Protein AF-A0AAE0YV17-F1 (afdb_monomer)

Structure (mmCIF, N/CA/C/O backbone):
data_AF-A0AAE0YV17-F1
#
_entry.id   AF-A0AAE0YV17-F1
#
loop_
_atom_site.group_PDB
_atom_site.id
_atom_site.type_symbol
_atom_site.label_atom_id
_atom_site.label_alt_id
_atom_site.label_comp_id
_atom_site.label_asym_id
_atom_site.label_entity_id
_atom_site.label_seq_id
_atom_site.pdbx_PDB_ins_code
_atom_site.Cartn_x
_atom_site.Cartn_y
_atom_site.Cartn_z
_atom_site.occupancy
_atom_site.B_iso_or_equiv
_atom_site.auth_seq_id
_atom_site.auth_comp_id
_atom_site.auth_asym_id
_atom_site.auth_atom_id
_atom_site.pdbx_PDB_model_num
ATOM 1 N N . MET A 1 1 ? -0.050 -29.703 -48.572 1.00 38.19 1 MET A N 1
ATOM 2 C CA . MET A 1 1 ? -1.063 -28.648 -48.802 1.00 38.19 1 MET A CA 1
ATOM 3 C C . MET A 1 1 ? -0.810 -28.038 -50.173 1.00 38.19 1 MET A C 1
ATOM 5 O O . MET A 1 1 ? 0.341 -28.004 -50.585 1.00 38.19 1 MET A O 1
ATOM 9 N N . VAL A 1 2 ? -1.860 -27.639 -50.893 1.00 35.41 2 VAL A N 1
ATOM 10 C CA . VAL A 1 2 ? -1.764 -27.006 -52.222 1.00 35.41 2 VAL A CA 1
ATOM 11 C C . VAL A 1 2 ? -1.014 -25.667 -52.107 1.00 35.41 2 VAL A C 1
ATOM 13 O O . VAL A 1 2 ? -1.345 -24.889 -51.213 1.00 35.41 2 VAL A O 1
ATOM 16 N N . PRO A 1 3 ? -0.030 -25.370 -52.974 1.00 42.31 3 PRO A N 1
ATOM 17 C CA . PRO A 1 3 ? 0.619 -24.067 -53.012 1.00 42.31 3 PRO A CA 1
ATOM 18 C C . PRO A 1 3 ? -0.287 -23.079 -53.758 1.00 42.31 3 PRO A C 1
ATOM 20 O O . PRO A 1 3 ? -0.460 -23.169 -54.971 1.00 42.31 3 PRO A O 1
ATOM 23 N N . GLY A 1 4 ? -0.908 -22.160 -53.019 1.00 46.88 4 GLY A N 1
ATOM 24 C CA . GLY A 1 4 ? -1.780 -21.133 -53.588 1.00 46.88 4 GLY A CA 1
ATOM 25 C C . GLY A 1 4 ? -2.708 -20.511 -52.550 1.00 46.88 4 GLY A C 1
ATOM 26 O O . GLY A 1 4 ? -3.788 -21.028 -52.295 1.00 46.88 4 GLY A O 1
ATOM 27 N N . THR A 1 5 ? -2.261 -19.394 -51.967 1.00 54.00 5 THR A N 1
ATOM 28 C CA . THR A 1 5 ? -3.051 -18.402 -51.212 1.00 54.00 5 THR A CA 1
ATOM 29 C C . THR A 1 5 ? -3.941 -18.945 -50.088 1.00 54.00 5 THR A C 1
ATOM 31 O O . THR A 1 5 ? -5.158 -19.062 -50.240 1.00 54.00 5 THR A O 1
ATOM 34 N N . SER A 1 6 ? -3.371 -19.155 -48.901 1.00 53.44 6 SER A N 1
ATOM 35 C CA . SER A 1 6 ? -4.169 -19.031 -47.681 1.00 53.44 6 SER A CA 1
ATOM 36 C C . SER A 1 6 ? -4.652 -17.572 -47.580 1.00 53.44 6 SER A C 1
ATOM 38 O O . SER A 1 6 ? -3.876 -16.630 -47.416 1.00 53.44 6 SER A O 1
ATOM 40 N N . SER A 1 7 ? -5.957 -17.341 -47.744 1.00 64.69 7 SER A N 1
ATOM 41 C CA . SER A 1 7 ? -6.570 -16.047 -47.396 1.00 64.69 7 SER A CA 1
ATOM 42 C C . SER A 1 7 ? -6.533 -15.807 -45.885 1.00 64.69 7 SER A 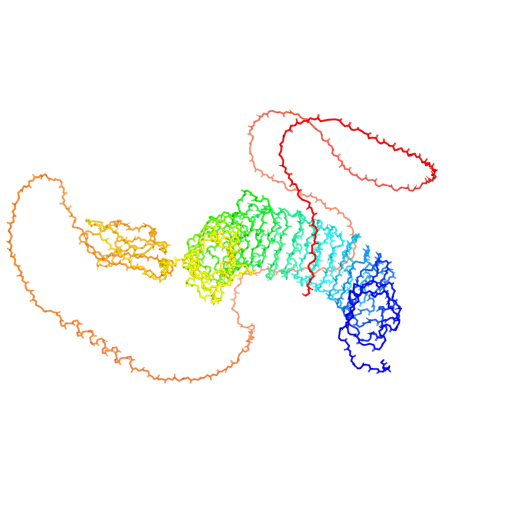C 1
ATOM 44 O O . SER A 1 7 ? -6.593 -14.663 -45.434 1.00 64.69 7 SER A O 1
ATOM 46 N N . LEU A 1 8 ? -6.410 -16.896 -45.125 1.00 84.69 8 LEU A N 1
ATOM 47 C CA . LEU A 1 8 ? -6.347 -16.919 -43.679 1.00 84.69 8 LEU A CA 1
ATOM 48 C C . LEU A 1 8 ? -4.994 -16.390 -43.195 1.00 84.69 8 LEU A C 1
ATOM 50 O O . LEU A 1 8 ? -3.947 -16.947 -43.522 1.00 84.69 8 LEU A O 1
ATOM 54 N N . VAL A 1 9 ? -5.045 -15.324 -42.404 1.00 91.06 9 VAL A N 1
ATOM 55 C CA . VAL A 1 9 ? -3.907 -14.833 -41.629 1.00 91.06 9 VAL A CA 1
ATOM 56 C C . VAL A 1 9 ? -4.032 -15.418 -40.231 1.00 91.06 9 VAL A C 1
ATOM 58 O O . VAL A 1 9 ? -5.075 -15.278 -39.598 1.00 91.06 9 VAL A O 1
ATOM 61 N N . ILE A 1 10 ? -2.989 -16.100 -39.779 1.00 94.50 10 ILE A N 1
ATOM 62 C CA . ILE A 1 10 ? -2.872 -16.610 -38.419 1.00 94.50 10 ILE A CA 1
ATOM 63 C C . ILE A 1 10 ? -2.552 -15.415 -37.521 1.00 94.50 10 ILE A C 1
ATOM 65 O O . ILE A 1 10 ? -1.545 -14.738 -37.728 1.00 94.50 10 ILE A O 1
ATOM 69 N N . ASP A 1 11 ? -3.415 -15.140 -36.546 1.00 95.62 11 ASP A N 1
ATOM 70 C CA . ASP A 1 11 ? -3.212 -14.019 -35.626 1.00 95.62 11 ASP A CA 1
ATOM 71 C C . ASP A 1 11 ? -1.976 -14.240 -34.748 1.00 95.62 11 ASP A C 1
ATOM 73 O O . ASP A 1 11 ? -1.133 -13.354 -34.640 1.00 95.62 11 ASP A O 1
ATOM 77 N N . GLU A 1 12 ? -1.814 -15.445 -34.206 1.00 96.56 12 GLU A N 1
ATOM 78 C CA . GLU A 1 12 ? -0.689 -15.791 -33.344 1.00 96.56 12 GLU A CA 1
ATOM 79 C C . GLU A 1 12 ? -0.213 -17.221 -33.618 1.00 96.56 12 GLU A C 1
ATOM 81 O O . GLU A 1 12 ? -1.009 -18.161 -33.685 1.00 96.56 12 GLU A O 1
ATOM 86 N N . PHE A 1 13 ? 1.097 -17.386 -33.792 1.00 96.38 13 PHE A N 1
ATOM 87 C CA . PHE A 1 13 ? 1.750 -18.673 -33.977 1.00 96.38 13 PHE A CA 1
ATOM 88 C C . PHE A 1 13 ? 2.893 -18.816 -32.968 1.00 96.38 13 PHE A C 1
ATOM 90 O O . PHE A 1 13 ? 3.975 -18.252 -33.136 1.00 96.38 13 PHE A O 1
ATOM 97 N N . ILE A 1 14 ? 2.632 -19.554 -31.887 1.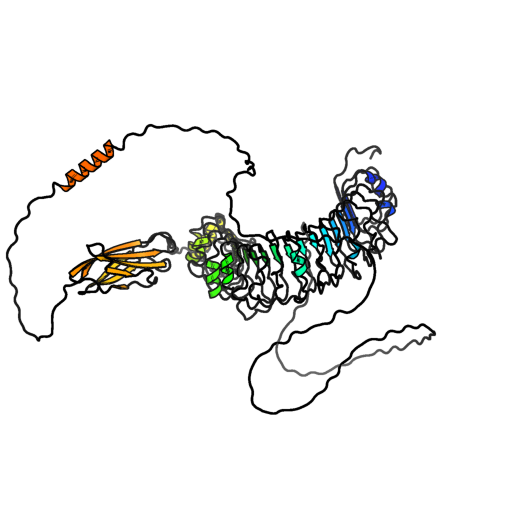00 95.19 14 ILE A N 1
ATOM 98 C CA . ILE A 1 14 ? 3.548 -19.697 -30.751 1.00 95.19 14 ILE A CA 1
ATOM 99 C C . ILE A 1 14 ? 4.290 -21.029 -30.849 1.00 95.19 14 ILE A C 1
ATOM 101 O O . ILE A 1 14 ? 3.703 -22.101 -30.716 1.00 95.19 14 ILE A O 1
ATOM 105 N N . LEU A 1 15 ? 5.601 -20.946 -31.033 1.00 94.44 15 LEU A N 1
ATOM 106 C CA . LEU A 1 15 ? 6.557 -22.053 -31.017 1.00 94.44 15 LEU A CA 1
ATOM 107 C C . LEU A 1 15 ? 7.552 -21.922 -29.849 1.00 94.44 15 LEU A C 1
ATOM 109 O O . LEU A 1 15 ? 8.613 -22.551 -29.846 1.00 94.44 15 LEU A O 1
ATOM 113 N N . THR A 1 16 ? 7.222 -21.109 -28.846 1.00 92.81 16 THR A N 1
ATOM 114 C CA . THR A 1 16 ? 8.047 -20.830 -27.665 1.00 92.81 16 THR A CA 1
ATOM 115 C C . THR A 1 16 ? 8.339 -22.097 -26.848 1.00 92.81 16 THR A C 1
ATOM 117 O O . THR A 1 16 ? 7.488 -22.980 -26.757 1.00 92.81 16 THR A O 1
ATOM 120 N N . ASN A 1 17 ? 9.517 -22.174 -26.218 1.00 92.75 17 ASN A N 1
ATOM 121 C CA . ASN A 1 17 ? 9.952 -23.283 -25.349 1.00 92.75 17 ASN A CA 1
ATOM 122 C C . ASN A 1 17 ? 9.968 -24.661 -26.038 1.00 92.75 17 ASN A C 1
ATOM 124 O O . ASN A 1 17 ? 9.598 -25.673 -25.440 1.00 92.75 17 ASN A O 1
ATOM 128 N N . ASN A 1 18 ? 10.400 -24.700 -27.299 1.00 92.94 18 ASN A N 1
ATOM 129 C CA . ASN A 1 18 ? 10.633 -25.938 -28.042 1.00 92.94 18 ASN A CA 1
ATOM 130 C C . ASN A 1 18 ? 12.142 -26.190 -28.229 1.00 92.94 18 ASN A C 1
ATOM 132 O O . ASN A 1 18 ? 12.993 -25.556 -27.609 1.00 92.94 18 ASN A O 1
ATOM 136 N N . SER A 1 19 ? 12.493 -27.160 -29.074 1.00 93.12 19 SER A N 1
ATOM 137 C CA . SER A 1 19 ? 13.882 -27.511 -29.403 1.00 93.12 19 SER A CA 1
ATOM 138 C C . SER A 1 19 ? 14.258 -27.129 -30.839 1.00 93.12 19 SER A C 1
ATOM 140 O O . SER A 1 19 ? 15.025 -27.837 -31.492 1.00 93.12 19 SER A O 1
ATOM 142 N N . ILE A 1 20 ? 13.697 -26.033 -31.363 1.00 92.56 20 ILE A N 1
ATOM 143 C CA . ILE A 1 20 ? 14.029 -25.540 -32.705 1.00 92.56 20 ILE A CA 1
ATOM 144 C C . ILE A 1 20 ? 15.473 -25.037 -32.686 1.00 92.56 20 ILE A C 1
ATOM 146 O O . ILE A 1 20 ? 15.836 -24.193 -31.869 1.00 92.56 20 ILE A O 1
ATOM 150 N N . THR A 1 21 ? 16.298 -25.565 -33.590 1.00 91.44 21 THR A N 1
ATOM 151 C CA . THR A 1 21 ? 17.727 -25.221 -33.672 1.00 91.44 21 THR A CA 1
ATOM 152 C C . THR A 1 21 ? 18.098 -24.446 -34.927 1.00 91.44 21 THR A C 1
ATOM 154 O O . THR A 1 21 ? 19.136 -23.787 -34.944 1.00 91.44 21 THR A O 1
ATOM 157 N N . ARG A 1 22 ? 17.280 -24.508 -35.984 1.00 92.00 22 ARG A N 1
ATOM 158 C CA . ARG A 1 22 ? 17.553 -23.868 -37.275 1.00 92.00 22 ARG A CA 1
ATOM 159 C C . ARG A 1 22 ? 16.268 -23.378 -37.931 1.00 92.00 22 ARG A C 1
ATOM 161 O O . ARG A 1 22 ? 15.236 -24.029 -37.792 1.00 92.00 22 ARG A O 1
ATOM 168 N N . LEU A 1 23 ? 16.363 -22.271 -38.663 1.00 94.25 23 LEU A N 1
ATOM 169 C CA . LEU A 1 23 ? 15.321 -21.764 -39.555 1.00 94.25 23 LEU A CA 1
ATOM 170 C C . LEU A 1 23 ? 15.890 -21.674 -40.976 1.00 94.25 23 LEU A C 1
ATOM 172 O O . LEU A 1 23 ? 16.841 -20.939 -41.222 1.00 94.25 23 LEU A O 1
ATOM 176 N N . GLU A 1 24 ? 15.320 -22.442 -41.895 1.00 95.44 24 GLU A N 1
ATOM 177 C CA . GLU A 1 24 ? 15.656 -22.484 -43.325 1.00 95.44 24 GLU A CA 1
ATOM 178 C C . GLU A 1 24 ? 14.674 -21.630 -44.152 1.00 95.44 24 GLU A C 1
ATOM 180 O O . GLU A 1 24 ? 13.595 -21.288 -43.661 1.00 95.44 24 GLU A O 1
ATOM 185 N N . ASP A 1 25 ? 14.991 -21.343 -45.419 1.00 93.44 25 ASP A N 1
ATOM 186 C CA . ASP A 1 25 ? 14.171 -20.522 -46.339 1.00 93.44 25 ASP A CA 1
ATOM 187 C C . ASP A 1 25 ? 12.713 -20.997 -46.450 1.00 93.44 25 ASP A C 1
ATOM 189 O O . ASP A 1 25 ? 11.780 -20.212 -46.613 1.00 93.44 25 ASP A O 1
ATOM 193 N N . THR A 1 26 ? 12.493 -22.309 -46.342 1.00 91.56 26 THR A N 1
ATOM 194 C CA . THR A 1 26 ? 11.167 -22.921 -46.479 1.00 91.56 26 THR A CA 1
ATOM 195 C C . THR A 1 26 ? 10.388 -23.009 -45.166 1.00 91.56 26 THR A C 1
ATOM 197 O O . THR A 1 26 ? 9.249 -23.475 -45.180 1.00 91.56 26 THR A O 1
ATOM 200 N N . SER A 1 27 ? 10.956 -22.577 -44.031 1.00 92.88 27 SER A N 1
ATOM 201 C CA . SER A 1 27 ? 10.391 -22.820 -42.686 1.00 92.88 27 SER A CA 1
ATOM 202 C C . SER A 1 27 ? 8.971 -22.287 -42.511 1.00 92.88 27 SER A C 1
ATOM 204 O O . SER A 1 27 ? 8.152 -22.920 -41.849 1.00 92.88 27 SER A O 1
ATOM 206 N N . PHE A 1 28 ? 8.667 -21.139 -43.123 1.00 94.06 28 PHE A N 1
ATOM 207 C CA . PHE A 1 28 ? 7.353 -20.495 -43.039 1.00 94.06 28 PHE A CA 1
ATOM 208 C C . PHE A 1 28 ? 6.647 -20.407 -44.397 1.00 94.06 28 PHE A C 1
ATOM 210 O O . PHE A 1 28 ? 5.709 -19.626 -44.573 1.00 94.06 28 PHE A O 1
ATOM 217 N N . GLN A 1 29 ? 7.081 -21.198 -45.382 1.00 92.00 29 GLN A N 1
ATOM 218 C CA . GLN A 1 29 ? 6.524 -21.134 -46.727 1.00 92.00 29 GLN A CA 1
ATOM 219 C C . GLN A 1 29 ? 5.018 -21.446 -46.722 1.00 92.00 29 GLN A C 1
ATOM 221 O O . GLN A 1 29 ? 4.572 -22.485 -46.237 1.00 92.00 29 GLN A O 1
ATOM 226 N N . GLY A 1 30 ? 4.222 -20.537 -47.292 1.00 88.94 30 GLY A N 1
ATOM 227 C CA . GLY A 1 30 ? 2.762 -20.663 -47.367 1.00 88.94 30 GLY A CA 1
ATOM 228 C C . GLY A 1 30 ? 2.003 -20.211 -46.113 1.00 88.94 30 GLY A C 1
ATOM 229 O O . GLY A 1 30 ? 0.769 -20.253 -46.114 1.00 88.94 30 GLY A O 1
ATOM 230 N N . LEU A 1 31 ? 2.703 -19.753 -45.071 1.00 91.81 31 LEU A N 1
ATOM 231 C CA . LEU A 1 31 ? 2.090 -19.173 -43.879 1.00 91.81 31 LEU A CA 1
ATOM 232 C C . LEU A 1 31 ? 1.937 -17.656 -44.016 1.00 91.81 31 LEU A C 1
ATOM 234 O O . LEU A 1 31 ? 2.758 -16.981 -44.627 1.00 91.81 31 LEU A O 1
ATOM 238 N N . ARG A 1 32 ? 0.878 -17.127 -43.402 1.00 93.50 32 ARG A N 1
ATOM 239 C CA . ARG A 1 32 ? 0.667 -15.695 -43.172 1.00 93.50 32 ARG A CA 1
ATOM 240 C C . ARG A 1 32 ? 0.400 -15.531 -41.687 1.00 93.50 32 ARG A C 1
ATOM 242 O O . ARG A 1 32 ? -0.597 -16.062 -41.207 1.00 93.50 32 ARG A O 1
ATOM 249 N N . VAL A 1 33 ? 1.292 -14.866 -40.966 1.00 95.81 33 VAL A N 1
ATOM 250 C CA . VAL A 1 33 ? 1.278 -14.800 -39.495 1.00 95.81 33 VAL A CA 1
ATOM 251 C C . VAL A 1 33 ? 1.401 -13.344 -39.061 1.00 95.81 33 VAL A C 1
ATOM 253 O O . VAL A 1 33 ? 2.226 -12.636 -39.629 1.00 95.81 33 VAL A O 1
ATOM 256 N N . ARG A 1 34 ? 0.609 -12.902 -38.074 1.00 97.31 34 ARG A N 1
ATOM 257 C CA . ARG A 1 34 ? 0.724 -11.563 -37.461 1.00 97.31 34 ARG A CA 1
ATOM 258 C C . ARG A 1 34 ? 1.679 -11.540 -36.274 1.00 97.31 34 ARG A C 1
ATOM 260 O O . ARG A 1 34 ? 2.499 -10.631 -36.206 1.00 97.31 34 ARG A O 1
ATOM 267 N N . ALA A 1 35 ? 1.612 -12.524 -35.383 1.00 98.06 35 ALA A N 1
ATOM 268 C CA . ALA A 1 35 ? 2.516 -12.644 -34.242 1.00 98.06 35 ALA A CA 1
ATOM 269 C C . ALA A 1 35 ? 3.219 -14.005 -34.231 1.00 98.06 35 ALA A C 1
ATOM 271 O O . ALA A 1 35 ? 2.562 -15.045 -34.272 1.00 98.06 35 ALA A O 1
ATOM 272 N N . LEU A 1 36 ? 4.552 -13.999 -34.186 1.00 97.31 36 LEU A N 1
ATOM 273 C CA . LEU A 1 36 ? 5.383 -15.202 -34.176 1.00 97.31 36 LEU A CA 1
ATOM 274 C C . LEU A 1 36 ? 6.218 -15.266 -32.893 1.00 97.31 36 LEU A C 1
ATOM 276 O O . LEU A 1 36 ? 7.079 -14.417 -32.657 1.00 97.31 36 LEU A O 1
ATOM 280 N N . GLY A 1 37 ? 5.982 -16.303 -32.087 1.00 96.88 37 GLY A N 1
ATOM 281 C CA . GLY A 1 37 ? 6.737 -16.579 -30.865 1.00 96.88 37 GLY A CA 1
ATOM 282 C C . GLY A 1 37 ? 7.746 -17.707 -31.065 1.00 96.88 37 GLY A C 1
ATOM 283 O O . GLY A 1 37 ? 7.357 -18.847 -31.286 1.00 96.88 37 GLY A O 1
ATOM 284 N N . LEU A 1 38 ? 9.038 -17.407 -30.966 1.00 94.88 38 LEU A N 1
ATOM 285 C CA . LEU A 1 38 ? 10.152 -18.352 -31.114 1.00 94.88 38 LEU A CA 1
ATOM 286 C C . LEU A 1 38 ? 11.080 -18.383 -29.886 1.00 94.88 38 LEU A C 1
ATOM 288 O O . LEU A 1 38 ? 12.076 -19.106 -29.896 1.00 94.88 38 LEU A O 1
ATOM 292 N N . SER A 1 39 ? 10.793 -17.619 -28.831 1.00 92.81 39 SER A N 1
ATOM 293 C CA . SER A 1 39 ? 11.646 -17.542 -27.635 1.00 92.81 39 SER A CA 1
ATOM 294 C C . SER A 1 39 ? 11.777 -18.881 -26.893 1.00 92.81 39 SER A C 1
ATOM 296 O O . SER A 1 39 ? 10.959 -19.786 -27.050 1.00 92.81 39 SER A O 1
ATOM 298 N N . GLY A 1 40 ? 12.830 -19.045 -26.089 1.00 88.88 40 GLY A N 1
ATOM 299 C CA . GLY A 1 40 ? 13.075 -20.299 -25.361 1.00 88.88 40 GLY A CA 1
ATOM 300 C C . GLY A 1 40 ? 13.396 -21.518 -26.242 1.00 88.88 40 GLY A C 1
ATOM 301 O O . GLY A 1 40 ? 13.265 -22.648 -25.782 1.00 88.88 40 GLY A O 1
ATOM 302 N N . ASN A 1 41 ? 13.791 -21.302 -27.499 1.00 90.75 41 ASN A N 1
ATOM 303 C CA . ASN A 1 41 ? 14.375 -22.325 -28.372 1.00 90.75 41 ASN A CA 1
ATOM 304 C C . ASN A 1 41 ? 15.919 -22.262 -28.329 1.00 90.75 41 ASN A C 1
ATOM 306 O O . ASN A 1 41 ? 16.491 -21.472 -27.583 1.00 90.75 41 ASN A O 1
ATOM 310 N N . ALA A 1 42 ? 16.599 -23.089 -29.130 1.00 88.06 42 ALA A N 1
ATOM 311 C CA . ALA A 1 42 ? 18.064 -23.135 -29.237 1.00 88.06 42 ALA A CA 1
ATOM 312 C C . ALA A 1 42 ? 18.532 -22.755 -30.655 1.00 88.06 42 ALA A C 1
ATOM 314 O O . ALA A 1 42 ? 19.330 -23.467 -31.279 1.00 88.06 42 ALA A O 1
ATOM 315 N N . ILE A 1 43 ? 17.964 -21.672 -31.199 1.00 90.56 43 ILE A N 1
ATOM 316 C CA . ILE A 1 43 ? 18.136 -21.272 -32.600 1.00 90.56 43 ILE A CA 1
ATOM 317 C C . ILE A 1 43 ? 19.587 -20.834 -32.835 1.00 90.56 43 ILE A C 1
ATOM 319 O O . ILE A 1 43 ? 20.014 -19.753 -32.437 1.00 90.56 43 ILE A O 1
ATOM 323 N N . ALA A 1 44 ? 20.340 -21.697 -33.516 1.00 86.94 44 ALA A N 1
ATOM 324 C CA . ALA A 1 44 ? 21.755 -21.525 -33.828 1.00 86.94 44 ALA A CA 1
ATOM 325 C C . ALA A 1 44 ? 22.003 -20.885 -35.192 1.00 86.94 44 ALA A C 1
ATOM 327 O O . ALA A 1 44 ? 23.027 -20.239 -35.391 1.00 86.94 44 ALA A O 1
ATOM 328 N N . SER A 1 45 ? 21.102 -21.107 -36.149 1.00 88.69 45 SER A N 1
ATOM 329 C CA . SER A 1 45 ? 21.254 -20.611 -37.515 1.00 88.69 45 SER A CA 1
ATOM 330 C C . SER A 1 45 ? 19.908 -20.223 -38.105 1.00 88.69 45 SER A C 1
ATOM 332 O O . SER A 1 45 ? 18.967 -21.020 -38.087 1.00 88.69 45 SER A O 1
ATOM 334 N N . VAL A 1 46 ? 19.845 -19.029 -38.678 1.00 92.94 46 VAL A N 1
ATOM 335 C CA . VAL A 1 46 ? 18.690 -18.516 -39.413 1.00 92.94 46 VAL A CA 1
ATOM 336 C C . VAL A 1 46 ? 19.173 -18.182 -40.814 1.00 92.94 46 VAL A C 1
ATOM 338 O O . VAL A 1 46 ? 20.155 -17.459 -40.956 1.00 92.94 46 VAL A O 1
ATOM 341 N N . SER A 1 47 ? 18.531 -18.754 -41.828 1.00 94.94 47 SER A N 1
ATOM 342 C CA . SER A 1 47 ? 18.817 -18.425 -43.221 1.00 94.94 47 SER A CA 1
ATOM 343 C C . SER A 1 47 ? 18.365 -17.003 -43.548 1.00 94.94 47 SER A C 1
ATOM 345 O O . SER A 1 47 ? 17.353 -16.544 -43.014 1.00 94.94 47 SER A O 1
ATOM 347 N N . ASP A 1 48 ? 19.070 -16.331 -44.460 1.00 93.00 48 ASP A N 1
ATOM 348 C CA . ASP A 1 48 ? 18.807 -14.936 -44.842 1.00 93.00 48 ASP A CA 1
ATOM 349 C C . ASP A 1 48 ? 17.384 -14.719 -45.383 1.00 93.00 48 ASP A C 1
ATOM 351 O O . ASP A 1 48 ? 16.848 -13.625 -45.246 1.00 93.00 48 ASP A O 1
ATOM 355 N N . HIS A 1 49 ? 16.754 -15.764 -45.933 1.00 95.06 49 HIS A N 1
ATOM 356 C CA . HIS A 1 49 ? 15.398 -15.725 -46.495 1.00 95.06 49 HIS A CA 1
ATOM 357 C C . HIS A 1 49 ? 14.353 -16.451 -45.638 1.00 95.06 49 HIS A C 1
ATOM 359 O O . HIS A 1 49 ? 13.222 -16.667 -46.077 1.00 95.06 49 HIS A O 1
ATOM 365 N N . ALA A 1 50 ? 14.699 -16.846 -44.406 1.00 94.94 50 ALA A N 1
ATOM 366 C CA . ALA A 1 50 ? 13.807 -17.638 -43.559 1.00 94.94 50 ALA A CA 1
ATOM 367 C C . ALA A 1 50 ? 12.460 -16.939 -43.302 1.00 94.94 50 ALA A C 1
ATOM 369 O O . ALA A 1 50 ? 11.430 -17.607 -43.242 1.00 94.94 50 ALA A O 1
ATOM 370 N N . PHE A 1 51 ? 12.453 -15.607 -43.172 1.00 95.69 51 PHE A N 1
ATOM 371 C CA . PHE A 1 51 ? 11.259 -14.820 -42.851 1.00 95.69 51 PHE A CA 1
ATOM 372 C C . PHE A 1 51 ? 10.575 -14.160 -44.061 1.00 95.69 51 PHE A C 1
ATOM 374 O O . PHE A 1 51 ? 9.517 -13.551 -43.886 1.00 95.69 51 PHE A O 1
ATOM 381 N N . ASP A 1 52 ? 11.097 -14.324 -45.282 1.00 95.06 52 ASP A N 1
ATOM 382 C CA . ASP A 1 52 ? 10.534 -13.730 -46.508 1.00 95.06 52 ASP A CA 1
ATOM 383 C C . ASP A 1 52 ? 9.024 -13.989 -46.681 1.00 95.06 52 ASP A C 1
ATOM 385 O O . ASP A 1 52 ? 8.290 -13.045 -46.996 1.00 95.06 52 ASP A O 1
ATOM 389 N N . PRO A 1 53 ? 8.495 -15.209 -46.421 1.00 94.19 53 PRO A N 1
ATOM 390 C CA . PRO A 1 53 ? 7.060 -15.468 -46.547 1.00 94.19 53 PRO A CA 1
ATOM 391 C C . PRO A 1 53 ? 6.183 -14.629 -45.604 1.00 94.19 53 PRO A C 1
ATOM 393 O O . PRO A 1 53 ? 4.998 -14.442 -45.877 1.00 94.19 53 PRO A O 1
ATOM 396 N N . LEU A 1 54 ? 6.746 -14.135 -44.496 1.00 95.38 54 LEU A N 1
ATOM 397 C CA . LEU A 1 54 ? 6.023 -13.445 -43.426 1.00 95.38 54 LEU A CA 1
ATOM 398 C C . LEU A 1 54 ? 6.087 -11.915 -43.531 1.00 95.38 54 LEU A C 1
ATOM 400 O O . LEU A 1 54 ? 5.288 -11.237 -42.885 1.00 95.38 54 LEU A O 1
ATOM 404 N N . ALA A 1 55 ? 6.980 -11.371 -44.364 1.00 93.44 55 ALA A N 1
ATOM 405 C CA . ALA A 1 55 ? 7.320 -9.945 -44.420 1.00 93.44 55 ALA A CA 1
ATOM 406 C C . ALA A 1 55 ? 6.124 -8.988 -44.537 1.00 93.44 55 ALA A C 1
ATOM 408 O O . ALA A 1 55 ? 6.139 -7.891 -43.985 1.00 93.44 55 ALA A O 1
ATOM 409 N N . ARG A 1 56 ? 5.059 -9.407 -45.227 1.00 92.88 56 ARG A N 1
ATOM 410 C CA . ARG A 1 56 ? 3.862 -8.582 -45.437 1.00 92.88 56 ARG A CA 1
ATOM 411 C C . ARG A 1 56 ? 2.970 -8.472 -44.196 1.00 92.88 56 ARG A C 1
ATOM 413 O O . ARG A 1 56 ? 2.403 -7.409 -43.929 1.00 92.88 56 ARG A O 1
ATOM 420 N N . ASP A 1 57 ? 2.765 -9.581 -43.492 1.00 95.25 57 ASP A N 1
ATOM 421 C CA . ASP A 1 57 ? 1.696 -9.720 -42.493 1.00 95.25 57 ASP A CA 1
ATOM 422 C C . ASP A 1 57 ? 2.217 -9.707 -41.049 1.00 95.25 57 ASP A C 1
ATOM 424 O O . ASP A 1 57 ? 1.447 -9.386 -40.143 1.00 95.25 57 ASP A O 1
ATOM 428 N N . LEU A 1 58 ? 3.506 -9.989 -40.830 1.00 97.31 58 LEU A N 1
ATOM 429 C CA . LEU A 1 58 ? 4.086 -10.048 -39.491 1.00 97.31 58 LEU A CA 1
ATOM 430 C C . LEU A 1 58 ? 4.143 -8.655 -38.855 1.00 97.31 58 LEU A C 1
ATOM 432 O O . LEU A 1 58 ? 4.526 -7.676 -39.492 1.00 97.31 58 LEU A O 1
ATOM 436 N N . ARG A 1 59 ? 3.702 -8.568 -37.601 1.00 97.88 59 ARG A N 1
ATOM 437 C CA . ARG A 1 59 ? 3.652 -7.357 -36.767 1.00 97.88 59 ARG A CA 1
ATOM 438 C C . ARG A 1 59 ? 4.365 -7.557 -35.437 1.00 97.88 59 ARG A C 1
ATOM 440 O O . ARG A 1 59 ? 4.884 -6.594 -34.882 1.00 97.88 59 ARG A O 1
ATOM 447 N N . GLU A 1 60 ? 4.428 -8.789 -34.952 1.00 98.12 60 GLU A N 1
ATOM 448 C CA . GLU A 1 60 ? 5.138 -9.138 -33.732 1.00 98.12 60 GLU A CA 1
ATOM 449 C C . GLU A 1 60 ? 6.082 -10.311 -33.969 1.00 98.12 60 GLU A C 1
ATOM 451 O O . GLU A 1 60 ? 5.686 -11.357 -34.488 1.00 98.12 60 GLU A O 1
ATOM 456 N N . LEU A 1 61 ? 7.332 -10.128 -33.553 1.00 96.88 61 LEU A N 1
ATOM 457 C CA . LEU A 1 61 ? 8.336 -11.177 -33.534 1.00 96.88 61 LEU A CA 1
ATOM 458 C C . LEU A 1 61 ? 8.987 -11.233 -32.158 1.00 96.88 61 LEU A C 1
ATOM 460 O O . LEU A 1 61 ? 9.581 -10.261 -31.685 1.00 96.88 61 LEU A O 1
ATOM 464 N N . GLN A 1 62 ? 8.908 -12.404 -31.539 1.00 96.25 62 GLN A N 1
ATOM 465 C CA . GLN A 1 62 ? 9.688 -12.734 -30.358 1.00 96.25 62 GLN A CA 1
ATOM 466 C C . GLN A 1 62 ? 10.642 -13.849 -30.733 1.00 96.25 62 GLN A C 1
ATOM 468 O O . GLN A 1 62 ? 10.200 -14.917 -31.153 1.00 96.25 62 GLN A O 1
ATOM 473 N N . MET A 1 63 ? 11.941 -13.625 -30.600 1.00 92.81 63 MET A N 1
ATOM 474 C CA . MET A 1 63 ? 12.909 -14.681 -30.839 1.00 92.81 63 MET A CA 1
ATOM 475 C C . MET A 1 63 ? 14.105 -14.561 -29.919 1.00 92.81 63 MET A C 1
ATOM 477 O O . MET A 1 63 ? 14.610 -13.473 -29.636 1.00 92.81 63 MET A O 1
ATOM 481 N N . ASP A 1 64 ? 14.578 -15.729 -29.515 1.00 89.94 64 ASP A N 1
ATOM 482 C CA . ASP A 1 64 ? 15.806 -15.863 -28.766 1.00 89.94 64 ASP A CA 1
ATOM 483 C C . ASP A 1 64 ? 16.834 -16.548 -29.665 1.00 89.94 64 ASP A C 1
ATOM 485 O O . ASP A 1 64 ? 16.523 -17.536 -30.336 1.00 89.94 64 ASP A O 1
ATOM 489 N N . GLY A 1 65 ? 18.043 -15.999 -29.701 1.00 83.81 65 GLY A N 1
ATOM 490 C CA . GLY A 1 65 ? 19.184 -16.643 -30.333 1.00 83.81 65 GLY A CA 1
ATOM 491 C C . GLY A 1 65 ? 19.924 -17.568 -29.377 1.00 83.81 65 GLY A C 1
ATOM 492 O O . GLY A 1 65 ? 19.538 -17.774 -28.225 1.00 83.81 65 GLY A O 1
ATOM 493 N N . ASN A 1 66 ? 21.045 -18.084 -29.867 1.00 75.06 66 ASN A N 1
ATOM 494 C CA . ASN A 1 66 ? 22.070 -18.672 -29.019 1.00 75.06 66 ASN A CA 1
ATOM 495 C C . ASN A 1 66 ? 23.034 -17.593 -28.504 1.00 75.06 66 ASN A C 1
ATOM 497 O O . ASN A 1 66 ? 23.326 -16.625 -29.206 1.00 75.06 66 ASN A O 1
ATOM 501 N N . LEU A 1 67 ? 23.604 -17.831 -27.316 1.00 66.19 67 LEU A N 1
ATOM 502 C CA . LEU A 1 67 ? 24.457 -16.896 -26.562 1.00 66.19 67 LEU A CA 1
ATOM 503 C C . LEU A 1 67 ? 25.763 -16.458 -27.255 1.00 66.19 67 LEU A C 1
ATOM 505 O O . LEU A 1 67 ? 26.475 -15.632 -26.691 1.00 66.19 67 LEU A O 1
ATOM 509 N N . ASP A 1 68 ? 26.083 -16.988 -28.436 1.00 74.06 68 ASP A N 1
ATOM 510 C CA . ASP A 1 68 ? 27.394 -16.828 -29.077 1.00 74.06 68 ASP A CA 1
ATOM 511 C C . ASP A 1 68 ? 27.370 -15.959 -30.353 1.00 74.06 68 ASP A C 1
ATOM 513 O O . ASP A 1 68 ? 28.430 -15.691 -30.919 1.00 74.06 68 ASP A O 1
ATOM 517 N N . GLY A 1 69 ? 26.198 -15.519 -30.839 1.00 80.56 69 GLY A N 1
ATOM 518 C CA . GLY A 1 69 ? 26.075 -14.820 -32.131 1.00 80.56 69 GLY A CA 1
ATOM 519 C C . GLY A 1 69 ? 25.203 -13.556 -32.108 1.00 80.56 69 GLY A C 1
ATOM 520 O O . GLY A 1 69 ? 24.348 -13.421 -31.230 1.00 80.56 69 GLY A O 1
ATOM 521 N N . PRO A 1 70 ? 25.393 -12.622 -33.062 1.00 85.50 70 PRO A N 1
ATOM 522 C CA . PRO A 1 70 ? 24.527 -11.456 -33.219 1.00 85.50 70 PRO A CA 1
ATOM 523 C C . PRO A 1 70 ? 23.150 -11.851 -33.790 1.00 85.50 70 PRO A C 1
ATOM 525 O O . PRO A 1 70 ? 22.989 -12.957 -34.317 1.00 85.50 70 PRO A O 1
ATOM 528 N N . PRO A 1 71 ? 22.148 -10.957 -33.728 1.00 88.38 71 PRO A N 1
ATOM 529 C CA . PRO A 1 71 ? 20.872 -11.162 -34.409 1.00 88.38 71 PRO A CA 1
ATOM 530 C C . PRO A 1 71 ? 21.048 -11.353 -35.928 1.00 88.38 71 PRO A C 1
ATOM 532 O O . PRO A 1 71 ? 21.939 -10.731 -36.515 1.00 88.38 71 PRO A O 1
ATOM 535 N N . PRO A 1 72 ? 20.200 -12.166 -36.591 1.00 89.69 72 PRO A N 1
ATOM 536 C CA . PRO A 1 72 ? 20.288 -12.411 -38.032 1.00 89.69 72 PRO A CA 1
ATOM 537 C C . PRO A 1 72 ? 19.777 -11.201 -38.834 1.00 89.69 72 PRO A C 1
ATOM 539 O O . PRO A 1 72 ? 18.621 -11.153 -39.246 1.00 89.69 72 PRO A O 1
ATOM 542 N N . GLU A 1 73 ? 20.649 -10.212 -39.036 1.00 87.38 73 GLU A N 1
ATOM 543 C CA . GLU A 1 73 ? 20.330 -8.910 -39.641 1.00 87.38 73 GLU A CA 1
ATOM 544 C C . GLU A 1 73 ? 19.634 -9.037 -41.008 1.00 87.38 73 GLU A C 1
ATOM 546 O O . GLU A 1 73 ? 18.543 -8.497 -41.189 1.00 87.38 73 GLU A O 1
ATOM 551 N N . SER A 1 74 ? 20.192 -9.818 -41.942 1.00 88.88 74 SER A N 1
ATOM 552 C CA . SER A 1 74 ? 19.621 -10.009 -43.286 1.00 88.88 74 SER A CA 1
ATOM 553 C C . SER A 1 74 ? 18.181 -10.526 -43.251 1.00 88.88 74 SER A C 1
ATOM 555 O O . SER A 1 74 ? 17.314 -9.977 -43.927 1.00 88.88 74 SER A O 1
ATOM 557 N N . ALA A 1 75 ? 17.919 -11.536 -42.415 1.00 91.31 75 ALA A N 1
ATOM 558 C CA . ALA A 1 75 ? 16.604 -12.160 -42.305 1.00 91.31 75 ALA A CA 1
ATOM 559 C C . ALA A 1 75 ? 15.574 -11.247 -41.624 1.00 91.31 75 ALA A C 1
ATOM 561 O O . ALA A 1 75 ? 14.380 -11.338 -41.902 1.00 91.31 75 ALA A O 1
ATOM 562 N N . LEU A 1 76 ? 16.019 -10.366 -40.724 1.00 91.75 76 LEU A N 1
ATOM 563 C CA . LEU A 1 76 ? 15.143 -9.439 -40.010 1.00 91.75 76 LEU A CA 1
ATOM 564 C C . LEU A 1 76 ? 14.819 -8.184 -40.833 1.00 91.75 76 LEU A C 1
ATOM 566 O O . LEU A 1 76 ? 13.706 -7.674 -40.734 1.00 91.75 76 LEU A O 1
ATOM 570 N N . ASN A 1 77 ? 15.740 -7.705 -41.674 1.00 90.50 77 ASN A N 1
ATOM 571 C CA . ASN A 1 77 ? 15.604 -6.433 -42.396 1.00 90.50 77 ASN A CA 1
ATOM 572 C C . ASN A 1 77 ? 14.401 -6.365 -43.355 1.00 90.50 77 ASN A C 1
ATOM 574 O O . ASN A 1 77 ? 13.940 -5.270 -43.677 1.00 90.50 77 ASN A O 1
ATOM 578 N N . ILE A 1 78 ? 13.875 -7.509 -43.803 1.00 91.69 78 ILE A N 1
ATOM 579 C CA . ILE A 1 78 ? 12.689 -7.572 -44.672 1.00 91.69 78 ILE A CA 1
ATOM 580 C C . ILE A 1 78 ? 11.374 -7.312 -43.912 1.00 91.69 78 ILE A C 1
ATOM 582 O O . ILE A 1 78 ? 10.352 -6.996 -44.518 1.00 91.69 78 ILE A O 1
ATOM 586 N N . LEU A 1 79 ? 11.384 -7.423 -42.580 1.00 94.25 79 LEU A N 1
ATOM 587 C CA . LEU A 1 79 ? 10.207 -7.328 -41.713 1.00 94.25 79 LEU A CA 1
ATOM 588 C C . LEU A 1 79 ? 9.865 -5.866 -41.354 1.00 94.25 79 LEU A C 1
ATOM 590 O O . LEU A 1 79 ? 9.749 -5.502 -40.185 1.00 94.25 79 LEU A O 1
ATOM 594 N N . THR A 1 80 ? 9.692 -5.003 -42.356 1.00 92.81 80 THR A N 1
ATOM 595 C CA . THR A 1 80 ? 9.526 -3.540 -42.184 1.00 92.81 80 THR A CA 1
ATOM 596 C C . THR A 1 80 ? 8.210 -3.112 -41.522 1.00 92.81 80 THR A C 1
ATOM 598 O O . THR A 1 80 ? 8.048 -1.959 -41.119 1.00 92.81 80 THR A O 1
ATOM 601 N N . GLU A 1 81 ? 7.249 -4.028 -41.422 1.00 95.19 81 GLU A N 1
ATOM 602 C CA . GLU A 1 81 ? 5.925 -3.793 -40.838 1.00 95.19 81 GLU A CA 1
ATOM 603 C C . GLU A 1 81 ? 5.852 -4.117 -39.336 1.00 95.19 81 GLU A C 1
ATOM 605 O O . GLU A 1 81 ? 4.783 -3.999 -38.735 1.00 95.19 81 GLU A O 1
ATOM 610 N N . LEU A 1 82 ? 6.956 -4.547 -38.715 1.00 96.62 82 LEU A N 1
ATOM 611 C CA . LEU A 1 82 ? 6.969 -4.901 -37.296 1.00 96.62 82 LEU A CA 1
ATOM 612 C C . LEU A 1 82 ? 6.580 -3.718 -36.399 1.00 96.62 82 LEU A C 1
ATOM 614 O O . LEU A 1 82 ? 7.117 -2.619 -36.507 1.00 96.62 82 LEU A O 1
ATOM 618 N N . GLU A 1 83 ? 5.686 -3.992 -35.451 1.00 97.31 83 GLU A N 1
ATOM 619 C CA . GLU A 1 83 ? 5.293 -3.092 -34.366 1.00 97.31 83 GLU A CA 1
ATOM 620 C C . GLU A 1 83 ? 5.914 -3.511 -33.025 1.00 97.31 83 GLU A C 1
ATOM 622 O O . GLU A 1 83 ? 6.197 -2.655 -32.182 1.00 97.31 83 GLU A O 1
ATOM 627 N N . VAL A 1 84 ? 6.139 -4.814 -32.828 1.00 97.81 84 VAL A N 1
ATOM 628 C CA . VAL A 1 84 ? 6.724 -5.400 -31.615 1.00 97.81 84 VAL A CA 1
ATOM 629 C C . VAL A 1 84 ? 7.904 -6.286 -31.997 1.00 97.81 84 VAL A C 1
ATOM 631 O O . VAL A 1 84 ? 7.764 -7.217 -32.791 1.00 97.81 84 VAL A O 1
ATOM 634 N N . LEU A 1 85 ? 9.058 -6.027 -31.389 1.00 96.12 85 LEU A N 1
ATOM 635 C CA . LEU A 1 85 ? 10.264 -6.822 -31.579 1.00 96.12 85 LEU A CA 1
ATOM 636 C C . LEU A 1 85 ? 10.903 -7.128 -30.224 1.00 96.12 85 LEU A C 1
ATOM 638 O O . LEU A 1 85 ? 11.398 -6.234 -29.534 1.00 96.12 85 LEU A O 1
ATOM 642 N N . ASN A 1 86 ? 10.902 -8.406 -29.852 1.00 95.12 86 ASN A N 1
ATOM 643 C CA . ASN A 1 86 ? 11.564 -8.903 -28.652 1.00 95.12 86 ASN A CA 1
ATOM 644 C C . ASN A 1 86 ? 12.708 -9.824 -29.059 1.00 95.12 86 ASN A C 1
ATOM 646 O O . ASN A 1 86 ? 12.479 -10.901 -29.609 1.00 95.12 86 ASN A O 1
ATOM 650 N N . LEU A 1 87 ? 13.934 -9.404 -28.759 1.00 91.88 87 LEU A N 1
ATOM 651 C CA . LEU A 1 87 ? 15.137 -10.158 -29.081 1.00 91.88 87 LEU A CA 1
ATOM 652 C C . LEU A 1 87 ? 15.888 -10.527 -27.805 1.00 91.88 87 LEU A C 1
ATOM 654 O O . LEU A 1 87 ? 16.322 -9.655 -27.045 1.00 91.88 87 LEU A O 1
ATOM 658 N N . GLY A 1 88 ? 16.055 -11.828 -27.580 1.00 90.62 88 GLY A N 1
ATOM 659 C CA . GLY A 1 88 ? 16.715 -12.384 -26.403 1.00 90.62 88 GLY A CA 1
ATOM 660 C C . GLY A 1 88 ? 17.993 -13.160 -26.719 1.00 90.62 88 GLY A C 1
ATOM 661 O O . GLY A 1 88 ? 18.096 -13.789 -27.764 1.00 90.62 88 GLY A O 1
ATOM 662 N N . ASN A 1 89 ? 18.936 -13.184 -25.775 1.00 88.56 89 ASN A N 1
ATOM 663 C CA . ASN A 1 89 ? 20.083 -14.107 -25.760 1.00 88.56 89 ASN A CA 1
ATOM 664 C C . ASN A 1 89 ? 20.997 -14.022 -26.999 1.00 88.56 89 ASN A C 1
ATOM 666 O O . ASN A 1 89 ? 21.452 -15.048 -27.493 1.00 88.56 89 ASN A O 1
ATOM 670 N N . PHE A 1 90 ? 21.272 -12.815 -27.491 1.00 86.62 90 PHE A N 1
ATOM 671 C CA . PHE A 1 90 ? 22.260 -12.590 -28.553 1.00 86.62 90 PHE A CA 1
ATOM 672 C C . PHE A 1 90 ? 23.573 -12.059 -27.969 1.00 86.62 90 PHE A C 1
ATOM 674 O O . PHE A 1 90 ? 23.600 -11.527 -26.865 1.00 86.62 90 PHE A O 1
ATOM 681 N N . MET A 1 91 ? 24.673 -12.166 -28.707 1.00 81.62 91 MET A N 1
ATOM 682 C CA . MET A 1 91 ? 25.965 -11.615 -28.301 1.00 81.62 91 MET A CA 1
ATOM 683 C C . MET A 1 91 ? 26.362 -10.463 -29.219 1.00 81.62 91 MET A C 1
ATOM 685 O O . MET A 1 91 ? 26.767 -10.680 -30.360 1.00 81.62 91 MET A O 1
ATOM 689 N N . VAL A 1 92 ? 26.291 -9.230 -28.713 1.00 80.62 92 VAL A N 1
ATOM 690 C CA . VAL A 1 92 ? 26.795 -8.042 -29.417 1.00 80.62 92 VAL A CA 1
ATOM 691 C C . VAL A 1 92 ? 27.641 -7.185 -28.480 1.00 80.62 92 VAL A C 1
ATOM 693 O O . VAL A 1 92 ? 27.251 -6.890 -27.357 1.00 80.62 92 VAL A O 1
ATOM 696 N N . GLN A 1 93 ? 28.827 -6.767 -28.932 1.00 75.69 93 GLN A N 1
ATOM 697 C CA . GLN A 1 93 ? 29.704 -5.913 -28.118 1.00 75.69 93 GLN A CA 1
ATOM 698 C C . GLN A 1 93 ? 29.244 -4.449 -28.121 1.00 75.69 93 GLN A C 1
ATOM 700 O O . GLN A 1 93 ? 29.364 -3.764 -27.105 1.00 75.69 93 GLN A O 1
ATOM 705 N N . SER A 1 94 ? 28.697 -3.976 -29.242 1.00 77.06 94 SER A N 1
ATOM 706 C CA . SER A 1 94 ? 28.151 -2.630 -29.388 1.00 77.06 94 SER A CA 1
ATOM 707 C C . SER A 1 94 ? 26.918 -2.607 -30.291 1.00 77.06 94 SER A C 1
ATOM 709 O O . SER A 1 94 ? 26.729 -3.492 -31.127 1.00 77.06 94 SER A O 1
ATOM 711 N N . ILE A 1 95 ? 26.084 -1.580 -30.120 1.00 78.12 95 ILE A N 1
ATOM 712 C CA . ILE A 1 95 ? 24.987 -1.241 -31.038 1.00 78.12 95 ILE A CA 1
ATOM 713 C C . ILE A 1 95 ? 25.336 0.096 -31.708 1.00 78.12 95 ILE A C 1
ATOM 715 O O . ILE A 1 95 ? 25.691 1.029 -30.996 1.00 78.12 95 ILE A O 1
ATOM 719 N N . GLY A 1 96 ? 25.240 0.187 -33.042 1.00 69.88 96 GLY A N 1
ATOM 720 C CA . GLY A 1 96 ? 25.323 1.440 -33.816 1.00 69.88 96 GLY A CA 1
ATOM 721 C C . GLY A 1 96 ? 26.632 1.722 -34.578 1.00 69.88 96 GLY A C 1
ATOM 722 O O . GLY A 1 96 ? 26.563 2.275 -35.666 1.00 69.88 96 GLY A O 1
ATOM 723 N N . ASP A 1 97 ? 27.803 1.275 -34.109 1.00 60.81 97 ASP A N 1
ATOM 724 C CA . ASP A 1 97 ? 29.101 1.604 -34.757 1.00 60.81 97 ASP A CA 1
ATOM 725 C C . ASP A 1 97 ? 29.354 0.826 -36.080 1.00 60.81 97 ASP A C 1
ATOM 727 O O . ASP A 1 97 ? 30.061 1.288 -36.974 1.00 60.81 97 ASP A O 1
ATOM 731 N N . LYS A 1 98 ? 28.768 -0.378 -36.246 1.00 59.38 98 LYS A N 1
ATOM 732 C CA . LYS A 1 98 ? 28.979 -1.251 -37.437 1.00 59.38 98 LYS A CA 1
ATOM 733 C C . LYS A 1 98 ? 27.744 -1.970 -37.980 1.00 59.38 98 LYS A C 1
ATOM 735 O O . LYS A 1 98 ? 27.824 -2.594 -39.033 1.00 59.38 98 LYS A O 1
ATOM 740 N N . HIS A 1 99 ? 26.629 -1.895 -37.264 1.00 65.00 99 HIS A N 1
ATOM 741 C CA . HIS A 1 99 ? 25.391 -2.597 -37.582 1.00 65.00 99 HIS A CA 1
ATOM 742 C C . HIS A 1 99 ? 24.227 -1.658 -37.292 1.00 65.00 99 HIS A C 1
ATOM 744 O O . HIS A 1 99 ? 24.055 -1.209 -36.154 1.00 65.00 99 HIS A O 1
ATOM 750 N N . LEU A 1 100 ? 23.442 -1.355 -38.323 1.00 63.94 100 LEU A N 1
ATOM 751 C CA . LEU A 1 100 ? 22.258 -0.503 -38.234 1.00 63.94 100 LEU A CA 1
ATOM 752 C C . LEU A 1 100 ? 21.019 -1.382 -38.028 1.00 63.94 100 LEU A C 1
ATOM 754 O O . LEU A 1 100 ? 20.075 -1.333 -38.815 1.00 63.94 100 LEU A O 1
ATOM 758 N N . TYR A 1 101 ? 21.040 -2.185 -36.956 1.00 68.88 101 TYR A N 1
ATOM 759 C CA . TYR A 1 101 ? 20.084 -3.273 -36.703 1.00 68.88 101 TYR A CA 1
ATOM 760 C C . TYR A 1 101 ? 18.613 -2.869 -36.811 1.00 68.88 101 TYR A C 1
ATOM 762 O O . TYR A 1 101 ? 17.780 -3.719 -37.101 1.00 68.88 101 TYR A O 1
ATOM 770 N N . PHE A 1 102 ? 18.279 -1.604 -36.541 1.00 84.31 102 PHE A N 1
ATOM 771 C CA . PHE A 1 102 ? 16.891 -1.158 -36.442 1.00 84.31 102 PHE A CA 1
ATOM 772 C C . PHE A 1 102 ? 16.458 -0.169 -37.525 1.00 84.31 102 PHE A C 1
ATOM 774 O O . PHE A 1 102 ? 15.295 0.234 -37.533 1.00 84.31 102 PHE A O 1
ATOM 781 N N . LEU A 1 103 ? 17.346 0.173 -38.466 1.00 84.56 103 LEU A N 1
ATOM 782 C CA . LEU A 1 103 ? 17.050 1.123 -39.543 1.00 84.56 103 LEU A CA 1
ATOM 783 C C . LEU A 1 103 ? 15.766 0.777 -40.330 1.00 84.56 103 LEU A C 1
ATOM 785 O O . LEU A 1 103 ? 15.007 1.698 -40.632 1.00 84.56 103 LEU A O 1
ATOM 789 N N . PRO A 1 104 ? 15.467 -0.503 -40.642 1.00 87.62 104 PRO A N 1
ATOM 790 C CA . PRO A 1 104 ? 14.278 -0.852 -41.426 1.00 87.62 104 PRO A CA 1
ATOM 791 C C . PRO A 1 104 ? 12.945 -0.775 -40.663 1.00 87.62 104 PRO A C 1
ATOM 793 O O . PRO A 1 104 ? 11.888 -0.772 -41.293 1.00 87.62 104 PRO A O 1
ATOM 796 N N . PHE A 1 105 ? 12.954 -0.735 -39.325 1.00 91.25 105 PHE A N 1
ATOM 797 C CA . PHE A 1 105 ? 11.744 -0.915 -38.510 1.00 91.25 105 PHE A CA 1
ATOM 798 C C . PHE A 1 105 ? 11.047 0.407 -38.162 1.00 91.25 105 PHE A C 1
ATOM 800 O O . PHE A 1 105 ? 10.856 0.743 -36.995 1.00 91.25 105 PHE A O 1
ATOM 807 N N . THR A 1 106 ? 10.623 1.164 -39.172 1.00 90.00 106 THR A N 1
ATOM 808 C CA . THR A 1 106 ? 10.029 2.506 -38.997 1.00 90.00 106 THR A CA 1
ATOM 809 C C . THR A 1 106 ? 8.674 2.520 -38.274 1.00 90.00 106 THR A C 1
ATOM 811 O O . THR A 1 106 ? 8.303 3.521 -37.650 1.00 90.00 106 THR A O 1
ATOM 814 N N . HIS A 1 107 ? 7.948 1.398 -38.296 1.00 93.50 107 HIS A N 1
ATOM 815 C CA . HIS A 1 107 ? 6.661 1.215 -37.612 1.00 93.50 107 HIS A CA 1
ATOM 816 C C . HIS A 1 107 ? 6.787 0.655 -36.190 1.00 93.50 107 HIS A C 1
ATOM 818 O O . HIS A 1 107 ? 5.774 0.491 -35.501 1.00 93.50 107 HIS A O 1
ATOM 824 N N . LEU A 1 108 ? 8.011 0.376 -35.734 1.00 95.06 108 LEU A N 1
ATOM 825 C CA . LEU A 1 108 ? 8.240 -0.279 -34.456 1.00 95.06 108 LEU A CA 1
ATOM 826 C C . LEU A 1 108 ? 7.779 0.607 -33.300 1.00 95.06 108 LEU A C 1
ATOM 828 O O . LEU A 1 108 ? 8.198 1.755 -33.171 1.00 95.06 108 LEU A O 1
ATOM 832 N N . LYS A 1 109 ? 6.926 0.055 -32.434 1.00 95.69 109 LYS A N 1
ATOM 833 C CA . LYS A 1 109 ? 6.386 0.723 -31.240 1.00 95.69 109 LYS A CA 1
ATOM 834 C C . LYS A 1 109 ? 7.022 0.192 -29.961 1.00 95.69 109 LYS A C 1
ATOM 836 O O . LYS A 1 109 ? 7.209 0.963 -29.017 1.00 95.69 109 LYS A O 1
ATOM 841 N N . TYR A 1 110 ? 7.358 -1.097 -29.927 1.00 97.19 110 TYR A N 1
ATOM 842 C CA . TYR A 1 110 ? 7.873 -1.787 -28.746 1.00 97.19 110 TYR A CA 1
ATOM 843 C C . TYR A 1 110 ? 9.137 -2.570 -29.096 1.00 97.19 110 TYR A C 1
ATOM 845 O O . TYR A 1 110 ? 9.098 -3.474 -29.929 1.00 97.19 110 TYR A O 1
ATOM 853 N N . LEU A 1 111 ? 10.243 -2.236 -28.432 1.00 94.38 111 LEU A N 1
ATOM 854 C CA . LEU A 1 111 ? 11.522 -2.919 -28.588 1.00 94.38 111 LEU A CA 1
ATOM 855 C C . LEU A 1 111 ? 12.018 -3.418 -27.231 1.00 94.38 111 LEU A C 1
ATOM 857 O O . LEU A 1 111 ? 12.227 -2.620 -26.312 1.00 94.38 111 LEU A O 1
ATOM 861 N N . THR A 1 112 ? 12.249 -4.726 -27.124 1.00 93.62 112 THR A N 1
ATOM 862 C CA . THR A 1 112 ? 12.909 -5.331 -25.960 1.00 93.62 112 THR A CA 1
ATOM 863 C C . THR A 1 112 ? 14.184 -6.031 -26.382 1.00 93.62 112 THR A C 1
ATOM 865 O O . THR A 1 112 ? 14.150 -6.962 -27.187 1.00 93.62 112 THR A O 1
ATOM 868 N N . LEU A 1 113 ? 15.295 -5.637 -25.765 1.00 90.19 113 LEU A N 1
ATOM 869 C CA . LEU A 1 113 ? 16.594 -6.279 -25.921 1.00 90.19 113 LEU A CA 1
ATOM 870 C C . LEU A 1 113 ? 16.970 -6.941 -24.596 1.00 90.19 113 LEU A C 1
ATOM 872 O O . LEU A 1 113 ? 17.181 -6.257 -23.589 1.00 90.19 113 LEU A O 1
ATOM 876 N N . ARG A 1 114 ? 17.017 -8.277 -24.584 1.00 89.12 114 ARG A N 1
ATOM 877 C CA . ARG A 1 114 ? 17.280 -9.076 -23.382 1.00 89.12 114 ARG A CA 1
ATOM 878 C C . ARG A 1 114 ? 18.575 -9.870 -23.517 1.00 89.12 114 ARG A C 1
ATOM 880 O O . ARG A 1 114 ? 18.691 -10.666 -24.438 1.00 89.12 114 ARG A O 1
ATOM 887 N N . ARG A 1 115 ? 19.499 -9.740 -22.557 1.00 85.94 115 ARG A N 1
ATOM 888 C CA . ARG A 1 115 ? 20.777 -10.487 -22.504 1.00 85.94 115 ARG A CA 1
ATOM 889 C C . ARG A 1 115 ? 21.553 -10.391 -23.819 1.00 85.94 115 ARG A C 1
ATOM 891 O O . ARG A 1 115 ? 21.805 -11.395 -24.472 1.00 85.94 115 ARG A O 1
ATOM 898 N N . TRP A 1 116 ? 21.868 -9.165 -24.222 1.00 82.62 116 TRP A N 1
ATOM 899 C CA . TRP A 1 116 ? 22.655 -8.893 -25.428 1.00 82.62 116 TRP A CA 1
ATOM 900 C C . TRP A 1 116 ? 24.163 -8.751 -25.153 1.00 82.62 116 TRP A C 1
ATOM 902 O O . TRP A 1 116 ? 24.949 -8.644 -26.090 1.00 82.62 116 TRP A O 1
ATOM 912 N N . ASN A 1 117 ? 24.566 -8.726 -23.872 1.00 77.00 117 ASN A N 1
ATOM 913 C CA . ASN A 1 117 ? 25.944 -8.474 -23.426 1.00 77.00 117 ASN A CA 1
ATOM 914 C C . ASN A 1 117 ? 26.533 -7.177 -24.015 1.00 77.00 117 ASN A C 1
ATOM 916 O O . ASN A 1 117 ? 27.724 -7.089 -24.328 1.00 77.00 117 ASN A O 1
ATOM 920 N N . ILE A 1 118 ? 25.665 -6.176 -24.190 1.00 77.25 118 ILE A N 1
ATOM 921 C CA . ILE A 1 118 ? 26.021 -4.882 -24.770 1.00 77.25 118 ILE A CA 1
ATOM 922 C C . ILE A 1 118 ? 27.072 -4.241 -23.865 1.00 77.25 118 ILE A C 1
ATOM 924 O O . ILE A 1 118 ? 26.907 -4.192 -22.649 1.00 77.25 118 ILE A O 1
ATOM 928 N N . ARG A 1 119 ? 28.162 -3.737 -24.444 1.00 74.44 119 ARG A N 1
ATOM 929 C CA . ARG A 1 119 ? 29.153 -2.946 -23.699 1.00 74.44 119 ARG A CA 1
ATOM 930 C C . ARG A 1 119 ? 29.039 -1.463 -24.000 1.00 74.44 119 ARG A C 1
ATOM 932 O O . ARG A 1 119 ? 29.290 -0.655 -23.118 1.00 74.44 119 ARG A O 1
ATOM 939 N N . VAL A 1 120 ? 28.673 -1.122 -25.234 1.00 73.62 120 VAL A N 1
ATOM 940 C CA . VAL A 1 120 ? 28.579 0.258 -25.720 1.00 73.62 120 VAL A CA 1
ATOM 941 C C . VAL A 1 120 ? 27.308 0.425 -26.551 1.00 73.62 120 VAL A C 1
ATOM 943 O O . VAL A 1 120 ? 27.021 -0.396 -27.420 1.00 73.62 120 VAL A O 1
ATOM 946 N N . ILE A 1 121 ? 26.556 1.497 -26.302 1.00 77.12 121 ILE A N 1
ATOM 947 C CA . ILE A 1 121 ? 25.454 1.936 -27.165 1.00 77.12 121 ILE A CA 1
ATOM 948 C C . ILE A 1 121 ? 25.893 3.244 -27.818 1.00 77.12 121 ILE A C 1
ATOM 950 O O . ILE A 1 121 ? 26.066 4.249 -27.124 1.00 77.12 121 ILE A O 1
ATOM 954 N N . ASP A 1 122 ? 26.112 3.201 -29.129 1.00 73.81 122 ASP A N 1
ATOM 955 C CA . ASP A 1 122 ? 26.487 4.361 -29.935 1.00 73.81 122 ASP A CA 1
ATOM 956 C C . ASP A 1 122 ? 25.308 5.342 -30.076 1.00 73.81 122 ASP A C 1
ATOM 958 O O . ASP A 1 122 ? 24.150 4.954 -29.910 1.00 73.81 122 ASP A O 1
ATOM 962 N N . VAL A 1 123 ? 25.593 6.607 -30.389 1.00 70.25 123 VAL A N 1
ATOM 963 C CA . VAL A 1 123 ? 24.586 7.667 -30.566 1.00 70.25 123 VAL A CA 1
ATOM 964 C C . VAL A 1 123 ? 23.571 7.321 -31.661 1.00 70.25 123 VAL A C 1
ATOM 966 O O . VAL A 1 123 ? 22.389 7.619 -31.515 1.00 70.25 123 VAL A O 1
ATOM 969 N N . ASP A 1 124 ? 23.999 6.567 -32.674 1.00 73.88 124 ASP A N 1
ATOM 970 C CA . ASP A 1 124 ? 23.177 6.170 -33.822 1.00 73.88 124 ASP A CA 1
ATOM 971 C C . ASP A 1 124 ? 22.431 4.833 -33.625 1.00 73.88 124 ASP A C 1
ATOM 973 O O . ASP A 1 124 ? 21.734 4.360 -34.526 1.00 73.88 124 ASP A O 1
ATOM 977 N N . ALA A 1 125 ? 22.563 4.201 -32.452 1.00 76.19 125 ALA A N 1
ATOM 978 C CA . ALA A 1 125 ? 22.099 2.836 -32.187 1.00 76.19 125 ALA A CA 1
ATOM 979 C C . ALA A 1 125 ? 20.602 2.599 -32.444 1.00 76.19 125 ALA A C 1
ATOM 981 O O . ALA A 1 125 ? 20.212 1.475 -32.756 1.00 76.19 125 ALA A O 1
ATOM 982 N N . PHE A 1 126 ? 19.771 3.634 -32.302 1.00 80.75 126 PHE A N 1
ATOM 983 C CA . PHE A 1 126 ? 18.314 3.559 -32.442 1.00 80.75 126 PHE A CA 1
ATOM 984 C C . PHE A 1 126 ? 17.781 4.440 -33.584 1.00 80.75 126 PHE A C 1
ATOM 986 O O . PHE A 1 126 ? 16.663 4.946 -33.500 1.00 80.75 126 PHE A O 1
ATOM 993 N N . LYS A 1 127 ? 18.559 4.620 -34.660 1.00 79.81 127 LYS A N 1
ATOM 994 C CA . LYS A 1 127 ? 18.070 5.203 -35.922 1.00 79.81 127 LYS A CA 1
ATOM 995 C C . LYS A 1 127 ? 17.126 4.239 -36.645 1.00 79.81 127 LYS A C 1
ATOM 997 O O . LYS A 1 127 ? 17.413 3.046 -36.719 1.00 79.81 127 LYS A O 1
ATOM 1002 N N . GLY A 1 128 ? 16.017 4.752 -37.188 1.00 81.75 128 GLY A N 1
ATOM 1003 C CA . GLY A 1 128 ? 15.009 3.959 -37.908 1.00 81.75 128 GLY A CA 1
ATOM 1004 C C . GLY A 1 128 ? 13.651 3.845 -37.212 1.00 81.75 128 GLY A C 1
ATOM 1005 O O . GLY A 1 128 ? 12.654 4.202 -37.836 1.00 81.75 128 GLY A O 1
ATOM 1006 N N . PRO A 1 129 ? 13.556 3.367 -35.952 1.00 87.06 129 PRO A N 1
ATOM 1007 C CA . PRO A 1 129 ? 12.282 3.197 -35.259 1.00 87.06 129 PRO A CA 1
ATOM 1008 C C . PRO A 1 129 ? 11.717 4.538 -34.764 1.00 87.06 129 PRO A C 1
ATOM 1010 O O . PRO A 1 129 ? 11.623 4.816 -33.569 1.00 87.06 129 PRO A O 1
ATOM 1013 N N . ASP A 1 130 ? 11.290 5.373 -35.708 1.00 83.50 130 ASP A N 1
ATOM 1014 C CA . ASP A 1 130 ? 10.788 6.733 -35.479 1.00 83.50 130 ASP A CA 1
ATOM 1015 C C . ASP A 1 130 ? 9.457 6.765 -34.707 1.00 83.50 130 ASP A C 1
ATOM 1017 O O . ASP A 1 130 ? 9.069 7.802 -34.164 1.00 83.50 130 ASP A O 1
ATOM 1021 N N . SER A 1 131 ? 8.757 5.626 -34.661 1.00 90.19 131 SER A N 1
ATOM 1022 C CA . SER A 1 131 ? 7.476 5.432 -33.973 1.00 90.19 131 SER A CA 1
ATOM 1023 C C . SER A 1 131 ? 7.616 4.805 -32.579 1.00 90.19 131 SER A C 1
ATOM 1025 O O . SER A 1 131 ? 6.599 4.465 -31.963 1.00 90.19 131 SER A O 1
ATOM 1027 N N . LEU A 1 132 ? 8.845 4.627 -32.073 1.00 91.25 132 LEU A N 1
ATOM 1028 C CA . LEU A 1 132 ? 9.089 3.861 -30.854 1.00 91.25 132 LEU A CA 1
ATOM 1029 C C . LEU A 1 132 ? 8.441 4.526 -29.636 1.00 91.25 132 LEU A C 1
ATOM 1031 O O . LEU A 1 132 ? 8.677 5.696 -29.337 1.00 91.25 132 LEU A O 1
ATOM 1035 N N . GLN A 1 133 ? 7.623 3.763 -28.914 1.00 93.94 133 GLN A N 1
ATOM 1036 C CA . GLN A 1 133 ? 6.908 4.216 -27.718 1.00 93.94 133 GLN A CA 1
ATOM 1037 C C . GLN A 1 133 ? 7.479 3.601 -26.444 1.00 93.94 133 GLN A C 1
ATOM 1039 O O . GLN A 1 133 ? 7.383 4.207 -25.377 1.00 93.94 133 GLN A O 1
ATOM 1044 N N . SER A 1 134 ? 8.059 2.406 -26.536 1.00 95.25 134 SER A N 1
ATOM 1045 C CA . SER A 1 134 ? 8.602 1.678 -25.395 1.00 95.25 134 SER A CA 1
ATOM 1046 C C . SER A 1 134 ? 9.921 1.015 -25.765 1.00 95.25 134 SER A C 1
ATOM 1048 O O . SER A 1 134 ? 9.968 0.206 -26.692 1.00 95.25 134 SER A O 1
ATOM 1050 N N . LEU A 1 135 ? 10.960 1.306 -24.989 1.00 92.00 135 LEU A N 1
ATOM 1051 C CA . LEU A 1 135 ? 12.275 0.688 -25.109 1.00 92.00 135 LEU A CA 1
ATOM 1052 C C . LEU A 1 135 ? 12.627 0.005 -23.789 1.00 92.00 135 LEU A C 1
ATOM 1054 O O . LEU A 1 135 ? 12.637 0.644 -22.738 1.00 92.00 135 LEU A O 1
ATOM 1058 N N . THR A 1 136 ? 12.898 -1.296 -23.844 1.00 92.62 136 THR A N 1
ATOM 1059 C CA . THR A 1 136 ? 13.347 -2.082 -22.691 1.00 92.62 136 THR A CA 1
ATOM 1060 C C . THR A 1 136 ? 14.713 -2.689 -22.964 1.00 92.62 136 THR A C 1
ATOM 1062 O O . THR A 1 136 ? 14.879 -3.490 -23.881 1.00 92.62 136 THR A O 1
ATOM 1065 N N . LEU A 1 137 ? 15.678 -2.336 -22.122 1.00 88.75 137 LEU A N 1
ATOM 1066 C CA . LEU A 1 137 ? 17.024 -2.889 -22.099 1.00 88.75 137 LEU A CA 1
ATOM 1067 C C . LEU A 1 137 ? 17.192 -3.680 -20.797 1.00 88.75 137 LEU A C 1
ATOM 1069 O O . LEU A 1 137 ? 17.235 -3.104 -19.708 1.00 88.75 137 LEU A O 1
ATOM 1073 N N . LEU A 1 138 ? 17.255 -5.006 -20.909 1.00 87.06 138 LEU A N 1
ATOM 1074 C CA . LEU A 1 138 ? 17.421 -5.918 -19.777 1.00 87.06 138 LEU A CA 1
ATOM 1075 C C . LEU A 1 138 ? 18.683 -6.751 -19.988 1.00 87.06 138 LEU A C 1
ATOM 1077 O O . LEU A 1 138 ? 18.721 -7.609 -20.869 1.00 87.06 138 LEU A O 1
ATOM 1081 N N . GLN A 1 139 ? 19.715 -6.524 -19.187 1.00 79.94 139 GLN A N 1
ATOM 1082 C CA . GLN A 1 139 ? 20.947 -7.318 -19.257 1.00 79.94 139 GLN A CA 1
ATOM 1083 C C . GLN A 1 139 ? 21.006 -8.315 -18.090 1.00 79.94 139 GLN A C 1
ATOM 1085 O O . GLN A 1 139 ? 20.155 -8.297 -17.212 1.00 79.94 139 GLN A O 1
ATOM 1090 N N . GLU A 1 140 ? 21.924 -9.275 -18.112 1.00 72.44 140 GLU A N 1
ATOM 1091 C CA . GLU A 1 140 ? 22.174 -10.140 -16.941 1.00 72.44 140 GLU A CA 1
ATOM 1092 C C . GLU A 1 140 ? 23.626 -10.052 -16.466 1.00 72.44 140 GLU A C 1
ATOM 1094 O O . GLU A 1 140 ? 23.901 -10.418 -15.331 1.00 72.44 140 GLU A O 1
ATOM 1099 N N . GLU A 1 141 ? 24.534 -9.497 -17.278 1.00 64.50 141 GLU A N 1
ATOM 1100 C CA . GLU A 1 141 ? 25.959 -9.407 -16.967 1.00 64.50 141 GLU A CA 1
ATOM 1101 C C . GLU A 1 141 ? 26.579 -8.100 -17.498 1.00 64.50 141 GLU A C 1
ATOM 1103 O O . GLU A 1 141 ? 26.262 -7.644 -18.597 1.00 64.50 141 GLU A O 1
ATOM 1108 N N . ASN A 1 142 ? 27.458 -7.522 -16.670 1.00 57.09 142 ASN A N 1
ATOM 1109 C CA . ASN A 1 142 ? 28.420 -6.428 -16.885 1.00 57.09 142 ASN A CA 1
ATOM 1110 C C . ASN A 1 142 ? 28.311 -5.587 -18.176 1.00 57.09 142 ASN A C 1
ATOM 1112 O O . ASN A 1 142 ? 29.228 -5.577 -19.004 1.00 57.09 142 ASN A O 1
ATOM 1116 N N . MET A 1 143 ? 27.278 -4.749 -18.273 1.00 58.12 143 MET A N 1
ATOM 1117 C CA . MET A 1 143 ? 27.401 -3.514 -19.054 1.00 58.12 143 MET A CA 1
ATOM 1118 C C . MET A 1 143 ? 28.385 -2.578 -18.342 1.00 58.12 143 MET A C 1
ATOM 1120 O O . MET A 1 143 ? 28.248 -2.301 -17.149 1.00 58.12 143 MET A O 1
ATOM 1124 N N . PHE A 1 144 ? 29.366 -2.056 -19.074 1.00 54.94 144 PHE A N 1
ATOM 1125 C CA . PHE A 1 144 ? 30.268 -1.024 -18.569 1.00 54.94 144 PHE A CA 1
ATOM 1126 C C . PHE A 1 144 ? 29.715 0.351 -18.961 1.00 54.94 144 PHE A C 1
ATOM 1128 O O . PHE A 1 144 ? 30.137 0.934 -19.948 1.00 54.94 144 PHE A O 1
ATOM 1135 N N . GLY A 1 145 ? 28.744 0.846 -18.185 1.00 54.41 145 GLY A N 1
ATOM 1136 C CA . GLY A 1 145 ? 28.226 2.215 -18.278 1.00 54.41 145 GLY A CA 1
ATOM 1137 C C . GLY A 1 145 ? 27.415 2.505 -19.543 1.00 54.41 145 GLY A C 1
ATOM 1138 O O . GLY A 1 145 ? 27.971 2.825 -20.586 1.00 54.41 145 GLY A O 1
ATOM 1139 N N . LEU A 1 146 ? 26.081 2.488 -19.433 1.00 60.59 146 LEU A N 1
ATOM 1140 C CA . LEU A 1 146 ? 25.231 3.107 -20.451 1.00 60.59 146 LEU A CA 1
ATOM 1141 C C . LEU A 1 146 ? 25.468 4.625 -20.393 1.00 60.59 146 LEU A C 1
ATOM 1143 O O . LEU A 1 146 ? 25.156 5.245 -19.369 1.00 60.59 146 LEU A O 1
ATOM 1147 N N . PRO A 1 147 ? 26.016 5.254 -21.442 1.00 59.78 147 PRO A N 1
ATOM 1148 C CA . PRO A 1 147 ? 26.113 6.693 -21.465 1.00 59.78 147 PRO A CA 1
ATOM 1149 C C . PRO A 1 147 ? 24.698 7.226 -21.687 1.00 59.78 147 PRO A C 1
ATOM 1151 O O . PRO A 1 147 ? 24.182 7.182 -22.794 1.00 59.78 147 PRO A O 1
ATOM 1154 N N . LEU A 1 148 ? 24.026 7.714 -20.640 1.00 61.84 148 LEU A N 1
ATOM 1155 C CA . LEU A 1 148 ? 22.653 8.238 -20.765 1.00 61.84 148 LEU A CA 1
ATOM 1156 C C . LEU A 1 148 ? 22.551 9.390 -21.792 1.00 61.84 148 LEU A C 1
ATOM 1158 O O . LEU A 1 148 ? 21.477 9.659 -22.320 1.00 61.84 148 LEU A O 1
ATOM 1162 N N . HIS A 1 149 ? 23.686 10.000 -22.161 1.00 61.62 149 HIS A N 1
ATOM 1163 C CA . HIS A 1 149 ? 23.791 10.951 -23.267 1.00 61.62 149 HIS A CA 1
ATOM 1164 C C . HIS A 1 149 ? 23.528 10.359 -24.664 1.00 61.62 149 HIS A C 1
ATOM 1166 O O . HIS A 1 149 ? 23.356 11.128 -25.604 1.00 61.62 149 HIS A O 1
ATOM 1172 N N . THR A 1 150 ? 23.480 9.036 -24.823 1.00 59.53 150 THR A N 1
ATOM 1173 C CA . THR A 1 150 ? 23.117 8.368 -26.081 1.00 59.53 150 THR A CA 1
ATOM 1174 C C . THR A 1 150 ? 21.656 8.631 -26.472 1.00 59.53 150 THR A C 1
ATOM 1176 O O . THR A 1 150 ? 21.323 8.628 -27.649 1.00 59.53 150 THR A O 1
ATOM 1179 N N . PHE A 1 151 ? 20.779 8.969 -25.521 1.00 64.88 151 PHE A N 1
ATOM 1180 C CA . PHE A 1 151 ? 19.369 9.291 -25.795 1.00 64.88 151 PHE A CA 1
ATOM 1181 C C . PHE A 1 151 ? 19.133 10.750 -26.241 1.00 64.88 151 PHE A C 1
ATOM 1183 O O . PHE A 1 151 ? 18.047 11.293 -26.041 1.00 64.88 151 PHE A O 1
ATOM 1190 N N . ARG A 1 152 ? 20.155 11.418 -26.795 1.00 58.94 152 ARG A N 1
ATOM 1191 C CA . ARG A 1 152 ? 20.110 12.840 -27.195 1.00 58.94 152 ARG A CA 1
ATOM 1192 C C . ARG A 1 152 ? 19.645 13.085 -28.636 1.00 58.94 152 ARG A C 1
ATOM 1194 O O . ARG A 1 152 ? 19.482 14.244 -29.006 1.00 58.94 152 ARG A O 1
ATOM 1201 N N . GLU A 1 153 ? 19.466 12.048 -29.451 1.00 58.59 153 GLU A N 1
ATOM 1202 C CA . GLU A 1 153 ? 19.045 12.209 -30.850 1.00 58.59 153 GLU A CA 1
ATOM 1203 C C . GLU A 1 153 ? 17.547 12.541 -31.005 1.00 58.59 153 GLU A C 1
ATOM 1205 O O . GLU A 1 153 ? 16.736 12.249 -30.130 1.00 58.59 153 GLU A O 1
ATOM 1210 N N . GLU A 1 154 ? 17.157 13.125 -32.151 1.00 62.12 154 GLU A N 1
ATOM 1211 C CA . GLU A 1 154 ? 15.740 13.362 -32.513 1.00 62.12 154 GLU A CA 1
ATOM 1212 C C . GLU A 1 154 ? 14.917 12.069 -32.655 1.00 62.12 154 GLU A C 1
ATOM 1214 O O . GLU A 1 154 ? 13.678 12.085 -32.627 1.00 62.12 154 GLU A O 1
ATOM 1219 N N . ASN A 1 155 ? 15.619 10.948 -32.783 1.00 60.84 155 ASN A N 1
ATOM 1220 C CA . ASN A 1 155 ? 15.079 9.603 -32.781 1.00 60.84 155 ASN A CA 1
ATOM 1221 C C . ASN A 1 155 ? 14.760 9.252 -31.320 1.00 60.84 155 ASN A C 1
ATOM 1223 O O . ASN A 1 155 ? 15.615 9.440 -30.463 1.00 60.84 155 ASN A O 1
ATOM 1227 N N . LEU A 1 156 ? 13.544 8.766 -31.029 1.00 76.00 156 LEU A N 1
ATOM 1228 C CA . LEU A 1 156 ? 12.947 8.558 -29.685 1.00 76.00 156 LEU A CA 1
ATOM 1229 C C . LEU A 1 156 ? 12.090 9.708 -29.114 1.00 76.00 156 LEU A C 1
ATOM 1231 O O . LEU A 1 156 ? 11.603 9.604 -27.988 1.00 76.00 156 LEU A O 1
ATOM 1235 N N . LYS A 1 157 ? 11.774 10.760 -29.880 1.00 78.88 157 LYS A N 1
ATOM 1236 C CA . LYS A 1 157 ? 10.820 11.813 -29.446 1.00 78.88 157 LYS A CA 1
ATOM 1237 C C . LYS A 1 157 ? 9.426 11.296 -29.057 1.00 78.88 157 LYS A C 1
ATOM 1239 O O . LYS A 1 157 ? 8.706 11.942 -28.298 1.00 78.88 157 LYS A O 1
ATOM 1244 N N . THR A 1 158 ? 9.022 10.151 -29.603 1.00 86.88 158 THR A N 1
ATOM 1245 C CA . THR A 1 158 ? 7.736 9.484 -29.343 1.00 86.88 158 THR A CA 1
ATOM 1246 C C . THR A 1 158 ? 7.768 8.570 -28.122 1.00 86.88 158 THR A C 1
ATOM 1248 O O . THR A 1 158 ? 6.730 8.013 -27.754 1.00 86.88 158 THR A O 1
ATOM 1251 N N . LEU A 1 159 ? 8.940 8.391 -27.504 1.00 88.50 159 LEU A N 1
ATOM 1252 C CA . LEU A 1 159 ? 9.137 7.432 -26.433 1.00 88.50 159 LEU A CA 1
ATOM 1253 C C . LEU A 1 159 ? 8.349 7.853 -25.190 1.00 88.50 159 LEU A C 1
ATOM 1255 O O . LEU A 1 159 ? 8.510 8.952 -24.665 1.00 88.50 159 LEU A O 1
ATOM 1259 N N . LYS A 1 160 ? 7.507 6.936 -24.718 1.00 92.69 160 LYS A N 1
ATOM 1260 C CA . LYS A 1 160 ? 6.690 7.073 -23.509 1.00 92.69 160 LYS A CA 1
ATOM 1261 C C . LYS A 1 160 ? 7.254 6.266 -22.352 1.00 92.69 160 LYS A C 1
ATOM 1263 O O . LYS A 1 160 ? 7.048 6.640 -21.204 1.00 92.69 160 LYS A O 1
ATOM 1268 N N . ARG A 1 161 ? 7.942 5.156 -22.628 1.00 94.38 161 ARG A N 1
ATOM 1269 C CA . ARG A 1 161 ? 8.501 4.281 -21.596 1.00 94.38 161 ARG A CA 1
ATOM 1270 C C . ARG A 1 161 ? 9.934 3.895 -21.911 1.00 94.38 161 ARG A C 1
ATOM 1272 O O . ARG A 1 161 ? 10.218 3.385 -22.996 1.00 94.38 161 ARG A O 1
ATOM 1279 N N . LEU A 1 162 ? 10.810 4.095 -20.937 1.00 91.19 162 LEU A N 1
ATOM 1280 C CA . LEU A 1 162 ? 12.201 3.675 -20.991 1.00 91.19 162 LEU A CA 1
ATOM 1281 C C . LEU A 1 162 ? 12.509 2.840 -19.752 1.00 91.19 162 LEU A C 1
ATOM 1283 O O . LEU A 1 162 ? 12.470 3.350 -18.635 1.00 91.19 162 LEU A O 1
ATOM 1287 N N . LYS A 1 163 ? 12.827 1.563 -19.961 1.00 92.56 163 LYS A N 1
ATOM 1288 C CA . LYS A 1 163 ? 13.261 0.653 -18.902 1.00 92.56 163 LYS A CA 1
ATOM 1289 C C . LYS A 1 163 ? 14.683 0.195 -19.171 1.00 92.56 163 LYS A C 1
ATOM 1291 O O . LYS A 1 163 ? 14.959 -0.391 -20.216 1.00 92.56 163 LYS A O 1
ATOM 1296 N N . ILE A 1 164 ? 15.572 0.434 -18.219 1.00 88.75 164 ILE A N 1
ATOM 1297 C CA . ILE A 1 164 ? 16.971 0.020 -18.271 1.00 88.75 164 ILE A CA 1
ATOM 1298 C C . ILE A 1 164 ? 17.276 -0.660 -16.945 1.00 88.75 164 ILE A C 1
ATOM 1300 O O . ILE A 1 164 ? 17.383 -0.002 -15.918 1.00 88.75 164 ILE A O 1
ATOM 1304 N N . SER A 1 165 ? 17.407 -1.981 -16.961 1.00 89.88 165 SER A N 1
ATOM 1305 C CA . SER A 1 165 ? 17.545 -2.779 -15.737 1.00 89.88 165 SER A CA 1
ATOM 1306 C C . SER A 1 165 ? 18.622 -3.841 -15.887 1.00 89.88 165 SER A C 1
ATOM 1308 O O . SER A 1 165 ? 18.877 -4.329 -16.994 1.00 89.88 165 SER A O 1
ATOM 1310 N N . LYS A 1 166 ? 19.266 -4.189 -14.768 1.00 85.56 166 LYS A N 1
ATOM 1311 C CA . LYS A 1 166 ? 20.362 -5.166 -14.698 1.00 85.56 166 LYS A CA 1
ATOM 1312 C C . LYS A 1 166 ? 21.541 -4.832 -15.613 1.00 85.56 166 LYS A C 1
ATOM 1314 O O . LYS A 1 166 ? 22.193 -5.712 -16.163 1.00 85.56 166 LYS A O 1
ATOM 1319 N N . THR A 1 167 ? 21.820 -3.540 -15.777 1.00 76.44 167 THR A N 1
ATOM 1320 C CA . THR A 1 167 ? 22.904 -3.019 -16.627 1.00 76.44 167 THR A CA 1
ATOM 1321 C C . THR A 1 167 ? 24.109 -2.522 -15.826 1.00 76.44 167 THR A C 1
ATOM 1323 O O . THR A 1 167 ? 24.919 -1.761 -16.345 1.00 76.44 167 THR A O 1
ATOM 1326 N N . SER A 1 168 ? 24.231 -2.902 -14.549 1.00 78.38 168 SER A N 1
ATOM 1327 C CA . SER A 1 168 ? 25.325 -2.474 -13.657 1.00 78.38 168 SER A CA 1
ATOM 1328 C C . SER A 1 168 ? 25.595 -0.958 -13.683 1.00 78.38 168 SER A C 1
ATOM 1330 O O . SER A 1 168 ? 26.729 -0.513 -13.499 1.00 78.38 168 SER A O 1
ATOM 1332 N N . LEU A 1 169 ? 24.563 -0.144 -1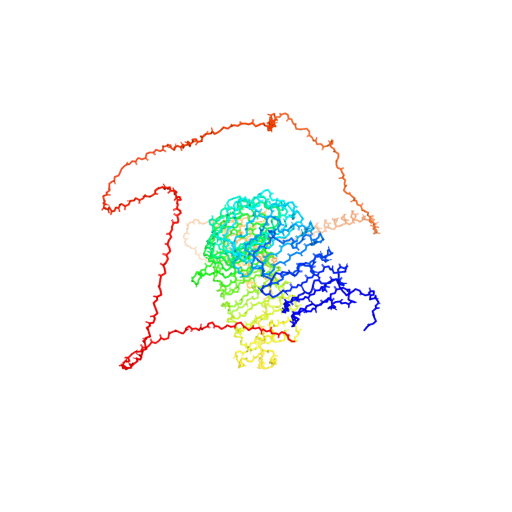3.938 1.00 79.56 169 LEU A N 1
ATOM 1333 C CA . LEU A 1 169 ? 24.687 1.311 -13.947 1.00 79.56 169 LEU A CA 1
ATOM 1334 C C . LEU A 1 169 ? 25.054 1.790 -12.549 1.00 79.56 169 LEU A C 1
ATOM 1336 O O . LEU A 1 169 ? 24.289 1.563 -11.624 1.00 79.56 169 LEU A O 1
ATOM 1340 N N . ASN A 1 170 ? 26.205 2.445 -12.396 1.00 80.88 170 ASN A N 1
ATOM 1341 C CA . ASN A 1 170 ? 26.724 2.837 -11.079 1.00 80.88 170 ASN A CA 1
ATOM 1342 C C . ASN A 1 170 ? 26.277 4.236 -10.625 1.00 80.88 170 ASN A C 1
ATOM 1344 O O . ASN A 1 170 ? 26.297 4.543 -9.430 1.00 80.88 170 ASN A O 1
ATOM 1348 N N . GLU A 1 171 ? 25.884 5.097 -11.565 1.00 79.75 171 GLU A N 1
ATOM 1349 C CA . GLU A 1 171 ? 25.478 6.476 -11.297 1.00 79.75 171 GLU A CA 1
ATOM 1350 C C . GLU A 1 171 ? 24.566 7.031 -12.394 1.00 79.75 171 GLU A C 1
ATOM 1352 O O . GLU A 1 171 ? 24.680 6.652 -13.561 1.00 79.75 171 GLU A O 1
ATOM 1357 N N . VAL A 1 172 ? 23.713 7.991 -12.025 1.00 80.19 172 VAL A N 1
ATOM 1358 C CA . VAL A 1 172 ? 23.041 8.880 -12.984 1.00 80.19 172 VAL A CA 1
ATOM 1359 C C . VAL A 1 172 ? 23.871 10.157 -13.075 1.00 80.19 172 VAL A C 1
ATOM 1361 O O . VAL A 1 172 ? 23.941 10.943 -12.127 1.00 80.19 172 VAL A O 1
ATOM 1364 N N . SER A 1 173 ? 24.570 10.329 -14.197 1.00 72.94 173 SER A N 1
ATOM 1365 C CA . SER A 1 173 ? 25.497 11.446 -14.403 1.00 72.94 173 SER A CA 1
ATOM 1366 C C . SER A 1 173 ? 24.775 12.785 -14.576 1.00 72.94 173 SER A C 1
ATOM 1368 O O . SER A 1 173 ? 23.617 12.829 -14.991 1.00 72.94 173 SER A O 1
ATOM 1370 N N . GLU A 1 174 ? 25.469 13.892 -14.305 1.00 70.12 174 GLU A N 1
ATOM 1371 C CA . GLU A 1 174 ? 24.956 15.232 -14.610 1.00 70.12 174 GLU A CA 1
ATOM 1372 C C . GLU A 1 174 ? 24.601 15.331 -16.092 1.00 70.12 174 GLU A C 1
ATOM 1374 O O . GLU A 1 174 ? 25.313 14.808 -16.954 1.00 70.12 174 GLU A O 1
ATOM 1379 N N . ASN A 1 175 ? 23.497 16.005 -16.396 1.00 66.25 175 ASN A N 1
ATOM 1380 C CA . ASN A 1 175 ? 23.039 16.204 -17.763 1.00 66.25 175 ASN A CA 1
ATOM 1381 C C . ASN A 1 175 ? 22.781 14.921 -18.569 1.00 66.25 175 ASN A C 1
ATOM 1383 O O . ASN A 1 175 ? 22.811 14.939 -19.807 1.00 66.25 175 ASN A O 1
ATOM 1387 N N . SER A 1 176 ? 22.511 13.812 -17.870 1.00 66.31 176 SER A N 1
ATOM 1388 C CA . SER A 1 176 ? 22.073 12.552 -18.478 1.00 66.31 176 SER A CA 1
ATOM 1389 C C . SER A 1 176 ? 20.809 12.746 -19.310 1.00 66.31 176 SER A C 1
ATOM 1391 O O . SER A 1 176 ? 20.696 12.168 -20.385 1.00 66.31 176 SER A O 1
ATOM 1393 N N . PHE A 1 177 ? 19.913 13.623 -18.848 1.00 72.06 177 PHE A N 1
ATOM 1394 C CA . PHE A 1 177 ? 18.669 13.972 -19.529 1.00 72.06 177 PHE A CA 1
ATOM 1395 C C . PHE A 1 177 ? 18.592 15.454 -19.938 1.00 72.06 177 PHE A C 1
ATOM 1397 O O . PHE A 1 177 ? 17.547 15.910 -20.395 1.00 72.06 177 PHE A O 1
ATOM 1404 N N . SER A 1 178 ? 19.670 16.236 -19.832 1.00 59.78 178 SER A N 1
ATOM 1405 C CA . SER A 1 178 ? 19.625 17.642 -20.263 1.00 59.78 178 SER A CA 1
ATOM 1406 C C . SER A 1 178 ? 19.650 17.753 -21.781 1.00 59.78 178 SER A C 1
ATOM 1408 O O . SER A 1 178 ? 20.370 17.014 -22.454 1.00 59.78 178 SER A O 1
ATOM 1410 N N . ASN A 1 179 ? 18.859 18.688 -22.314 1.00 54.69 179 ASN A N 1
ATOM 1411 C CA . ASN A 1 179 ? 18.505 18.778 -23.737 1.00 54.69 179 ASN A CA 1
ATOM 1412 C C . ASN A 1 179 ? 17.784 17.527 -24.275 1.00 54.69 179 ASN A C 1
ATOM 1414 O O . ASN A 1 179 ? 17.717 17.334 -25.486 1.00 54.69 179 ASN A O 1
ATOM 1418 N N . SER A 1 180 ? 17.260 16.672 -23.389 1.00 58.72 180 SER A N 1
ATOM 1419 C CA . SER A 1 180 ? 16.550 15.460 -23.780 1.00 58.72 180 SER A CA 1
ATOM 1420 C C . SER A 1 180 ? 15.245 15.791 -24.497 1.00 58.72 180 SER A C 1
ATOM 1422 O O . SER A 1 180 ? 14.406 16.553 -24.013 1.00 58.72 180 SER A O 1
ATOM 1424 N N . ILE A 1 181 ? 15.070 15.163 -25.656 1.00 60.72 181 ILE A N 1
ATOM 1425 C CA . ILE A 1 181 ? 13.881 15.243 -26.510 1.00 60.72 181 ILE A CA 1
ATOM 1426 C C . ILE A 1 181 ? 12.754 14.342 -25.956 1.00 60.72 181 ILE A C 1
ATOM 1428 O O . ILE A 1 181 ? 11.620 14.389 -26.438 1.00 60.72 181 ILE A O 1
ATOM 1432 N N . LEU A 1 182 ? 13.016 13.598 -24.868 1.00 72.62 182 LEU A N 1
ATOM 1433 C CA . LEU A 1 182 ? 12.085 12.709 -24.155 1.00 72.62 182 LEU A CA 1
ATOM 1434 C C . LEU A 1 182 ? 10.993 13.469 -23.367 1.00 72.62 182 LEU A C 1
ATOM 1436 O O . LEU A 1 182 ? 10.600 13.095 -22.264 1.00 72.62 182 LEU A O 1
ATOM 1440 N N . THR A 1 183 ? 10.471 14.550 -23.941 1.00 76.25 183 THR A N 1
ATOM 1441 C CA . THR A 1 183 ? 9.389 15.380 -23.391 1.00 76.25 183 THR A CA 1
ATOM 1442 C C . THR A 1 183 ? 8.075 14.615 -23.210 1.00 76.25 183 THR A C 1
ATOM 1444 O O . THR A 1 183 ? 7.270 14.989 -22.359 1.00 76.25 183 THR A O 1
ATOM 1447 N N . ASN A 1 184 ? 7.887 13.531 -23.971 1.00 86.31 184 ASN A N 1
ATOM 1448 C CA . ASN A 1 184 ? 6.722 12.644 -23.921 1.00 86.31 184 ASN A CA 1
ATOM 1449 C C . ASN A 1 184 ? 6.905 11.431 -22.996 1.00 86.31 184 ASN A C 1
ATOM 1451 O O . ASN A 1 184 ? 6.016 10.582 -22.941 1.00 86.31 184 ASN A O 1
ATOM 1455 N N . LEU A 1 185 ? 8.041 11.322 -22.298 1.00 89.69 185 LEU A N 1
ATOM 1456 C CA . LEU A 1 185 ? 8.308 10.183 -21.429 1.00 89.69 185 LEU A CA 1
ATOM 1457 C C . LEU A 1 185 ? 7.346 10.197 -20.239 1.00 89.69 185 LEU A C 1
ATOM 1459 O O . LEU A 1 185 ? 7.295 11.162 -19.484 1.00 89.69 185 LEU A O 1
ATOM 1463 N N . GLU A 1 186 ? 6.594 9.114 -20.080 1.00 94.75 186 GLU A N 1
ATOM 1464 C CA . GLU A 1 186 ? 5.616 8.892 -19.014 1.00 94.75 186 GLU A CA 1
ATOM 1465 C C . GLU A 1 186 ? 6.183 7.974 -17.914 1.00 94.75 186 GLU A C 1
ATOM 1467 O O . GLU A 1 186 ? 5.796 8.095 -16.751 1.00 94.75 186 GLU A O 1
ATOM 1472 N N . GLU A 1 187 ? 7.114 7.077 -18.254 1.00 96.00 187 GLU A N 1
ATOM 1473 C CA . GLU A 1 187 ? 7.726 6.118 -17.328 1.00 96.00 187 GLU A CA 1
ATOM 1474 C C . GLU A 1 187 ? 9.230 5.976 -17.581 1.00 96.00 187 GLU A C 1
ATOM 1476 O O . GLU A 1 187 ? 9.660 5.668 -18.698 1.00 96.00 187 GLU A O 1
ATOM 1481 N N . LEU A 1 188 ? 10.014 6.168 -16.522 1.00 93.06 188 LEU A N 1
ATOM 1482 C CA . LEU A 1 188 ? 11.441 5.874 -16.486 1.00 93.06 188 LEU A CA 1
ATOM 1483 C C . LEU A 1 188 ? 11.717 4.865 -15.371 1.00 93.06 188 LEU A C 1
ATOM 1485 O O . LEU A 1 188 ? 11.528 5.161 -14.191 1.00 93.06 188 LEU A O 1
ATOM 1489 N N . ASP A 1 189 ? 12.191 3.688 -15.754 1.00 94.56 189 ASP A N 1
ATOM 1490 C CA . ASP A 1 189 ? 12.538 2.612 -14.835 1.00 94.56 189 ASP A CA 1
ATOM 1491 C C . ASP A 1 189 ? 14.035 2.296 -14.942 1.00 94.56 189 ASP A C 1
ATOM 1493 O O . ASP A 1 189 ? 14.504 1.763 -15.950 1.00 94.56 189 ASP A O 1
ATOM 1497 N N . LEU A 1 190 ? 14.777 2.653 -13.894 1.00 91.88 190 LEU A N 1
ATOM 1498 C CA . LEU A 1 190 ? 16.205 2.384 -13.724 1.00 91.88 190 LEU A CA 1
ATOM 1499 C C . LEU A 1 190 ? 16.453 1.370 -12.594 1.00 91.88 190 LEU A C 1
ATOM 1501 O O . LEU A 1 190 ? 17.529 1.360 -11.982 1.00 91.88 190 LEU A O 1
ATOM 1505 N N . SER A 1 191 ? 15.460 0.531 -12.291 1.00 93.94 191 SER A N 1
ATOM 1506 C CA . SER A 1 191 ? 15.548 -0.486 -11.244 1.00 93.94 191 SER A CA 1
ATOM 1507 C C . SER A 1 191 ? 16.562 -1.592 -11.542 1.00 93.94 191 SER A C 1
ATOM 1509 O O . SER A 1 191 ? 16.996 -1.785 -12.681 1.00 93.94 191 SER A O 1
ATOM 1511 N N . ASP A 1 192 ? 16.948 -2.322 -10.494 1.00 92.25 192 ASP A N 1
ATOM 1512 C CA . ASP A 1 192 ? 17.865 -3.465 -10.567 1.00 92.25 192 ASP A CA 1
ATOM 1513 C C . ASP A 1 192 ? 19.212 -3.104 -11.217 1.00 92.25 192 ASP A C 1
ATOM 1515 O O . ASP A 1 192 ? 19.749 -3.853 -12.032 1.00 92.25 192 ASP A O 1
ATOM 1519 N N . ASN A 1 193 ? 19.758 -1.929 -10.910 1.00 88.88 193 ASN A N 1
ATOM 1520 C CA . ASN A 1 193 ? 21.095 -1.519 -11.336 1.00 88.88 193 ASN A CA 1
ATOM 1521 C C . ASN A 1 193 ? 22.030 -1.405 -10.120 1.00 88.88 193 ASN A C 1
ATOM 1523 O O . ASN A 1 193 ? 21.723 -1.866 -9.023 1.00 88.88 193 ASN A O 1
ATOM 1527 N N . SER A 1 194 ? 23.202 -0.804 -10.318 1.00 89.56 194 SER A N 1
ATOM 1528 C CA . SER A 1 194 ? 24.203 -0.604 -9.272 1.00 89.56 194 SER A CA 1
ATOM 1529 C C . SER A 1 194 ? 24.277 0.857 -8.806 1.00 89.56 194 SER A C 1
ATOM 1531 O O . SER A 1 194 ? 25.331 1.310 -8.356 1.00 89.56 194 SER A O 1
ATOM 1533 N N . ILE A 1 195 ? 23.193 1.632 -8.951 1.00 88.44 195 ILE A N 1
ATOM 1534 C CA . ILE A 1 195 ? 23.245 3.092 -8.822 1.00 88.44 195 ILE A CA 1
ATOM 1535 C C . ILE A 1 195 ? 23.496 3.450 -7.363 1.00 88.44 195 ILE A C 1
ATOM 1537 O O . ILE A 1 195 ? 22.698 3.134 -6.487 1.00 88.44 195 ILE A O 1
ATOM 1541 N N . THR A 1 196 ? 24.604 4.136 -7.105 1.00 87.38 196 THR A N 1
ATOM 1542 C CA . THR A 1 196 ? 24.985 4.568 -5.753 1.00 87.38 196 THR A CA 1
ATOM 1543 C C . THR A 1 196 ? 24.569 6.004 -5.467 1.00 87.38 196 THR A C 1
ATOM 1545 O O . THR A 1 196 ? 24.231 6.329 -4.330 1.00 87.38 196 THR A O 1
ATOM 1548 N N . HIS A 1 197 ? 24.589 6.865 -6.491 1.00 83.19 197 HIS A N 1
ATOM 1549 C CA . HIS A 1 197 ? 24.224 8.268 -6.362 1.00 83.19 197 HIS A CA 1
ATOM 1550 C C . HIS A 1 197 ? 23.506 8.813 -7.600 1.00 83.19 197 HIS A C 1
ATOM 1552 O O . HIS A 1 197 ? 23.809 8.446 -8.739 1.00 83.19 197 HIS A O 1
ATOM 1558 N N . ILE A 1 198 ? 22.582 9.740 -7.348 1.00 83.00 198 ILE A N 1
ATOM 1559 C CA . ILE A 1 198 ? 21.951 10.607 -8.345 1.00 83.00 198 ILE A CA 1
ATOM 1560 C C . ILE A 1 198 ? 22.671 11.957 -8.248 1.00 83.00 198 ILE A C 1
ATOM 1562 O O . ILE A 1 198 ? 22.605 12.611 -7.202 1.00 83.00 198 ILE A O 1
ATOM 1566 N N . ARG A 1 199 ? 23.437 12.340 -9.282 1.00 77.88 199 ARG A N 1
ATOM 1567 C CA . ARG A 1 199 ? 24.168 13.621 -9.281 1.00 77.88 199 ARG A CA 1
ATOM 1568 C C . ARG A 1 199 ? 23.200 14.797 -9.424 1.00 77.88 199 ARG A C 1
ATOM 1570 O O . ARG A 1 199 ? 22.094 14.624 -9.921 1.00 77.88 199 ARG A O 1
ATOM 1577 N N . ARG A 1 200 ? 23.620 15.994 -9.006 1.00 76.88 200 ARG A N 1
ATOM 1578 C CA . ARG A 1 200 ? 22.798 17.214 -9.096 1.00 76.88 200 ARG A CA 1
ATOM 1579 C C . ARG A 1 200 ? 22.393 17.509 -10.539 1.00 76.88 200 ARG A C 1
ATOM 1581 O O . ARG A 1 200 ? 23.207 17.341 -11.444 1.00 76.88 200 ARG A O 1
ATOM 1588 N N . ASN A 1 201 ? 21.166 17.989 -10.731 1.00 74.88 201 ASN A N 1
ATOM 1589 C CA . ASN A 1 201 ? 20.582 18.309 -12.036 1.00 74.88 201 ASN A CA 1
ATOM 1590 C C . ASN A 1 201 ? 20.598 17.131 -13.031 1.00 74.88 201 ASN A C 1
ATOM 1592 O O . ASN A 1 201 ? 20.442 17.323 -14.235 1.00 74.88 201 ASN A O 1
ATOM 1596 N N . SER A 1 202 ? 20.801 15.896 -12.568 1.00 76.25 202 SER A N 1
ATOM 1597 C CA . SER A 1 202 ? 20.865 14.737 -13.463 1.00 76.25 202 SER A CA 1
ATOM 1598 C C . SER A 1 202 ? 19.489 14.384 -14.014 1.00 76.25 202 SER A C 1
ATOM 1600 O O . SER A 1 202 ? 19.398 13.924 -15.149 1.00 76.25 202 SER A O 1
ATOM 1602 N N . LEU A 1 203 ? 18.437 14.665 -13.237 1.00 79.88 203 LEU A N 1
ATOM 1603 C CA . LEU A 1 203 ? 17.030 14.514 -13.611 1.00 79.88 203 LEU A CA 1
ATOM 1604 C C . LEU A 1 203 ? 16.472 15.745 -14.348 1.00 79.88 203 LEU A C 1
ATOM 1606 O O . LEU A 1 203 ? 15.315 15.743 -14.771 1.00 79.88 203 LEU A O 1
ATOM 1610 N N . GLU A 1 204 ? 17.269 16.806 -14.511 1.00 73.88 204 GLU A N 1
ATOM 1611 C CA . GLU A 1 204 ? 16.859 17.993 -15.257 1.00 73.88 204 GLU A CA 1
ATOM 1612 C C . GLU A 1 204 ? 16.715 17.656 -16.748 1.00 73.88 204 GLU A C 1
ATOM 1614 O O . GLU A 1 204 ? 17.650 17.168 -17.384 1.00 73.88 204 GLU A O 1
ATOM 1619 N N . GLY A 1 205 ? 15.529 17.916 -17.303 1.00 70.12 205 GLY A N 1
ATOM 1620 C CA . GLY A 1 205 ? 15.171 17.568 -18.681 1.00 70.12 205 GLY A CA 1
ATOM 1621 C C . GLY A 1 205 ? 14.324 16.299 -18.816 1.00 70.12 205 GLY A C 1
ATOM 1622 O O . GLY A 1 205 ? 13.829 16.024 -19.907 1.00 70.12 205 GLY A O 1
ATOM 1623 N N . LEU A 1 206 ? 14.061 15.575 -17.719 1.00 78.25 206 LEU A N 1
ATOM 1624 C CA . LEU A 1 206 ? 12.909 14.672 -17.679 1.00 78.25 206 LEU A CA 1
ATOM 1625 C C . LEU A 1 206 ? 11.631 15.503 -17.881 1.00 78.25 206 LEU A C 1
ATOM 1627 O O . LEU A 1 206 ? 11.409 16.504 -17.198 1.00 78.25 206 LEU A O 1
ATOM 1631 N N . GLY A 1 207 ? 10.852 15.137 -18.901 1.00 73.44 207 GLY A N 1
ATOM 1632 C CA . GLY A 1 207 ? 9.746 15.946 -19.405 1.00 73.44 207 GLY A CA 1
ATOM 1633 C C . GLY A 1 207 ? 8.582 16.108 -18.419 1.00 73.44 207 GLY A C 1
ATOM 1634 O O . GLY A 1 207 ? 8.416 15.304 -17.500 1.00 73.44 207 GLY A O 1
ATOM 1635 N N . PRO A 1 208 ? 7.699 17.100 -18.646 1.00 83.69 208 PRO A N 1
ATOM 1636 C CA . PRO A 1 208 ? 6.536 17.345 -17.790 1.00 83.69 208 PRO A CA 1
ATOM 1637 C C . PRO A 1 208 ? 5.499 16.209 -17.819 1.00 83.69 208 PRO A C 1
ATOM 1639 O O . PRO A 1 208 ? 4.586 16.204 -16.996 1.00 83.69 208 PRO A O 1
ATOM 1642 N N . ALA A 1 209 ? 5.618 15.271 -18.766 1.00 90.69 209 ALA A N 1
ATOM 1643 C CA . ALA A 1 209 ? 4.735 14.120 -18.923 1.00 90.69 209 ALA A CA 1
ATOM 1644 C C . ALA A 1 209 ? 5.066 12.944 -17.987 1.00 90.69 209 ALA A C 1
ATOM 1646 O O . ALA A 1 209 ? 4.278 12.000 -17.931 1.00 90.69 209 ALA A O 1
ATOM 1647 N N . LEU A 1 210 ? 6.194 12.978 -17.262 1.00 92.75 210 LEU A N 1
ATOM 1648 C CA . LEU A 1 210 ? 6.635 11.839 -16.459 1.00 92.75 210 LEU A CA 1
ATOM 1649 C C . LEU A 1 210 ? 5.671 11.580 -15.297 1.00 92.75 210 LEU A C 1
ATOM 1651 O O . LEU A 1 210 ? 5.427 12.453 -14.466 1.00 92.75 210 LEU A O 1
ATOM 1655 N N . ARG A 1 211 ? 5.152 10.353 -15.236 1.00 96.19 211 ARG A N 1
ATOM 1656 C CA . ARG A 1 211 ? 4.201 9.882 -14.219 1.00 96.19 211 ARG A CA 1
ATOM 1657 C C . ARG A 1 211 ? 4.836 8.877 -13.274 1.00 96.19 211 ARG A C 1
ATOM 1659 O O . ARG A 1 211 ? 4.455 8.833 -12.109 1.00 96.19 211 ARG A O 1
ATOM 1666 N N . LYS A 1 212 ? 5.793 8.081 -13.749 1.00 97.44 212 LYS A N 1
ATOM 1667 C CA . LYS A 1 212 ? 6.447 7.043 -12.951 1.00 97.44 212 LYS A CA 1
ATOM 1668 C C . LYS A 1 212 ? 7.960 7.124 -13.064 1.00 97.44 212 LYS A C 1
ATOM 1670 O O . LYS A 1 212 ? 8.499 7.172 -14.170 1.00 97.44 212 LYS A O 1
ATOM 1675 N N . LEU A 1 213 ? 8.624 7.103 -11.917 1.00 94.75 213 LEU A N 1
ATOM 1676 C CA . LEU A 1 213 ? 10.074 7.101 -11.806 1.00 94.75 213 LEU A CA 1
ATOM 1677 C C . LEU A 1 213 ? 10.501 6.029 -10.804 1.00 94.75 213 LEU A C 1
ATOM 1679 O O . LEU A 1 213 ? 10.113 6.089 -9.638 1.00 94.75 213 LEU A O 1
ATOM 1683 N N . SER A 1 214 ? 11.301 5.061 -11.248 1.00 96.06 214 SER A N 1
ATOM 1684 C CA . SER A 1 214 ? 11.803 3.988 -10.387 1.00 96.06 214 SER A CA 1
ATOM 1685 C C . SER A 1 214 ? 13.324 3.937 -10.363 1.00 96.06 214 SER A C 1
ATOM 1687 O O . SER A 1 214 ? 13.983 3.899 -11.403 1.00 96.06 214 SER A O 1
ATOM 1689 N N . PHE A 1 215 ? 13.858 3.879 -9.147 1.00 93.94 215 PHE A N 1
ATOM 1690 C CA . PHE A 1 215 ? 15.232 3.511 -8.817 1.00 93.94 215 PHE A CA 1
ATOM 1691 C C . PHE A 1 215 ? 15.255 2.312 -7.861 1.00 93.94 215 PHE A C 1
ATOM 1693 O O . PHE A 1 215 ? 16.194 2.162 -7.075 1.00 93.94 215 PHE A O 1
ATOM 1700 N N . ALA A 1 216 ? 14.221 1.468 -7.886 1.00 96.50 216 ALA A N 1
ATOM 1701 C CA . ALA A 1 216 ? 14.119 0.327 -6.985 1.00 96.50 216 ALA A CA 1
ATOM 1702 C C . ALA A 1 216 ? 15.315 -0.633 -7.121 1.00 96.50 216 ALA A C 1
ATOM 1704 O O . ALA A 1 216 ? 15.912 -0.735 -8.193 1.00 96.50 216 ALA A O 1
ATOM 1705 N N . SER A 1 217 ? 15.667 -1.349 -6.054 1.00 95.62 217 SER A N 1
ATOM 1706 C CA . SER A 1 217 ? 16.738 -2.360 -6.066 1.00 95.62 217 SER A CA 1
ATOM 1707 C C . SER A 1 217 ? 18.076 -1.825 -6.609 1.00 95.62 217 SER A C 1
ATOM 1709 O O . SER A 1 217 ? 18.695 -2.426 -7.484 1.00 95.62 217 SER A O 1
ATOM 1711 N N . ASN A 1 218 ? 18.503 -0.660 -6.118 1.00 93.31 218 ASN A N 1
ATOM 1712 C CA . ASN A 1 218 ? 19.816 -0.065 -6.385 1.00 93.31 218 ASN A CA 1
ATOM 1713 C C . ASN A 1 218 ? 20.616 0.052 -5.067 1.00 93.31 218 ASN A C 1
ATOM 1715 O O . ASN A 1 218 ? 20.277 -0.560 -4.055 1.00 93.31 218 ASN A O 1
ATOM 1719 N N . PHE A 1 219 ? 21.696 0.835 -5.051 1.00 92.50 219 PHE A N 1
ATOM 1720 C CA . PHE A 1 219 ? 22.534 1.060 -3.867 1.00 92.50 219 PHE A CA 1
ATOM 1721 C C . PHE A 1 219 ? 22.524 2.524 -3.414 1.00 92.50 219 PHE A C 1
ATOM 1723 O O . PHE A 1 219 ? 23.513 2.988 -2.830 1.00 92.50 219 PHE A O 1
ATOM 1730 N N . LEU A 1 220 ? 21.424 3.244 -3.674 1.00 90.94 220 LEU A N 1
ATOM 1731 C CA . LEU A 1 220 ? 21.289 4.658 -3.337 1.00 90.94 220 LEU A CA 1
ATOM 1732 C C . LEU A 1 220 ? 21.481 4.891 -1.842 1.00 90.94 220 LEU A C 1
ATOM 1734 O O . LEU A 1 220 ? 21.093 4.083 -0.998 1.00 90.94 220 LEU A O 1
ATOM 1738 N N . ARG A 1 221 ? 22.084 6.029 -1.521 1.00 87.06 221 ARG A N 1
ATOM 1739 C CA . ARG A 1 221 ? 22.360 6.487 -0.159 1.00 87.06 221 ARG A CA 1
ATOM 1740 C C . ARG A 1 221 ? 21.468 7.683 0.170 1.00 87.06 221 ARG A C 1
ATOM 1742 O O . ARG A 1 221 ? 20.995 8.375 -0.718 1.00 87.06 221 ARG A O 1
ATOM 1749 N N . SER A 1 222 ? 21.246 7.981 1.446 1.00 74.56 222 SER A N 1
ATOM 1750 C CA . SER A 1 222 ? 20.396 9.129 1.817 1.00 74.56 222 SER A CA 1
ATOM 1751 C C . SER A 1 222 ? 20.979 10.497 1.431 1.00 74.56 222 SER A C 1
ATOM 1753 O O . SER A 1 222 ? 20.247 11.478 1.368 1.00 74.56 222 SER A O 1
ATOM 1755 N N . ASP A 1 223 ? 22.294 10.582 1.196 1.00 70.00 223 ASP A N 1
ATOM 1756 C CA . ASP A 1 223 ? 23.003 11.798 0.774 1.00 70.00 223 ASP A CA 1
ATOM 1757 C C . ASP A 1 223 ? 22.875 12.083 -0.737 1.00 70.00 223 ASP A C 1
ATOM 1759 O O . ASP A 1 223 ? 23.388 13.101 -1.222 1.00 70.00 223 ASP A O 1
ATOM 1763 N N . THR A 1 224 ? 22.166 11.228 -1.488 1.00 60.62 224 THR A N 1
ATOM 1764 C CA . THR A 1 224 ? 21.915 11.408 -2.924 1.00 60.62 224 THR A CA 1
ATOM 1765 C C . THR A 1 224 ? 20.911 12.536 -3.135 1.00 60.62 224 THR A C 1
ATOM 1767 O O . THR A 1 224 ? 19.696 12.359 -3.102 1.00 60.62 224 THR A O 1
ATOM 1770 N N . SER A 1 225 ? 21.455 13.735 -3.291 1.00 52.72 225 SER A N 1
ATOM 1771 C CA . SER A 1 225 ? 20.806 15.017 -3.025 1.00 52.72 225 SER A CA 1
ATOM 1772 C C . SER A 1 225 ? 20.213 15.687 -4.268 1.00 52.72 225 SER A C 1
ATOM 1774 O O . SER A 1 225 ? 20.156 16.912 -4.331 1.00 52.72 225 SER A O 1
ATOM 1776 N N . ASP A 1 226 ? 19.723 14.914 -5.241 1.00 61.47 226 ASP A N 1
ATOM 1777 C CA . ASP A 1 226 ? 19.029 15.478 -6.411 1.00 61.47 226 ASP A CA 1
ATOM 1778 C C . ASP A 1 226 ? 17.519 15.211 -6.436 1.00 61.47 226 ASP A C 1
ATOM 1780 O O . ASP A 1 226 ? 16.910 15.058 -7.492 1.00 61.47 226 ASP A O 1
ATOM 1784 N N . LEU A 1 227 ? 16.868 15.250 -5.268 1.00 63.47 227 LEU A N 1
ATOM 1785 C CA . LEU A 1 227 ? 15.410 15.450 -5.221 1.00 63.47 227 LEU A CA 1
ATOM 1786 C C . LEU A 1 227 ? 15.018 16.819 -5.800 1.00 63.47 227 LEU A C 1
ATOM 1788 O O . LEU A 1 227 ? 13.866 17.027 -6.172 1.00 63.47 227 LEU A O 1
ATOM 1792 N N . ALA A 1 228 ? 15.977 17.741 -5.927 1.00 64.62 228 ALA A N 1
ATOM 1793 C CA . ALA A 1 228 ? 15.773 19.040 -6.544 1.00 64.62 228 ALA A CA 1
ATOM 1794 C C . ALA A 1 228 ? 15.310 18.949 -8.002 1.00 64.62 228 ALA A C 1
ATOM 1796 O O . ALA A 1 228 ? 14.521 19.790 -8.432 1.00 64.62 228 ALA A O 1
ATOM 1797 N N . GLY A 1 229 ? 15.733 17.919 -8.742 1.00 66.50 229 GLY A N 1
ATOM 1798 C CA . GLY A 1 229 ? 15.235 17.648 -10.090 1.00 66.50 229 GLY A CA 1
ATOM 1799 C C . GLY A 1 229 ? 13.754 17.248 -10.134 1.00 66.50 229 GLY A C 1
ATOM 1800 O O . GLY A 1 229 ? 13.082 17.507 -11.131 1.00 66.50 229 GLY A O 1
ATOM 1801 N N . LEU A 1 230 ? 13.200 16.708 -9.039 1.00 77.56 230 LEU A N 1
ATOM 1802 C CA . LEU A 1 230 ? 11.792 16.298 -8.970 1.00 77.56 230 LEU A CA 1
ATOM 1803 C C . LEU A 1 230 ? 10.812 17.479 -9.003 1.00 77.56 230 LEU A C 1
ATOM 1805 O O . LEU A 1 230 ? 9.648 17.298 -9.359 1.00 77.56 230 LEU A O 1
ATOM 1809 N N . ARG A 1 231 ? 11.266 18.701 -8.684 1.00 78.50 231 ARG A N 1
ATOM 1810 C CA . ARG A 1 231 ? 10.430 19.916 -8.725 1.00 78.50 231 ARG A CA 1
ATOM 1811 C C . ARG A 1 231 ? 9.826 20.188 -10.106 1.00 78.50 231 ARG A C 1
ATOM 1813 O O . ARG A 1 231 ? 8.805 20.859 -10.209 1.00 78.50 231 ARG A O 1
ATOM 1820 N N . ASN A 1 232 ? 10.469 19.675 -11.156 1.00 78.88 232 ASN A N 1
ATOM 1821 C CA . ASN A 1 232 ? 10.084 19.874 -12.550 1.00 78.88 232 ASN A CA 1
ATOM 1822 C C . ASN A 1 232 ? 9.160 18.765 -13.085 1.00 78.88 232 ASN A C 1
ATOM 1824 O O . ASN A 1 232 ? 8.882 18.741 -14.282 1.00 78.88 232 ASN A O 1
ATOM 1828 N N . LEU A 1 233 ? 8.677 17.859 -12.226 1.00 88.00 233 LEU A N 1
ATOM 1829 C CA . LEU A 1 233 ? 7.831 16.722 -12.598 1.00 88.00 233 LEU A CA 1
ATOM 1830 C C . LEU A 1 233 ? 6.395 16.913 -12.064 1.00 88.00 233 LEU A C 1
ATOM 1832 O O . LEU A 1 233 ? 6.001 16.271 -11.088 1.00 88.00 233 LEU A O 1
ATOM 1836 N N . PRO A 1 234 ? 5.584 17.802 -12.672 1.00 90.25 234 PRO A N 1
ATOM 1837 C CA . PRO A 1 234 ? 4.271 18.179 -12.144 1.00 90.25 234 PRO A CA 1
ATOM 1838 C C . PRO A 1 234 ? 3.228 17.059 -12.228 1.00 90.25 234 PRO A C 1
ATOM 1840 O O . PRO A 1 234 ? 2.185 17.158 -11.589 1.00 90.25 234 PRO A O 1
ATOM 1843 N N . LEU A 1 235 ? 3.469 16.020 -13.029 1.00 94.56 235 LEU A N 1
ATOM 1844 C CA . LEU A 1 235 ? 2.564 14.883 -13.201 1.00 94.56 235 LEU A CA 1
ATOM 1845 C C . LEU A 1 235 ? 3.092 13.600 -12.552 1.00 94.56 235 LEU A C 1
ATOM 1847 O O . LEU A 1 235 ? 2.550 12.532 -12.823 1.00 94.56 235 LEU A O 1
ATOM 1851 N N . LEU A 1 236 ? 4.123 13.685 -11.700 1.00 94.75 236 LEU A N 1
ATOM 1852 C CA . LEU A 1 236 ? 4.676 12.509 -11.037 1.00 94.75 236 LEU A CA 1
ATOM 1853 C C . LEU A 1 236 ? 3.631 11.896 -10.099 1.00 94.75 236 LEU A C 1
ATOM 1855 O O . LEU A 1 236 ? 3.196 12.532 -9.140 1.00 94.75 236 LEU A O 1
ATOM 1859 N N . GLU A 1 237 ? 3.253 10.655 -10.377 1.00 97.12 237 GLU A N 1
ATOM 1860 C CA . GLU A 1 237 ? 2.287 9.863 -9.612 1.00 97.12 237 GLU A CA 1
ATOM 1861 C C . GLU A 1 237 ? 2.962 8.788 -8.774 1.00 97.12 237 GLU A C 1
ATOM 1863 O O . GLU A 1 237 ? 2.397 8.337 -7.782 1.00 97.12 237 GLU A O 1
ATOM 1868 N N . GLU A 1 238 ? 4.145 8.337 -9.179 1.00 98.25 238 GLU A N 1
ATOM 1869 C CA . GLU A 1 238 ? 4.818 7.207 -8.558 1.00 98.25 238 GLU A CA 1
ATOM 1870 C C . GLU A 1 238 ? 6.327 7.424 -8.523 1.00 98.25 238 GLU A C 1
ATOM 1872 O O . GLU A 1 238 ? 6.961 7.620 -9.562 1.00 98.25 238 GLU A O 1
ATOM 1877 N N . LEU A 1 239 ? 6.884 7.373 -7.316 1.00 95.88 239 LEU A N 1
ATOM 1878 C CA . LEU A 1 239 ? 8.316 7.369 -7.067 1.00 95.88 239 LEU A CA 1
ATOM 1879 C C . LEU A 1 239 ? 8.675 6.115 -6.272 1.00 95.88 239 LEU A C 1
ATOM 1881 O O . LEU A 1 239 ? 8.285 5.980 -5.108 1.00 95.88 239 LEU A O 1
ATOM 1885 N N . ASP A 1 240 ? 9.426 5.217 -6.899 1.00 97.75 240 ASP A N 1
ATOM 1886 C CA . ASP A 1 240 ? 9.886 3.982 -6.275 1.00 97.75 240 ASP A CA 1
ATOM 1887 C C . ASP A 1 240 ? 11.385 4.043 -5.966 1.00 97.75 240 ASP A C 1
ATOM 1889 O O . ASP A 1 240 ? 12.232 4.120 -6.855 1.00 97.75 240 ASP A O 1
ATOM 1893 N N . LEU A 1 241 ? 11.696 4.035 -4.673 1.00 95.25 241 LEU A N 1
ATOM 1894 C CA . LEU A 1 241 ? 13.037 4.016 -4.094 1.00 95.25 241 LEU A CA 1
ATOM 1895 C C . LEU A 1 241 ? 13.223 2.772 -3.205 1.00 95.25 241 LEU A C 1
ATOM 1897 O O . LEU A 1 241 ? 14.102 2.750 -2.340 1.00 95.25 241 LEU A O 1
ATOM 1901 N N . SER A 1 242 ? 12.377 1.752 -3.361 1.00 97.38 242 SER A N 1
ATOM 1902 C CA . SER A 1 242 ? 12.417 0.540 -2.544 1.00 97.38 242 SER A CA 1
ATOM 1903 C C . SER A 1 242 ? 13.673 -0.298 -2.803 1.00 97.38 242 SER A C 1
ATOM 1905 O O . SER A 1 242 ? 14.301 -0.202 -3.854 1.00 97.38 242 SER A O 1
ATOM 1907 N N . GLY A 1 243 ? 14.090 -1.110 -1.831 1.00 96.44 243 GLY A N 1
ATOM 1908 C CA . GLY A 1 243 ? 15.226 -2.024 -2.008 1.00 96.44 243 GLY A CA 1
ATOM 1909 C C . GLY A 1 243 ? 16.593 -1.345 -2.173 1.00 96.44 243 GLY A C 1
ATOM 1910 O O . GLY A 1 243 ? 17.526 -1.980 -2.650 1.00 96.44 243 GLY A O 1
ATOM 1911 N N . ASN A 1 244 ? 16.733 -0.074 -1.789 1.00 94.25 244 ASN A N 1
ATOM 1912 C CA . ASN A 1 244 ? 18.007 0.639 -1.729 1.00 94.25 244 ASN A CA 1
ATOM 1913 C C . ASN A 1 244 ? 18.595 0.538 -0.320 1.00 94.25 244 ASN A C 1
ATOM 1915 O O . ASN A 1 244 ? 18.521 1.461 0.494 1.00 94.25 244 ASN A O 1
ATOM 1919 N N . GLU A 1 245 ? 19.232 -0.589 -0.016 1.00 90.81 245 GLU A N 1
ATOM 1920 C CA . GLU A 1 245 ? 19.683 -0.917 1.341 1.00 90.81 245 GLU A CA 1
ATOM 1921 C C . GLU A 1 245 ? 20.698 0.068 1.965 1.00 90.81 245 GLU A C 1
ATOM 1923 O O . GLU A 1 245 ? 21.131 -0.150 3.093 1.00 90.81 245 GLU A O 1
ATOM 1928 N N . ASN A 1 246 ? 21.111 1.145 1.293 1.00 91.56 246 ASN A N 1
ATOM 1929 C CA . ASN A 1 246 ? 21.941 2.199 1.881 1.00 91.56 246 ASN A CA 1
ATOM 1930 C C . ASN A 1 246 ? 21.172 3.495 2.213 1.00 91.56 246 ASN A C 1
ATOM 1932 O O . ASN A 1 246 ? 21.755 4.392 2.829 1.00 91.56 246 ASN A O 1
ATOM 1936 N N . ILE A 1 247 ? 19.878 3.599 1.879 1.00 92.31 247 ILE A N 1
ATOM 1937 C CA . ILE A 1 247 ? 19.003 4.687 2.337 1.00 92.31 247 ILE A CA 1
ATOM 1938 C C . ILE A 1 247 ? 18.668 4.443 3.809 1.00 92.31 247 ILE A C 1
ATOM 1940 O O . ILE A 1 247 ? 17.964 3.499 4.156 1.00 92.31 247 ILE A O 1
ATOM 1944 N N . ASN A 1 248 ? 19.183 5.299 4.688 1.00 92.06 248 ASN A N 1
ATOM 1945 C CA . ASN A 1 248 ? 19.071 5.192 6.145 1.00 92.06 248 ASN A CA 1
ATOM 1946 C C . ASN A 1 248 ? 18.276 6.325 6.827 1.00 92.06 248 ASN A C 1
ATOM 1948 O O . ASN A 1 248 ? 18.011 6.266 8.034 1.00 92.06 248 ASN A O 1
ATOM 1952 N N . SER A 1 249 ? 17.853 7.328 6.061 1.00 92.00 249 SER A N 1
ATOM 1953 C CA . SER A 1 249 ? 16.969 8.411 6.492 1.00 92.00 249 SER A CA 1
ATOM 1954 C C . SER A 1 249 ? 15.955 8.709 5.397 1.00 92.00 249 SER A C 1
ATOM 1956 O O . SER A 1 249 ? 16.231 8.479 4.219 1.00 92.00 249 SER A O 1
ATOM 1958 N N . ILE A 1 250 ? 14.786 9.227 5.777 1.00 91.19 250 ILE A N 1
ATOM 1959 C CA . ILE A 1 250 ? 13.787 9.604 4.781 1.00 91.19 250 ILE A CA 1
ATOM 1960 C C . ILE A 1 250 ? 14.324 10.745 3.894 1.00 91.19 250 ILE A C 1
ATOM 1962 O O . ILE A 1 250 ? 14.934 11.679 4.427 1.00 91.19 250 ILE A O 1
ATOM 1966 N N . PRO A 1 251 ? 14.126 10.687 2.567 1.00 87.69 251 PRO A N 1
ATOM 1967 C CA . PRO A 1 251 ? 14.438 11.807 1.686 1.00 87.69 251 PRO A CA 1
ATOM 1968 C C . PRO A 1 251 ? 13.549 13.028 1.996 1.00 87.69 251 PRO A C 1
ATOM 1970 O O . PRO A 1 251 ? 12.404 12.867 2.421 1.00 87.69 251 PRO A O 1
ATOM 1973 N N . ASP A 1 252 ? 14.060 14.245 1.783 1.00 84.50 252 ASP A N 1
ATOM 1974 C CA . ASP A 1 252 ? 13.270 15.476 1.936 1.00 84.50 252 ASP A CA 1
ATOM 1975 C C . ASP A 1 252 ? 12.449 15.763 0.669 1.00 84.50 252 ASP A C 1
ATOM 1977 O O . ASP A 1 252 ? 12.989 16.145 -0.370 1.00 84.50 252 ASP A O 1
ATOM 1981 N N . PHE A 1 253 ? 11.128 15.617 0.757 1.00 89.56 253 PHE A N 1
ATOM 1982 C CA . PHE A 1 253 ? 10.213 15.866 -0.357 1.00 89.56 253 PHE A CA 1
ATOM 1983 C C . PHE A 1 253 ? 9.706 17.314 -0.415 1.00 89.56 253 PHE A C 1
ATOM 1985 O O . PHE A 1 253 ? 8.742 17.589 -1.129 1.00 89.56 253 PHE A O 1
ATOM 1992 N N . SER A 1 254 ? 10.334 18.256 0.297 1.00 85.88 254 SER A N 1
ATOM 1993 C CA . SER A 1 254 ? 9.962 19.680 0.294 1.00 85.88 254 SER A CA 1
ATOM 1994 C C . SER A 1 254 ? 9.923 20.313 -1.100 1.00 85.88 254 SER A C 1
ATOM 1996 O O . SER A 1 254 ? 9.104 21.194 -1.355 1.00 85.88 254 SER A O 1
ATOM 1998 N N . GLN A 1 255 ? 10.773 19.849 -2.020 1.00 83.50 255 GLN A N 1
ATOM 1999 C CA . GLN A 1 255 ? 10.866 20.383 -3.384 1.00 83.50 255 GLN A CA 1
ATOM 2000 C C . GLN A 1 255 ? 9.998 19.641 -4.409 1.00 83.50 255 GLN A C 1
ATOM 2002 O O . GLN A 1 255 ? 9.878 20.103 -5.543 1.00 83.50 255 GLN A O 1
ATOM 2007 N N . LEU A 1 256 ? 9.385 18.511 -4.046 1.00 87.81 256 LEU A N 1
ATOM 2008 C CA . LEU A 1 256 ? 8.490 17.792 -4.948 1.00 87.81 256 LEU A CA 1
ATOM 2009 C C . LEU A 1 256 ? 7.132 18.503 -4.982 1.00 87.81 256 LEU A C 1
ATOM 2011 O O . LEU A 1 256 ? 6.444 18.568 -3.971 1.00 87.81 256 LEU A O 1
ATOM 2015 N N . ASN A 1 257 ? 6.741 19.005 -6.155 1.00 86.19 257 ASN A N 1
ATOM 2016 C CA . ASN A 1 257 ? 5.507 19.769 -6.351 1.00 86.19 257 ASN A CA 1
ATOM 2017 C C . ASN A 1 257 ? 4.634 19.134 -7.444 1.00 86.19 257 ASN A C 1
ATOM 2019 O O . ASN A 1 257 ? 4.459 19.685 -8.532 1.00 86.19 257 ASN A O 1
ATOM 2023 N N . SER A 1 258 ? 4.122 17.935 -7.166 1.00 90.19 258 SER A N 1
ATOM 2024 C CA . SER A 1 258 ? 3.211 17.245 -8.082 1.00 90.19 258 SER A CA 1
ATOM 2025 C C . SER A 1 258 ? 1.798 17.833 -8.002 1.00 90.19 258 SER A C 1
ATOM 2027 O O . SER A 1 258 ? 1.271 18.111 -6.924 1.00 90.19 258 SER A O 1
ATOM 2029 N N . ALA A 1 259 ? 1.152 18.003 -9.153 1.00 92.12 259 ALA A N 1
ATOM 2030 C CA . ALA A 1 259 ? -0.237 18.433 -9.259 1.00 92.12 259 ALA A CA 1
ATOM 2031 C C . ALA A 1 259 ? -1.233 17.278 -9.040 1.00 92.12 259 ALA A C 1
ATOM 2033 O O . ALA A 1 259 ? -2.423 17.541 -8.841 1.00 92.12 259 ALA A O 1
ATOM 2034 N N . VAL A 1 260 ? -0.760 16.028 -9.047 1.00 95.94 260 VAL A N 1
ATOM 2035 C CA . VAL A 1 260 ? -1.558 14.793 -8.976 1.00 95.94 260 VAL A CA 1
ATOM 2036 C C . VAL A 1 260 ? -1.266 13.993 -7.702 1.00 95.94 260 VAL A C 1
ATOM 2038 O O . VAL A 1 260 ? -0.338 14.312 -6.963 1.00 95.94 260 VAL A O 1
ATOM 2041 N N . ASP A 1 261 ? -2.089 12.980 -7.415 1.00 97.12 261 ASP A N 1
ATOM 2042 C CA . ASP A 1 261 ? -1.878 12.066 -6.284 1.00 97.12 261 ASP A CA 1
ATOM 2043 C C . ASP A 1 261 ? -0.542 11.311 -6.447 1.00 97.12 261 ASP A C 1
ATOM 2045 O O . ASP A 1 261 ? -0.290 10.716 -7.493 1.00 97.12 261 ASP A O 1
ATOM 2049 N N . VAL A 1 262 ? 0.287 11.299 -5.398 1.00 97.06 262 VAL A N 1
ATOM 2050 C CA . VAL A 1 262 ? 1.641 10.721 -5.399 1.00 97.06 262 VAL A CA 1
ATOM 2051 C C . VAL A 1 262 ? 1.707 9.470 -4.529 1.00 97.06 262 VAL A C 1
ATOM 2053 O O . VAL A 1 262 ? 1.248 9.456 -3.383 1.00 97.06 262 VAL A O 1
ATOM 2056 N N . LYS A 1 263 ? 2.339 8.424 -5.050 1.00 98.62 263 LYS A N 1
ATOM 2057 C CA . LYS A 1 263 ? 2.724 7.210 -4.335 1.00 98.62 263 LYS A CA 1
ATOM 2058 C C . LYS A 1 263 ? 4.234 7.198 -4.151 1.00 98.62 263 LYS A C 1
ATOM 2060 O O . LYS A 1 263 ? 4.975 7.364 -5.117 1.00 98.62 263 LYS A O 1
ATOM 2065 N N . ILE A 1 264 ? 4.673 6.990 -2.919 1.00 97.69 264 ILE A N 1
ATOM 2066 C CA . ILE A 1 264 ? 6.087 6.886 -2.568 1.00 97.69 264 ILE A CA 1
ATOM 2067 C C . ILE A 1 264 ? 6.342 5.502 -1.996 1.00 97.69 264 ILE A C 1
ATOM 2069 O O . ILE A 1 264 ? 5.756 5.127 -0.975 1.00 97.69 264 ILE A O 1
ATOM 2073 N N . PHE A 1 265 ? 7.245 4.769 -2.638 1.00 98.50 265 PHE A N 1
ATOM 2074 C CA . PHE A 1 265 ? 7.712 3.476 -2.165 1.00 98.50 265 PHE A CA 1
ATOM 2075 C C . PHE A 1 265 ? 9.134 3.609 -1.630 1.00 98.50 265 PHE A C 1
ATOM 2077 O O . PHE A 1 265 ? 10.070 3.932 -2.352 1.00 98.50 265 PHE A O 1
ATOM 2084 N N . LEU A 1 266 ? 9.283 3.373 -0.332 1.00 97.06 266 LEU A N 1
ATOM 2085 C CA . LEU A 1 266 ? 10.541 3.389 0.411 1.00 97.06 266 LEU A CA 1
ATOM 2086 C C . LEU A 1 266 ? 10.723 2.078 1.189 1.00 97.06 266 LEU A C 1
ATOM 2088 O O . LEU A 1 266 ? 11.507 2.029 2.140 1.00 97.06 266 LEU A O 1
ATOM 2092 N N . GLY A 1 267 ? 9.998 1.024 0.809 1.00 97.56 267 GLY A N 1
ATOM 2093 C CA . GLY A 1 267 ? 10.079 -0.280 1.451 1.00 97.56 267 GLY A CA 1
ATOM 2094 C C . GLY A 1 267 ? 11.450 -0.941 1.274 1.00 97.56 267 GLY A C 1
ATOM 2095 O O . GLY A 1 267 ? 12.167 -0.665 0.315 1.00 97.56 267 GLY A O 1
ATOM 2096 N N . ASN A 1 268 ? 11.821 -1.832 2.190 1.00 96.88 268 ASN A N 1
ATOM 2097 C CA . ASN A 1 268 ? 13.079 -2.585 2.146 1.00 96.88 268 ASN A CA 1
ATOM 2098 C C . ASN A 1 268 ? 14.342 -1.695 2.038 1.00 96.88 268 ASN A C 1
ATOM 2100 O O . ASN A 1 268 ? 15.266 -1.989 1.284 1.00 96.88 268 ASN A O 1
ATOM 2104 N N . ASN A 1 269 ? 14.373 -0.600 2.799 1.00 95.94 269 ASN A N 1
ATOM 2105 C CA . ASN A 1 269 ? 15.544 0.261 2.986 1.00 95.94 269 ASN A CA 1
ATOM 2106 C C . ASN A 1 269 ? 16.092 0.092 4.426 1.00 95.94 269 ASN A C 1
ATOM 2108 O O . ASN A 1 269 ? 15.768 -0.876 5.118 1.00 95.94 269 ASN A O 1
ATOM 2112 N N . LYS A 1 270 ? 16.953 1.002 4.898 1.00 94.81 270 LYS A N 1
ATOM 2113 C CA . LYS A 1 270 ? 17.494 1.032 6.275 1.00 94.81 270 LYS A CA 1
ATOM 2114 C C . LYS A 1 270 ? 17.054 2.278 7.053 1.00 94.81 270 LYS A C 1
ATOM 2116 O O . LYS A 1 270 ? 17.775 2.740 7.940 1.00 94.81 270 LYS A O 1
ATOM 2121 N N . ILE A 1 271 ? 15.901 2.862 6.714 1.00 94.69 271 ILE A N 1
ATOM 2122 C CA . ILE A 1 271 ? 15.408 4.094 7.346 1.00 94.69 271 ILE A CA 1
ATOM 2123 C C . ILE A 1 271 ? 15.184 3.838 8.834 1.00 94.69 271 ILE A C 1
ATOM 2125 O O . ILE A 1 271 ? 14.464 2.916 9.199 1.00 94.69 271 ILE A O 1
ATOM 2129 N N . SER A 1 272 ? 15.805 4.653 9.686 1.00 93.69 272 SER A N 1
ATOM 2130 C CA . SER A 1 272 ? 15.783 4.454 11.145 1.00 93.69 272 SER A CA 1
ATOM 2131 C C . SER A 1 272 ? 14.796 5.353 11.895 1.00 93.69 272 SER A C 1
ATOM 2133 O O . SER A 1 272 ? 14.394 5.044 13.021 1.00 93.69 272 SER A O 1
ATOM 2135 N N . ALA A 1 273 ? 14.400 6.469 11.281 1.00 94.06 273 ALA A N 1
ATOM 2136 C CA . ALA A 1 273 ? 13.542 7.474 11.890 1.00 94.06 273 ALA A CA 1
ATOM 2137 C C . ALA A 1 273 ? 12.776 8.287 10.843 1.00 94.06 273 ALA A C 1
ATOM 2139 O O . ALA A 1 273 ? 13.286 8.506 9.740 1.00 94.06 273 ALA A O 1
ATOM 2140 N N . LEU A 1 274 ? 11.603 8.801 11.227 1.00 95.81 274 LEU A N 1
ATOM 2141 C CA . LEU A 1 274 ? 10.921 9.864 10.489 1.00 95.81 274 LEU A CA 1
ATOM 2142 C C . LEU A 1 274 ? 11.180 11.217 11.186 1.00 95.81 274 LEU A C 1
ATOM 2144 O O . LEU A 1 274 ? 10.826 11.359 12.357 1.00 95.81 274 LEU A O 1
ATOM 2148 N N . PRO A 1 275 ? 11.809 12.195 10.507 1.00 95.12 275 PRO A N 1
ATOM 2149 C CA . PRO A 1 275 ? 11.971 13.566 10.988 1.00 95.12 275 PRO A CA 1
ATOM 2150 C C . PRO A 1 275 ? 10.637 14.344 10.925 1.00 95.12 275 PRO A C 1
ATOM 2152 O O . PRO A 1 275 ? 9.638 13.810 10.429 1.00 95.12 275 PRO A O 1
ATOM 2155 N N . PRO A 1 276 ? 10.592 15.598 11.412 1.00 96.00 276 PRO A N 1
ATOM 2156 C CA . PRO A 1 276 ? 9.428 16.472 11.255 1.00 96.00 276 PRO A CA 1
ATOM 2157 C C . PRO A 1 276 ? 9.227 16.918 9.797 1.00 96.00 276 PRO A C 1
ATOM 2159 O O . PRO A 1 276 ? 10.182 17.281 9.112 1.00 96.00 276 PRO A O 1
ATOM 2162 N N . ASN A 1 277 ? 7.972 16.940 9.335 1.00 94.88 277 ASN A N 1
ATOM 2163 C CA . ASN A 1 277 ? 7.539 17.473 8.031 1.00 94.88 277 ASN A CA 1
ATOM 2164 C C . ASN A 1 277 ? 8.287 16.986 6.750 1.00 94.88 277 ASN A C 1
ATOM 2166 O O . ASN A 1 277 ? 8.422 17.780 5.811 1.00 94.88 277 ASN A O 1
ATOM 2170 N N . PRO A 1 278 ? 8.728 15.714 6.612 1.00 93.44 278 PRO A N 1
ATOM 2171 C CA . PRO A 1 278 ? 9.489 15.252 5.440 1.00 93.44 278 PRO A CA 1
ATOM 2172 C C . PRO A 1 278 ? 8.694 15.289 4.127 1.00 93.44 278 PRO A C 1
ATOM 2174 O O . PRO A 1 278 ? 9.275 15.247 3.047 1.00 93.44 278 PRO A O 1
ATOM 2177 N N . PHE A 1 279 ? 7.363 15.372 4.207 1.00 94.69 279 PHE A N 1
ATOM 2178 C CA . PHE A 1 279 ? 6.449 15.360 3.061 1.00 94.69 279 PHE A CA 1
ATOM 2179 C C . PHE A 1 279 ? 5.889 16.743 2.707 1.00 94.69 279 PHE A C 1
ATOM 2181 O O . PHE A 1 279 ? 4.885 16.824 2.001 1.00 94.69 279 PHE A O 1
ATOM 2188 N N . SER A 1 280 ? 6.493 17.826 3.208 1.00 92.62 280 SER A N 1
ATOM 2189 C CA . SER A 1 280 ? 5.956 19.195 3.123 1.00 92.62 280 SER A CA 1
ATOM 2190 C C . SER A 1 280 ? 5.529 19.634 1.708 1.00 92.62 280 SER A C 1
ATOM 2192 O O . SER A 1 280 ? 4.474 20.254 1.575 1.00 92.62 280 SER A O 1
ATOM 2194 N N . GLY A 1 281 ? 6.259 19.242 0.655 1.00 91.56 281 GLY A N 1
ATOM 2195 C CA . GLY A 1 281 ? 5.927 19.566 -0.744 1.00 91.56 281 GLY A CA 1
ATOM 2196 C C . GLY A 1 281 ? 4.701 18.833 -1.313 1.00 91.56 281 GLY A C 1
ATOM 2197 O O . GLY A 1 281 ? 4.066 19.307 -2.251 1.00 91.56 281 GLY A O 1
ATOM 2198 N N . ILE A 1 282 ? 4.301 17.708 -0.709 1.00 94.44 282 ILE A N 1
ATOM 2199 C CA . ILE A 1 282 ? 3.257 16.805 -1.229 1.00 94.44 282 ILE A CA 1
ATOM 2200 C C . ILE A 1 282 ? 2.180 16.449 -0.200 1.00 94.44 282 ILE A C 1
ATOM 2202 O O . ILE A 1 282 ? 1.428 15.498 -0.393 1.00 94.44 282 ILE A O 1
ATOM 2206 N N . THR A 1 283 ? 2.056 17.194 0.894 1.00 95.19 283 THR A N 1
ATOM 2207 C CA . THR A 1 283 ? 1.115 16.891 1.992 1.00 95.19 283 THR A CA 1
ATOM 2208 C C . THR A 1 283 ? -0.339 16.675 1.535 1.00 95.19 283 THR A C 1
ATOM 2210 O O . THR A 1 283 ? -1.012 15.748 1.983 1.00 95.19 283 THR A O 1
ATOM 2213 N N . GLN A 1 284 ? -0.811 17.479 0.576 1.00 95.00 284 GLN A N 1
ATOM 2214 C CA . GLN A 1 284 ? -2.160 17.390 -0.007 1.00 95.00 284 GLN A CA 1
ATOM 2215 C C . GLN A 1 284 ? -2.261 16.424 -1.200 1.00 95.00 284 GLN A C 1
ATOM 2217 O O . GLN A 1 284 ? -3.292 16.384 -1.877 1.00 95.00 284 GLN A O 1
ATOM 2222 N N . ARG A 1 285 ? -1.189 15.702 -1.521 1.00 96.31 285 ARG A N 1
ATOM 2223 C CA . ARG A 1 285 ? -1.083 14.843 -2.710 1.00 96.31 285 ARG A CA 1
ATOM 2224 C C . ARG A 1 285 ? -0.593 13.438 -2.385 1.00 96.31 285 ARG A C 1
ATOM 2226 O O . ARG A 1 285 ? -0.860 12.523 -3.151 1.00 96.31 285 ARG A O 1
ATOM 2233 N N . LEU A 1 286 ? 0.079 13.240 -1.254 1.00 97.88 286 LEU A N 1
ATOM 2234 C CA . LEU A 1 286 ? 0.569 11.938 -0.827 1.00 97.88 286 LEU A CA 1
ATOM 2235 C C . LEU A 1 286 ? -0.608 10.984 -0.598 1.00 97.88 286 LEU A C 1
ATOM 2237 O O . LEU A 1 286 ? -1.397 11.159 0.327 1.00 97.88 286 LEU A O 1
ATOM 2241 N N . HIS A 1 287 ? -0.708 9.976 -1.457 1.00 98.19 287 HIS A N 1
ATOM 2242 C CA . HIS A 1 287 ? -1.795 9.007 -1.511 1.00 98.19 287 HIS A CA 1
ATOM 2243 C C . HIS A 1 287 ? -1.377 7.653 -0.933 1.00 98.19 287 HIS A C 1
ATOM 2245 O O . HIS A 1 287 ? -2.114 7.053 -0.145 1.00 98.19 287 HIS A O 1
ATOM 2251 N N . THR A 1 288 ? -0.197 7.162 -1.313 1.00 98.81 288 THR A N 1
ATOM 2252 C CA . THR A 1 288 ? 0.388 5.922 -0.785 1.00 98.81 288 THR A CA 1
ATOM 2253 C C . THR A 1 288 ? 1.777 6.209 -0.262 1.00 98.81 288 THR A C 1
ATOM 2255 O O . THR A 1 288 ? 2.585 6.816 -0.960 1.00 98.81 288 THR A O 1
ATOM 2258 N N . LEU A 1 289 ? 2.055 5.722 0.941 1.00 98.75 289 LEU A N 1
ATOM 2259 C CA . LEU A 1 289 ? 3.388 5.705 1.512 1.00 98.75 289 LEU A CA 1
ATOM 2260 C C . LEU A 1 289 ? 3.710 4.287 1.977 1.00 98.75 289 LEU A C 1
ATOM 2262 O O . LEU A 1 289 ? 3.025 3.741 2.847 1.00 98.75 289 LEU A O 1
ATOM 2266 N N . ASP A 1 290 ? 4.749 3.703 1.392 1.00 98.81 290 ASP A N 1
ATOM 2267 C CA . ASP A 1 290 ? 5.282 2.414 1.812 1.00 98.81 290 ASP A CA 1
ATOM 2268 C C . ASP A 1 290 ? 6.636 2.581 2.496 1.00 98.81 290 ASP A C 1
ATOM 2270 O O . ASP A 1 290 ? 7.609 2.999 1.876 1.00 98.81 290 ASP A O 1
ATOM 2274 N N . LEU A 1 291 ? 6.680 2.252 3.782 1.00 98.06 291 LEU A N 1
ATOM 2275 C CA . LEU A 1 291 ? 7.860 2.261 4.643 1.00 98.06 291 LEU A CA 1
ATOM 2276 C C . LEU A 1 291 ? 8.115 0.869 5.247 1.00 98.06 291 LEU A C 1
ATOM 2278 O O . LEU A 1 291 ? 8.832 0.740 6.244 1.00 98.06 291 LEU A O 1
ATOM 2282 N N . SER A 1 292 ? 7.531 -0.182 4.668 1.00 97.94 292 SER A N 1
ATOM 2283 C CA . SER A 1 292 ? 7.684 -1.554 5.154 1.00 97.94 292 SER A CA 1
ATOM 2284 C C . SER A 1 292 ? 9.140 -2.033 5.111 1.00 97.94 292 SER A C 1
ATOM 2286 O O . SER A 1 292 ? 9.947 -1.556 4.314 1.00 97.94 292 SER A O 1
ATOM 2288 N N . GLN A 1 293 ? 9.511 -2.983 5.969 1.00 96.25 293 GLN A N 1
ATOM 2289 C CA . GLN A 1 293 ? 10.839 -3.618 5.959 1.00 96.25 293 GLN A CA 1
ATOM 2290 C C . GLN A 1 293 ? 12.029 -2.650 6.122 1.00 96.25 293 GLN A C 1
ATOM 2292 O O . GLN A 1 293 ? 13.128 -2.936 5.637 1.00 96.25 293 GLN A O 1
ATOM 2297 N N . ASN A 1 294 ? 11.817 -1.527 6.814 1.00 96.62 294 ASN A N 1
ATOM 2298 C CA . ASN A 1 294 ? 12.853 -0.576 7.233 1.00 96.62 294 ASN A CA 1
ATOM 2299 C C . ASN A 1 294 ? 13.344 -0.886 8.654 1.00 96.62 294 ASN A C 1
ATOM 2301 O O . ASN A 1 294 ? 13.155 -1.997 9.130 1.00 96.62 294 ASN A O 1
ATOM 2305 N N . SER A 1 295 ? 13.986 0.067 9.331 1.00 94.88 295 SER A N 1
ATOM 2306 C CA . SER A 1 295 ? 14.408 -0.025 10.735 1.00 94.88 295 SER A CA 1
ATOM 2307 C C . SER A 1 295 ? 13.853 1.129 11.574 1.00 94.88 295 SER A C 1
ATOM 2309 O O . SER A 1 295 ? 14.530 1.641 12.469 1.00 94.88 295 SER A O 1
ATOM 2311 N N . ILE A 1 296 ? 12.634 1.584 11.264 1.00 94.88 296 ILE A N 1
ATOM 2312 C CA . ILE A 1 296 ? 12.037 2.755 11.907 1.00 94.88 296 ILE A CA 1
ATOM 2313 C C . ILE A 1 296 ? 11.761 2.422 13.371 1.00 94.88 296 ILE A C 1
ATOM 2315 O O . ILE A 1 296 ? 10.965 1.541 13.684 1.00 94.88 296 ILE A O 1
ATOM 2319 N N . SER A 1 297 ? 12.422 3.153 14.264 1.00 90.94 297 SER A N 1
ATOM 2320 C CA . SER A 1 297 ? 12.269 3.016 15.720 1.00 90.94 297 SER A CA 1
ATOM 2321 C C . SER A 1 297 ? 11.643 4.245 16.371 1.00 90.94 297 SER A C 1
ATOM 2323 O O . SER A 1 297 ? 11.144 4.169 17.488 1.00 90.94 297 SER A O 1
ATOM 2325 N N . ARG A 1 298 ? 11.659 5.387 15.676 1.00 91.81 298 ARG A N 1
ATOM 2326 C CA . ARG A 1 298 ? 11.111 6.655 16.159 1.00 91.81 298 ARG A CA 1
ATOM 2327 C C . ARG A 1 298 ? 10.463 7.435 15.022 1.00 91.81 298 ARG A C 1
ATOM 2329 O O . ARG A 1 298 ? 11.011 7.513 13.921 1.00 91.81 298 ARG A O 1
ATOM 2336 N N . MET A 1 299 ? 9.321 8.040 15.309 1.00 95.69 299 MET A N 1
ATOM 2337 C CA . MET A 1 299 ? 8.636 8.967 14.415 1.00 95.69 299 MET A CA 1
ATOM 2338 C C . MET A 1 299 ? 8.398 10.259 15.180 1.00 95.69 299 MET A C 1
ATOM 2340 O O . MET A 1 299 ? 7.926 10.224 16.314 1.00 95.69 299 MET A O 1
ATOM 2344 N N . ASP A 1 300 ? 8.781 11.380 14.584 1.00 96.75 300 ASP A N 1
ATOM 2345 C CA . ASP A 1 300 ? 8.539 12.691 15.167 1.00 96.75 300 ASP A CA 1
ATOM 2346 C C . ASP A 1 300 ? 7.031 12.993 15.210 1.00 96.75 300 ASP A C 1
ATOM 2348 O O . ASP A 1 300 ? 6.264 12.551 14.346 1.00 96.75 300 ASP A O 1
ATOM 2352 N N . GLN A 1 301 ? 6.591 13.760 16.211 1.00 95.88 301 GLN A N 1
ATOM 2353 C CA . GLN A 1 301 ? 5.178 14.095 16.383 1.00 95.88 301 GLN A CA 1
ATOM 2354 C C . GLN A 1 301 ? 4.603 14.819 15.157 1.00 95.88 301 GLN A C 1
ATOM 2356 O O . GLN A 1 301 ? 3.421 14.633 14.867 1.00 95.88 301 GLN A O 1
ATOM 2361 N N . ASP A 1 302 ? 5.433 15.540 14.395 1.00 96.75 302 ASP A N 1
ATOM 2362 C CA . ASP A 1 302 ? 5.056 16.291 13.193 1.00 96.75 302 ASP A CA 1
ATOM 2363 C C . ASP A 1 302 ? 5.420 15.579 11.875 1.00 96.75 302 ASP A C 1
ATOM 2365 O O . ASP A 1 302 ? 5.352 16.176 10.797 1.00 96.75 302 ASP A O 1
ATOM 2369 N N . SER A 1 303 ? 5.790 14.293 11.903 1.00 97.06 303 SER A N 1
ATOM 2370 C CA . SER A 1 303 ? 6.173 13.554 10.686 1.00 97.06 303 SER A CA 1
ATOM 2371 C C . SER A 1 303 ? 5.071 13.470 9.618 1.00 97.06 303 SER A C 1
ATOM 2373 O O . SER A 1 303 ? 5.386 13.396 8.432 1.00 97.06 303 SER A O 1
ATOM 2375 N N . PHE A 1 304 ? 3.792 13.504 10.008 1.00 97.06 304 PHE A N 1
ATOM 2376 C CA . PHE A 1 304 ? 2.637 13.492 9.093 1.00 97.06 304 PHE A CA 1
ATOM 2377 C C . PHE A 1 304 ? 1.863 14.816 9.096 1.00 97.06 304 PHE A C 1
ATOM 2379 O O . PHE A 1 304 ? 0.714 14.875 8.656 1.00 97.06 304 PHE A O 1
ATOM 2386 N N . ASN A 1 305 ? 2.461 15.892 9.602 1.00 96.69 305 ASN A N 1
ATOM 2387 C CA . ASN A 1 305 ? 1.784 17.176 9.678 1.00 96.69 305 ASN A CA 1
ATOM 2388 C C . ASN A 1 305 ? 1.396 17.697 8.279 1.00 96.69 305 ASN A C 1
ATOM 2390 O O . ASN A 1 305 ? 2.180 17.662 7.329 1.00 96.69 305 ASN A O 1
ATOM 2394 N N . GLY A 1 306 ? 0.147 18.140 8.143 1.00 96.31 306 GLY A N 1
ATOM 2395 C CA . GLY A 1 306 ? -0.468 18.566 6.891 1.00 96.31 306 GLY A CA 1
ATOM 2396 C C . GLY A 1 306 ? -0.891 17.426 5.962 1.00 96.31 306 GLY A C 1
ATOM 2397 O O . GLY A 1 306 ? -1.576 17.695 4.975 1.00 96.31 306 GLY A O 1
ATOM 2398 N N . VAL A 1 307 ? -0.523 16.168 6.233 1.00 97.56 307 VAL A N 1
ATOM 2399 C CA . VAL A 1 307 ? -0.851 15.031 5.362 1.00 97.56 307 VAL A CA 1
ATOM 2400 C C . VAL A 1 307 ? -2.323 14.652 5.539 1.00 97.56 307 VAL A C 1
ATOM 2402 O O . VAL A 1 307 ? -2.713 13.994 6.503 1.00 97.56 307 VAL A O 1
ATOM 2405 N N . THR A 1 308 ? -3.160 15.073 4.593 1.00 95.81 308 THR A N 1
ATOM 2406 C CA . THR A 1 308 ? -4.629 14.953 4.679 1.00 95.81 308 THR A CA 1
ATOM 2407 C C . THR A 1 308 ? -5.230 14.004 3.647 1.00 95.81 308 THR A C 1
ATOM 2409 O O . THR A 1 308 ? -6.376 13.593 3.816 1.00 95.81 308 THR A O 1
ATOM 2412 N N . ASN A 1 309 ? -4.489 13.622 2.599 1.00 96.50 309 ASN A N 1
ATOM 2413 C CA . ASN A 1 309 ? -4.982 12.787 1.490 1.00 96.50 309 ASN A CA 1
ATOM 2414 C C . ASN A 1 309 ? -4.408 11.359 1.454 1.00 96.50 309 ASN A C 1
ATOM 2416 O O . ASN A 1 309 ? -4.688 10.612 0.512 1.00 96.50 309 ASN A O 1
ATOM 2420 N N . LEU A 1 310 ? -3.673 10.952 2.493 1.00 98.25 310 LEU A N 1
ATOM 2421 C CA . LEU A 1 310 ? -3.077 9.622 2.584 1.00 98.25 310 LEU A CA 1
ATOM 2422 C C . LEU A 1 310 ? -4.163 8.548 2.638 1.00 98.25 310 LEU A C 1
ATOM 2424 O O . LEU A 1 310 ? -4.970 8.513 3.559 1.00 98.25 310 LEU A O 1
ATOM 2428 N N . ARG A 1 311 ? -4.176 7.645 1.656 1.00 98.50 311 ARG A N 1
ATOM 2429 C CA . ARG A 1 311 ? -5.135 6.532 1.580 1.00 98.50 311 ARG A CA 1
ATOM 2430 C C . ARG A 1 311 ? -4.545 5.213 2.033 1.00 98.50 311 ARG A C 1
ATOM 2432 O O . ARG A 1 311 ? -5.301 4.362 2.504 1.00 98.50 311 ARG A O 1
ATOM 2439 N N . MET A 1 312 ? -3.237 5.038 1.882 1.00 98.81 312 MET A N 1
ATOM 2440 C CA . MET A 1 312 ? -2.546 3.800 2.207 1.00 98.81 312 MET A CA 1
ATOM 2441 C C . MET A 1 312 ? -1.215 4.084 2.894 1.00 98.81 312 MET A C 1
ATOM 2443 O O . MET A 1 312 ? -0.357 4.749 2.317 1.00 98.81 312 MET A O 1
ATOM 2447 N N . LEU A 1 313 ? -1.050 3.533 4.093 1.00 98.75 313 LEU A N 1
ATOM 2448 C CA . LEU A 1 313 ? 0.193 3.571 4.854 1.00 98.75 313 LEU A CA 1
ATOM 2449 C C . LEU A 1 313 ? 0.638 2.144 5.168 1.00 98.75 313 LEU A C 1
ATOM 2451 O O . LEU A 1 313 ? -0.100 1.393 5.810 1.00 98.75 313 LEU A O 1
ATOM 2455 N N . ARG A 1 314 ? 1.844 1.782 4.724 1.00 98.81 314 ARG A N 1
ATOM 2456 C CA . ARG A 1 314 ? 2.509 0.532 5.109 1.00 98.81 314 ARG A CA 1
ATOM 2457 C C . ARG A 1 314 ? 3.690 0.830 6.013 1.00 98.81 314 ARG A C 1
ATOM 2459 O O . ARG A 1 314 ? 4.633 1.496 5.598 1.00 98.81 314 ARG A O 1
ATOM 2466 N N . LEU A 1 315 ? 3.638 0.304 7.229 1.00 96.94 315 LEU A N 1
ATOM 2467 C CA . LEU A 1 315 ? 4.735 0.282 8.197 1.00 96.94 315 LEU A CA 1
ATOM 2468 C C . LEU A 1 315 ? 5.070 -1.162 8.609 1.00 96.94 315 LEU A C 1
ATOM 2470 O O . LEU A 1 315 ? 5.728 -1.370 9.623 1.00 96.94 315 LEU A O 1
ATOM 2474 N N . SER A 1 316 ? 4.631 -2.149 7.824 1.00 95.75 316 SER A N 1
ATOM 2475 C CA . SER A 1 316 ? 4.815 -3.579 8.078 1.00 95.75 316 SER A CA 1
ATOM 2476 C C . SER A 1 316 ? 6.281 -3.959 8.279 1.00 95.75 316 SER A C 1
ATOM 2478 O O . SER A 1 316 ? 7.130 -3.614 7.457 1.00 95.75 316 SER A O 1
ATOM 2480 N N . THR A 1 317 ? 6.556 -4.722 9.330 1.00 93.12 317 THR A N 1
ATOM 2481 C CA . THR A 1 317 ? 7.855 -5.278 9.722 1.00 93.12 317 THR A CA 1
ATOM 2482 C C . THR A 1 317 ? 8.989 -4.246 9.763 1.00 93.12 317 THR A C 1
ATOM 2484 O O . THR A 1 317 ? 9.659 -4.000 8.764 1.00 93.12 317 THR A O 1
ATOM 2487 N N . GLN A 1 318 ? 9.292 -3.690 10.936 1.00 94.06 318 GLN A N 1
ATOM 2488 C CA . GLN A 1 318 ? 10.502 -2.881 11.147 1.00 94.06 318 GLN A CA 1
ATOM 2489 C C . GLN A 1 318 ? 11.661 -3.748 11.676 1.00 94.06 318 GLN A C 1
ATOM 2491 O O . GLN A 1 318 ? 11.684 -4.191 12.826 1.00 94.06 318 GLN A O 1
ATOM 2496 N N . LYS A 1 319 ? 12.658 -3.994 10.820 1.00 88.38 319 LYS A N 1
ATOM 2497 C CA . LYS A 1 319 ? 13.885 -4.750 11.103 1.00 88.38 319 LYS A CA 1
ATOM 2498 C C . LYS A 1 319 ? 14.656 -4.111 12.257 1.00 88.38 319 LYS A C 1
ATOM 2500 O O . LYS A 1 319 ? 14.968 -2.923 12.229 1.00 88.38 319 LYS A O 1
ATOM 2505 N N . GLY A 1 320 ? 15.044 -4.923 13.237 1.00 79.75 320 GLY A N 1
ATOM 2506 C CA . GLY A 1 320 ? 15.863 -4.482 14.370 1.00 79.75 320 GLY A CA 1
ATOM 2507 C C . GLY A 1 320 ? 15.076 -3.910 15.552 1.00 79.75 320 GLY A C 1
ATOM 2508 O O . GLY A 1 320 ? 15.678 -3.669 16.594 1.00 79.75 320 GLY A O 1
ATOM 2509 N N . LEU A 1 321 ? 13.745 -3.786 15.461 1.00 76.38 321 LEU A N 1
ATOM 2510 C CA . LEU A 1 321 ? 12.880 -3.388 16.582 1.00 76.38 321 LEU A CA 1
ATOM 2511 C C . LEU A 1 321 ? 12.528 -4.572 17.511 1.00 76.38 321 LEU A C 1
ATOM 2513 O O . LEU A 1 321 ? 11.472 -4.598 18.129 1.00 76.38 321 LEU A O 1
ATOM 2517 N N . ALA A 1 322 ? 13.396 -5.583 17.615 1.00 61.91 322 ALA A N 1
ATOM 2518 C CA . ALA A 1 322 ? 13.073 -6.859 18.267 1.00 61.91 322 ALA A CA 1
ATOM 2519 C C . ALA A 1 322 ? 12.698 -6.733 19.760 1.00 61.91 322 ALA A C 1
ATOM 2521 O O . ALA A 1 322 ? 12.014 -7.603 20.293 1.00 61.91 322 ALA A O 1
ATOM 2522 N N . SER A 1 323 ? 13.119 -5.656 20.432 1.00 63.53 323 SER A N 1
ATOM 2523 C CA . SER A 1 323 ? 12.821 -5.388 21.846 1.00 63.53 323 SER A CA 1
ATOM 2524 C C . SER A 1 323 ? 12.079 -4.071 22.100 1.00 63.53 323 SER A C 1
ATOM 2526 O O . SER A 1 323 ? 11.813 -3.754 23.256 1.00 63.53 323 SER A O 1
ATOM 2528 N N . GLY A 1 324 ? 11.802 -3.281 21.058 1.00 80.44 324 GLY A N 1
ATOM 2529 C CA . GLY A 1 324 ? 11.162 -1.968 21.168 1.00 80.44 324 GLY A CA 1
ATOM 2530 C C . GLY A 1 324 ? 9.699 -2.002 20.739 1.00 80.44 324 GLY A C 1
ATOM 2531 O O . GLY A 1 324 ? 9.266 -2.919 20.046 1.00 80.44 324 GLY A O 1
ATOM 2532 N N . GLU A 1 325 ? 8.946 -0.984 21.138 1.00 89.19 325 GLU A N 1
ATOM 2533 C CA . GLU A 1 325 ? 7.584 -0.747 20.662 1.00 89.19 325 GLU A CA 1
ATOM 2534 C C . GLU A 1 325 ? 7.594 0.418 19.672 1.00 89.19 325 GLU A C 1
ATOM 2536 O O . GLU A 1 325 ? 8.285 1.417 19.881 1.00 89.19 325 GLU A O 1
ATOM 2541 N N . LEU A 1 326 ? 6.848 0.286 18.576 1.00 92.44 326 LEU A N 1
ATOM 2542 C CA . LEU A 1 326 ? 6.641 1.379 17.635 1.00 92.44 326 LEU A CA 1
ATOM 2543 C C . LEU A 1 326 ? 5.469 2.242 18.115 1.00 92.44 326 LEU A C 1
ATOM 2545 O O . LEU A 1 326 ? 4.329 1.778 18.177 1.00 92.44 326 LEU A O 1
ATOM 2549 N N . THR A 1 327 ? 5.743 3.511 18.400 1.00 93.94 327 THR A N 1
ATOM 2550 C CA . THR A 1 327 ? 4.721 4.514 18.723 1.00 93.94 327 THR A CA 1
ATOM 2551 C C . THR A 1 327 ? 4.356 5.299 17.465 1.00 93.94 327 THR A C 1
ATOM 2553 O O . THR A 1 327 ? 5.229 5.862 16.802 1.00 93.94 327 THR A O 1
ATOM 2556 N N . LEU A 1 328 ? 3.067 5.344 17.122 1.00 94.81 328 LEU A N 1
ATOM 2557 C CA . LEU A 1 328 ? 2.552 6.151 16.012 1.00 94.81 328 LEU A CA 1
ATOM 2558 C C . LEU A 1 328 ? 2.488 7.641 16.412 1.00 94.81 328 LEU A C 1
ATOM 2560 O O . LEU A 1 328 ? 2.055 7.941 17.525 1.00 94.81 328 LEU A O 1
ATOM 2564 N N . PRO A 1 329 ? 2.865 8.588 15.533 1.00 95.50 329 PRO A N 1
ATOM 2565 C CA . PRO A 1 329 ? 2.829 10.011 15.858 1.00 95.50 329 PRO A CA 1
ATOM 2566 C C . PRO A 1 329 ? 1.399 10.558 15.810 1.00 95.50 329 PRO A C 1
ATOM 2568 O O . PRO A 1 329 ? 0.611 10.203 14.930 1.00 95.50 329 PRO A O 1
ATOM 2571 N N . GLY A 1 330 ? 1.068 11.496 16.700 1.00 94.62 330 GLY A N 1
ATOM 2572 C CA . GLY A 1 330 ? -0.284 12.064 16.766 1.00 94.62 330 GLY A CA 1
ATOM 2573 C C . GLY A 1 330 ? -0.704 12.820 15.499 1.00 94.62 330 GLY A C 1
ATOM 2574 O O . GLY A 1 330 ? -1.897 12.841 15.180 1.00 94.62 330 GLY A O 1
ATOM 2575 N N . SER A 1 331 ? 0.248 13.365 14.724 1.00 96.38 331 SER A N 1
ATOM 2576 C CA . SER A 1 331 ? -0.032 13.999 13.423 1.00 96.38 331 SER A CA 1
ATOM 2577 C C . SER A 1 331 ? -0.653 13.050 12.395 1.00 96.38 331 SER A C 1
ATOM 2579 O O . SER A 1 331 ? -1.373 13.522 11.516 1.00 96.38 331 SER A O 1
ATOM 2581 N N . LEU A 1 332 ? -0.493 11.726 12.534 1.00 96.56 332 LEU A N 1
ATOM 2582 C CA . LEU A 1 332 ? -1.157 10.747 11.662 1.00 96.56 332 LEU A CA 1
ATOM 2583 C C . LEU A 1 332 ? -2.691 10.867 11.717 1.00 96.56 332 LEU A C 1
ATOM 2585 O O . LEU A 1 332 ? -3.377 10.579 10.734 1.00 96.56 332 LEU A O 1
ATOM 2589 N N . SER A 1 333 ? -3.242 11.370 12.828 1.00 94.50 333 SER A N 1
ATOM 2590 C CA . SER A 1 333 ? -4.679 11.639 12.98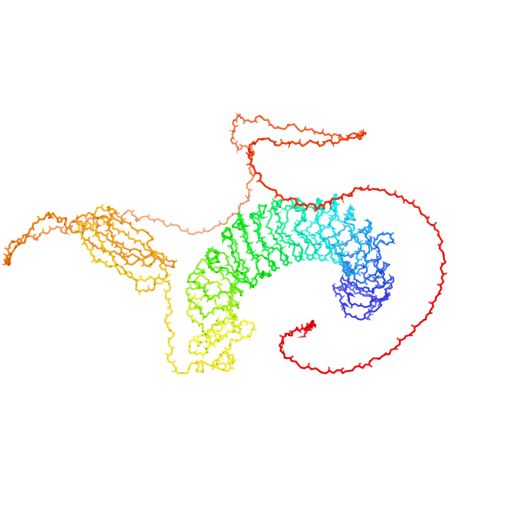0 1.00 94.50 333 SER A CA 1
ATOM 2591 C C . SER A 1 333 ? -5.215 12.640 11.948 1.00 94.50 333 SER A C 1
ATOM 2593 O O . SER A 1 333 ? -6.408 12.630 11.650 1.00 94.50 333 SER A O 1
ATOM 2595 N N . GLN A 1 334 ? -4.362 13.477 11.343 1.00 95.00 334 GLN A N 1
ATOM 2596 C CA . GLN A 1 334 ? -4.768 14.391 10.267 1.00 95.00 334 GLN A CA 1
ATOM 2597 C C . GLN A 1 334 ? -5.197 13.643 8.988 1.00 95.00 334 GLN A C 1
ATOM 2599 O O . GLN A 1 334 ? -5.999 14.157 8.207 1.00 95.00 334 GLN A O 1
ATOM 2604 N N . SER A 1 335 ? -4.753 12.393 8.813 1.00 96.12 335 SER A N 1
ATOM 2605 C CA . SER A 1 335 ? -5.191 11.488 7.741 1.00 96.12 335 SER A CA 1
ATOM 2606 C C . SER A 1 335 ? -6.431 10.650 8.104 1.00 96.12 335 SER A C 1
ATOM 2608 O O . SER A 1 335 ? -6.871 9.823 7.306 1.00 96.12 335 SER A O 1
ATOM 2610 N N . ALA A 1 336 ? -7.051 10.844 9.277 1.00 92.50 336 ALA A N 1
ATOM 2611 C CA . ALA A 1 336 ? -8.170 10.011 9.747 1.00 92.50 336 ALA A CA 1
ATOM 2612 C C . ALA A 1 336 ? -9.380 9.976 8.787 1.00 92.50 336 ALA A C 1
ATOM 2614 O O . ALA A 1 336 ? -10.123 8.993 8.741 1.00 92.50 336 ALA A O 1
ATOM 2615 N N . ASN A 1 337 ? -9.562 11.036 7.991 1.00 93.06 337 ASN A N 1
ATOM 2616 C CA . ASN A 1 337 ? -10.658 11.175 7.029 1.00 93.06 337 ASN A CA 1
ATOM 2617 C C . ASN A 1 337 ? -10.305 10.735 5.597 1.00 93.06 337 ASN A C 1
ATOM 2619 O O . ASN A 1 337 ? -11.139 10.885 4.696 1.00 93.06 337 ASN A O 1
ATOM 2623 N N . SER A 1 338 ? -9.104 10.216 5.355 1.00 96.75 338 SER A N 1
ATOM 2624 C CA . SER A 1 338 ? -8.642 9.759 4.035 1.00 96.75 338 SER A CA 1
ATOM 2625 C C . SER A 1 338 ? -8.057 8.352 4.056 1.00 96.75 338 SER A C 1
ATOM 2627 O O . SER A 1 338 ? -8.208 7.643 3.058 1.00 96.75 338 SER A O 1
ATOM 2629 N N . LEU A 1 339 ? -7.475 7.918 5.179 1.00 98.00 339 LEU A N 1
ATOM 2630 C CA . LEU A 1 339 ? -6.817 6.623 5.285 1.00 98.00 339 LEU A CA 1
ATOM 2631 C C . LEU A 1 339 ? -7.822 5.476 5.152 1.00 98.00 339 LEU A C 1
ATOM 2633 O O . LEU A 1 339 ? -8.820 5.400 5.866 1.00 98.00 339 LEU A O 1
ATOM 2637 N N . THR A 1 340 ? -7.543 4.579 4.208 1.00 98.50 340 THR A N 1
ATOM 2638 C CA . THR A 1 340 ? -8.378 3.412 3.887 1.00 98.50 340 THR A CA 1
ATOM 2639 C C . THR A 1 340 ? -7.668 2.094 4.169 1.00 98.50 340 THR A C 1
ATOM 2641 O O . THR A 1 340 ? -8.330 1.112 4.488 1.00 98.50 340 THR A O 1
ATOM 2644 N N . HIS A 1 341 ? -6.339 2.072 4.065 1.00 98.81 341 HIS A N 1
ATOM 2645 C CA . HIS A 1 341 ? -5.518 0.888 4.276 1.00 98.81 341 HIS A CA 1
ATOM 2646 C C . HIS A 1 341 ? -4.365 1.237 5.216 1.00 98.81 341 HIS A C 1
ATOM 2648 O O . HIS A 1 341 ? -3.560 2.120 4.908 1.00 98.81 341 HIS A O 1
ATOM 2654 N N . LEU A 1 342 ? -4.294 0.547 6.349 1.00 98.62 342 LEU A N 1
ATOM 2655 C CA . LEU A 1 342 ? -3.246 0.724 7.345 1.00 98.62 342 LEU A CA 1
ATOM 2656 C C . LEU A 1 342 ? -2.653 -0.637 7.695 1.00 98.62 342 LEU A C 1
ATOM 2658 O O . LEU A 1 342 ? -3.357 -1.500 8.218 1.00 98.62 342 LEU A O 1
ATOM 2662 N N . PHE A 1 343 ? -1.367 -0.809 7.402 1.00 98.69 343 PHE A N 1
ATOM 2663 C CA . PHE A 1 343 ? -0.635 -2.043 7.666 1.00 98.69 343 PHE A CA 1
ATOM 2664 C C . PHE A 1 343 ? 0.469 -1.773 8.688 1.00 98.69 343 PHE A C 1
ATOM 2666 O O . PHE A 1 343 ? 1.391 -0.998 8.415 1.00 98.69 343 PHE A O 1
ATOM 2673 N N . LEU A 1 344 ? 0.337 -2.373 9.870 1.00 97.06 344 LEU A N 1
ATOM 2674 C CA . LEU A 1 344 ? 1.232 -2.209 11.019 1.00 97.06 344 LEU A CA 1
ATOM 2675 C C . LEU A 1 344 ? 1.756 -3.559 11.530 1.00 97.06 344 LEU A C 1
ATOM 2677 O O . LEU A 1 344 ? 2.215 -3.643 12.667 1.00 97.06 344 LEU A O 1
ATOM 2681 N N . ASP A 1 345 ? 1.650 -4.610 10.725 1.00 96.62 345 ASP A N 1
ATOM 2682 C CA . ASP A 1 345 ? 1.977 -5.977 11.105 1.00 96.62 345 ASP A CA 1
ATOM 2683 C C . ASP A 1 345 ? 3.480 -6.219 11.295 1.00 96.62 345 ASP A C 1
ATOM 2685 O O . ASP A 1 345 ? 4.314 -5.493 10.760 1.00 96.62 345 ASP A O 1
ATOM 2689 N N . GLY A 1 346 ? 3.836 -7.266 12.044 1.00 94.62 346 GLY A N 1
ATOM 2690 C CA . GLY A 1 346 ? 5.219 -7.755 12.136 1.00 94.62 346 GLY A CA 1
ATOM 2691 C C . GLY A 1 346 ? 6.147 -6.966 13.071 1.00 94.62 346 GLY A C 1
ATOM 2692 O O . GLY A 1 346 ? 7.364 -7.135 13.000 1.00 94.62 346 GLY A O 1
ATOM 2693 N N . GLN A 1 347 ? 5.605 -6.123 13.956 1.00 92.94 347 GLN A N 1
ATOM 2694 C CA . GLN A 1 347 ? 6.353 -5.494 15.054 1.00 92.94 347 GLN A CA 1
ATOM 2695 C C . GLN A 1 347 ? 5.468 -5.215 16.263 1.00 92.94 347 GLN A C 1
ATOM 2697 O O . GLN A 1 347 ? 4.283 -4.949 16.107 1.00 92.94 347 GLN A O 1
ATOM 2702 N N . ARG A 1 348 ? 6.052 -5.144 17.463 1.00 93.31 348 ARG A N 1
ATOM 2703 C CA . ARG A 1 348 ? 5.329 -4.661 18.646 1.00 93.31 348 ARG A CA 1
ATOM 2704 C C . ARG A 1 348 ? 4.965 -3.182 18.519 1.00 93.31 348 ARG A C 1
ATOM 2706 O O . ARG A 1 348 ? 5.784 -2.371 18.088 1.00 93.31 348 ARG A O 1
ATOM 2713 N N . LEU A 1 349 ? 3.750 -2.841 18.935 1.00 93.69 349 LEU A N 1
ATOM 2714 C CA . LEU A 1 349 ? 3.247 -1.468 18.968 1.00 93.69 349 LEU A CA 1
ATOM 2715 C C . LEU A 1 349 ? 3.044 -1.005 20.409 1.00 93.69 349 LEU A C 1
ATOM 2717 O O . LEU A 1 349 ? 2.672 -1.809 21.264 1.00 93.69 349 LEU A O 1
ATOM 2721 N N . ASP A 1 350 ? 3.184 0.299 20.639 1.00 93.69 350 ASP A N 1
ATOM 2722 C CA . ASP A 1 350 ? 2.621 0.934 21.832 1.00 93.69 350 ASP A CA 1
ATOM 2723 C C . ASP A 1 350 ? 1.093 0.910 21.697 1.00 93.69 350 ASP A C 1
ATOM 2725 O O . ASP A 1 350 ? 0.486 1.678 20.941 1.00 93.69 350 ASP A O 1
ATOM 2729 N N . VAL A 1 351 ? 0.467 -0.035 22.399 1.00 91.62 351 VAL A N 1
ATOM 2730 C CA . VAL A 1 351 ? -0.968 -0.309 22.278 1.00 91.62 351 VAL A CA 1
ATOM 2731 C C . VAL A 1 351 ? -1.810 0.869 22.773 1.00 91.62 351 VAL A C 1
ATOM 2733 O O . VAL A 1 351 ? -2.907 1.073 22.258 1.00 91.62 351 VAL A O 1
ATOM 2736 N N . SER A 1 352 ? -1.324 1.668 23.729 1.00 89.69 352 SER A N 1
ATOM 2737 C CA . SER A 1 352 ? -2.075 2.833 24.213 1.00 89.69 352 SER A CA 1
ATOM 2738 C C . SER A 1 352 ? -2.149 3.899 23.124 1.00 89.69 352 SER A C 1
ATOM 2740 O O . SER A 1 352 ? -3.243 4.295 22.719 1.00 89.69 352 SER A O 1
ATOM 2742 N N . ALA A 1 353 ? -0.991 4.290 22.584 1.00 91.94 353 ALA A N 1
ATOM 2743 C CA . ALA A 1 353 ? -0.909 5.295 21.526 1.00 91.94 353 ALA A CA 1
ATOM 2744 C C . ALA A 1 353 ? -1.610 4.848 20.230 1.00 91.94 353 ALA A C 1
ATOM 2746 O O . ALA A 1 353 ? -2.195 5.663 19.514 1.00 91.94 353 ALA A O 1
ATOM 2747 N N . LEU A 1 354 ? -1.595 3.542 19.935 1.00 94.56 354 LEU A N 1
ATOM 2748 C CA . LEU A 1 354 ? -2.312 2.963 18.798 1.00 94.56 354 LEU A CA 1
ATOM 2749 C C . LEU A 1 354 ? -3.805 3.316 18.826 1.00 94.56 354 LEU A C 1
ATOM 2751 O O . LEU A 1 354 ? -4.355 3.773 17.817 1.00 94.56 354 LEU A O 1
ATOM 2755 N N . TRP A 1 355 ? -4.471 3.083 19.960 1.00 93.19 355 TRP A N 1
ATOM 2756 C CA . TRP A 1 355 ? -5.919 3.255 20.055 1.00 93.19 355 TRP A CA 1
ATOM 2757 C C . TRP A 1 355 ? -6.338 4.725 20.038 1.00 93.19 355 TRP A C 1
ATOM 2759 O O . TRP A 1 355 ? -7.376 5.034 19.450 1.00 93.19 355 TRP A O 1
ATOM 2769 N N . ASP A 1 356 ? -5.522 5.638 20.564 1.00 91.06 356 ASP A N 1
ATOM 2770 C CA . ASP A 1 356 ? -5.795 7.081 20.504 1.00 91.06 356 ASP A CA 1
ATOM 2771 C C . ASP A 1 356 ? -5.947 7.582 19.056 1.00 91.06 356 ASP A C 1
ATOM 2773 O O . ASP A 1 356 ? -6.790 8.435 18.758 1.00 91.06 356 ASP A O 1
ATOM 2777 N N . ILE A 1 357 ? -5.198 6.986 18.125 1.00 92.25 357 ILE A N 1
ATOM 2778 C CA . ILE A 1 357 ? -5.180 7.390 16.717 1.00 92.25 357 ILE A CA 1
ATOM 2779 C C . ILE A 1 357 ? -6.179 6.565 15.891 1.00 92.25 357 ILE A C 1
ATOM 2781 O O . ILE A 1 357 ? -7.031 7.124 15.194 1.00 92.25 357 ILE A O 1
ATOM 2785 N N . VAL A 1 358 ? -6.115 5.230 15.959 1.00 93.69 358 VAL A N 1
ATOM 2786 C CA . VAL A 1 358 ? -6.894 4.342 15.071 1.00 93.69 358 VAL A CA 1
ATOM 2787 C C . VAL A 1 358 ? -8.402 4.461 15.301 1.00 93.69 358 VAL A C 1
ATOM 2789 O O . VAL A 1 358 ? -9.171 4.395 14.340 1.00 93.69 358 VAL A O 1
ATOM 2792 N N . THR A 1 359 ? -8.841 4.721 16.538 1.00 90.88 359 THR A N 1
ATOM 2793 C CA . THR A 1 359 ? -10.269 4.889 16.886 1.00 90.88 359 THR A CA 1
ATOM 2794 C C . THR A 1 359 ? -10.967 6.003 16.098 1.00 90.88 359 THR A C 1
ATOM 2796 O O . THR A 1 359 ? -12.196 6.010 15.994 1.00 90.88 359 THR A O 1
ATOM 2799 N N . HIS A 1 360 ? -10.208 6.937 15.520 1.00 87.94 360 HIS A N 1
ATOM 2800 C CA . HIS A 1 360 ? -10.714 8.085 14.773 1.00 87.94 360 HIS A CA 1
ATOM 2801 C C . HIS A 1 360 ? -10.750 7.880 13.252 1.00 87.94 360 HIS A C 1
ATOM 2803 O O . HIS A 1 360 ? -11.359 8.689 12.551 1.00 87.94 360 HIS A O 1
ATOM 2809 N N . MET A 1 361 ? -10.151 6.809 12.725 1.00 93.62 361 MET A N 1
ATOM 2810 C CA . MET A 1 361 ? -9.968 6.611 11.284 1.00 93.62 361 MET A CA 1
ATOM 2811 C C . MET A 1 361 ? -11.223 6.046 10.596 1.00 93.62 361 MET A C 1
ATOM 2813 O O . MET A 1 361 ? -11.293 4.878 10.212 1.00 93.62 361 MET A O 1
ATOM 2817 N N . ALA A 1 362 ? -12.244 6.888 10.429 1.00 92.00 362 ALA A N 1
ATOM 2818 C CA . ALA A 1 362 ? -13.586 6.481 10.000 1.00 92.00 362 ALA A CA 1
ATOM 2819 C C . ALA A 1 362 ? -13.670 5.869 8.584 1.00 92.00 362 ALA A C 1
ATOM 2821 O O . ALA A 1 362 ? -14.649 5.188 8.274 1.00 92.00 362 ALA A O 1
ATOM 2822 N N . LYS A 1 363 ? -12.671 6.106 7.719 1.00 96.56 363 LYS A N 1
ATOM 2823 C CA . LYS A 1 363 ? -12.630 5.579 6.341 1.00 96.56 363 LYS A CA 1
ATOM 2824 C C . LYS A 1 363 ? -11.821 4.290 6.169 1.00 96.56 363 LYS A C 1
ATOM 2826 O O . LYS A 1 363 ? -11.732 3.808 5.036 1.00 96.56 363 LYS A O 1
ATOM 2831 N N . LEU A 1 364 ? -11.260 3.721 7.241 1.00 97.94 364 LEU A N 1
ATOM 2832 C CA . LEU A 1 364 ? -10.518 2.466 7.131 1.00 97.94 364 LEU A CA 1
ATOM 2833 C C . LEU A 1 364 ? -11.407 1.346 6.581 1.00 97.94 364 LEU A C 1
ATOM 2835 O O . LEU A 1 364 ? -12.526 1.125 7.041 1.00 97.94 364 LEU A O 1
ATOM 2839 N N . LYS A 1 365 ? -10.854 0.642 5.595 1.00 98.19 365 LYS A N 1
ATOM 2840 C CA . LYS A 1 365 ? -11.391 -0.562 4.955 1.00 98.19 365 LYS A CA 1
ATOM 2841 C C . LYS A 1 365 ? -10.544 -1.780 5.289 1.00 98.19 365 LYS A C 1
ATOM 2843 O O . LYS A 1 365 ? -11.094 -2.860 5.461 1.00 98.19 365 LYS A O 1
ATOM 2848 N N . VAL A 1 366 ? -9.229 -1.601 5.397 1.00 98.75 366 VAL A N 1
ATOM 2849 C CA . VAL A 1 366 ? -8.281 -2.663 5.733 1.00 98.75 366 VAL A CA 1
ATOM 2850 C C . VAL A 1 366 ? -7.389 -2.193 6.871 1.00 98.75 366 VAL A C 1
ATOM 2852 O O . VAL A 1 366 ? -6.764 -1.133 6.772 1.00 98.75 366 VAL A O 1
ATOM 2855 N N . LEU A 1 367 ? -7.340 -2.985 7.938 1.00 98.56 367 LEU A N 1
ATOM 2856 C CA . LEU A 1 367 ? -6.471 -2.759 9.086 1.00 98.56 367 LEU A CA 1
ATOM 2857 C C . LEU A 1 367 ? -5.720 -4.048 9.411 1.00 98.56 367 LEU A C 1
ATOM 2859 O O . LEU A 1 367 ? -6.344 -5.052 9.763 1.00 98.56 367 LEU A O 1
ATOM 2863 N N . ASP A 1 368 ? -4.394 -3.999 9.304 1.00 98.69 368 ASP A N 1
ATOM 2864 C CA . ASP A 1 368 ? -3.523 -5.102 9.698 1.00 98.69 368 ASP A CA 1
ATOM 2865 C C . ASP A 1 368 ? -2.753 -4.781 10.976 1.00 98.69 368 ASP A C 1
ATOM 2867 O O . ASP A 1 368 ? -1.920 -3.873 11.014 1.00 98.69 368 ASP A O 1
ATOM 2871 N N . LEU A 1 369 ? -3.084 -5.532 12.024 1.00 97.94 369 LEU A N 1
ATOM 2872 C CA . LEU A 1 369 ? -2.477 -5.515 13.350 1.00 97.94 369 LEU A CA 1
ATOM 2873 C C . LEU A 1 369 ? -1.942 -6.912 13.699 1.00 97.94 369 LEU A C 1
ATOM 2875 O O . LEU A 1 369 ? -1.957 -7.327 14.858 1.00 97.94 369 LEU A O 1
ATOM 2879 N N . SER A 1 370 ? -1.535 -7.700 12.705 1.00 98.12 370 SER A N 1
ATOM 2880 C CA . SER A 1 370 ? -0.985 -9.032 12.946 1.00 98.12 370 SER A CA 1
ATOM 2881 C C . SER A 1 370 ? 0.392 -8.945 13.601 1.00 98.12 370 SER A C 1
ATOM 2883 O O . SER A 1 370 ? 1.237 -8.156 13.195 1.00 98.12 370 SER A O 1
ATOM 2885 N N . GLN A 1 371 ? 0.657 -9.788 14.597 1.00 95.88 371 GLN A N 1
ATOM 2886 C CA . GLN A 1 371 ? 1.944 -9.843 15.298 1.00 95.88 371 GLN A CA 1
ATOM 2887 C C . GLN A 1 371 ? 2.349 -8.507 15.941 1.00 95.88 371 GLN A C 1
ATOM 2889 O O . GLN A 1 371 ? 3.534 -8.182 16.015 1.00 95.88 371 GLN A O 1
ATOM 2894 N N . THR A 1 372 ? 1.370 -7.740 16.439 1.00 95.75 372 THR A N 1
ATOM 2895 C CA . THR A 1 372 ? 1.616 -6.437 17.076 1.00 95.75 372 THR A CA 1
ATOM 2896 C C . THR A 1 372 ? 1.736 -6.471 18.592 1.00 95.75 372 THR A C 1
ATOM 2898 O O . THR A 1 372 ? 1.934 -5.437 19.228 1.00 95.75 372 THR A O 1
ATOM 2901 N N . GLY A 1 373 ? 1.637 -7.659 19.189 1.00 94.19 373 GLY A N 1
ATOM 2902 C CA . GLY A 1 373 ? 1.710 -7.849 20.637 1.00 94.19 373 GLY A CA 1
ATOM 2903 C C . GLY A 1 373 ? 0.412 -7.512 21.374 1.00 94.19 373 GLY A C 1
ATOM 2904 O O . GLY A 1 373 ? 0.435 -7.340 22.591 1.00 94.19 373 GLY A O 1
ATOM 2905 N N . LEU A 1 374 ? -0.722 -7.434 20.669 1.00 96.06 374 LEU A N 1
ATOM 2906 C CA . LEU A 1 374 ? -2.017 -7.160 21.291 1.00 96.06 374 LEU A CA 1
ATOM 2907 C C . LEU A 1 374 ? -2.412 -8.294 22.241 1.00 96.06 374 LEU A C 1
ATOM 2909 O O . LEU A 1 374 ? -2.421 -9.462 21.862 1.00 96.06 374 LEU A O 1
ATOM 2913 N N . SER A 1 375 ? -2.788 -7.946 23.468 1.00 94.94 375 SER A N 1
ATOM 2914 C CA . SER A 1 375 ? -3.340 -8.882 24.459 1.00 94.94 375 SER A CA 1
ATOM 2915 C C . SER A 1 375 ? -4.854 -8.745 24.622 1.00 94.94 375 SER A C 1
ATOM 2917 O O . SER A 1 375 ? -5.534 -9.695 25.007 1.00 94.94 375 SER A O 1
ATOM 2919 N N . ASN A 1 376 ? -5.401 -7.574 24.292 1.00 93.81 376 ASN A N 1
ATOM 2920 C CA . ASN A 1 376 ? -6.830 -7.305 24.252 1.00 93.81 376 ASN A CA 1
ATOM 2921 C C . ASN A 1 376 ? -7.156 -6.243 23.190 1.00 93.81 376 ASN A C 1
ATOM 2923 O O . ASN A 1 376 ? -6.273 -5.571 22.656 1.00 93.81 376 ASN A O 1
ATOM 2927 N N . ILE A 1 377 ? -8.449 -6.100 22.902 1.00 94.75 377 ILE A N 1
ATOM 2928 C CA . ILE A 1 377 ? -9.001 -4.981 22.139 1.00 94.75 377 ILE A CA 1
ATOM 2929 C C . ILE A 1 377 ? -9.906 -4.204 23.106 1.00 94.75 377 ILE A C 1
ATOM 2931 O O . ILE A 1 377 ? -10.776 -4.822 23.729 1.00 94.75 377 ILE A O 1
ATOM 2935 N N . PRO A 1 378 ? -9.746 -2.879 23.263 1.00 92.31 378 PRO A N 1
ATOM 2936 C CA . PRO A 1 378 ? -10.622 -2.088 24.119 1.00 92.31 378 PRO A CA 1
ATOM 2937 C C . PRO A 1 378 ? -12.078 -2.095 23.642 1.00 92.31 378 PRO A C 1
ATOM 2939 O O . PRO A 1 378 ? -12.385 -2.215 22.449 1.00 92.31 378 PRO A O 1
ATOM 2942 N N . ASN A 1 379 ? -13.011 -1.930 24.580 1.00 88.44 379 ASN A N 1
ATOM 2943 C CA . ASN A 1 379 ? -14.419 -1.743 24.237 1.00 88.44 379 ASN A CA 1
ATOM 2944 C C . ASN A 1 379 ? -14.582 -0.503 23.353 1.00 88.44 379 ASN A C 1
ATOM 2946 O O . ASN A 1 379 ? -14.006 0.544 23.638 1.00 88.44 379 ASN A O 1
ATOM 2950 N N . LEU A 1 380 ? -15.398 -0.619 22.300 1.00 88.19 380 LEU A N 1
ATOM 2951 C CA . LEU A 1 380 ? -15.688 0.468 21.361 1.00 88.19 380 LEU A CA 1
ATOM 2952 C C . LEU A 1 380 ? -14.468 0.975 20.566 1.00 88.19 380 LEU A C 1
ATOM 2954 O O . LEU A 1 380 ? -14.576 2.007 19.906 1.00 88.19 380 LEU A O 1
ATOM 2958 N N . ALA A 1 381 ? -13.348 0.239 20.547 1.00 91.12 381 ALA A N 1
ATOM 2959 C CA . ALA A 1 381 ? -12.136 0.620 19.812 1.00 91.12 381 ALA A CA 1
ATOM 2960 C C . ALA A 1 381 ? -12.398 0.907 18.320 1.00 91.12 381 ALA A C 1
ATOM 2962 O O . ALA A 1 381 ? -11.847 1.841 17.745 1.00 91.12 381 ALA A O 1
ATOM 2963 N N . PHE A 1 382 ? -13.299 0.148 17.695 1.00 92.12 382 PHE A N 1
ATOM 2964 C CA . PHE A 1 382 ? -13.650 0.325 16.287 1.00 92.12 382 PHE A CA 1
ATOM 2965 C C . PHE A 1 382 ? -14.962 1.087 16.073 1.00 92.12 382 PHE A C 1
ATOM 2967 O O . PHE A 1 382 ? -15.505 1.051 14.975 1.00 92.12 382 PHE A O 1
ATOM 2974 N N . GLN A 1 383 ? -15.513 1.765 17.088 1.00 88.94 383 GLN A N 1
ATOM 2975 C CA . GLN A 1 383 ? -16.863 2.347 17.031 1.00 88.94 383 GLN A CA 1
ATOM 2976 C C . GLN A 1 383 ? -17.086 3.267 15.819 1.00 88.94 383 GLN A C 1
ATOM 2978 O O . GLN A 1 383 ? -18.149 3.202 15.202 1.00 88.94 383 GLN A O 1
ATOM 2983 N N . LYS A 1 384 ? -16.105 4.110 15.475 1.00 89.69 384 LYS A N 1
ATOM 2984 C CA . LYS A 1 384 ? -16.200 5.042 14.337 1.00 89.69 384 LYS A CA 1
ATOM 2985 C C . LYS A 1 384 ? -15.821 4.401 12.995 1.00 89.69 384 LYS A C 1
ATOM 2987 O O . LYS A 1 384 ? -16.098 4.984 11.951 1.00 89.69 384 LYS A O 1
ATOM 2992 N N . ILE A 1 385 ? -15.224 3.207 13.000 1.00 93.31 385 ILE A N 1
ATOM 2993 C CA . ILE A 1 385 ? -14.708 2.528 11.805 1.00 93.31 385 ILE A CA 1
ATOM 2994 C C . ILE A 1 385 ? -15.793 1.638 11.191 1.00 93.31 385 ILE A C 1
ATOM 2996 O O . ILE A 1 385 ? -15.725 0.410 11.187 1.00 93.31 385 ILE A O 1
ATOM 3000 N N . ILE A 1 386 ? -16.847 2.281 10.697 1.00 91.25 386 ILE A N 1
ATOM 3001 C CA . ILE A 1 386 ? -18.043 1.591 10.195 1.00 91.25 386 ILE A CA 1
ATOM 3002 C C . ILE A 1 386 ? -17.834 0.899 8.842 1.00 91.25 386 ILE A C 1
ATOM 3004 O O . ILE A 1 386 ? -18.623 0.035 8.473 1.00 91.25 386 ILE A O 1
ATOM 3008 N N . GLY A 1 387 ? -16.797 1.297 8.097 1.00 94.19 387 GLY A N 1
ATOM 3009 C CA . GLY A 1 387 ? -16.488 0.806 6.753 1.00 94.19 387 GLY A CA 1
ATOM 3010 C C . GLY A 1 387 ? -15.418 -0.285 6.689 1.00 94.19 387 GLY A C 1
ATOM 3011 O O . GLY A 1 387 ? -14.987 -0.604 5.584 1.00 94.19 387 GLY A O 1
ATOM 3012 N N . LEU A 1 388 ? -14.972 -0.829 7.828 1.00 96.69 388 LEU A N 1
ATOM 3013 C CA . LEU A 1 388 ? -13.895 -1.822 7.870 1.00 96.69 388 LEU A CA 1
ATOM 3014 C C . LEU A 1 388 ? -14.352 -3.139 7.232 1.00 96.69 388 LEU A C 1
ATOM 3016 O O . LEU A 1 388 ? -15.286 -3.774 7.714 1.00 96.69 388 LEU A O 1
ATOM 3020 N N . GLU A 1 389 ? -13.680 -3.549 6.161 1.00 96.75 389 GLU A N 1
ATOM 3021 C CA . GLU A 1 389 ? -13.988 -4.746 5.378 1.00 96.75 389 GLU A CA 1
ATOM 3022 C C . GLU A 1 389 ? -13.086 -5.924 5.771 1.00 96.75 389 GLU A C 1
ATOM 3024 O O . GLU A 1 389 ? -13.550 -7.065 5.834 1.00 96.75 389 GLU A O 1
ATOM 3029 N N . GLU A 1 390 ? -11.813 -5.656 6.068 1.00 97.94 390 GLU A N 1
ATOM 3030 C CA . GLU A 1 390 ? -10.825 -6.673 6.427 1.00 97.94 390 GLU A CA 1
ATOM 3031 C C . GLU A 1 390 ? -10.044 -6.262 7.678 1.00 97.94 390 GLU A C 1
ATOM 3033 O O . GLU A 1 390 ? -9.481 -5.166 7.748 1.00 97.94 390 GLU A O 1
ATOM 3038 N N . LEU A 1 391 ? -10.008 -7.159 8.663 1.00 97.81 391 LEU A N 1
ATOM 3039 C CA . LEU A 1 391 ? -9.284 -6.963 9.913 1.00 97.81 391 LEU A CA 1
ATOM 3040 C C . LEU A 1 391 ? -8.368 -8.153 10.182 1.00 97.81 391 LEU A C 1
ATOM 3042 O O . LEU A 1 391 ? -8.827 -9.292 10.324 1.00 97.81 391 LEU A O 1
ATOM 3046 N N . TYR A 1 392 ? -7.076 -7.867 10.280 1.00 98.44 392 TYR A N 1
ATOM 3047 C CA . TYR A 1 392 ? -6.050 -8.861 10.539 1.00 98.44 392 TYR A CA 1
ATOM 3048 C C . TYR A 1 392 ? -5.505 -8.684 11.957 1.00 98.44 392 TYR A C 1
ATOM 3050 O O . TYR A 1 392 ? -5.046 -7.612 12.339 1.00 98.44 392 TYR A O 1
ATOM 3058 N N . LEU A 1 393 ? -5.612 -9.743 12.756 1.00 97.75 393 LEU A N 1
ATOM 3059 C CA . LEU A 1 393 ? -5.218 -9.804 14.166 1.00 97.75 393 LEU A CA 1
ATOM 3060 C C . LEU A 1 393 ? -4.389 -11.069 14.449 1.00 97.75 393 LEU A C 1
ATOM 3062 O O . LEU A 1 393 ? -4.297 -11.507 15.598 1.00 97.75 393 LEU A O 1
ATOM 3066 N N . SER A 1 394 ? -3.820 -11.693 13.414 1.00 97.19 394 SER A N 1
ATOM 3067 C CA . SER A 1 394 ? -3.144 -12.989 13.545 1.00 97.19 394 SER A CA 1
ATOM 3068 C C . SER A 1 394 ? -1.839 -12.869 14.335 1.00 97.19 394 SER A C 1
ATOM 3070 O O . SER A 1 394 ? -1.175 -11.843 14.265 1.00 97.19 394 SER A O 1
ATOM 3072 N N . GLY A 1 395 ? -1.438 -13.908 15.067 1.00 96.50 395 GLY A N 1
ATOM 3073 C CA . GLY A 1 395 ? -0.152 -13.940 15.774 1.00 96.50 395 GLY A CA 1
ATOM 3074 C C . GLY A 1 395 ? -0.059 -12.958 16.946 1.00 96.50 395 GLY A C 1
ATOM 3075 O O . GLY A 1 395 ? 1.018 -12.441 17.228 1.00 96.50 395 GLY A O 1
ATOM 3076 N N . ASN A 1 396 ? -1.183 -12.660 17.597 1.00 97.38 396 ASN A N 1
ATOM 3077 C CA . ASN A 1 396 ? -1.243 -11.841 18.807 1.00 97.38 396 ASN A CA 1
ATOM 3078 C C . ASN A 1 396 ? -1.468 -12.721 20.054 1.00 97.38 396 ASN A C 1
ATOM 3080 O O . ASN A 1 396 ? -1.512 -13.948 19.989 1.00 97.38 396 ASN A O 1
ATOM 3084 N N . SER A 1 397 ? -1.621 -12.084 21.212 1.00 96.12 397 SER A N 1
ATOM 3085 C CA . SER A 1 397 ? -1.866 -12.734 22.504 1.00 96.12 397 SER A CA 1
ATOM 3086 C C . SER A 1 397 ? -3.323 -12.586 22.957 1.00 96.12 397 SER A C 1
ATOM 3088 O O . SER A 1 397 ? -3.593 -12.497 24.156 1.00 96.12 397 SER A O 1
ATOM 3090 N N . LEU A 1 398 ? -4.274 -12.525 22.018 1.00 96.19 398 LEU A N 1
ATOM 3091 C CA . LEU A 1 398 ? -5.694 -12.356 22.332 1.00 96.19 398 LEU A CA 1
ATOM 3092 C C . LEU A 1 398 ? -6.262 -13.643 22.946 1.00 96.19 398 LEU A C 1
ATOM 3094 O O . LEU A 1 398 ? -6.272 -14.696 22.313 1.00 96.19 398 LEU A O 1
ATOM 3098 N N . THR A 1 399 ? -6.771 -13.549 24.173 1.00 93.88 399 THR A N 1
ATOM 3099 C CA . THR A 1 399 ? -7.396 -14.676 24.897 1.00 93.88 399 THR A CA 1
ATOM 3100 C C . THR A 1 399 ? -8.920 -14.672 24.816 1.00 93.88 399 THR A C 1
ATOM 3102 O O . THR A 1 399 ? -9.561 -15.708 24.992 1.00 93.88 399 THR A O 1
ATOM 3105 N N . SER A 1 400 ? -9.517 -13.516 24.519 1.00 91.38 400 SER A N 1
ATOM 3106 C CA . SER A 1 400 ? -10.958 -13.353 24.337 1.00 91.38 400 SER A CA 1
ATOM 3107 C C . SER A 1 400 ? -11.272 -12.199 23.384 1.00 91.38 400 SER A C 1
ATOM 3109 O O . SER A 1 400 ? -10.444 -11.315 23.159 1.00 91.38 400 SER A O 1
ATOM 3111 N N . LEU A 1 401 ? -12.485 -12.218 22.828 1.00 91.69 401 LEU A N 1
ATOM 3112 C CA . LEU A 1 401 ? -13.049 -11.159 21.994 1.00 91.69 401 LEU A CA 1
ATOM 3113 C C . LEU A 1 401 ? -14.411 -10.756 22.564 1.00 91.69 401 LEU A C 1
ATOM 3115 O O . LEU A 1 401 ? -15.253 -11.616 22.820 1.00 91.69 401 LEU A O 1
ATOM 3119 N N . GLY A 1 402 ? -14.632 -9.457 22.754 1.00 87.38 402 GLY A N 1
ATOM 3120 C CA . GLY A 1 402 ? -15.873 -8.907 23.291 1.00 87.38 402 GLY A CA 1
ATOM 3121 C C . GLY A 1 402 ? -16.814 -8.393 22.202 1.00 87.38 402 GLY A C 1
ATOM 3122 O O . GLY A 1 402 ? -16.385 -7.784 21.221 1.00 87.38 402 GLY A O 1
ATOM 3123 N N . GLN A 1 403 ? -18.126 -8.550 22.414 1.00 86.69 403 GLN A N 1
ATOM 3124 C CA . GLN A 1 403 ? -19.171 -8.040 21.511 1.00 86.69 403 GLN A CA 1
ATOM 3125 C C . GLN A 1 403 ? -19.005 -6.538 21.215 1.00 86.69 403 GLN A C 1
ATOM 3127 O O . GLN A 1 403 ? -19.183 -6.089 20.084 1.00 86.69 403 GLN A O 1
ATOM 3132 N N . ARG A 1 404 ? -18.588 -5.757 22.220 1.00 87.12 404 ARG A N 1
ATOM 3133 C CA . ARG A 1 404 ? -18.394 -4.304 22.106 1.00 87.12 404 ARG A CA 1
ATOM 3134 C C . ARG A 1 404 ? -17.170 -3.887 21.294 1.00 87.12 404 ARG A C 1
ATOM 3136 O O . ARG A 1 404 ? -17.097 -2.726 20.894 1.00 87.12 404 ARG A O 1
ATOM 3143 N N . ASN A 1 405 ? -16.207 -4.779 21.052 1.00 89.56 405 ASN A N 1
ATOM 3144 C CA . ASN A 1 405 ? -15.021 -4.437 20.263 1.00 89.56 405 ASN A CA 1
ATOM 3145 C C . ASN A 1 405 ? -15.403 -4.135 18.811 1.00 89.56 405 ASN A C 1
ATOM 3147 O O . ASN A 1 405 ? -14.887 -3.194 18.217 1.00 89.56 405 ASN A O 1
ATOM 3151 N N . PHE A 1 406 ? -16.370 -4.881 18.273 1.00 88.69 406 PHE A N 1
ATOM 3152 C CA . PHE A 1 406 ? -16.710 -4.887 16.851 1.00 88.69 406 PHE A CA 1
ATOM 3153 C C . PHE A 1 406 ? -18.015 -4.160 16.513 1.00 88.69 406 PHE A C 1
ATOM 3155 O O . PHE A 1 406 ? -18.644 -4.428 15.490 1.00 88.69 406 PHE A O 1
ATOM 3162 N N . VAL A 1 407 ? -18.420 -3.206 17.352 1.00 86.88 407 VAL A N 1
ATOM 3163 C CA . VAL A 1 407 ? -19.657 -2.446 17.146 1.00 86.88 407 VAL A CA 1
ATOM 3164 C C . VAL A 1 407 ? -19.651 -1.709 15.811 1.00 86.88 407 VAL A C 1
ATOM 3166 O O . VAL A 1 407 ? -20.593 -1.862 15.043 1.00 86.88 407 VAL A O 1
ATOM 3169 N N . GLY A 1 408 ? -18.612 -0.932 15.503 1.00 88.75 408 GLY A N 1
ATOM 3170 C CA . GLY A 1 408 ? -18.517 -0.209 14.228 1.00 88.75 408 GLY A CA 1
ATOM 3171 C C . GLY A 1 408 ? -18.569 -1.114 12.990 1.00 88.75 408 GLY A C 1
ATOM 3172 O O . GLY A 1 408 ? -19.475 -0.938 12.174 1.00 88.75 408 GLY A O 1
ATOM 3173 N N . PRO A 1 409 ? -17.677 -2.113 12.852 1.00 91.88 409 PRO A N 1
ATOM 3174 C CA . PRO A 1 409 ? -17.526 -2.881 11.614 1.00 91.88 409 PRO A CA 1
ATOM 3175 C C . PRO A 1 409 ? -18.651 -3.894 11.320 1.00 91.88 409 PRO A C 1
ATOM 3177 O O . PRO A 1 409 ? -18.624 -4.543 10.276 1.00 91.88 409 PRO A O 1
ATOM 3180 N N . ARG A 1 410 ? -19.674 -4.013 12.180 1.00 88.31 410 ARG A N 1
ATOM 3181 C CA . ARG A 1 410 ? -20.779 -4.996 12.087 1.00 88.31 410 ARG A CA 1
ATOM 3182 C C . ARG A 1 410 ? -21.520 -5.068 10.737 1.00 88.31 410 ARG A C 1
ATOM 3184 O O . ARG A 1 410 ? -22.143 -6.083 10.429 1.00 88.31 410 ARG A O 1
ATOM 3191 N N . PHE A 1 411 ? -21.498 -3.995 9.944 1.00 87.00 411 PHE A N 1
ATOM 3192 C CA . PHE A 1 411 ? -22.171 -3.920 8.637 1.00 87.00 411 PHE A CA 1
ATOM 3193 C C . PHE A 1 411 ? -21.225 -4.009 7.436 1.00 87.00 411 PHE A C 1
ATOM 3195 O O . PHE A 1 411 ? -21.693 -4.063 6.302 1.00 87.00 411 PHE A O 1
ATOM 3202 N N . ALA A 1 412 ? -19.911 -3.988 7.648 1.00 93.44 412 ALA A N 1
ATOM 3203 C CA . ALA A 1 412 ? -18.933 -3.930 6.564 1.00 93.44 412 ALA A CA 1
ATOM 3204 C C . ALA A 1 412 ? -17.937 -5.090 6.592 1.00 93.44 412 ALA A C 1
ATOM 3206 O O . ALA A 1 412 ? -17.436 -5.452 5.527 1.00 93.44 412 ALA A O 1
ATOM 3207 N N . LEU A 1 413 ? -17.688 -5.696 7.760 1.00 94.06 413 LEU A N 1
ATOM 3208 C CA . LEU A 1 413 ? -16.646 -6.706 7.905 1.00 94.06 413 LEU A CA 1
ATOM 3209 C C . LEU A 1 413 ? -16.967 -7.948 7.075 1.00 94.06 413 LEU A C 1
ATOM 3211 O O . LEU A 1 413 ? -18.022 -8.564 7.222 1.00 94.06 413 LEU A O 1
ATOM 3215 N N . LYS A 1 414 ? -16.021 -8.313 6.214 1.00 94.12 414 LYS A N 1
ATOM 3216 C CA . LYS A 1 414 ? -16.069 -9.483 5.331 1.00 94.12 414 LYS A CA 1
ATOM 3217 C C . LYS A 1 414 ? -15.050 -10.528 5.746 1.00 94.12 414 LYS A C 1
ATOM 3219 O O . LYS A 1 414 ? -15.337 -11.717 5.637 1.00 94.12 414 LYS A O 1
ATOM 3224 N N . LYS A 1 415 ? -13.864 -10.096 6.189 1.00 95.50 415 LYS A N 1
ATOM 3225 C CA . LYS A 1 415 ? -12.760 -10.987 6.554 1.00 95.50 415 LYS A CA 1
ATOM 3226 C C . LYS A 1 415 ? -12.198 -10.642 7.927 1.00 95.50 415 LYS A C 1
ATOM 3228 O O . LYS A 1 415 ? -11.879 -9.485 8.197 1.00 95.50 415 LYS A O 1
ATOM 3233 N N . LEU A 1 416 ? -12.049 -11.663 8.764 1.00 95.31 416 LEU A N 1
ATOM 3234 C CA . LEU A 1 416 ? -11.454 -11.560 10.090 1.00 95.31 416 LEU A CA 1
ATOM 3235 C C . LEU A 1 416 ? -10.388 -12.646 10.254 1.00 95.31 416 LEU A C 1
ATOM 3237 O O . LEU A 1 416 ? -10.688 -13.840 10.193 1.00 95.31 416 LEU A O 1
ATOM 3241 N N . TYR A 1 417 ? -9.141 -12.232 10.464 1.00 96.75 417 TYR A N 1
ATOM 3242 C CA . TYR A 1 417 ? -8.015 -13.149 10.629 1.00 96.75 417 TYR A CA 1
ATOM 3243 C C . TYR A 1 417 ? -7.568 -13.178 12.089 1.00 96.75 417 TYR A C 1
ATOM 3245 O O . TYR A 1 417 ? -7.067 -12.181 12.599 1.00 96.75 417 TYR A O 1
ATOM 3253 N N . LEU A 1 418 ? -7.730 -14.324 12.751 1.00 95.62 418 LEU A N 1
ATOM 3254 C CA . LEU A 1 418 ? -7.441 -14.532 14.177 1.00 95.62 418 LEU A CA 1
ATOM 3255 C C . LEU A 1 418 ? -6.436 -15.666 14.412 1.00 95.62 418 LEU A C 1
ATOM 3257 O O . LEU A 1 418 ? -6.288 -16.129 15.543 1.00 95.62 418 LEU A O 1
ATOM 3261 N N . ASN A 1 419 ? -5.756 -16.127 13.359 1.00 93.88 419 ASN A N 1
ATOM 3262 C CA . ASN A 1 419 ? -4.819 -17.246 13.436 1.00 93.88 419 ASN A CA 1
ATOM 3263 C C . ASN A 1 419 ? -3.783 -17.025 14.540 1.00 93.88 419 ASN A C 1
ATOM 3265 O O . ASN A 1 419 ? -3.419 -15.883 14.817 1.00 93.88 419 ASN A O 1
ATOM 3269 N N . GLN A 1 420 ? -3.263 -18.105 15.121 1.00 94.38 420 GLN A N 1
ATOM 3270 C CA . GLN A 1 420 ? -2.159 -18.027 16.087 1.00 94.38 420 GLN A CA 1
ATOM 3271 C C . GLN A 1 420 ? -2.449 -17.072 17.266 1.00 94.38 420 GLN A C 1
ATOM 3273 O O . GLN A 1 420 ? -1.590 -16.293 17.667 1.00 94.38 420 GLN A O 1
ATOM 3278 N N . ASN A 1 421 ? -3.670 -17.111 17.803 1.00 95.81 421 ASN A N 1
ATOM 3279 C CA . ASN A 1 421 ? -4.023 -16.464 19.067 1.00 95.81 421 ASN A CA 1
ATOM 3280 C C . ASN A 1 421 ? -4.442 -17.528 20.093 1.00 95.81 421 ASN A C 1
ATOM 3282 O O . ASN A 1 421 ? -5.079 -18.517 19.713 1.00 95.81 421 ASN A O 1
ATOM 3286 N N . PRO A 1 422 ? -4.168 -17.326 21.393 1.00 94.56 422 PRO A N 1
ATOM 3287 C CA . PRO A 1 422 ? -4.561 -18.242 22.464 1.00 94.56 422 PRO A CA 1
ATOM 3288 C C . PRO A 1 422 ? -6.059 -18.134 22.826 1.00 94.56 422 PRO A C 1
ATOM 3290 O O . PRO A 1 422 ? -6.425 -18.099 24.001 1.00 94.56 422 PRO A O 1
ATOM 3293 N N . LEU A 1 423 ? -6.947 -18.075 21.828 1.00 93.19 423 LEU A N 1
ATOM 3294 C CA . LEU A 1 423 ? -8.394 -18.058 22.043 1.00 93.19 423 LEU A CA 1
ATOM 3295 C C . LEU A 1 423 ? -8.869 -19.471 22.393 1.00 93.19 423 LEU A C 1
ATOM 3297 O O . LEU A 1 423 ? -8.740 -20.388 21.585 1.00 93.19 423 LEU A O 1
ATOM 3301 N N . ALA A 1 424 ? -9.466 -19.636 23.572 1.00 90.00 424 ALA A N 1
ATOM 3302 C CA . ALA A 1 424 ? -10.121 -20.890 23.946 1.00 90.00 424 ALA A CA 1
ATOM 3303 C C . ALA A 1 424 ? -11.536 -20.998 23.349 1.00 90.00 424 ALA A C 1
ATOM 3305 O O . ALA A 1 424 ? -11.987 -22.084 22.995 1.00 90.00 424 ALA A O 1
ATOM 3306 N N . HIS A 1 425 ? -12.237 -19.866 23.219 1.00 87.69 425 HIS A N 1
ATOM 3307 C CA . HIS A 1 425 ? -13.610 -19.791 22.715 1.00 87.69 425 HIS A CA 1
ATOM 3308 C C . HIS A 1 425 ? -13.839 -18.499 21.935 1.00 87.69 425 HIS A C 1
ATOM 3310 O O . HIS A 1 425 ? -13.152 -17.498 22.141 1.00 87.69 425 HIS A O 1
ATOM 3316 N N . ILE A 1 426 ? -14.869 -18.508 21.090 1.00 90.56 426 ILE A N 1
ATOM 3317 C CA . ILE A 1 426 ? -15.367 -17.327 20.385 1.00 90.56 426 ILE A CA 1
ATOM 3318 C C . ILE A 1 426 ? -16.863 -17.238 20.667 1.00 90.56 426 ILE A C 1
ATOM 3320 O O . ILE A 1 426 ? -17.603 -18.167 20.353 1.00 90.56 426 ILE A O 1
ATOM 3324 N N . SER A 1 427 ? -17.301 -16.145 21.289 1.00 88.69 427 SER A N 1
ATOM 3325 C CA . SER A 1 427 ? -18.714 -15.941 21.625 1.00 88.69 427 SER A CA 1
ATOM 3326 C C . SER A 1 427 ? -19.543 -15.655 20.371 1.00 88.69 427 SER A C 1
ATOM 3328 O O . SER A 1 427 ? -19.132 -14.861 19.526 1.00 88.69 427 SER A O 1
ATOM 3330 N N . SER A 1 428 ? -20.740 -16.238 20.288 1.00 87.38 428 SER A N 1
ATOM 3331 C CA . SER A 1 428 ? -21.739 -15.943 19.251 1.00 87.38 428 SER A CA 1
ATOM 3332 C C . SER A 1 428 ? -22.126 -14.459 19.217 1.00 87.38 428 SER A C 1
ATOM 3334 O O . SER A 1 428 ? -22.373 -13.898 18.147 1.00 87.38 428 SER A O 1
ATOM 3336 N N . CYS A 1 429 ? -22.087 -13.789 20.372 1.00 86.81 429 CYS A N 1
ATOM 3337 C CA . CYS A 1 429 ? -22.477 -12.393 20.529 1.00 86.81 429 CYS A CA 1
ATOM 3338 C C . CYS A 1 429 ? -21.631 -11.422 19.708 1.00 86.81 429 CYS A C 1
ATOM 3340 O O . CYS A 1 429 ? -22.134 -10.366 19.324 1.00 86.81 429 CYS A O 1
ATOM 3342 N N . ILE A 1 430 ? -20.378 -11.768 19.378 1.00 87.94 430 ILE A N 1
ATOM 3343 C CA . ILE A 1 430 ? -19.556 -10.901 18.525 1.00 87.94 430 ILE A CA 1
ATOM 3344 C C . ILE A 1 430 ? -20.107 -10.820 17.099 1.00 87.94 430 ILE A C 1
ATOM 3346 O O . ILE A 1 430 ? -19.891 -9.806 16.454 1.00 87.94 430 ILE A O 1
ATOM 3350 N N . PHE A 1 431 ? -20.840 -11.838 16.632 1.00 85.56 431 PHE A N 1
ATOM 3351 C CA . PHE A 1 431 ? -21.415 -11.907 15.283 1.00 85.56 431 PHE A CA 1
ATOM 3352 C C . PHE A 1 431 ? -22.935 -11.757 15.251 1.00 85.56 431 PHE A C 1
ATOM 3354 O O . PHE A 1 431 ? -23.504 -11.610 14.175 1.00 85.56 431 PHE A O 1
ATOM 3361 N N . GLU A 1 432 ? -23.614 -11.783 16.396 1.00 76.75 432 GLU A N 1
ATOM 3362 C CA . GLU A 1 432 ? -25.078 -11.690 16.452 1.00 76.75 432 GLU A CA 1
ATOM 3363 C C . GLU A 1 432 ? -25.606 -10.425 15.751 1.00 76.75 432 GLU A C 1
ATOM 3365 O O . GLU A 1 432 ? -26.627 -10.458 15.069 1.00 76.75 432 GLU A O 1
ATOM 3370 N N . GLN A 1 433 ? -24.867 -9.318 15.864 1.00 73.31 433 GLN A N 1
ATOM 3371 C CA . GLN A 1 433 ? -25.212 -8.036 15.244 1.00 73.31 433 GLN A CA 1
ATOM 3372 C C . GLN A 1 433 ? -24.633 -7.858 13.833 1.00 73.31 433 GLN A C 1
ATOM 3374 O O . GLN A 1 433 ? -24.802 -6.791 13.233 1.00 73.31 433 GLN A O 1
ATOM 3379 N N . TYR A 1 434 ? -23.925 -8.856 13.304 1.00 78.38 434 TYR A N 1
ATOM 3380 C CA . TYR A 1 434 ? -23.348 -8.777 11.971 1.00 78.38 434 TYR A CA 1
ATOM 3381 C C . TYR A 1 434 ? -24.413 -9.078 10.928 1.00 78.38 434 TYR A C 1
ATOM 3383 O O . TYR A 1 434 ? -25.124 -10.076 11.004 1.00 78.38 434 TYR A O 1
ATOM 3391 N N . HIS A 1 435 ? -24.513 -8.198 9.938 1.00 72.38 435 HIS A N 1
ATOM 3392 C CA . HIS A 1 435 ? -25.473 -8.350 8.840 1.00 72.38 435 HIS A CA 1
ATOM 3393 C C . HIS A 1 435 ? -24.787 -8.777 7.537 1.00 72.38 435 HIS A C 1
ATOM 3395 O O . HIS A 1 435 ? -25.449 -9.234 6.606 1.00 72.38 435 HIS A O 1
ATOM 3401 N N . SER A 1 436 ? -23.461 -8.655 7.485 1.00 72.19 436 SER A N 1
ATOM 3402 C CA . SER A 1 436 ? -22.637 -9.017 6.337 1.00 72.19 436 SER A CA 1
ATOM 3403 C C . SER A 1 436 ? -22.300 -10.497 6.393 1.00 72.19 436 SER A C 1
ATOM 3405 O O . SER A 1 436 ? -21.323 -10.886 7.019 1.00 72.19 436 SER A O 1
ATOM 3407 N N . PHE A 1 437 ? -23.123 -11.327 5.758 1.00 78.00 437 PHE A N 1
ATOM 3408 C CA . PHE A 1 437 ? -22.838 -12.747 5.561 1.00 78.00 437 PHE A CA 1
ATOM 3409 C C . PHE A 1 437 ? -22.676 -13.066 4.065 1.00 78.00 437 PHE A C 1
ATOM 3411 O O . PHE A 1 437 ? -23.372 -12.458 3.247 1.00 78.00 437 PHE A O 1
ATOM 3418 N N . PRO A 1 438 ? -21.811 -14.031 3.698 1.00 89.44 438 PRO A N 1
ATOM 3419 C CA . PRO A 1 438 ? -20.944 -14.818 4.584 1.00 89.44 438 PRO A CA 1
ATOM 3420 C C . PRO A 1 438 ? -19.739 -14.025 5.124 1.00 89.44 438 PRO A C 1
ATOM 3422 O O . PRO A 1 438 ? -19.224 -13.138 4.447 1.00 89.44 438 PRO A O 1
ATOM 3425 N N . ILE A 1 439 ? -19.271 -14.376 6.328 1.00 91.00 439 ILE A N 1
ATOM 3426 C CA . ILE A 1 439 ? -18.012 -13.864 6.898 1.00 91.00 439 ILE A CA 1
ATOM 3427 C C . ILE A 1 439 ? -16.920 -14.906 6.688 1.00 91.00 439 ILE A C 1
ATOM 3429 O O . ILE A 1 439 ? -17.094 -16.083 7.010 1.00 91.00 439 ILE A O 1
ATOM 3433 N N . HIS A 1 440 ? -15.773 -14.456 6.201 1.00 93.62 440 HIS A N 1
ATOM 3434 C CA . HIS A 1 440 ? -14.575 -15.264 6.061 1.00 93.62 440 HIS A CA 1
ATOM 3435 C C . HIS A 1 440 ? -13.722 -15.172 7.328 1.00 93.62 440 HIS A C 1
ATOM 3437 O O . HIS A 1 440 ? -13.271 -14.089 7.703 1.00 93.62 440 HIS A O 1
ATOM 3443 N N . LEU A 1 441 ? -13.497 -16.305 7.986 1.00 93.50 441 LEU A N 1
ATOM 3444 C CA . LEU A 1 441 ? -12.828 -16.372 9.282 1.00 93.50 441 LEU A CA 1
ATOM 3445 C C . LEU A 1 441 ? -11.583 -17.258 9.189 1.00 93.50 441 LEU A C 1
ATOM 3447 O O . LEU A 1 441 ? -11.671 -18.410 8.764 1.00 93.50 441 LEU A O 1
ATOM 3451 N N . ALA A 1 442 ? -10.425 -16.736 9.589 1.00 94.50 442 ALA A N 1
ATOM 3452 C CA . ALA A 1 442 ? -9.193 -17.519 9.687 1.00 94.50 442 ALA A CA 1
ATOM 3453 C C . ALA A 1 442 ? -8.889 -17.841 11.160 1.00 94.50 442 ALA A C 1
ATOM 3455 O O . ALA A 1 442 ? -8.717 -16.928 11.969 1.00 94.50 442 ALA A O 1
ATOM 3456 N N . LEU A 1 443 ? -8.858 -19.136 11.498 1.00 92.50 443 LEU A N 1
ATOM 3457 C CA . LEU A 1 443 ? -8.665 -19.669 12.859 1.00 92.50 443 LEU A CA 1
ATOM 3458 C C . LEU A 1 443 ? -7.595 -20.767 12.919 1.00 92.50 443 LEU A C 1
ATOM 3460 O O . LEU A 1 443 ? -7.617 -21.629 13.798 1.00 92.50 443 LEU A O 1
ATOM 3464 N N . GLN A 1 444 ? -6.667 -20.772 11.967 1.00 88.19 444 GLN A N 1
ATOM 3465 C CA . GLN A 1 444 ? -5.579 -21.736 11.957 1.00 88.19 444 GLN A CA 1
ATOM 3466 C C . GLN A 1 444 ? -4.701 -21.550 13.199 1.00 88.19 444 GLN A C 1
ATOM 3468 O O . GLN A 1 444 ? -4.366 -20.427 13.588 1.00 88.19 444 GLN A O 1
ATOM 3473 N N . SER A 1 445 ? -4.324 -22.668 13.821 1.00 87.50 445 SER A N 1
ATOM 3474 C CA . SER A 1 445 ? -3.493 -22.683 15.031 1.00 87.50 445 SER A CA 1
ATOM 3475 C C . SER A 1 445 ? -4.086 -21.875 16.194 1.00 87.50 445 SER A C 1
ATOM 3477 O O . SER A 1 445 ? -3.354 -21.249 16.957 1.00 87.50 445 SER A O 1
ATOM 3479 N N . VAL A 1 446 ? -5.415 -21.872 16.317 1.00 89.38 446 VAL A N 1
ATOM 3480 C CA . VAL A 1 446 ? -6.129 -21.402 17.509 1.00 89.38 446 VAL A CA 1
ATOM 3481 C C . VAL A 1 446 ? -6.467 -22.606 18.387 1.00 89.38 446 VAL A C 1
ATOM 3483 O O . VAL A 1 446 ? -6.968 -23.616 17.894 1.00 89.38 446 VAL A O 1
ATOM 3486 N N . SER A 1 447 ? -6.223 -22.493 19.691 1.00 86.25 447 SER A N 1
ATOM 3487 C CA . SER A 1 447 ? -6.450 -23.563 20.672 1.00 86.25 447 SER A CA 1
ATOM 3488 C C . SER A 1 447 ? -7.904 -23.618 21.152 1.00 86.25 447 SER A C 1
ATOM 3490 O O . SER A 1 447 ? -8.172 -23.504 22.349 1.00 86.25 447 SER A O 1
ATOM 3492 N N . LEU A 1 448 ? -8.855 -23.781 20.227 1.00 90.81 448 LEU A N 1
ATOM 3493 C CA . LEU A 1 448 ? -10.272 -23.813 20.586 1.00 90.81 448 LEU A CA 1
ATOM 3494 C C . LEU A 1 448 ? -10.605 -25.056 21.419 1.00 90.81 448 LEU A C 1
ATOM 3496 O O . LEU A 1 448 ? -10.211 -26.182 21.098 1.00 90.81 448 LEU A O 1
ATOM 3500 N N . VAL A 1 449 ? -11.377 -24.850 22.481 1.00 90.69 449 VAL A N 1
ATOM 3501 C CA . VAL A 1 449 ? -12.031 -25.916 23.240 1.00 90.69 449 VAL A CA 1
ATOM 3502 C C . VAL A 1 449 ? -13.439 -26.065 22.668 1.00 90.69 449 VAL A C 1
ATOM 3504 O O . VAL A 1 449 ? -14.279 -25.168 22.780 1.00 90.69 449 VAL A O 1
ATOM 3507 N N . CYS A 1 450 ? -13.681 -27.189 22.000 1.00 89.38 450 CYS A N 1
ATOM 3508 C CA . CYS A 1 450 ? -14.947 -27.484 21.347 1.00 89.38 450 CYS A CA 1
ATOM 3509 C C . CYS A 1 450 ? -15.912 -28.079 22.369 1.00 89.38 450 CYS A C 1
ATOM 3511 O O . CYS A 1 450 ? -15.941 -29.285 22.585 1.00 89.38 450 CYS A O 1
ATOM 3513 N N . ASP A 1 451 ? -16.670 -27.205 23.020 1.00 87.44 451 ASP A N 1
ATOM 3514 C CA . ASP A 1 451 ? -17.805 -27.553 23.870 1.00 87.44 451 ASP A CA 1
ATOM 3515 C C . ASP A 1 451 ? -19.067 -26.808 23.392 1.00 87.44 451 ASP A C 1
ATOM 3517 O O . ASP A 1 451 ? -19.058 -26.145 22.347 1.00 87.44 451 ASP A O 1
ATOM 3521 N N . CYS A 1 452 ? -20.163 -26.865 24.153 1.00 86.75 452 CYS A N 1
ATOM 3522 C CA . CYS A 1 452 ? -21.414 -26.199 23.785 1.00 86.75 452 CYS A CA 1
ATOM 3523 C C . CYS A 1 452 ? -21.275 -24.692 23.483 1.00 86.75 452 CYS A C 1
ATOM 3525 O O . CYS A 1 452 ? -22.074 -24.167 22.709 1.00 86.75 452 CYS A O 1
ATOM 3527 N N . ARG A 1 453 ? -20.251 -23.998 24.008 1.00 87.12 453 ARG A N 1
ATOM 3528 C CA . ARG A 1 453 ? -19.975 -22.579 23.702 1.00 87.12 453 ARG A CA 1
ATOM 3529 C C . ARG A 1 453 ? -19.547 -22.348 22.259 1.00 87.12 453 ARG A C 1
ATOM 3531 O O . ARG A 1 453 ? -19.597 -21.221 21.778 1.00 87.12 453 ARG A O 1
ATOM 3538 N N . LEU A 1 454 ? -19.093 -23.392 21.566 1.00 88.94 454 LEU A N 1
ATOM 3539 C CA . LEU A 1 454 ? -18.642 -23.334 20.177 1.00 88.94 454 LEU A CA 1
ATOM 3540 C C . LEU A 1 454 ? -19.637 -23.987 19.202 1.00 88.94 454 LEU A C 1
ATOM 3542 O O . LEU A 1 454 ? -19.455 -23.900 17.988 1.00 88.94 454 LEU A O 1
ATOM 3546 N N . ALA A 1 455 ? -20.723 -24.590 19.702 1.00 87.62 455 ALA A N 1
ATOM 3547 C CA . ALA A 1 455 ? -21.745 -25.234 18.874 1.00 87.62 455 ALA A CA 1
ATOM 3548 C C . ALA A 1 455 ? -22.372 -24.269 17.849 1.00 87.62 455 ALA A C 1
ATOM 3550 O O . ALA A 1 455 ? -22.686 -24.664 16.721 1.00 87.62 455 ALA A O 1
ATOM 3551 N N . TRP A 1 456 ? -22.506 -22.984 18.202 1.00 88.56 456 TRP A N 1
ATOM 3552 C CA . TRP A 1 456 ? -22.996 -21.951 17.286 1.00 88.56 456 TRP A CA 1
ATOM 3553 C C . TRP A 1 456 ? -22.095 -21.801 16.051 1.00 88.56 456 TRP A C 1
ATOM 3555 O O . TRP A 1 456 ? -22.615 -21.601 14.954 1.00 88.56 456 TRP A O 1
ATOM 3565 N N . LEU A 1 457 ? -20.770 -21.919 16.211 1.00 90.38 457 LEU A N 1
ATOM 3566 C CA . LEU A 1 457 ? -19.791 -21.713 15.143 1.00 90.38 457 LEU A CA 1
ATOM 3567 C C . LEU A 1 457 ? -19.874 -22.850 14.123 1.00 90.38 457 LEU A C 1
ATOM 3569 O O . LEU A 1 457 ? -19.923 -22.589 12.922 1.00 90.38 457 LEU A O 1
ATOM 3573 N N . LEU A 1 458 ? -19.984 -24.095 14.602 1.00 89.81 458 LEU A N 1
ATOM 3574 C CA . LEU A 1 458 ? -20.237 -25.267 13.760 1.00 89.81 458 LEU A CA 1
ATOM 3575 C C . LEU A 1 458 ? -21.556 -25.114 12.990 1.00 89.81 458 LEU A C 1
ATOM 3577 O O . LEU A 1 458 ? -21.597 -25.271 11.770 1.00 89.81 458 LEU A O 1
ATOM 3581 N N . LYS A 1 459 ? -22.636 -24.728 13.682 1.00 89.25 459 LYS A N 1
ATOM 3582 C CA . LYS A 1 459 ? -23.942 -24.501 13.047 1.00 89.25 459 LYS A CA 1
ATOM 3583 C C . LYS A 1 459 ? -23.882 -23.392 11.995 1.00 89.25 459 LYS A C 1
ATOM 3585 O O . LYS A 1 459 ? -24.466 -23.545 10.926 1.00 89.25 459 LYS A O 1
ATOM 3590 N N . ALA A 1 460 ? -23.186 -22.292 12.283 1.00 90.25 460 ALA A N 1
ATOM 3591 C CA . ALA A 1 460 ? -23.025 -21.165 11.372 1.00 90.25 460 ALA A CA 1
ATOM 3592 C C . ALA A 1 460 ? -22.194 -21.532 10.132 1.00 90.25 460 ALA A C 1
ATOM 3594 O O . ALA A 1 460 ? -22.531 -21.090 9.032 1.00 90.25 460 ALA A O 1
ATOM 3595 N N . ALA A 1 461 ? -21.160 -22.363 10.288 1.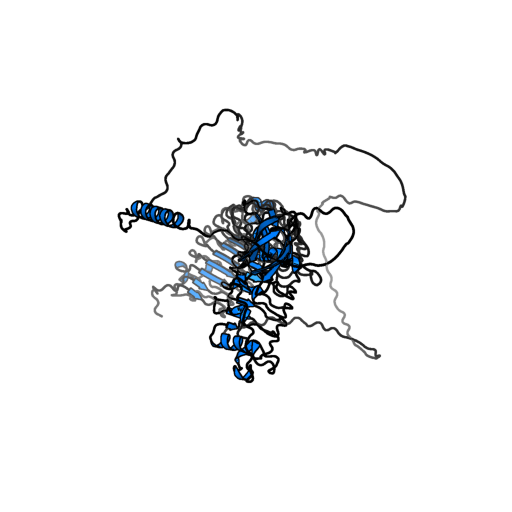00 91.00 461 ALA A N 1
ATOM 3596 C CA . ALA A 1 461 ? -20.381 -22.897 9.174 1.00 91.00 461 ALA A CA 1
ATOM 3597 C C . ALA A 1 461 ? -21.229 -23.812 8.272 1.00 91.00 461 ALA A C 1
ATOM 3599 O O . ALA A 1 461 ? -21.239 -23.635 7.056 1.00 91.00 461 ALA A O 1
ATOM 3600 N N . ASN A 1 462 ? -22.031 -24.709 8.858 1.00 89.81 462 ASN A N 1
ATOM 3601 C CA . ASN A 1 462 ? -22.876 -25.649 8.107 1.00 89.81 462 ASN A CA 1
ATOM 3602 C C . ASN A 1 462 ? -23.939 -24.964 7.232 1.00 89.81 462 ASN A C 1
ATOM 3604 O O . ASN A 1 462 ? -24.296 -25.483 6.179 1.00 89.81 462 ASN A O 1
ATOM 3608 N N . ILE A 1 463 ? -24.444 -23.797 7.647 1.00 91.06 463 ILE A N 1
ATOM 3609 C CA . ILE A 1 463 ? -25.404 -23.001 6.859 1.00 91.06 463 ILE A CA 1
ATOM 3610 C C . ILE A 1 463 ? -24.728 -21.939 5.976 1.00 91.06 463 ILE A C 1
ATOM 3612 O O . ILE A 1 463 ? -25.410 -21.066 5.442 1.00 91.06 463 ILE A O 1
ATOM 3616 N N . GLY A 1 464 ? -23.396 -21.962 5.863 1.00 89.81 464 GLY A N 1
ATOM 3617 C CA . GLY A 1 464 ? -22.628 -21.044 5.022 1.00 89.81 464 GLY A CA 1
ATOM 3618 C C . GLY A 1 464 ? -22.569 -19.599 5.521 1.00 89.81 464 GLY A C 1
ATOM 3619 O O . GLY A 1 464 ? -22.196 -18.719 4.754 1.00 89.81 464 GLY A O 1
ATOM 3620 N N . LYS A 1 465 ? -22.922 -19.313 6.784 1.00 90.50 465 LYS A N 1
ATOM 3621 C CA . LYS A 1 465 ? -22.734 -17.972 7.371 1.00 90.50 465 LYS A CA 1
ATOM 3622 C C . LYS A 1 465 ? -21.266 -17.692 7.691 1.00 90.50 465 LYS A C 1
ATOM 3624 O O . LYS A 1 465 ? -20.823 -16.557 7.544 1.00 90.50 465 LYS A O 1
ATOM 3629 N N . ILE A 1 466 ? -20.519 -18.710 8.110 1.00 91.62 466 ILE A N 1
ATOM 3630 C CA . ILE A 1 466 ? -19.069 -18.631 8.319 1.00 91.62 466 ILE A CA 1
ATOM 3631 C C . ILE A 1 466 ? -18.371 -19.480 7.262 1.00 91.62 466 ILE A C 1
ATOM 3633 O O . ILE A 1 466 ? -18.713 -20.645 7.077 1.00 91.62 466 ILE A O 1
ATOM 3637 N N . ILE A 1 467 ? -17.376 -18.900 6.596 1.00 92.19 467 ILE A N 1
ATOM 3638 C CA . ILE A 1 467 ? -16.499 -19.594 5.654 1.00 92.19 467 ILE A CA 1
ATOM 3639 C C . ILE A 1 467 ? -15.089 -19.587 6.239 1.00 92.19 467 ILE A C 1
ATOM 3641 O O . ILE A 1 467 ? -14.502 -18.524 6.442 1.00 92.19 467 ILE A O 1
ATOM 3645 N N . PHE A 1 468 ? -14.528 -20.765 6.506 1.00 92.00 468 PHE A N 1
ATOM 3646 C CA . PHE A 1 468 ? -13.147 -20.862 6.975 1.00 92.00 468 PHE A CA 1
ATOM 3647 C C . PHE A 1 468 ? -12.171 -20.594 5.827 1.00 92.00 468 PHE A C 1
ATOM 3649 O O . PHE A 1 468 ? -12.258 -21.201 4.757 1.00 92.00 468 PHE A O 1
ATOM 3656 N N . LEU A 1 469 ? -11.252 -19.654 6.036 1.00 87.12 469 LEU A N 1
ATOM 3657 C CA . LEU A 1 469 ? -10.245 -19.295 5.040 1.00 87.12 469 LEU A CA 1
ATOM 3658 C C . LEU A 1 469 ? -9.181 -20.391 4.892 1.00 87.12 469 LEU A C 1
ATOM 3660 O O . LEU A 1 469 ? -8.914 -21.155 5.816 1.00 87.12 469 LEU A O 1
ATOM 3664 N N . HIS A 1 470 ? -8.577 -20.461 3.703 1.00 77.62 470 HIS A N 1
ATOM 3665 C CA . HIS A 1 470 ? -7.544 -21.440 3.335 1.00 77.62 470 HIS A CA 1
ATOM 3666 C C . HIS A 1 470 ? -7.974 -22.915 3.426 1.00 77.62 470 HIS A C 1
ATOM 3668 O O . HIS A 1 470 ? -7.115 -23.785 3.395 1.00 77.62 470 HIS A O 1
ATOM 3674 N N . GLY A 1 471 ? -9.273 -23.220 3.535 1.00 65.50 471 GLY A N 1
ATOM 3675 C CA . GLY A 1 471 ? -9.784 -24.599 3.559 1.00 65.50 471 GLY A CA 1
ATOM 3676 C C . GLY A 1 471 ? -9.501 -25.376 4.851 1.00 65.50 471 GLY A C 1
ATOM 3677 O O . GLY A 1 471 ? -9.815 -26.560 4.920 1.00 65.50 471 GLY A O 1
ATOM 3678 N N . HIS A 1 472 ? -8.947 -24.728 5.880 1.00 74.06 472 HIS A N 1
ATOM 3679 C CA . HIS A 1 472 ? -8.613 -25.367 7.152 1.00 74.06 472 HIS A CA 1
ATOM 3680 C C . HIS A 1 472 ? -9.608 -24.933 8.232 1.00 74.06 472 HIS A C 1
ATOM 3682 O O . HIS A 1 472 ? -9.598 -23.790 8.690 1.00 74.06 472 HIS A O 1
ATOM 3688 N N . ALA A 1 473 ? -10.478 -25.854 8.645 1.00 81.56 473 ALA A N 1
ATOM 3689 C CA . ALA A 1 473 ? -11.324 -25.653 9.815 1.00 81.56 473 ALA A CA 1
ATOM 3690 C C . ALA A 1 473 ? -10.477 -25.619 11.104 1.00 81.56 473 ALA A C 1
ATOM 3692 O O . ALA A 1 473 ? -9.435 -26.278 11.163 1.00 81.56 473 ALA A O 1
ATOM 3693 N N . PRO A 1 474 ? -10.910 -24.886 12.147 1.00 87.94 474 PRO A N 1
ATOM 3694 C CA . PRO A 1 474 ? -10.197 -24.874 13.418 1.00 87.94 474 PRO A CA 1
ATOM 3695 C C . PRO A 1 474 ? -10.188 -26.264 14.061 1.00 87.94 474 PRO A C 1
ATOM 3697 O O . PRO A 1 474 ? -11.139 -27.032 13.903 1.00 87.94 474 PRO A O 1
ATOM 3700 N N . LEU A 1 475 ? -9.123 -26.572 14.800 1.00 89.88 475 LEU A N 1
ATOM 3701 C CA . LEU A 1 475 ? -8.947 -27.859 15.472 1.00 89.88 475 LEU A CA 1
ATOM 3702 C C . LEU A 1 475 ? -9.491 -27.810 16.903 1.00 89.88 475 LEU A C 1
ATOM 3704 O O . LEU A 1 475 ? -9.381 -26.795 17.590 1.00 89.88 475 LEU A O 1
ATOM 3708 N N . CYS A 1 476 ? -10.049 -28.930 17.354 1.00 89.50 476 CYS A N 1
ATOM 3709 C CA . CYS A 1 476 ? -10.607 -29.090 18.689 1.00 89.50 476 CYS A CA 1
ATOM 3710 C C . CYS A 1 476 ? -9.580 -29.683 19.659 1.00 89.50 476 CYS A C 1
ATOM 3712 O O . CYS A 1 476 ? -9.294 -30.882 19.619 1.00 89.50 476 CYS A O 1
ATOM 3714 N N . THR A 1 477 ? -9.066 -28.867 20.579 1.00 89.00 477 THR A N 1
ATOM 3715 C CA . THR A 1 477 ? -8.014 -29.280 21.533 1.00 89.00 477 THR A CA 1
ATOM 3716 C C . THR A 1 477 ? -8.443 -30.420 22.463 1.00 89.00 477 THR A C 1
ATOM 3718 O O . THR A 1 477 ? -7.665 -31.327 22.742 1.00 89.00 477 THR A O 1
ATOM 3721 N N . ASN A 1 478 ? -9.703 -30.427 22.896 1.00 87.81 478 ASN A N 1
ATOM 3722 C CA . ASN A 1 478 ? -10.313 -31.459 23.741 1.00 87.81 478 ASN A CA 1
ATOM 3723 C C . ASN A 1 478 ? -10.826 -32.690 22.963 1.00 87.81 478 ASN A C 1
ATOM 3725 O O . ASN A 1 478 ? -11.363 -33.609 23.573 1.00 87.81 478 ASN A O 1
ATOM 3729 N N . HIS A 1 479 ? -10.655 -32.730 21.637 1.00 84.94 479 HIS A N 1
ATOM 3730 C CA . HIS A 1 479 ? -11.048 -33.856 20.781 1.00 84.94 479 HIS A CA 1
ATOM 3731 C C . HIS A 1 479 ? -9.890 -34.290 19.872 1.00 84.94 479 HIS A C 1
ATOM 3733 O O . HIS A 1 479 ? -10.046 -34.362 18.655 1.00 84.94 479 HIS A O 1
ATOM 3739 N N . ASN A 1 480 ? -8.720 -34.558 20.463 1.00 86.38 480 ASN A N 1
ATOM 3740 C CA . ASN A 1 480 ? -7.526 -35.059 19.765 1.00 86.38 480 ASN A CA 1
ATOM 3741 C C . ASN A 1 480 ? -7.080 -34.199 18.565 1.00 86.38 480 ASN A C 1
ATOM 3743 O O . ASN A 1 480 ? -6.500 -34.720 17.617 1.00 86.38 480 ASN A O 1
ATOM 3747 N N . ASN A 1 481 ? -7.339 -32.886 18.603 1.00 87.75 481 ASN A N 1
ATOM 3748 C CA . ASN A 1 481 ? -7.066 -31.950 17.508 1.00 87.75 481 ASN A CA 1
ATOM 3749 C C . ASN A 1 481 ? -7.775 -32.298 16.188 1.00 87.75 481 ASN A C 1
ATOM 3751 O O . ASN A 1 481 ? -7.292 -31.933 15.118 1.00 87.75 481 ASN A O 1
ATOM 3755 N N . GLU A 1 482 ? -8.924 -32.972 16.235 1.00 89.06 482 GLU A N 1
ATOM 3756 C CA . GLU A 1 482 ? -9.751 -33.159 15.042 1.00 89.06 482 GLU A CA 1
ATOM 3757 C C . GLU A 1 482 ? -10.403 -31.833 14.596 1.00 89.06 482 GLU A C 1
ATOM 3759 O O . GLU A 1 482 ? -10.704 -30.983 15.445 1.00 89.06 482 GLU A O 1
ATOM 3764 N N . PRO A 1 483 ? -10.645 -31.623 13.287 1.00 89.62 483 PRO A N 1
ATOM 3765 C CA . PRO A 1 483 ? -11.276 -30.400 12.795 1.00 89.62 483 PRO A CA 1
ATOM 3766 C C . PRO A 1 483 ? -12.721 -30.241 13.287 1.00 89.62 483 PRO A C 1
ATOM 3768 O O . PRO A 1 483 ? -13.508 -31.180 13.246 1.00 89.62 483 PRO A O 1
ATOM 3771 N N . LEU A 1 484 ? -13.126 -29.023 13.661 1.00 89.00 484 LEU A N 1
ATOM 3772 C CA . LEU A 1 484 ? -14.482 -28.731 14.147 1.00 89.00 484 LEU A CA 1
ATOM 3773 C C . LEU A 1 484 ? -15.577 -29.176 13.164 1.00 89.00 484 LEU A C 1
ATOM 3775 O O . LEU A 1 484 ? -16.615 -29.677 13.580 1.00 89.00 484 LEU A O 1
ATOM 3779 N N . VAL A 1 485 ? -15.345 -29.007 11.860 1.00 87.69 485 VAL A N 1
ATOM 3780 C CA . VAL A 1 485 ? -16.328 -29.316 10.804 1.00 87.69 485 VAL A CA 1
ATOM 3781 C C . VAL A 1 485 ? -16.592 -30.809 10.612 1.00 87.69 485 VAL A C 1
ATOM 3783 O O . VAL A 1 485 ? -17.576 -31.155 9.966 1.00 87.69 485 VAL A O 1
ATOM 3786 N N . THR A 1 486 ? -15.742 -31.697 11.139 1.00 87.44 486 THR A N 1
ATOM 3787 C CA . THR A 1 486 ? -15.990 -33.148 11.085 1.00 87.44 486 THR A CA 1
ATOM 3788 C C . THR A 1 486 ? -16.860 -33.629 12.241 1.00 87.44 486 THR A C 1
ATOM 3790 O O . THR A 1 486 ? -17.271 -34.786 12.241 1.00 87.44 486 THR A O 1
ATOM 3793 N N . LYS A 1 487 ? -17.136 -32.761 13.221 1.00 84.88 487 LYS A N 1
ATOM 3794 C CA . LYS A 1 487 ? -17.964 -33.068 14.386 1.00 84.88 487 LYS A CA 1
ATOM 3795 C C . LYS A 1 487 ? -19.437 -32.794 14.114 1.00 84.88 487 LYS A C 1
ATOM 3797 O O . LYS A 1 487 ? -19.788 -31.945 13.292 1.00 84.88 487 LYS A O 1
ATOM 3802 N N . ASN A 1 488 ? -20.310 -33.462 14.859 1.00 85.19 488 ASN A N 1
ATOM 3803 C CA . ASN A 1 488 ? -21.719 -33.081 14.956 1.00 85.19 488 ASN A CA 1
ATOM 3804 C C . ASN A 1 488 ? -21.994 -32.235 16.219 1.00 85.19 488 ASN A C 1
ATOM 3806 O O . ASN A 1 488 ? -21.151 -32.104 17.107 1.00 85.19 488 ASN A O 1
ATOM 3810 N N . VAL A 1 489 ? -23.174 -31.611 16.289 1.00 82.62 489 VAL A N 1
ATOM 3811 C CA . VAL A 1 489 ? -23.528 -30.717 17.408 1.00 82.62 489 VAL A CA 1
ATOM 3812 C C . VAL A 1 489 ? -23.584 -31.469 18.742 1.00 82.62 489 VAL A C 1
ATOM 3814 O O . VAL A 1 489 ? -23.160 -30.908 19.747 1.00 82.62 489 VAL A O 1
ATOM 3817 N N . ASP A 1 490 ? -24.038 -32.722 18.752 1.00 82.06 490 ASP A N 1
ATOM 3818 C CA . ASP A 1 490 ? -24.174 -33.537 19.968 1.00 82.06 490 ASP A CA 1
ATOM 3819 C C . ASP A 1 490 ? -22.807 -34.020 20.501 1.00 82.06 490 ASP A C 1
ATOM 3821 O O . ASP A 1 490 ? -22.602 -34.148 21.707 1.00 82.06 490 ASP A O 1
ATOM 3825 N N . GLU A 1 491 ? -21.836 -34.232 19.608 1.00 79.69 491 GLU A N 1
ATOM 3826 C CA . GLU A 1 491 ? -20.438 -34.546 19.929 1.00 79.69 491 GLU A CA 1
ATOM 3827 C C . GLU A 1 491 ? -19.718 -33.355 20.560 1.00 79.69 491 GLU A C 1
ATOM 3829 O O . GLU A 1 491 ? -18.919 -33.537 21.477 1.00 79.69 491 GLU A O 1
ATOM 3834 N N . VAL A 1 492 ? -20.008 -32.141 20.080 1.00 83.06 492 VAL A N 1
ATOM 3835 C CA . VAL A 1 492 ? -19.486 -30.889 20.651 1.00 83.06 492 VAL A CA 1
ATOM 3836 C C . VAL A 1 492 ? -20.242 -30.518 21.932 1.00 83.06 492 VAL A C 1
ATOM 3838 O O . VAL A 1 492 ? -19.675 -29.933 22.850 1.00 83.06 492 VAL A O 1
ATOM 3841 N N . CYS A 1 493 ? -21.527 -30.856 22.024 1.00 80.81 493 CYS A N 1
ATOM 3842 C CA . CYS A 1 493 ? -22.389 -30.500 23.138 1.00 80.81 493 CYS A CA 1
ATOM 3843 C C . CYS A 1 493 ? -23.047 -31.745 23.737 1.00 80.81 493 CYS A C 1
ATOM 3845 O O . CYS A 1 493 ? -24.162 -32.114 23.381 1.00 80.81 493 CYS A O 1
ATOM 3847 N N . SER A 1 494 ? -22.352 -32.389 24.679 1.00 65.62 494 SER A N 1
ATOM 3848 C CA . SER A 1 494 ? -22.794 -33.633 25.321 1.00 65.62 494 SER A CA 1
ATOM 3849 C C . SER A 1 494 ? -24.038 -33.425 26.198 1.00 65.62 494 SER A C 1
ATOM 3851 O O . SER A 1 494 ? -23.912 -33.254 27.407 1.00 65.62 494 SER A O 1
ATOM 3853 N N . ASN A 1 495 ? -25.240 -33.403 25.607 1.00 56.41 495 ASN A N 1
ATOM 3854 C CA . ASN A 1 495 ? -26.554 -33.307 26.275 1.00 56.41 495 ASN A CA 1
ATOM 3855 C C . ASN A 1 495 ? -26.700 -32.210 27.354 1.00 56.41 495 ASN A C 1
ATOM 3857 O O . ASN A 1 495 ? -27.654 -32.224 28.135 1.00 56.41 495 ASN A O 1
ATOM 3861 N N . SER A 1 496 ? -25.779 -31.247 27.419 1.00 59.53 496 SER A N 1
ATOM 3862 C CA . SER A 1 496 ? -25.827 -30.172 28.399 1.00 59.53 496 SER A CA 1
ATOM 3863 C C . SER A 1 496 ? -26.711 -29.057 27.854 1.00 59.53 496 SER A C 1
ATOM 3865 O O . SER A 1 496 ? -26.534 -28.606 26.722 1.00 59.53 496 SER A O 1
ATOM 3867 N N . SER A 1 497 ? -27.658 -28.592 28.666 1.00 59.88 497 SER A N 1
ATOM 3868 C CA . SER A 1 497 ? -28.506 -27.434 28.380 1.00 59.88 497 SER A CA 1
ATOM 3869 C C . SER A 1 497 ? -27.717 -26.128 28.530 1.00 59.88 497 SER A C 1
ATOM 3871 O O . SER A 1 497 ? -28.128 -25.232 29.271 1.00 59.88 497 SER A O 1
ATOM 3873 N N . TYR A 1 498 ? -26.540 -26.036 27.910 1.00 63.72 498 TYR A N 1
ATOM 3874 C CA . TYR A 1 498 ? -25.773 -24.803 27.901 1.00 63.72 498 TYR A CA 1
ATOM 3875 C C . TYR A 1 498 ? -26.520 -23.788 27.040 1.00 63.72 498 TYR A C 1
ATOM 3877 O O . TYR A 1 498 ? -26.608 -23.913 25.819 1.00 63.72 498 TYR A O 1
ATOM 3885 N N . ILE A 1 499 ? -27.109 -22.808 27.711 1.00 63.41 499 ILE A N 1
ATOM 3886 C CA . ILE A 1 499 ? -27.731 -21.652 27.085 1.00 63.41 499 ILE A CA 1
ATOM 3887 C C . ILE A 1 499 ? -26.655 -20.573 27.086 1.00 63.41 499 ILE A C 1
ATOM 3889 O O . ILE A 1 499 ? -26.168 -20.207 28.159 1.00 63.41 499 ILE A O 1
ATOM 3893 N N . ASP A 1 500 ? -26.269 -20.097 25.898 1.00 64.19 500 ASP A N 1
ATOM 3894 C CA . ASP A 1 500 ? -25.408 -18.919 25.774 1.00 64.19 500 ASP A CA 1
ATOM 3895 C C . ASP A 1 500 ? -25.978 -17.811 26.666 1.00 64.19 500 ASP A C 1
ATOM 3897 O O . ASP A 1 500 ? -27.188 -17.553 26.660 1.00 64.19 500 ASP A O 1
ATOM 3901 N N . ALA A 1 501 ? -25.115 -17.156 27.444 1.00 68.88 501 ALA A N 1
ATOM 3902 C CA . ALA A 1 501 ? -25.531 -15.946 28.136 1.00 68.88 501 ALA A CA 1
ATOM 3903 C C . ALA A 1 501 ? -26.141 -14.992 27.092 1.00 68.88 501 ALA A C 1
ATOM 3905 O O . ALA A 1 501 ? -25.560 -14.837 26.014 1.00 68.88 501 ALA A O 1
ATOM 3906 N N . PRO A 1 502 ? -27.313 -14.391 27.368 1.00 77.62 502 PRO A N 1
ATOM 3907 C CA . PRO A 1 502 ? -27.964 -13.531 26.398 1.00 77.62 502 PRO A CA 1
ATOM 3908 C C . PRO A 1 502 ? -27.012 -12.401 26.025 1.00 77.62 502 PRO A C 1
ATOM 3910 O O . PRO A 1 502 ? -26.443 -11.736 26.894 1.00 77.62 502 PRO A O 1
ATOM 3913 N N . CYS A 1 503 ? -26.837 -12.210 24.725 1.00 83.56 503 CYS A N 1
ATOM 3914 C CA . CYS A 1 503 ? -25.986 -11.163 24.206 1.00 83.56 503 CYS A CA 1
ATOM 3915 C C . CYS A 1 503 ? -26.495 -9.784 24.624 1.00 83.56 503 CYS A C 1
ATOM 3917 O O . CYS A 1 503 ? -27.690 -9.559 24.845 1.00 83.56 503 CYS A O 1
ATOM 3919 N N . GLU A 1 504 ? -25.576 -8.831 24.732 1.00 78.69 504 GLU A N 1
ATOM 3920 C CA . GLU A 1 504 ? -25.931 -7.495 25.169 1.00 78.69 504 GLU A CA 1
ATOM 3921 C C . GLU A 1 504 ? -26.709 -6.766 24.074 1.00 78.69 504 GLU A C 1
ATOM 3923 O O . GLU A 1 504 ? -26.273 -6.642 22.924 1.00 78.69 504 GLU A O 1
ATOM 3928 N N . ASN A 1 505 ? -27.856 -6.197 24.445 1.00 77.62 505 ASN A N 1
ATOM 3929 C CA . ASN A 1 505 ? -28.578 -5.298 23.559 1.00 77.62 505 ASN A CA 1
ATOM 3930 C C . ASN A 1 505 ? -27.952 -3.897 23.609 1.00 77.62 505 ASN A C 1
ATOM 3932 O O . ASN A 1 505 ? -28.475 -2.987 24.250 1.00 77.62 505 ASN A O 1
ATOM 3936 N N . LEU A 1 506 ? -26.826 -3.738 22.909 1.00 77.25 506 LEU A N 1
ATOM 3937 C CA . LEU A 1 506 ? -26.039 -2.498 22.870 1.00 77.25 506 LEU A CA 1
ATOM 3938 C C . LEU A 1 506 ? -26.808 -1.273 22.335 1.00 77.25 506 LEU A C 1
ATOM 3940 O O . LEU A 1 506 ? -26.336 -0.152 22.512 1.00 77.25 506 LEU A O 1
ATOM 3944 N N . TYR A 1 507 ? -27.971 -1.470 21.696 1.00 74.94 507 TYR A N 1
ATOM 3945 C CA . TYR A 1 507 ? -28.796 -0.393 21.129 1.00 74.94 507 TYR A CA 1
ATOM 3946 C C . TYR A 1 507 ? -30.104 -0.132 21.882 1.00 74.94 507 TYR A C 1
ATOM 3948 O O . TYR A 1 507 ? -30.918 0.684 21.444 1.00 74.94 507 TYR A O 1
ATOM 3956 N N . ARG A 1 508 ? -30.330 -0.796 23.019 1.00 77.62 508 ARG A N 1
ATOM 3957 C CA . ARG A 1 508 ? -31.483 -0.518 23.876 1.00 77.62 508 ARG A CA 1
ATOM 3958 C C . ARG A 1 508 ? -31.084 0.454 24.983 1.00 77.62 508 ARG A C 1
ATOM 3960 O O . ARG A 1 508 ? -30.152 0.198 25.735 1.00 77.62 508 ARG A O 1
ATOM 3967 N N . ALA A 1 509 ? -31.852 1.536 25.108 1.00 73.25 509 ALA A N 1
ATOM 3968 C CA . ALA A 1 509 ? -31.736 2.492 26.205 1.00 73.25 509 ALA A CA 1
ATOM 3969 C C . ALA A 1 509 ? -31.906 1.793 27.566 1.00 73.25 509 ALA A C 1
ATOM 3971 O O . ALA A 1 509 ? -32.960 1.190 27.802 1.00 73.25 509 ALA A O 1
ATOM 3972 N N . PRO A 1 510 ? -30.904 1.849 28.462 1.00 82.25 510 PRO A N 1
ATOM 3973 C CA . PRO A 1 510 ? -31.074 1.368 29.822 1.00 82.25 510 PRO A CA 1
ATOM 3974 C C . PRO A 1 510 ? -32.003 2.315 30.590 1.00 82.25 510 PRO A C 1
ATOM 3976 O O . PRO A 1 510 ? -32.026 3.522 30.361 1.00 82.25 510 PRO A O 1
ATOM 3979 N N . SER A 1 511 ? -32.755 1.780 31.547 1.00 86.75 511 SER A N 1
ATOM 3980 C CA . SER A 1 511 ? -33.525 2.604 32.481 1.00 86.75 511 SER A CA 1
ATOM 3981 C C . SER A 1 511 ? -32.589 3.318 33.463 1.00 86.75 511 SER A C 1
ATOM 3983 O O . SER A 1 511 ? -31.727 2.666 34.061 1.00 86.75 511 SER A O 1
ATOM 3985 N N . LEU A 1 512 ? -32.775 4.632 33.631 1.00 91.81 512 LEU A N 1
ATOM 3986 C CA . LEU A 1 512 ? -32.066 5.484 34.590 1.00 91.81 512 LEU A CA 1
ATOM 3987 C C . LEU A 1 512 ? -32.935 5.699 35.835 1.00 91.81 512 LEU A C 1
ATOM 3989 O O . LEU A 1 512 ? -34.009 6.289 35.756 1.00 91.81 512 LEU A O 1
ATOM 3993 N N . ASN A 1 513 ? -32.465 5.220 36.985 1.00 92.81 513 ASN A N 1
ATOM 3994 C CA . ASN A 1 513 ? -33.171 5.328 38.260 1.00 92.81 513 ASN A CA 1
ATOM 3995 C C . ASN A 1 513 ? -32.536 6.427 39.115 1.00 92.81 513 ASN A C 1
ATOM 3997 O O . ASN A 1 513 ? -31.464 6.204 39.676 1.00 92.81 513 ASN A O 1
ATOM 4001 N N . LEU A 1 514 ? -33.199 7.581 39.227 1.00 95.50 514 LEU A N 1
ATOM 4002 C CA . LEU A 1 514 ? -32.781 8.729 40.043 1.00 95.50 514 LEU A CA 1
ATOM 4003 C C . LEU A 1 514 ? -33.385 8.668 41.457 1.00 95.50 514 LEU A C 1
ATOM 4005 O O . LEU A 1 514 ? -34.566 8.363 41.620 1.00 95.50 514 LEU A O 1
ATOM 4009 N N . LYS A 1 515 ? -32.587 8.996 42.477 1.00 95.19 515 LYS A N 1
ATOM 4010 C CA . LYS A 1 515 ? -32.984 9.079 43.888 1.00 95.19 515 LYS A CA 1
ATOM 4011 C C . LYS A 1 515 ? -32.444 10.349 44.549 1.00 95.19 515 LYS A C 1
ATOM 4013 O O . LYS A 1 515 ? -31.294 10.733 44.346 1.00 95.19 515 LYS A O 1
ATOM 4018 N N . ILE A 1 516 ? -33.267 10.964 45.398 1.00 94.75 516 ILE A N 1
ATOM 4019 C CA . ILE A 1 516 ? -32.839 12.029 46.312 1.00 94.75 516 ILE A CA 1
ATOM 4020 C C . ILE A 1 516 ? -32.323 11.368 47.591 1.00 94.75 516 ILE A C 1
ATOM 4022 O O . ILE A 1 516 ? -33.055 10.619 48.233 1.00 94.75 516 ILE A O 1
ATOM 4026 N N . VAL A 1 517 ? -31.061 11.617 47.941 1.00 94.94 517 VAL A N 1
ATOM 4027 C CA . VAL A 1 517 ? -30.405 11.025 49.119 1.00 94.94 517 VAL A CA 1
ATOM 4028 C C . VAL A 1 517 ? -30.615 11.893 50.354 1.00 94.94 517 VAL A C 1
ATOM 4030 O O . VAL A 1 517 ? -30.940 11.382 51.422 1.00 94.94 517 VAL A O 1
ATOM 4033 N N . LYS A 1 518 ? -30.407 13.206 50.216 1.00 93.19 518 LYS A N 1
ATOM 4034 C CA . LYS A 1 518 ? -30.512 14.173 51.312 1.00 93.19 518 LYS A CA 1
ATOM 4035 C C . LYS A 1 518 ? -30.870 15.550 50.768 1.00 93.19 518 LYS A C 1
ATOM 4037 O O . LYS A 1 518 ? -30.366 15.948 49.720 1.00 93.19 518 LYS A O 1
ATOM 4042 N N . THR A 1 519 ? -31.684 16.285 51.509 1.00 91.38 519 THR A N 1
ATOM 4043 C CA . THR A 1 519 ? -31.957 17.710 51.298 1.00 91.38 519 THR A CA 1
ATOM 4044 C C . THR A 1 519 ? -31.519 18.479 52.538 1.00 91.38 519 THR A C 1
ATOM 4046 O O . THR A 1 519 ? -31.636 17.970 53.646 1.00 91.38 519 THR A O 1
ATOM 4049 N N . THR A 1 520 ? -30.974 19.678 52.362 1.00 92.38 520 THR A N 1
ATOM 4050 C CA . THR A 1 520 ? -30.706 20.635 53.446 1.00 92.38 520 THR A CA 1
ATOM 4051 C C . THR A 1 520 ? -31.336 21.980 53.088 1.00 92.38 520 THR A C 1
ATOM 4053 O O . THR A 1 520 ? -32.029 22.099 52.072 1.00 92.38 520 THR A O 1
ATOM 4056 N N . SER A 1 521 ? -31.083 23.018 53.884 1.00 89.56 521 SER A N 1
ATOM 4057 C CA . SER A 1 521 ? -31.534 24.374 53.570 1.00 89.56 521 SER A CA 1
ATOM 4058 C 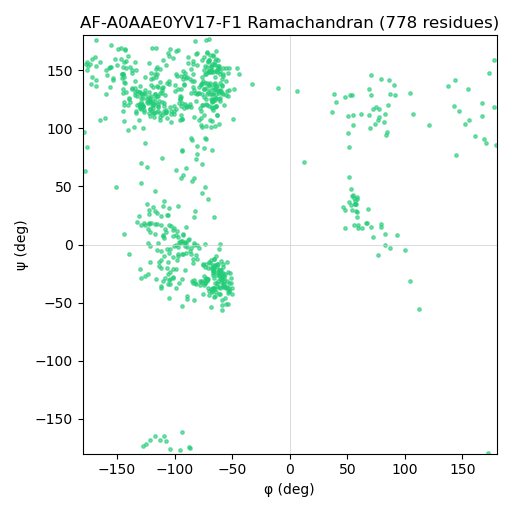C . SER A 1 521 ? -30.886 24.968 52.315 1.00 89.56 521 SER A C 1
ATOM 4060 O O . SER A 1 521 ? -31.423 25.920 51.762 1.00 89.56 521 SER A O 1
ATOM 4062 N N . ASN A 1 522 ? -29.758 24.431 51.835 1.00 90.38 522 ASN A N 1
ATOM 4063 C CA . ASN A 1 522 ? -29.059 24.970 50.664 1.00 90.38 522 ASN A CA 1
ATOM 4064 C C . ASN A 1 522 ? -28.402 23.919 49.754 1.00 90.38 522 ASN A C 1
ATOM 4066 O O . ASN A 1 522 ? -27.643 24.291 48.857 1.00 90.38 522 ASN A O 1
ATOM 4070 N N . SER A 1 523 ? -28.648 22.626 49.964 1.00 92.25 523 SER A N 1
ATOM 4071 C CA . SER A 1 523 ? -28.087 21.563 49.130 1.00 92.25 523 SER A CA 1
ATOM 4072 C C . SER A 1 523 ? -29.065 20.419 48.891 1.00 92.25 523 SER A C 1
ATOM 4074 O O . SER A 1 523 ? -29.937 20.131 49.714 1.00 92.25 523 SER A O 1
ATOM 4076 N N . ILE A 1 524 ? -28.902 19.752 47.749 1.00 93.06 524 ILE A N 1
ATOM 4077 C CA . ILE A 1 524 ? -29.597 18.508 47.414 1.00 93.06 524 ILE A CA 1
ATOM 4078 C C . ILE A 1 524 ? -28.540 17.485 46.990 1.00 93.06 524 ILE A C 1
ATOM 4080 O O . ILE A 1 524 ? -27.786 17.703 46.045 1.00 93.06 524 ILE A O 1
ATOM 4084 N N . THR A 1 525 ? -28.474 16.354 47.689 1.00 94.44 525 THR A N 1
ATOM 4085 C CA . THR A 1 525 ? -27.641 15.208 47.311 1.00 94.44 525 THR A CA 1
ATOM 4086 C C . THR A 1 525 ? -28.463 14.215 46.501 1.00 94.44 525 THR A C 1
ATOM 4088 O O . THR A 1 525 ? -29.517 13.758 46.945 1.00 94.44 525 THR A O 1
ATOM 4091 N N . LEU A 1 526 ? -27.954 13.855 45.328 1.00 95.12 526 LEU A N 1
ATOM 4092 C CA . LEU A 1 526 ? -28.595 12.987 44.345 1.00 95.12 526 LEU A CA 1
ATOM 4093 C C . LEU A 1 526 ? -27.778 11.719 44.167 1.00 95.12 526 LEU A C 1
ATOM 4095 O O . LEU A 1 526 ? -26.553 11.799 44.159 1.00 95.12 526 LEU A O 1
ATOM 4099 N N . SER A 1 527 ? -28.434 10.584 43.947 1.00 95.62 527 SER A N 1
ATOM 4100 C CA . SER A 1 527 ? -27.794 9.368 43.444 1.00 95.62 527 SER A CA 1
ATOM 4101 C C . SER A 1 527 ? -28.604 8.746 42.316 1.00 95.62 527 SER A C 1
ATOM 4103 O O . SER A 1 527 ? -29.827 8.881 42.263 1.00 95.62 527 SER A O 1
ATOM 4105 N N . TRP A 1 528 ? -27.937 8.071 41.387 1.00 94.25 528 TRP A N 1
ATOM 4106 C CA . TRP A 1 528 ? -28.596 7.387 40.281 1.00 94.25 528 TRP A CA 1
ATOM 4107 C C . TRP A 1 528 ? -27.946 6.046 39.959 1.00 94.25 528 TRP A C 1
ATOM 4109 O O . TRP A 1 528 ? -26.824 5.758 40.359 1.00 94.25 528 TRP A O 1
ATOM 4119 N N . SER A 1 529 ? -28.676 5.193 39.244 1.00 92.06 529 SER A N 1
ATOM 4120 C CA . SER A 1 529 ? -28.180 3.900 38.756 1.00 92.06 529 SER A CA 1
ATOM 4121 C C . SER A 1 529 ? -28.781 3.569 37.393 1.00 92.06 529 SER A C 1
ATOM 4123 O O . SER A 1 529 ? -29.887 4.009 37.073 1.00 92.06 529 SER A O 1
ATOM 4125 N N . LEU A 1 530 ? -28.063 2.780 36.595 1.00 88.81 530 LEU A N 1
ATOM 4126 C CA . LEU A 1 530 ? -28.528 2.284 35.302 1.00 88.81 530 LEU A CA 1
ATOM 4127 C C . LEU A 1 530 ? -28.914 0.807 35.404 1.00 88.81 530 LEU A C 1
ATOM 4129 O O . LEU A 1 530 ? -28.235 0.028 36.066 1.00 88.81 530 LEU A O 1
ATOM 4133 N N . SER A 1 531 ? -30.004 0.424 34.735 1.00 79.12 531 SER A N 1
ATOM 4134 C CA . SER A 1 531 ? -30.512 -0.962 34.742 1.00 79.12 531 SER A CA 1
ATOM 4135 C C . SER A 1 531 ? -29.537 -2.005 34.178 1.00 79.12 531 SER A C 1
ATOM 4137 O O . SER A 1 531 ? -29.603 -3.161 34.576 1.00 79.12 531 SER A O 1
ATOM 4139 N N . HIS A 1 532 ? -28.661 -1.610 33.248 1.00 69.94 532 HIS A N 1
ATOM 4140 C CA . HIS A 1 532 ? -27.655 -2.463 32.615 1.00 69.94 532 HIS A CA 1
ATOM 4141 C C . HIS A 1 532 ? -26.364 -1.657 32.395 1.00 69.94 532 HIS A C 1
ATOM 4143 O O . HIS A 1 532 ? -26.397 -0.428 32.379 1.00 69.94 532 HIS A O 1
ATOM 4149 N N . THR A 1 533 ? -25.255 -2.388 32.268 1.00 63.06 533 THR A N 1
ATOM 4150 C CA . THR A 1 533 ? -23.841 -1.994 32.082 1.00 63.06 533 THR A CA 1
ATOM 4151 C C . THR A 1 533 ? -23.511 -0.528 31.776 1.00 63.06 533 THR A C 1
ATOM 4153 O O . THR A 1 533 ? -24.039 0.088 30.853 1.00 63.06 533 THR A O 1
ATOM 4156 N N . THR A 1 534 ? -22.494 -0.027 32.473 1.00 63.19 534 THR A N 1
ATOM 4157 C CA . THR A 1 534 ? -22.033 1.367 32.473 1.00 63.19 534 THR A CA 1
ATOM 4158 C C . THR A 1 534 ? -21.074 1.731 31.341 1.00 63.19 534 THR A C 1
ATOM 4160 O O . THR A 1 534 ? -20.880 2.909 31.074 1.00 63.19 534 THR A O 1
ATOM 4163 N N . ASP A 1 535 ? -20.466 0.768 30.643 1.00 66.00 535 ASP A N 1
ATOM 4164 C CA . ASP A 1 535 ? -19.303 1.085 29.786 1.00 66.00 535 ASP A CA 1
ATOM 4165 C C . ASP A 1 535 ? -19.659 1.625 28.388 1.00 66.00 535 ASP A C 1
ATOM 4167 O O . ASP A 1 535 ? -18.768 1.928 27.598 1.00 66.00 535 ASP A O 1
ATOM 4171 N N . ILE A 1 536 ? -20.952 1.756 28.073 1.00 76.25 536 ILE A N 1
ATOM 4172 C CA . ILE A 1 536 ? -21.441 2.494 26.891 1.00 76.25 536 ILE A CA 1
ATOM 4173 C C . ILE A 1 536 ? -21.873 3.931 27.223 1.00 76.25 536 ILE A C 1
ATOM 4175 O O . ILE A 1 536 ? -22.183 4.703 26.308 1.00 76.25 536 ILE A O 1
ATOM 4179 N N . VAL A 1 537 ? -21.912 4.282 28.515 1.00 84.50 537 VAL A N 1
ATOM 4180 C CA . VAL A 1 537 ? -22.173 5.645 28.988 1.00 84.50 537 VAL A CA 1
ATOM 4181 C C . VAL A 1 537 ? -20.971 6.502 28.626 1.00 84.50 537 VAL A C 1
ATOM 4183 O O . VAL A 1 537 ? -19.826 6.133 28.888 1.00 84.50 537 VAL A O 1
ATOM 4186 N N . ASN A 1 538 ? -21.234 7.638 27.994 1.00 86.38 538 ASN A N 1
ATOM 4187 C CA . ASN A 1 538 ? -20.210 8.620 27.694 1.00 86.38 538 ASN A CA 1
ATOM 4188 C C . ASN A 1 538 ? -19.944 9.530 28.891 1.00 86.38 538 ASN A C 1
ATOM 4190 O O . ASN A 1 538 ? -18.788 9.744 29.238 1.00 86.38 538 ASN A O 1
ATOM 4194 N N . ASP A 1 539 ? -21.015 10.043 29.491 1.00 90.25 539 ASP A N 1
ATOM 4195 C CA . ASP A 1 539 ? -21.004 10.938 30.643 1.00 90.25 539 ASP A CA 1
ATOM 4196 C C . ASP A 1 539 ? -22.429 11.087 31.223 1.00 90.25 539 ASP A C 1
ATOM 4198 O O . ASP A 1 539 ? -23.399 10.523 30.692 1.00 90.25 539 ASP A O 1
ATOM 4202 N N . PHE A 1 540 ? -22.543 11.823 32.332 1.00 93.75 540 PHE A N 1
ATOM 4203 C CA . PHE A 1 540 ? -23.818 12.270 32.889 1.00 93.75 540 PHE A CA 1
ATOM 4204 C C . PHE A 1 540 ? -23.893 13.795 32.975 1.00 93.75 540 PHE A C 1
ATOM 4206 O O . PHE A 1 540 ? -22.935 14.449 33.384 1.00 93.75 540 PHE A O 1
ATOM 4213 N N . ASP A 1 541 ? -25.075 14.338 32.707 1.00 95.12 541 ASP A N 1
ATOM 4214 C CA . ASP A 1 541 ? -25.413 15.732 32.974 1.00 95.12 541 ASP A CA 1
ATOM 4215 C C . ASP A 1 541 ? -26.465 15.812 34.083 1.00 95.12 541 ASP A C 1
ATOM 4217 O O . ASP A 1 541 ? -27.420 15.035 34.120 1.00 95.12 541 ASP A O 1
ATOM 4221 N N . VAL A 1 542 ? -26.322 16.776 34.983 1.00 95.25 542 VAL A N 1
ATOM 4222 C CA . VAL A 1 542 ? -27.255 17.060 36.073 1.00 95.25 542 VAL A CA 1
ATOM 4223 C C . VAL A 1 542 ? -27.713 18.499 35.949 1.00 95.25 542 VAL A C 1
ATOM 4225 O O . VAL A 1 542 ? -26.899 19.420 35.905 1.00 95.25 542 VAL A O 1
ATOM 4228 N N . LYS A 1 543 ? -29.028 18.702 35.939 1.00 94.06 543 LYS A N 1
ATOM 4229 C CA . LYS A 1 543 ? -29.649 20.024 35.922 1.00 94.06 543 LYS A CA 1
ATOM 4230 C C . LYS A 1 543 ? -30.679 20.119 37.034 1.00 94.06 543 LYS A C 1
ATOM 4232 O O . LYS A 1 543 ? -31.548 19.260 37.150 1.00 94.06 543 LYS A O 1
ATOM 4237 N N . ILE A 1 544 ? -30.578 21.177 37.826 1.00 92.38 544 ILE A N 1
ATOM 4238 C CA . ILE A 1 544 ? -31.548 21.545 38.849 1.00 92.38 544 ILE A CA 1
ATOM 4239 C C . ILE A 1 544 ? -32.062 22.940 38.520 1.00 92.38 544 ILE A C 1
ATOM 4241 O O . ILE A 1 544 ? -31.271 23.878 38.387 1.00 92.38 544 ILE A O 1
ATOM 4245 N N . SER A 1 545 ? -33.375 23.063 38.375 1.00 90.38 545 SER A N 1
ATOM 4246 C CA . SER A 1 545 ? -34.062 24.328 38.120 1.00 90.38 545 SER A CA 1
ATOM 4247 C C . SER A 1 545 ? -35.157 24.563 39.143 1.00 90.38 545 SER A C 1
ATOM 4249 O O . SER A 1 545 ? -35.827 23.623 39.568 1.00 90.38 545 SER A O 1
ATOM 4251 N N . ASP A 1 546 ? -35.352 25.817 39.528 1.00 84.81 546 ASP A N 1
ATOM 4252 C CA . ASP A 1 546 ? -36.452 26.194 40.405 1.00 84.81 546 ASP A CA 1
ATOM 4253 C C . ASP A 1 546 ? -37.772 26.381 39.631 1.00 84.81 546 ASP A C 1
ATOM 4255 O O . ASP A 1 546 ? -37.832 26.326 38.399 1.00 84.81 546 ASP A O 1
ATOM 4259 N N . ASN A 1 547 ? -38.859 26.623 40.368 1.00 71.94 547 ASN A N 1
ATOM 4260 C CA . ASN A 1 547 ? -40.189 26.869 39.800 1.00 71.94 547 ASN A CA 1
ATOM 4261 C C . ASN A 1 547 ? -40.291 28.149 38.936 1.00 71.94 547 ASN A C 1
ATOM 4263 O O . ASN A 1 547 ? -41.322 28.349 38.292 1.00 71.94 547 ASN A O 1
ATOM 4267 N N . TYR A 1 548 ? -39.274 29.018 38.927 1.00 69.06 548 TYR A N 1
ATOM 4268 C CA . TYR A 1 548 ? -39.220 30.234 38.107 1.00 69.06 548 TYR A CA 1
ATOM 4269 C C . TYR A 1 548 ? -38.421 30.031 36.811 1.00 69.06 548 TYR A C 1
ATOM 4271 O O . TYR A 1 548 ? -38.368 30.933 35.975 1.00 69.06 548 TYR A O 1
ATOM 4279 N N . GLY A 1 549 ? -37.860 28.833 36.612 1.00 61.72 549 GLY A N 1
ATOM 4280 C CA . GLY A 1 549 ? -37.051 28.487 35.449 1.00 61.72 549 GLY A CA 1
ATOM 4281 C C . GLY A 1 549 ? -35.592 28.924 35.566 1.00 61.72 549 GLY A C 1
ATOM 4282 O O . GLY A 1 549 ? -34.866 28.806 34.576 1.00 61.72 549 GLY A O 1
ATOM 4283 N N . ASP A 1 550 ? -35.152 29.394 36.738 1.00 67.25 550 ASP A N 1
ATOM 4284 C CA . ASP A 1 550 ? -33.750 29.728 36.973 1.00 67.25 550 ASP A CA 1
ATOM 4285 C C . ASP A 1 550 ? -32.956 28.442 37.256 1.00 67.25 550 ASP A C 1
ATOM 4287 O O . ASP A 1 550 ? -33.372 27.571 38.033 1.00 67.25 550 ASP A O 1
ATOM 4291 N N . SER A 1 551 ? -31.828 28.257 36.568 1.00 62.22 551 SER A N 1
ATOM 4292 C CA . SER A 1 551 ? -31.009 27.047 36.692 1.00 62.22 551 SER A CA 1
ATOM 4293 C C . SER A 1 551 ? -30.127 27.137 37.936 1.00 62.22 551 SER A C 1
ATOM 4295 O O . SER A 1 551 ? -28.968 27.538 37.849 1.00 62.22 551 SER A O 1
ATOM 4297 N N . GLY A 1 552 ? -30.676 26.755 39.091 1.00 68.31 552 GLY A N 1
ATOM 4298 C CA . GLY A 1 552 ? -29.990 26.806 40.384 1.00 68.31 552 GLY A CA 1
ATOM 4299 C C . GLY A 1 552 ? -28.723 25.943 40.482 1.00 68.31 552 GLY A C 1
ATOM 4300 O O . GLY A 1 552 ? -27.839 26.261 41.272 1.00 68.31 552 GLY A O 1
ATOM 4301 N N . TYR A 1 553 ? -28.592 24.872 39.687 1.00 85.19 553 TYR A N 1
ATOM 4302 C CA . TYR A 1 553 ? -27.351 24.088 39.586 1.00 85.19 553 TYR A CA 1
ATOM 4303 C C . TYR A 1 553 ? -27.262 23.333 38.252 1.00 85.19 553 TYR A C 1
ATOM 4305 O O . TYR A 1 553 ? -28.224 22.693 37.827 1.00 85.19 553 TYR A O 1
ATOM 4313 N N . THR A 1 554 ? -26.094 23.358 37.606 1.00 90.12 554 THR A N 1
ATOM 4314 C CA . THR A 1 554 ? -25.791 22.525 36.431 1.00 90.12 554 THR A CA 1
ATOM 4315 C C . THR A 1 554 ? -24.412 21.892 36.573 1.00 90.12 554 THR A C 1
ATOM 4317 O O . THR A 1 554 ? -23.452 22.561 36.947 1.00 90.12 554 THR A O 1
ATOM 4320 N N . ALA A 1 555 ? -24.313 20.600 36.276 1.00 90.50 555 ALA A N 1
ATOM 4321 C CA . ALA A 1 555 ? -23.055 19.878 36.162 1.00 90.50 555 ALA A CA 1
ATOM 4322 C C . ALA A 1 555 ? -23.109 19.038 34.892 1.00 90.50 555 ALA A C 1
ATOM 4324 O O . ALA A 1 555 ? -23.933 18.136 34.796 1.00 90.50 555 ALA A O 1
ATOM 4325 N N . ASN A 1 556 ? -22.251 19.348 33.926 1.00 92.00 556 ASN A N 1
ATOM 4326 C CA . ASN A 1 556 ? -22.208 18.642 32.649 1.00 92.00 556 ASN A CA 1
ATOM 4327 C C . ASN A 1 556 ? -20.958 17.764 32.576 1.00 92.00 556 ASN A C 1
ATOM 4329 O O . ASN A 1 556 ? -19.947 18.082 33.206 1.00 92.00 556 ASN A O 1
ATOM 4333 N N . HIS A 1 557 ? -21.014 16.706 31.773 1.00 90.44 557 HIS A N 1
ATOM 4334 C CA . HIS A 1 557 ? -19.897 15.792 31.523 1.00 90.44 557 HIS A CA 1
ATOM 4335 C C . HIS A 1 557 ? -19.305 15.139 32.785 1.00 90.44 557 HIS A C 1
ATOM 4337 O O . HIS A 1 557 ? -18.092 14.942 32.889 1.00 90.44 557 HIS A O 1
ATOM 4343 N N . LEU A 1 558 ? -20.147 14.786 33.760 1.00 89.62 558 LEU A N 1
ATOM 4344 C CA . LEU A 1 558 ? -19.714 13.977 34.899 1.00 89.62 558 LEU A CA 1
ATOM 4345 C C . LEU A 1 558 ? -19.206 12.621 34.400 1.00 89.62 558 LEU A C 1
ATOM 4347 O O . LEU A 1 558 ? -19.813 12.011 33.517 1.00 89.62 558 LEU A O 1
ATOM 4351 N N . GLU A 1 559 ? -18.110 12.130 34.987 1.00 87.12 559 GLU A N 1
ATOM 4352 C CA . GLU A 1 559 ? -17.485 10.880 34.548 1.00 87.12 559 GLU A CA 1
ATOM 4353 C C . GLU A 1 559 ? -18.499 9.717 34.527 1.00 87.12 559 GLU A C 1
ATOM 4355 O O . GLU A 1 559 ? -19.351 9.654 35.414 1.00 87.12 559 GLU A O 1
ATOM 4360 N N . PRO A 1 560 ? -18.378 8.730 33.616 1.00 81.50 560 PRO A N 1
ATOM 4361 C CA . PRO A 1 560 ? -19.273 7.563 33.521 1.00 81.50 560 PRO A CA 1
ATOM 4362 C C . PRO A 1 560 ? -19.450 6.736 34.802 1.00 81.50 560 PRO A C 1
ATOM 4364 O O . PRO A 1 560 ? -20.331 5.880 34.873 1.00 81.50 560 PRO A O 1
ATOM 4367 N N . ARG A 1 561 ? -18.577 6.937 35.796 1.00 83.69 561 ARG A N 1
ATOM 4368 C CA . ARG A 1 561 ? -18.623 6.282 37.112 1.00 83.69 561 ARG A CA 1
ATOM 4369 C C . ARG A 1 561 ? -19.210 7.166 38.216 1.00 83.69 561 ARG A C 1
ATOM 4371 O O . ARG A 1 561 ? -19.335 6.721 39.354 1.00 83.69 561 ARG A O 1
ATOM 4378 N N . SER A 1 562 ? -19.576 8.400 37.889 1.00 84.06 562 SER A N 1
ATOM 4379 C CA . SER A 1 562 ? -20.242 9.333 38.789 1.00 84.06 562 SER A CA 1
ATOM 4380 C C . SER A 1 562 ? -21.705 8.927 38.902 1.00 84.06 562 SER A C 1
ATOM 4382 O O . SER A 1 562 ? -22.492 9.165 37.994 1.00 84.06 562 SER A O 1
ATOM 4384 N N . PHE A 1 563 ? -22.062 8.284 40.012 1.00 90.19 563 PHE A N 1
ATOM 4385 C CA . PHE A 1 563 ? -23.438 7.866 40.322 1.00 90.19 563 PHE A CA 1
ATOM 4386 C C . PHE A 1 563 ? -24.060 8.675 41.463 1.00 90.19 563 PHE A C 1
ATOM 4388 O O . PHE A 1 563 ? -25.136 8.339 41.957 1.00 90.19 563 PHE A O 1
ATOM 4395 N N . GLN A 1 564 ? -23.369 9.720 41.916 1.00 92.88 564 GLN A N 1
ATOM 4396 C CA . GLN A 1 564 ? -23.794 10.567 43.018 1.00 92.88 564 GLN A CA 1
ATOM 4397 C C . GLN A 1 564 ? -23.198 11.970 42.870 1.00 92.88 564 GLN A C 1
ATOM 4399 O O . GLN A 1 564 ? -22.037 12.108 42.488 1.00 92.88 564 GLN A O 1
ATOM 4404 N N . VAL A 1 565 ? -23.971 13.005 43.207 1.00 94.25 565 VAL A N 1
ATOM 4405 C CA . VAL A 1 565 ? -23.489 14.394 43.275 1.00 94.25 565 VAL A CA 1
ATOM 4406 C C . VAL A 1 565 ? -24.197 15.154 44.396 1.00 94.25 565 VAL A C 1
ATOM 4408 O O . VAL A 1 565 ? -25.368 14.902 44.687 1.00 94.25 565 VAL A O 1
ATOM 4411 N N . GLU A 1 566 ? -23.498 16.091 45.033 1.00 93.69 566 GLU A N 1
ATOM 4412 C CA . GLU A 1 566 ? -24.107 17.072 45.933 1.00 93.69 566 GLU A CA 1
ATOM 4413 C C . GLU A 1 566 ? -24.201 18.426 45.220 1.00 93.69 566 GLU A C 1
ATOM 4415 O O . GLU A 1 566 ? -23.187 19.067 44.949 1.00 93.69 566 GLU A O 1
ATOM 4420 N N . ALA A 1 567 ? -25.425 18.865 44.931 1.00 90.19 567 ALA A N 1
ATOM 4421 C CA . ALA A 1 567 ? -25.698 20.148 44.306 1.00 90.19 567 ALA A CA 1
ATOM 4422 C C . ALA A 1 567 ? -25.868 21.239 45.366 1.00 90.19 567 ALA A C 1
ATOM 4424 O O . ALA A 1 567 ? -26.773 21.167 46.203 1.00 90.19 567 ALA A O 1
ATOM 4425 N N . LYS A 1 568 ? -24.988 22.242 45.336 1.00 89.62 568 LYS A N 1
ATOM 4426 C CA . LYS A 1 568 ? -24.981 23.398 46.242 1.00 89.62 568 LYS A CA 1
ATOM 4427 C C . LYS A 1 568 ? -24.237 24.585 45.611 1.00 89.62 568 LYS A C 1
ATOM 4429 O O . LYS A 1 568 ? -23.290 24.337 44.861 1.00 89.62 568 LYS A O 1
ATOM 4434 N N . PRO A 1 569 ? -24.582 25.840 45.959 1.00 87.88 569 PRO A N 1
ATOM 4435 C CA . PRO A 1 569 ? -25.695 26.252 46.822 1.00 87.88 569 PRO A CA 1
ATOM 4436 C C . PRO A 1 569 ? -27.030 26.349 46.061 1.00 87.88 569 PRO A C 1
ATOM 4438 O O . PRO A 1 569 ? -27.061 26.732 44.900 1.00 87.88 569 PRO A O 1
ATOM 4441 N N . LEU A 1 570 ? -28.137 26.043 46.736 1.00 87.38 570 LEU A N 1
ATOM 4442 C CA . LEU A 1 570 ? -29.508 26.156 46.228 1.00 87.38 570 LEU A CA 1
ATOM 4443 C C . LEU A 1 570 ? -30.343 27.073 47.130 1.00 87.38 570 LEU A C 1
ATOM 4445 O O . LEU A 1 570 ? -30.042 27.230 48.315 1.00 87.38 570 LEU A O 1
ATOM 4449 N N . HIS A 1 571 ? -31.409 27.667 46.587 1.00 86.06 571 HIS A N 1
ATOM 4450 C CA . HIS A 1 571 ? -32.310 28.514 47.372 1.00 86.06 571 HIS A CA 1
ATOM 4451 C C . HIS A 1 571 ? -33.054 27.704 48.451 1.00 86.06 571 HIS A C 1
ATOM 4453 O O . HIS A 1 571 ? -33.586 26.642 48.116 1.00 86.06 571 HIS A O 1
ATOM 4459 N N . PRO A 1 572 ? -33.120 28.183 49.712 1.00 86.50 572 PRO A N 1
ATOM 4460 C CA . PRO A 1 572 ? -33.864 27.541 50.799 1.00 86.50 572 PRO A CA 1
ATOM 4461 C C . PRO A 1 572 ? -35.371 27.544 50.568 1.00 86.50 572 PRO A C 1
ATOM 4463 O O . PRO A 1 572 ? -35.895 28.416 49.875 1.00 86.50 572 PRO A O 1
ATOM 4466 N N . ASN A 1 573 ? -36.073 26.586 51.179 1.00 87.94 573 ASN A N 1
ATOM 4467 C CA . ASN A 1 573 ? -37.531 26.427 51.099 1.00 87.94 573 ASN A CA 1
ATOM 4468 C C . ASN A 1 573 ? -38.106 26.533 49.668 1.00 87.94 573 ASN A C 1
ATOM 4470 O O . ASN A 1 573 ? -39.218 27.020 49.456 1.00 87.94 573 ASN A O 1
ATOM 4474 N N . THR A 1 574 ? -37.341 26.096 48.670 1.00 88.06 574 THR A N 1
ATOM 4475 C CA . THR A 1 574 ? -37.693 26.216 47.254 1.00 88.06 574 THR A CA 1
ATOM 4476 C C . THR A 1 574 ? -37.869 24.820 46.676 1.00 88.06 574 THR A C 1
ATOM 4478 O O . THR A 1 574 ? -37.105 23.905 46.986 1.00 88.06 574 THR A O 1
ATOM 4481 N N . GLN A 1 575 ? -38.922 24.629 45.882 1.00 90.38 575 GLN A N 1
ATOM 4482 C CA . GLN A 1 575 ? -39.103 23.399 45.121 1.00 90.38 575 GLN A CA 1
ATOM 4483 C C . GLN A 1 575 ? -38.268 23.488 43.847 1.00 90.38 575 GLN A C 1
ATOM 4485 O O . GLN A 1 575 ? -38.343 24.474 43.118 1.00 90.38 575 GLN A O 1
ATOM 4490 N N . HIS A 1 576 ? -37.492 22.440 43.614 1.00 90.81 576 HIS A N 1
ATOM 4491 C CA . HIS A 1 576 ? -36.600 22.291 42.481 1.00 90.81 576 HIS A CA 1
ATOM 4492 C C . HIS A 1 576 ? -37.020 21.076 41.657 1.00 90.81 576 HIS A C 1
ATOM 4494 O O . HIS A 1 576 ? -37.304 20.007 42.210 1.00 90.81 576 HIS A O 1
ATOM 4500 N N . GLU A 1 577 ? -37.042 21.232 40.340 1.00 93.06 577 GLU A N 1
ATOM 4501 C CA . GLU A 1 577 ? -37.009 20.122 39.396 1.00 93.06 577 GLU A CA 1
ATOM 4502 C C . GLU A 1 577 ? -35.557 19.675 39.236 1.00 93.06 577 GLU A C 1
ATOM 4504 O O . GLU A 1 577 ? -34.675 20.468 38.910 1.00 93.06 577 GLU A O 1
ATOM 4509 N N . VAL A 1 578 ? -35.307 18.398 39.492 1.00 94.12 578 VAL A N 1
ATOM 4510 C CA . VAL A 1 578 ? -33.991 17.780 39.421 1.00 94.12 578 VAL A CA 1
ATOM 4511 C C . VAL A 1 578 ? -34.002 16.755 38.305 1.00 94.12 578 VAL A C 1
ATOM 4513 O O . VAL A 1 578 ? -34.720 15.763 38.395 1.00 94.12 578 VAL A O 1
ATOM 4516 N N . CYS A 1 579 ? -33.150 16.942 37.306 1.00 94.94 579 CYS A N 1
ATOM 4517 C CA . CYS A 1 579 ? -32.980 16.022 36.193 1.00 94.94 579 CYS A CA 1
ATOM 4518 C C . CYS A 1 579 ? -31.542 15.511 36.117 1.00 94.94 579 CYS A C 1
ATOM 4520 O O . CYS A 1 579 ? -30.588 16.282 36.218 1.00 94.94 579 CYS A O 1
ATOM 4522 N N . VAL A 1 580 ? -31.395 14.210 35.873 1.00 95.88 580 VAL A N 1
ATOM 4523 C CA . VAL A 1 580 ? -30.129 13.576 35.491 1.00 95.88 580 VAL A CA 1
ATOM 4524 C C . VAL A 1 580 ? -30.296 12.996 34.097 1.00 95.88 580 VAL A C 1
ATOM 4526 O O . VAL A 1 580 ? -31.259 12.277 33.839 1.00 95.88 580 VAL A O 1
ATOM 4529 N N . THR A 1 581 ? -29.363 13.299 33.204 1.00 94.44 581 THR A N 1
ATOM 4530 C CA . THR A 1 581 ? -29.297 12.775 31.842 1.00 94.44 581 THR A CA 1
ATOM 4531 C C . THR A 1 581 ? -28.066 11.897 31.713 1.00 94.44 581 THR A C 1
ATOM 4533 O O . THR A 1 581 ? -26.957 12.341 31.974 1.00 94.44 581 THR A O 1
ATOM 4536 N N . ALA A 1 582 ? -28.256 10.643 31.318 1.00 91.94 582 ALA A N 1
ATOM 4537 C CA . ALA A 1 582 ? -27.179 9.751 30.919 1.00 91.94 582 ALA A CA 1
ATOM 4538 C C . ALA A 1 582 ? -26.985 9.868 29.406 1.00 91.94 582 ALA A C 1
ATOM 4540 O O . ALA A 1 582 ? -27.901 9.537 28.645 1.00 91.94 582 ALA A O 1
ATOM 4541 N N . ASN A 1 583 ? -25.815 10.322 28.964 1.00 90.19 583 ASN A N 1
ATOM 4542 C CA . ASN A 1 583 ? -25.482 10.388 27.546 1.00 90.19 583 ASN A CA 1
ATOM 4543 C C . ASN A 1 583 ? -24.733 9.120 27.142 1.00 90.19 583 ASN A C 1
ATOM 4545 O O . ASN A 1 583 ? -23.806 8.682 27.823 1.00 90.19 583 ASN A O 1
ATOM 4549 N N . PHE A 1 584 ? -25.117 8.517 26.020 1.00 85.62 584 PHE A N 1
ATOM 4550 C CA . PHE A 1 584 ? -24.545 7.253 25.563 1.00 85.62 584 PHE A CA 1
ATOM 4551 C C . PHE A 1 584 ? -23.798 7.419 24.248 1.00 85.62 584 PHE A C 1
ATOM 4553 O O . PHE A 1 584 ? -24.121 8.265 23.419 1.00 85.62 584 PHE A O 1
ATOM 4560 N N . ARG A 1 585 ? -22.811 6.547 24.030 1.00 80.25 585 ARG A N 1
ATOM 4561 C CA . ARG A 1 585 ? -22.006 6.545 22.801 1.00 80.25 585 ARG A CA 1
ATOM 4562 C C . ARG A 1 585 ? -22.735 5.944 21.598 1.00 80.25 585 ARG A C 1
ATOM 4564 O O . ARG A 1 585 ? -22.444 6.315 20.465 1.00 80.25 585 ARG A O 1
ATOM 4571 N N . LEU A 1 586 ? -23.626 4.979 21.831 1.00 77.38 586 LEU A N 1
ATOM 4572 C CA . LEU A 1 586 ? -24.250 4.157 20.782 1.00 77.38 586 LEU A CA 1
ATOM 4573 C C . LEU A 1 586 ? -25.749 4.404 20.593 1.00 77.38 586 LEU A C 1
ATOM 4575 O O . LEU A 1 586 ? -26.321 3.928 19.614 1.00 77.38 586 LEU A O 1
ATOM 4579 N N . ILE A 1 587 ? -26.381 5.103 21.532 1.00 81.81 587 ILE A N 1
ATOM 4580 C CA . ILE A 1 587 ? -27.833 5.281 21.616 1.00 81.81 587 ILE A CA 1
ATOM 4581 C C . ILE A 1 587 ? -28.175 6.682 22.110 1.00 81.81 587 ILE A C 1
ATOM 4583 O O . ILE A 1 587 ? -27.310 7.405 22.597 1.00 81.81 587 ILE A O 1
ATOM 4587 N N . ASN A 1 588 ? -29.450 7.051 21.993 1.00 84.38 588 ASN A N 1
ATOM 4588 C CA . ASN A 1 588 ? -29.952 8.325 22.498 1.00 84.38 588 ASN A CA 1
ATOM 4589 C C . ASN A 1 588 ? -29.805 8.417 24.022 1.00 84.38 588 ASN A C 1
ATOM 4591 O O . ASN A 1 588 ? -29.883 7.404 24.723 1.00 84.38 588 ASN A O 1
ATOM 4595 N N . SER A 1 589 ? -29.629 9.641 24.517 1.00 90.00 589 SER A N 1
ATOM 4596 C CA . SER A 1 589 ? -29.566 9.918 25.948 1.00 90.00 589 SER A CA 1
ATOM 4597 C C . SER A 1 589 ? -30.872 9.560 26.659 1.00 90.00 589 SER A C 1
ATOM 4599 O O . SER A 1 589 ? -31.956 9.540 26.068 1.00 90.00 589 SER A O 1
ATOM 4601 N N . VAL A 1 590 ? -30.755 9.246 27.948 1.00 91.06 590 VAL A N 1
ATOM 4602 C CA . VAL A 1 590 ? -31.890 8.921 28.817 1.00 91.06 590 VAL A CA 1
ATOM 4603 C C . VAL A 1 590 ? -31.900 9.899 29.976 1.00 91.06 590 VAL A C 1
ATOM 4605 O O . VAL A 1 590 ? -30.924 9.980 30.716 1.00 91.06 590 VAL A O 1
ATOM 4608 N N . THR A 1 591 ? -33.012 10.607 30.156 1.00 94.38 591 THR A N 1
ATOM 4609 C CA . THR A 1 591 ? -33.191 11.572 31.245 1.00 94.38 591 THR A CA 1
ATOM 4610 C C . THR A 1 591 ? -34.208 11.056 32.256 1.00 94.38 591 THR A C 1
ATOM 4612 O O . THR A 1 591 ? -35.276 10.572 31.883 1.00 94.38 591 THR A O 1
ATOM 4615 N N . ALA A 1 592 ? -33.884 11.185 33.540 1.00 95.69 592 ALA A N 1
ATOM 4616 C CA . ALA A 1 592 ? -34.791 10.950 34.653 1.00 95.69 592 ALA A CA 1
ATOM 4617 C C . ALA A 1 592 ? -34.918 12.240 35.464 1.00 95.69 592 ALA A C 1
ATOM 4619 O O . ALA A 1 592 ? -33.904 12.807 35.870 1.00 95.69 592 ALA A O 1
ATOM 4620 N N . CYS A 1 593 ? -36.152 12.683 35.706 1.00 94.69 593 CYS A N 1
ATOM 4621 C CA . CYS A 1 593 ? -36.442 13.882 36.484 1.00 94.69 593 CYS A CA 1
ATOM 4622 C C . CYS A 1 593 ? -37.300 13.551 37.709 1.00 94.69 593 CYS A C 1
ATOM 4624 O O . CYS A 1 593 ? -38.132 12.643 37.676 1.00 94.69 593 CYS A O 1
ATOM 4626 N N . THR A 1 594 ? -37.096 14.292 38.793 1.00 94.69 594 THR A N 1
ATOM 4627 C CA . THR A 1 594 ? -37.900 14.242 40.017 1.00 94.69 594 THR A CA 1
ATOM 4628 C C . THR A 1 594 ? -37.978 15.630 40.647 1.00 94.69 594 THR A C 1
ATOM 4630 O O . THR A 1 594 ? -37.242 16.534 40.260 1.00 94.69 594 THR A O 1
ATOM 4633 N N . PHE A 1 595 ? -38.847 15.809 41.636 1.00 92.88 595 PHE A N 1
ATOM 4634 C CA . PHE A 1 595 ? -38.941 17.055 42.392 1.00 92.88 595 PHE A CA 1
ATOM 4635 C C . PHE A 1 595 ? -38.364 16.877 43.793 1.00 92.88 595 PHE A C 1
ATOM 4637 O O . PHE A 1 595 ? -38.608 15.869 44.456 1.00 92.88 595 PHE A O 1
ATOM 4644 N N . ALA A 1 596 ? -37.632 17.882 44.259 1.00 91.81 596 ALA A N 1
ATOM 4645 C CA . ALA A 1 596 ? -37.097 17.947 45.613 1.00 91.81 596 ALA A CA 1
ATOM 4646 C C . ALA A 1 596 ? -37.284 19.358 46.173 1.00 91.81 596 ALA A C 1
ATOM 4648 O O . ALA A 1 596 ? -37.250 20.337 45.433 1.00 91.81 596 ALA A O 1
ATOM 4649 N N . ARG A 1 597 ? -37.498 19.478 47.483 1.00 90.88 597 ARG A N 1
ATOM 4650 C CA . ARG A 1 597 ? -37.634 20.773 48.156 1.00 90.88 597 ARG A CA 1
ATOM 4651 C C . ARG A 1 597 ? -36.499 20.933 49.161 1.00 90.88 597 ARG A C 1
ATOM 4653 O O . ARG A 1 597 ? -36.265 20.030 49.958 1.00 90.88 597 ARG A O 1
ATOM 4660 N N . THR A 1 598 ? -35.800 22.061 49.105 1.00 89.69 598 THR A N 1
ATOM 4661 C CA . THR A 1 598 ? -34.805 22.435 50.119 1.00 89.69 598 THR A CA 1
ATOM 4662 C C . THR A 1 598 ? -35.496 22.808 51.425 1.00 89.69 598 THR A C 1
ATOM 4664 O O . THR A 1 598 ? -36.621 23.311 51.435 1.00 89.69 598 THR A O 1
ATOM 4667 N N . GLU A 1 599 ? -34.837 22.552 52.547 1.00 88.38 599 GLU A N 1
ATOM 4668 C CA . GLU A 1 599 ? -35.396 22.817 53.871 1.00 88.38 599 GLU A CA 1
ATOM 4669 C C . GLU A 1 599 ? -35.453 24.326 54.162 1.00 88.38 599 GLU A C 1
ATOM 4671 O O . GLU A 1 599 ? -34.834 25.153 53.483 1.00 88.38 599 GLU A O 1
ATOM 4676 N N . LEU A 1 600 ? -36.220 24.705 55.182 1.00 82.56 600 LEU A N 1
ATOM 4677 C CA . LEU A 1 600 ? -36.189 26.066 55.707 1.00 82.56 600 LEU A CA 1
ATOM 4678 C C . LEU A 1 600 ? -34.805 26.349 56.311 1.00 82.56 600 LEU A C 1
ATOM 4680 O O . LEU A 1 600 ? -34.176 25.474 56.905 1.00 82.56 600 LEU A O 1
ATOM 4684 N N . LEU A 1 601 ? -34.320 27.583 56.164 1.00 74.06 601 LEU A N 1
ATOM 4685 C CA . LEU A 1 601 ? -33.163 28.057 56.921 1.00 74.06 601 LEU A CA 1
ATOM 4686 C C . LEU A 1 601 ? -33.524 28.009 58.410 1.00 74.06 601 LEU A C 1
ATOM 4688 O O . LEU A 1 601 ? -34.263 28.867 58.888 1.00 74.06 601 LEU A O 1
ATOM 4692 N N . ASN A 1 602 ? -33.009 27.018 59.139 1.00 53.94 602 ASN A N 1
ATOM 4693 C CA . ASN A 1 602 ? -33.095 27.019 60.593 1.00 53.94 602 ASN A CA 1
ATOM 4694 C C . ASN A 1 602 ? -32.271 28.195 61.122 1.00 53.94 602 ASN A C 1
ATOM 4696 O O . ASN A 1 602 ? -31.043 28.143 61.189 1.00 53.94 602 ASN A O 1
ATOM 4700 N N . SER A 1 603 ? -32.954 29.274 61.497 1.00 50.09 603 SER A N 1
ATOM 4701 C CA . SER A 1 603 ? -32.384 30.289 62.368 1.00 50.09 603 SER A CA 1
ATOM 4702 C C . SER A 1 603 ? -32.323 29.718 63.784 1.00 50.09 603 SER A C 1
ATOM 4704 O O . SER A 1 603 ? -33.275 29.839 64.551 1.00 50.09 603 SER A O 1
ATOM 4706 N N . SER A 1 604 ? -31.209 29.092 64.146 1.00 44.25 604 SER A N 1
ATOM 4707 C CA . SER A 1 604 ? -30.900 28.825 65.551 1.00 44.25 604 SER A CA 1
ATOM 4708 C C . SER A 1 604 ? -29.440 29.169 65.826 1.00 44.25 604 SER A C 1
ATOM 4710 O O . SER A 1 604 ? -28.534 28.403 65.498 1.00 44.25 604 SER A O 1
ATOM 4712 N N . GLY A 1 605 ? -29.228 30.347 66.424 1.00 43.62 605 GLY A N 1
ATOM 4713 C CA . GLY A 1 605 ? -28.090 30.570 67.318 1.00 43.62 605 GLY A CA 1
ATOM 4714 C C . GLY A 1 605 ? -28.203 29.665 68.558 1.00 43.62 605 GLY A C 1
ATOM 4715 O O . GLY A 1 605 ? -29.253 29.054 68.768 1.00 43.62 605 GLY A O 1
ATOM 4716 N N . PRO A 1 606 ? -27.134 29.526 69.358 1.00 49.41 606 PRO A N 1
ATOM 4717 C CA . PRO A 1 606 ? -27.028 28.456 70.340 1.00 49.41 606 PRO A CA 1
ATOM 4718 C C . PRO A 1 606 ? -27.854 28.772 71.591 1.00 49.41 606 PRO A C 1
ATOM 4720 O O . PRO A 1 606 ? -27.701 29.850 72.163 1.00 49.41 606 PRO A O 1
ATOM 4723 N N . ALA A 1 607 ? -28.681 27.829 72.042 1.00 34.72 607 ALA A N 1
ATOM 4724 C CA . ALA A 1 607 ? -29.156 27.769 73.422 1.00 34.72 607 ALA A CA 1
ATOM 4725 C C . ALA A 1 607 ? -29.631 26.351 73.788 1.00 34.72 607 ALA A C 1
ATOM 4727 O O . ALA A 1 607 ? -30.140 25.608 72.954 1.00 34.72 607 ALA A O 1
ATOM 4728 N N . ASP A 1 608 ? -29.388 26.046 75.055 1.00 31.22 608 ASP A N 1
ATOM 4729 C CA . ASP A 1 608 ? -29.383 24.785 75.798 1.00 31.22 608 ASP A CA 1
ATOM 4730 C C . ASP A 1 608 ? -30.762 24.112 76.040 1.00 31.22 608 ASP A C 1
ATOM 4732 O O . ASP A 1 608 ? -31.793 24.658 75.641 1.00 31.22 608 ASP A O 1
ATOM 4736 N N . PRO A 1 609 ? -30.798 22.914 76.675 1.00 55.12 609 PRO A N 1
ATOM 4737 C CA . PRO A 1 609 ? -31.884 21.947 76.565 1.00 55.12 609 PRO A CA 1
ATOM 4738 C C . PRO A 1 609 ? -32.942 22.059 77.669 1.00 55.12 609 PRO A C 1
ATOM 4740 O O . PRO A 1 609 ? -32.631 22.285 78.835 1.00 55.12 609 PRO A O 1
ATOM 4743 N N . ALA A 1 610 ? -34.189 21.801 77.289 1.00 31.47 610 ALA A N 1
ATOM 4744 C CA . ALA A 1 610 ? -35.333 21.410 78.117 1.00 31.47 610 ALA A CA 1
ATOM 4745 C C . ALA A 1 610 ? -36.494 21.152 77.140 1.00 31.47 610 ALA A C 1
ATOM 4747 O O . ALA A 1 610 ? -36.515 21.749 76.069 1.00 31.47 610 ALA A O 1
ATOM 4748 N N . ASP A 1 611 ? -37.543 20.391 77.382 1.00 29.91 611 ASP A N 1
ATOM 4749 C CA . ASP A 1 611 ? -37.950 19.323 78.287 1.00 29.91 611 ASP A CA 1
ATOM 4750 C C . ASP A 1 611 ? -39.372 18.978 77.769 1.00 29.91 611 ASP A C 1
ATOM 4752 O O . ASP A 1 611 ? -40.011 19.825 77.144 1.00 29.91 611 ASP A O 1
ATOM 4756 N N . SER A 1 612 ? -39.815 17.748 78.021 1.00 31.02 612 SER A N 1
ATOM 4757 C CA . SER A 1 612 ? -41.200 17.239 78.017 1.00 31.02 612 SER A CA 1
ATOM 4758 C C . SER A 1 612 ? -42.164 17.444 76.824 1.00 31.02 612 SER A C 1
ATOM 4760 O O . SER A 1 612 ? -42.446 18.538 76.346 1.00 31.02 612 SER A O 1
ATOM 4762 N N . ASP A 1 613 ? -42.727 16.297 76.415 1.00 30.67 613 ASP A N 1
ATOM 4763 C CA . ASP A 1 613 ? -44.141 16.036 76.087 1.00 30.67 613 ASP A CA 1
ATOM 4764 C C . ASP A 1 613 ? -45.103 17.239 76.075 1.00 30.67 613 ASP A C 1
ATOM 4766 O O . ASP A 1 613 ? -45.241 17.949 77.065 1.00 30.67 613 ASP A O 1
ATOM 4770 N N . ASP A 1 614 ? -45.920 17.371 75.026 1.00 29.30 614 ASP A N 1
ATOM 4771 C CA . ASP A 1 614 ? -47.216 16.679 75.005 1.00 29.30 614 ASP A CA 1
ATOM 4772 C C . ASP A 1 614 ? -47.935 16.867 73.656 1.00 29.30 614 ASP A C 1
ATOM 4774 O O . ASP A 1 614 ? -47.761 17.838 72.915 1.00 29.30 614 ASP A O 1
ATOM 4778 N N . SER A 1 615 ? -48.770 15.889 73.352 1.00 31.69 615 SER A N 1
ATOM 4779 C CA . SER A 1 615 ? -49.696 15.834 72.227 1.00 31.69 615 SER A CA 1
ATOM 4780 C C . SER A 1 615 ? -51.037 16.501 72.566 1.00 31.69 615 SER A C 1
ATOM 4782 O O . SER A 1 615 ? -51.511 16.341 73.679 1.00 31.69 615 SER A O 1
ATOM 4784 N N . HIS A 1 616 ? -51.666 17.209 71.613 1.00 30.84 616 HIS A N 1
ATOM 4785 C CA . HIS A 1 616 ? -53.129 17.301 71.358 1.00 30.84 616 HIS A CA 1
ATOM 4786 C C . HIS A 1 616 ? -53.418 18.468 70.377 1.00 30.84 616 HIS A C 1
ATOM 4788 O O . HIS A 1 616 ? -53.049 19.606 70.626 1.00 30.84 616 HIS A O 1
ATOM 4794 N N . VAL A 1 617 ? -53.844 18.213 69.131 1.00 31.91 617 VAL A N 1
ATOM 4795 C CA . VAL A 1 617 ? -55.232 18.048 68.625 1.00 31.91 617 VAL A CA 1
ATOM 4796 C C . VAL A 1 617 ? -55.982 19.365 68.297 1.00 31.91 617 VAL A C 1
ATOM 4798 O O . VAL A 1 617 ? -56.417 20.092 69.175 1.00 31.91 617 VAL A O 1
ATOM 4801 N N . GLN A 1 618 ? -56.213 19.518 66.980 1.00 28.47 618 GLN A N 1
ATOM 4802 C CA . GLN A 1 618 ? -57.377 20.052 66.234 1.00 28.47 618 GLN A CA 1
ATOM 4803 C C . GLN A 1 618 ? -57.808 21.532 66.246 1.00 28.47 618 GLN A C 1
ATOM 4805 O O . GLN A 1 618 ? -58.039 22.143 67.278 1.00 28.47 618 GLN A O 1
ATOM 4810 N N . TYR A 1 619 ? -58.081 21.977 65.004 1.00 30.34 619 TYR A N 1
ATOM 4811 C CA . TYR A 1 619 ? -59.216 22.740 64.424 1.00 30.34 619 TYR A CA 1
ATOM 4812 C C . TYR A 1 619 ? -58.649 23.809 63.462 1.00 30.34 619 TYR A C 1
ATOM 4814 O O . TYR A 1 619 ? -57.652 24.438 63.773 1.00 30.34 619 TYR A O 1
ATOM 4822 N N . ALA A 1 620 ? -59.154 24.090 62.261 1.00 26.97 620 ALA A N 1
ATOM 4823 C CA . ALA A 1 620 ? -60.342 23.682 61.525 1.00 26.97 620 ALA A CA 1
ATOM 4824 C C . ALA A 1 620 ? -60.090 23.941 60.022 1.00 26.97 620 ALA A C 1
ATOM 4826 O O . ALA A 1 620 ? -59.363 24.865 59.658 1.00 26.97 620 ALA A O 1
ATOM 4827 N N . GLY A 1 621 ? -60.703 23.136 59.151 1.00 30.30 621 GLY A N 1
ATOM 4828 C CA . GLY A 1 621 ? -60.730 23.372 57.707 1.00 30.30 621 GLY A CA 1
ATOM 4829 C C . GLY A 1 621 ? -61.840 24.335 57.287 1.00 30.30 621 GLY A C 1
ATOM 4830 O O . GLY A 1 621 ? -62.861 24.418 57.964 1.00 30.30 621 GLY A O 1
ATOM 4831 N N . ILE A 1 622 ? -61.661 25.000 56.139 1.00 30.62 622 ILE A N 1
ATOM 4832 C CA . ILE A 1 622 ? -62.711 25.732 55.417 1.00 30.62 622 ILE A CA 1
ATOM 4833 C C . ILE A 1 622 ? -62.496 25.602 53.887 1.00 30.62 622 ILE A C 1
ATOM 4835 O O . ILE A 1 622 ? -61.535 26.120 53.332 1.00 30.62 622 ILE A O 1
ATOM 4839 N N . ILE A 1 623 ? -63.474 24.927 53.264 1.00 32.50 623 ILE A N 1
ATOM 4840 C CA . ILE A 1 623 ? -64.108 25.132 51.940 1.00 32.50 623 ILE A CA 1
ATOM 4841 C C . ILE A 1 623 ? -63.388 24.687 50.646 1.00 32.50 623 ILE A C 1
ATOM 4843 O O . ILE A 1 623 ? -62.491 25.330 50.111 1.00 32.50 623 ILE A O 1
ATOM 4847 N N . ILE A 1 624 ? -63.964 23.625 50.066 1.00 35.75 624 ILE A N 1
ATOM 4848 C CA . ILE A 1 624 ? -63.957 23.261 48.641 1.00 35.75 624 ILE A CA 1
ATOM 4849 C C . ILE A 1 624 ? -65.090 24.029 47.937 1.00 35.75 624 ILE A C 1
ATOM 4851 O O . ILE A 1 624 ? -66.220 24.021 48.425 1.00 35.75 624 ILE A O 1
ATOM 4855 N N . GLY A 1 625 ? -64.825 24.614 46.761 1.00 30.16 625 GLY A N 1
ATOM 4856 C CA . GLY A 1 625 ? -65.871 25.188 45.906 1.00 30.16 625 GLY A CA 1
ATOM 4857 C C . GLY A 1 625 ? -65.395 25.832 44.595 1.00 30.16 625 GLY A C 1
ATOM 4858 O O . GLY A 1 625 ? -65.231 27.039 44.531 1.00 30.16 625 GLY A O 1
ATOM 4859 N N . ALA A 1 626 ? -65.252 25.004 43.553 1.00 33.44 626 ALA A N 1
ATOM 4860 C CA . ALA A 1 626 ? -65.512 25.282 42.129 1.00 33.44 626 ALA A CA 1
ATOM 4861 C C . ALA A 1 626 ? -64.834 26.473 41.396 1.00 33.44 626 ALA A C 1
ATOM 4863 O O . ALA A 1 626 ? -65.350 27.584 41.364 1.00 33.44 626 ALA A O 1
ATOM 4864 N N . ALA A 1 627 ? -63.806 26.163 40.590 1.00 34.75 627 ALA A N 1
ATOM 4865 C CA . ALA A 1 627 ? -63.461 26.915 39.370 1.00 34.75 627 ALA A CA 1
ATOM 4866 C C . ALA A 1 627 ? -62.785 26.013 38.307 1.00 34.75 627 ALA A C 1
ATOM 4868 O O . ALA A 1 627 ? -61.730 26.332 37.772 1.00 34.75 627 ALA A O 1
ATOM 4869 N N . ALA A 1 628 ? -63.382 24.855 37.998 1.00 43.28 628 ALA A N 1
ATOM 4870 C CA . ALA A 1 628 ? -62.865 23.904 36.998 1.00 43.28 628 ALA A CA 1
ATOM 4871 C C . ALA A 1 628 ? -63.534 24.019 35.606 1.00 43.28 628 ALA A C 1
ATOM 4873 O O . ALA A 1 628 ? -63.332 23.163 34.751 1.00 43.28 628 ALA A O 1
ATOM 4874 N N . ALA A 1 629 ? -64.317 25.073 35.344 1.00 40.16 629 ALA A N 1
ATOM 4875 C CA . ALA A 1 629 ? -65.063 25.223 34.085 1.00 40.16 629 ALA A CA 1
ATOM 4876 C C . ALA A 1 629 ? -64.422 26.185 33.055 1.00 40.16 629 ALA A C 1
ATOM 4878 O O . ALA A 1 629 ? -64.844 26.210 31.903 1.00 40.16 629 ALA A O 1
ATOM 4879 N N . GLY A 1 630 ? -63.392 26.959 33.427 1.00 41.31 630 GLY A N 1
ATOM 4880 C CA . GLY A 1 630 ? -62.811 27.990 32.548 1.00 41.31 6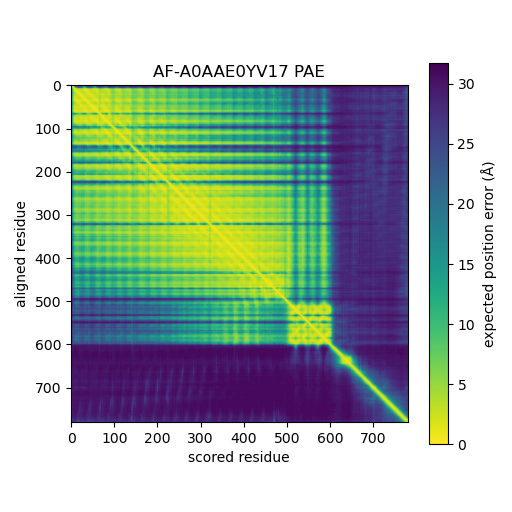30 GLY A CA 1
ATOM 4881 C C . GLY A 1 630 ? -61.752 27.493 31.555 1.00 41.31 630 GLY A C 1
ATOM 4882 O O . GLY A 1 630 ? -61.646 28.009 30.446 1.00 41.31 630 GLY A O 1
ATOM 4883 N N . VAL A 1 631 ? -60.980 26.464 31.917 1.00 54.00 631 VAL A N 1
ATOM 4884 C CA . VAL A 1 631 ? -59.797 26.052 31.133 1.00 54.00 631 VAL A CA 1
ATOM 4885 C C . VAL A 1 631 ? -60.168 25.134 29.961 1.00 54.00 631 VAL A C 1
ATOM 4887 O O . VAL A 1 631 ? -59.566 25.208 28.891 1.00 54.00 631 VAL A O 1
ATOM 4890 N N . LEU A 1 632 ? -61.227 24.334 30.104 1.00 51.03 632 LEU A N 1
ATOM 4891 C CA . LEU A 1 632 ? -61.715 23.451 29.038 1.00 51.03 632 LEU A CA 1
ATOM 4892 C C . LEU A 1 632 ? -62.416 24.214 27.902 1.00 51.03 632 LEU A C 1
ATOM 4894 O O . LEU A 1 632 ? -62.333 23.794 26.749 1.00 51.03 632 LEU A O 1
ATOM 4898 N N . LEU A 1 633 ? -63.038 25.366 28.184 1.00 49.28 633 LEU A N 1
ATOM 4899 C CA . LEU A 1 633 ? -63.735 26.153 27.161 1.00 49.28 633 LEU A CA 1
ATOM 4900 C C . LEU A 1 633 ? -62.755 26.888 26.221 1.00 49.28 633 LEU A C 1
ATOM 4902 O O . LEU A 1 633 ? -63.008 26.988 25.022 1.00 49.28 633 LEU A O 1
ATOM 4906 N N . LEU A 1 634 ? -61.596 27.326 26.731 1.00 55.59 634 LEU A N 1
ATOM 4907 C CA . LEU A 1 634 ? -60.557 28.002 25.937 1.00 55.59 634 LEU A CA 1
ATOM 4908 C C . LEU A 1 634 ? -59.781 27.041 25.020 1.00 55.59 634 LEU A C 1
ATOM 4910 O O . LEU A 1 634 ? -59.416 27.409 23.899 1.00 55.59 634 LEU A O 1
ATOM 4914 N N . ALA A 1 635 ? -59.586 25.791 25.449 1.00 63.84 635 ALA A N 1
ATOM 4915 C CA . ALA A 1 635 ? -58.951 24.762 24.626 1.00 63.84 635 ALA A CA 1
ATOM 4916 C C . ALA A 1 635 ? -59.830 24.365 23.425 1.00 63.84 635 ALA A C 1
ATOM 4918 O O . ALA A 1 635 ? -59.337 24.234 22.305 1.00 63.84 635 ALA A O 1
ATOM 4919 N N . VAL A 1 636 ? -61.148 24.250 23.628 1.00 68.00 636 VAL A N 1
ATOM 4920 C CA . VAL A 1 636 ? -62.092 23.872 22.563 1.00 68.00 636 VAL A CA 1
ATOM 4921 C C . VAL A 1 636 ? -62.254 24.990 21.525 1.00 68.00 636 VAL A C 1
ATOM 4923 O O . VAL A 1 636 ? -62.250 24.711 20.326 1.00 68.00 636 VAL A O 1
ATOM 4926 N N . VAL A 1 637 ? -62.302 26.260 21.947 1.00 69.81 637 VAL A N 1
ATOM 4927 C CA . VAL A 1 637 ? -62.372 27.406 21.017 1.00 69.81 637 VAL A CA 1
ATOM 4928 C C . VAL A 1 637 ? -61.093 27.521 20.175 1.00 69.81 637 VAL A C 1
ATOM 4930 O O . VAL A 1 637 ? -61.172 27.761 18.970 1.00 69.81 637 VAL A O 1
ATOM 4933 N N . SER A 1 638 ? -59.923 27.251 20.761 1.00 68.31 638 SER A N 1
ATOM 4934 C CA . SER A 1 638 ? -58.635 27.290 20.049 1.00 68.31 638 SER A CA 1
ATOM 4935 C C . SER A 1 638 ? -58.519 26.199 18.972 1.00 68.31 638 SER A C 1
ATOM 4937 O O . SER A 1 638 ? -58.012 26.449 17.876 1.00 68.31 638 SER A O 1
ATOM 4939 N N . ILE A 1 639 ? -59.059 25.004 19.237 1.00 71.50 639 ILE A N 1
ATOM 4940 C CA . ILE A 1 639 ? -59.079 23.888 18.278 1.00 71.50 639 ILE A CA 1
ATOM 4941 C C . ILE A 1 639 ? -60.054 24.164 17.121 1.00 71.50 639 ILE A C 1
ATOM 4943 O O . ILE A 1 639 ? -59.748 23.857 15.967 1.00 71.50 639 ILE A O 1
ATOM 4947 N N . ILE A 1 640 ? -61.200 24.794 17.392 1.00 70.88 640 ILE A N 1
ATOM 4948 C CA . ILE A 1 640 ? -62.181 25.147 16.354 1.00 70.88 640 ILE A CA 1
ATOM 4949 C C . ILE A 1 640 ? -61.627 26.231 15.415 1.00 70.88 640 ILE A C 1
ATOM 4951 O O . ILE A 1 640 ? -61.774 26.113 14.197 1.00 70.88 640 ILE A O 1
ATOM 4955 N N . VAL A 1 641 ? -60.922 27.240 15.942 1.00 68.69 641 VAL A N 1
ATOM 4956 C CA . VAL A 1 641 ? -60.266 28.278 15.122 1.00 68.69 641 VAL A CA 1
ATOM 4957 C C . VAL A 1 641 ? -59.161 27.679 14.244 1.00 68.69 641 VAL A C 1
ATOM 4959 O O . VAL A 1 641 ? -59.082 27.992 13.056 1.00 68.69 641 VAL A O 1
ATOM 4962 N N . TYR A 1 642 ? -58.364 26.748 14.777 1.00 69.38 642 TYR A N 1
ATOM 4963 C CA . TYR A 1 642 ? -57.332 26.050 14.005 1.00 69.38 642 TYR A CA 1
ATOM 4964 C C . TYR A 1 642 ? -57.921 25.236 12.837 1.00 69.38 642 TYR A C 1
ATOM 4966 O O . TYR A 1 642 ? -57.421 25.292 11.709 1.00 69.38 642 TYR A O 1
ATOM 4974 N N . LEU A 1 643 ? -59.031 24.529 13.073 1.00 61.28 643 LEU A N 1
ATOM 4975 C CA . LEU A 1 643 ? -59.695 23.711 12.054 1.00 61.28 643 LEU A CA 1
ATOM 4976 C C . LEU A 1 643 ? -60.411 24.539 10.974 1.00 61.28 643 LEU A C 1
ATOM 4978 O O . LEU A 1 643 ? -60.488 24.089 9.827 1.00 61.28 643 LEU A O 1
ATOM 4982 N N . LEU A 1 644 ? -60.897 25.739 11.307 1.00 55.84 644 LEU A N 1
ATOM 4983 C CA . LEU A 1 644 ? -61.549 26.641 10.350 1.00 55.84 644 LEU A CA 1
ATOM 4984 C C . LEU A 1 644 ? -60.550 27.387 9.452 1.00 55.84 644 LEU A C 1
ATOM 4986 O O . LEU A 1 644 ? -60.859 27.640 8.288 1.00 55.84 644 LEU A O 1
ATOM 4990 N N . VAL A 1 645 ? -59.348 27.696 9.947 1.00 59.97 645 VAL A N 1
ATOM 4991 C CA . VAL A 1 645 ? -58.341 28.461 9.187 1.00 59.97 645 VAL A CA 1
ATOM 4992 C C . VAL A 1 645 ? -57.514 27.573 8.247 1.00 59.97 645 VAL A C 1
ATOM 4994 O O . VAL A 1 645 ? -57.172 28.001 7.146 1.00 59.97 645 VAL A O 1
ATOM 4997 N N . PHE A 1 646 ? -57.237 26.314 8.610 1.00 56.84 646 PHE A N 1
ATOM 4998 C CA . PHE A 1 646 ? -56.273 25.480 7.871 1.00 56.84 646 PHE A CA 1
ATOM 4999 C C . PHE A 1 646 ? -56.859 24.434 6.911 1.00 56.84 646 PHE A C 1
ATOM 5001 O O . PHE A 1 646 ? -56.112 23.677 6.285 1.00 56.84 646 PHE A O 1
ATOM 5008 N N . ARG A 1 647 ? -58.177 24.422 6.681 1.00 48.66 647 ARG A N 1
ATOM 5009 C CA . ARG A 1 647 ? -58.799 23.595 5.629 1.00 48.66 647 ARG A CA 1
ATOM 5010 C C . ARG A 1 647 ? -59.102 24.371 4.349 1.00 48.66 647 ARG A C 1
ATOM 5012 O O . ARG A 1 647 ? -60.239 24.431 3.895 1.00 48.66 647 ARG A O 1
ATOM 5019 N N . ARG A 1 648 ? -58.055 24.863 3.683 1.00 41.00 648 ARG A N 1
ATOM 5020 C CA . ARG A 1 648 ? -58.078 25.079 2.225 1.00 41.00 648 ARG A CA 1
ATOM 5021 C C . ARG A 1 648 ? -56.741 24.684 1.600 1.00 41.00 648 ARG A C 1
ATOM 5023 O O . ARG A 1 648 ? -55.800 25.464 1.563 1.00 41.00 648 ARG A O 1
ATOM 5030 N N . LYS A 1 649 ? -56.686 23.473 1.044 1.00 43.12 649 LYS A N 1
ATOM 5031 C CA . LYS A 1 649 ? -55.774 23.133 -0.059 1.00 43.12 649 LYS A CA 1
ATOM 5032 C C . LYS A 1 649 ? -56.612 22.829 -1.296 1.00 43.12 649 LYS A C 1
ATOM 5034 O O . LYS A 1 649 ? -57.523 22.008 -1.190 1.00 43.12 649 LYS A O 1
ATOM 5039 N N . PRO A 1 650 ? -56.250 23.341 -2.479 1.00 41.84 650 PRO A N 1
ATOM 5040 C CA . PRO A 1 650 ? -56.469 22.617 -3.711 1.00 41.84 650 PRO A CA 1
ATOM 5041 C C . PRO A 1 650 ? -55.227 21.792 -4.078 1.00 41.84 650 PRO A C 1
ATOM 5043 O O . PRO A 1 650 ? -54.079 22.186 -3.875 1.00 41.84 650 PRO A O 1
ATOM 5046 N N . ARG A 1 651 ? -55.515 20.605 -4.611 1.00 43.75 651 ARG A N 1
ATOM 5047 C CA . ARG A 1 651 ? -54.600 19.631 -5.213 1.00 43.75 651 ARG A CA 1
ATOM 5048 C C . ARG A 1 651 ? -54.009 20.153 -6.530 1.00 43.75 651 ARG A C 1
ATOM 5050 O O . ARG A 1 651 ? -54.733 20.783 -7.293 1.00 43.75 651 ARG A O 1
ATOM 5057 N N . ARG A 1 652 ? -52.778 19.743 -6.859 1.00 33.88 652 ARG A N 1
ATOM 5058 C CA . ARG A 1 652 ? -52.273 19.483 -8.230 1.00 33.88 652 ARG A CA 1
ATOM 5059 C C . ARG A 1 652 ? -51.031 18.590 -8.098 1.00 33.88 652 ARG A C 1
ATOM 5061 O O . ARG A 1 652 ? -50.135 18.920 -7.337 1.00 33.88 652 ARG A O 1
ATOM 5068 N N . ASN A 1 653 ? -51.124 17.319 -8.479 1.00 31.95 653 ASN A N 1
ATOM 5069 C CA . ASN A 1 653 ? -50.966 16.722 -9.814 1.00 31.95 653 ASN A CA 1
ATOM 5070 C C . ASN A 1 653 ? -49.512 16.630 -10.292 1.00 31.95 653 ASN A C 1
ATOM 5072 O O . ASN A 1 653 ? -48.820 17.619 -10.493 1.00 31.95 653 ASN A O 1
ATOM 5076 N N . TYR A 1 654 ? -49.134 15.373 -10.490 1.00 30.64 654 TYR A N 1
ATOM 5077 C CA . TYR A 1 654 ? -47.907 14.820 -11.040 1.00 30.64 654 TYR A CA 1
ATOM 5078 C C . TYR A 1 654 ? -47.898 14.958 -12.573 1.00 30.64 654 TYR A C 1
ATOM 5080 O O . TYR A 1 654 ? -48.913 14.628 -13.189 1.00 30.64 654 TYR A O 1
ATOM 5088 N N . ARG A 1 655 ? -46.770 15.358 -13.186 1.00 32.09 655 ARG A N 1
ATOM 5089 C CA . ARG A 1 655 ? -46.091 14.660 -14.309 1.00 32.09 655 ARG A CA 1
ATOM 5090 C C . ARG A 1 655 ? -44.848 15.430 -14.830 1.00 32.09 655 ARG A C 1
ATOM 5092 O O . ARG A 1 655 ? -44.743 16.623 -14.563 1.00 32.09 655 ARG A O 1
ATOM 5099 N N . PRO A 1 656 ? -43.909 14.736 -15.515 1.00 57.69 656 PRO A N 1
ATOM 5100 C CA . PRO A 1 656 ? -42.500 15.117 -15.681 1.00 57.69 656 PRO A CA 1
ATOM 5101 C C . PRO A 1 656 ? -42.158 15.651 -17.086 1.00 57.69 656 PRO A C 1
ATOM 5103 O O . PRO A 1 656 ? -42.903 15.381 -18.024 1.00 57.69 656 PRO A O 1
ATOM 5106 N N . ALA A 1 657 ? -40.997 16.305 -17.245 1.00 28.23 657 ALA A N 1
ATOM 5107 C CA . ALA A 1 657 ? -40.205 16.293 -18.485 1.00 28.23 657 ALA A CA 1
ATOM 5108 C C . ALA A 1 657 ? -38.794 16.893 -18.300 1.00 28.23 657 ALA A C 1
ATOM 5110 O O . ALA A 1 657 ? -38.595 17.882 -17.602 1.00 28.23 657 ALA A O 1
ATOM 5111 N N . SER A 1 658 ? -37.859 16.241 -18.983 1.00 34.38 658 SER A N 1
ATOM 5112 C CA . SER A 1 658 ? -36.486 16.572 -19.382 1.00 34.38 658 SER A CA 1
ATOM 5113 C C . SER A 1 658 ? -36.251 17.966 -19.980 1.00 34.38 658 SER A C 1
ATOM 5115 O O . SER A 1 658 ? -37.111 18.440 -20.717 1.00 34.38 658 SER A O 1
ATOM 5117 N N . ALA A 1 659 ? -35.036 18.512 -19.823 1.00 29.95 659 ALA A N 1
ATOM 5118 C CA . ALA A 1 659 ? -34.249 19.109 -20.919 1.00 29.95 659 ALA A CA 1
ATOM 5119 C C . ALA A 1 659 ? -32.818 19.476 -20.473 1.00 29.95 659 ALA A C 1
ATOM 5121 O O . ALA A 1 659 ? -32.584 19.891 -19.341 1.00 29.95 659 ALA A O 1
ATOM 5122 N N . GLU A 1 660 ? -31.893 19.296 -21.410 1.00 38.34 660 GLU A N 1
ATOM 5123 C CA . GLU A 1 660 ? -30.465 19.617 -21.405 1.00 38.34 660 GLU A CA 1
ATOM 5124 C C . GLU A 1 660 ? -30.158 21.090 -21.092 1.00 38.34 660 GLU A C 1
ATOM 5126 O O . GLU A 1 660 ? -30.892 21.982 -21.512 1.00 38.34 660 GLU A O 1
ATOM 5131 N N . THR A 1 661 ? -28.986 21.365 -20.505 1.00 31.91 661 THR A N 1
ATOM 5132 C CA . THR A 1 661 ? -28.331 22.677 -20.653 1.00 31.91 661 THR A CA 1
ATOM 5133 C C . THR A 1 661 ? -26.811 22.552 -20.717 1.00 31.91 661 THR A C 1
ATOM 5135 O O . THR A 1 661 ? -26.166 22.081 -19.783 1.00 31.91 661 THR A O 1
ATOM 5138 N N . GLN A 1 662 ? -26.266 23.022 -21.841 1.00 34.84 662 GLN A N 1
ATOM 5139 C CA . GLN A 1 662 ? -24.854 23.309 -22.098 1.00 34.84 662 GLN A CA 1
ATOM 5140 C C . GLN A 1 662 ? -24.303 24.437 -21.194 1.00 34.84 662 GLN A C 1
ATOM 5142 O O . GLN A 1 662 ? -25.076 25.276 -20.723 1.00 34.84 662 GLN A O 1
ATOM 5147 N N . PRO A 1 663 ? -22.971 24.532 -21.002 1.00 33.53 663 PRO A N 1
ATOM 5148 C CA . PRO A 1 663 ? -22.352 25.608 -20.229 1.00 33.53 663 PRO A CA 1
ATOM 5149 C C . PRO A 1 663 ? -22.329 26.954 -20.982 1.00 33.53 663 PRO A C 1
ATOM 5151 O O . PRO A 1 663 ? -21.932 27.044 -22.145 1.00 33.53 663 PRO A O 1
ATOM 5154 N N . ARG A 1 664 ? -22.723 28.026 -20.279 1.00 33.16 664 ARG A N 1
ATOM 5155 C CA . ARG A 1 664 ? -22.658 29.427 -20.733 1.00 33.16 664 ARG A CA 1
ATOM 5156 C C . ARG A 1 664 ? -21.216 29.951 -20.756 1.00 33.16 664 ARG A C 1
ATOM 5158 O O . ARG A 1 664 ? -20.481 29.818 -19.783 1.00 33.16 664 ARG A O 1
ATOM 5165 N N . LYS A 1 665 ? -20.866 30.638 -21.849 1.00 36.06 665 LYS A N 1
ATOM 5166 C CA . LYS A 1 665 ? -19.724 31.561 -21.959 1.00 36.06 665 LYS A CA 1
ATOM 5167 C C . LYS A 1 665 ? -20.048 32.871 -21.227 1.00 36.06 665 LYS A C 1
ATOM 5169 O O . LYS A 1 665 ? -21.117 33.431 -21.454 1.00 36.06 665 LYS A O 1
ATOM 5174 N N . PHE A 1 666 ? -19.116 33.379 -20.425 1.00 35.97 666 PHE A N 1
ATOM 5175 C CA . PHE A 1 666 ? -19.174 34.733 -19.861 1.00 35.97 666 PHE A CA 1
ATOM 5176 C C . PHE A 1 666 ? -18.450 35.733 -20.780 1.00 35.97 666 PHE A C 1
ATOM 5178 O O . PHE A 1 666 ? -17.375 35.428 -21.303 1.00 35.97 666 PHE A O 1
ATOM 5185 N N . SER A 1 667 ? -19.038 36.917 -20.993 1.00 39.34 667 SER A N 1
ATOM 5186 C CA . SER A 1 667 ? -18.431 38.034 -21.729 1.00 39.34 667 SER A CA 1
ATOM 5187 C C . SER A 1 667 ? -17.688 38.990 -20.792 1.00 39.34 667 SER A C 1
ATOM 5189 O O . SER A 1 667 ? -18.070 39.191 -19.645 1.00 39.34 667 SER A O 1
ATOM 5191 N N . LYS A 1 668 ? -16.629 39.613 -21.320 1.00 42.38 668 LYS A N 1
ATOM 5192 C CA . LYS A 1 668 ? -15.636 40.475 -20.644 1.00 42.38 668 LYS A CA 1
ATOM 5193 C C . LYS A 1 668 ? -16.149 41.823 -20.080 1.00 42.38 668 LYS A C 1
ATOM 5195 O O . LYS A 1 668 ? -15.354 42.740 -19.923 1.00 42.38 668 LYS A O 1
ATOM 5200 N N . SER A 1 669 ? -17.437 41.981 -19.782 1.00 44.97 669 SER A N 1
ATOM 5201 C CA . SER A 1 669 ? -18.029 43.285 -19.424 1.00 44.97 669 SER A CA 1
ATOM 5202 C C . SER A 1 669 ? -18.691 43.356 -18.044 1.00 44.97 669 SER A C 1
ATOM 5204 O O . SER A 1 669 ? -19.347 44.348 -17.752 1.00 44.97 669 SER A O 1
ATOM 5206 N N . GLU A 1 670 ? -18.514 42.356 -17.180 1.00 44.69 670 GLU A N 1
ATOM 5207 C CA . GLU A 1 670 ? -19.094 42.344 -15.828 1.00 44.69 670 GLU A CA 1
ATOM 5208 C C . GLU A 1 670 ? -18.030 42.030 -14.768 1.00 44.69 670 GLU A C 1
ATOM 5210 O O . GLU A 1 670 ? -18.031 40.959 -14.169 1.00 44.69 670 GLU A O 1
ATOM 5215 N N . LEU A 1 671 ? -17.101 42.961 -14.532 1.00 39.59 671 LEU A N 1
ATOM 5216 C CA . LEU A 1 671 ? -16.297 42.984 -13.305 1.00 39.59 671 LEU A CA 1
ATOM 5217 C C . LEU A 1 671 ? -16.192 44.433 -12.782 1.00 39.59 671 LEU A C 1
ATOM 5219 O O . LEU A 1 671 ? -15.968 45.343 -13.582 1.00 39.59 671 LEU A O 1
ATOM 5223 N N . PRO A 1 672 ? -16.386 44.662 -11.468 1.00 35.03 672 PRO A N 1
ATOM 5224 C CA . PRO A 1 672 ? -16.404 45.993 -10.865 1.00 35.03 672 PRO A CA 1
ATOM 5225 C C . PRO A 1 672 ? -15.006 46.625 -10.774 1.00 35.03 672 PRO A C 1
ATOM 5227 O O . PRO A 1 672 ? -14.002 45.945 -10.574 1.00 35.03 672 PRO A O 1
ATOM 5230 N N . SER A 1 673 ? -14.969 47.952 -10.907 1.00 38.50 673 SER A N 1
ATOM 5231 C CA . SER A 1 673 ? -13.782 48.810 -10.842 1.00 38.50 673 SER A CA 1
ATOM 5232 C C . SER A 1 673 ? -13.151 48.839 -9.444 1.00 38.50 673 SER A C 1
ATOM 5234 O O . SER A 1 673 ? -13.817 49.234 -8.485 1.00 38.50 673 SER A O 1
ATOM 5236 N N . MET A 1 674 ? -11.862 48.505 -9.344 1.00 34.22 674 MET A N 1
ATOM 5237 C CA . MET A 1 674 ? -11.016 48.819 -8.185 1.00 34.22 674 MET A CA 1
ATOM 5238 C C . MET A 1 674 ? -10.159 50.054 -8.484 1.00 34.22 674 MET A C 1
ATOM 5240 O O . MET A 1 674 ? -9.660 50.224 -9.595 1.00 34.22 674 MET A O 1
ATOM 5244 N N . THR A 1 675 ? -10.067 50.925 -7.485 1.00 41.12 675 THR A N 1
ATOM 5245 C CA . THR A 1 675 ? -9.428 52.245 -7.483 1.00 41.12 675 THR A CA 1
ATOM 5246 C C . THR A 1 675 ? -7.900 52.196 -7.452 1.00 41.12 675 THR A C 1
ATOM 5248 O O . THR A 1 675 ? -7.302 51.187 -7.084 1.00 41.12 675 THR A O 1
ATOM 5251 N N . GLU A 1 676 ? -7.309 53.328 -7.844 1.00 39.81 676 GLU A N 1
ATOM 5252 C CA . GLU A 1 676 ? -5.883 53.663 -7.873 1.00 39.81 676 GLU A CA 1
ATOM 5253 C C . GLU A 1 676 ? -5.164 53.344 -6.556 1.00 39.81 676 GLU A C 1
ATOM 5255 O O . GLU A 1 676 ? -5.375 54.028 -5.564 1.00 39.81 676 GLU A O 1
ATOM 5260 N N . ASP A 1 677 ? -4.332 52.301 -6.568 1.00 40.00 677 ASP A N 1
ATOM 5261 C CA . ASP A 1 677 ? -3.060 52.207 -5.835 1.00 40.00 677 ASP A CA 1
ATOM 5262 C C . ASP A 1 677 ? -2.373 50.880 -6.203 1.00 40.00 677 ASP A C 1
ATOM 5264 O O . ASP A 1 677 ? -2.544 49.850 -5.555 1.00 40.00 677 ASP A O 1
ATOM 5268 N N . SER A 1 678 ? -1.647 50.867 -7.327 1.00 30.94 678 SER A N 1
ATOM 5269 C CA . SER A 1 678 ? -0.594 49.876 -7.642 1.00 30.94 678 SER A CA 1
ATOM 5270 C C . SER A 1 678 ? 0.069 50.180 -8.992 1.00 30.94 678 SER A C 1
ATOM 5272 O O . SER A 1 678 ? 0.044 49.399 -9.942 1.00 30.94 678 SER A O 1
ATOM 5274 N N . HIS A 1 679 ? 0.724 51.337 -9.088 1.00 30.88 679 HIS A N 1
ATOM 5275 C CA . HIS A 1 679 ? 1.754 51.532 -10.104 1.00 30.88 679 HIS A CA 1
ATOM 5276 C C . HIS A 1 679 ? 3.031 50.813 -9.664 1.00 30.88 679 HIS A C 1
ATOM 5278 O O . HIS A 1 679 ? 3.686 51.263 -8.732 1.00 30.88 679 HIS A O 1
ATOM 5284 N N . THR A 1 680 ? 3.374 49.711 -10.337 1.00 31.55 680 THR A N 1
ATOM 5285 C CA . THR A 1 680 ? 4.691 49.401 -10.946 1.00 31.55 680 THR A CA 1
ATOM 5286 C C . THR A 1 680 ? 4.933 47.891 -11.010 1.00 31.55 680 THR A C 1
ATOM 5288 O O . THR A 1 680 ? 5.313 47.247 -10.040 1.00 31.55 680 THR A O 1
ATOM 5291 N N . PHE A 1 681 ? 4.775 47.326 -12.208 1.00 27.80 681 PHE A N 1
ATOM 5292 C CA . PHE A 1 681 ? 5.456 46.098 -12.608 1.00 27.80 681 PHE A CA 1
ATOM 5293 C C . PHE A 1 681 ? 5.811 46.173 -14.098 1.00 27.80 681 PHE A C 1
ATOM 5295 O O . PHE A 1 681 ? 5.050 46.715 -14.895 1.00 27.80 681 PHE A O 1
ATOM 5302 N N . ALA A 1 682 ? 6.941 45.548 -14.432 1.00 29.17 682 ALA A N 1
ATOM 5303 C CA . ALA A 1 682 ? 7.403 45.147 -15.761 1.00 29.17 682 ALA A CA 1
ATOM 5304 C C . ALA A 1 682 ? 8.134 46.188 -16.635 1.00 29.17 682 ALA A C 1
ATOM 5306 O O . ALA A 1 682 ? 7.565 46.833 -17.510 1.00 29.17 682 ALA A O 1
ATOM 5307 N N . THR A 1 683 ? 9.463 46.162 -16.540 1.00 29.27 683 THR A N 1
ATOM 5308 C CA . THR A 1 683 ? 10.332 46.229 -17.722 1.00 29.27 683 THR A CA 1
ATOM 5309 C C . THR A 1 683 ? 11.163 44.944 -17.791 1.00 29.27 683 THR A C 1
ATOM 5311 O O . THR A 1 683 ? 11.986 44.660 -16.927 1.00 29.27 683 THR A O 1
ATOM 5314 N N . GLN A 1 684 ? 10.910 44.125 -18.813 1.00 33.16 684 GLN A N 1
ATOM 5315 C CA . GLN A 1 684 ? 11.850 43.094 -19.263 1.00 33.16 684 GLN A CA 1
ATOM 5316 C C . GLN A 1 684 ? 12.925 43.740 -20.144 1.00 33.16 684 GLN A C 1
ATOM 5318 O O . GLN A 1 684 ? 12.604 44.693 -20.860 1.00 33.16 684 GLN A O 1
ATOM 5323 N N . PRO A 1 685 ? 14.127 43.149 -20.250 1.00 34.66 685 PRO A N 1
ATOM 5324 C CA . PRO A 1 685 ? 14.929 43.331 -21.444 1.00 34.66 685 PRO A CA 1
ATOM 5325 C C . PRO A 1 685 ? 15.116 42.016 -22.214 1.00 34.66 685 PRO A C 1
ATOM 5327 O O . PRO A 1 685 ? 15.583 41.006 -21.691 1.00 34.66 685 PRO A O 1
ATOM 5330 N N . LYS A 1 686 ? 14.786 42.086 -23.507 1.00 30.61 686 LYS A N 1
ATOM 5331 C CA . LYS A 1 686 ? 15.320 41.227 -24.570 1.00 30.61 686 LYS A CA 1
ATOM 5332 C C . LYS A 1 686 ? 16.840 41.380 -24.625 1.00 30.61 686 LYS A C 1
ATOM 5334 O O . LYS A 1 686 ? 17.309 42.514 -24.642 1.00 30.61 686 LYS A O 1
ATOM 5339 N N . TRP A 1 687 ? 17.576 40.282 -24.782 1.00 28.06 687 TRP A N 1
ATOM 5340 C CA . TRP A 1 687 ? 18.967 40.328 -25.240 1.00 28.06 687 TRP A CA 1
ATOM 5341 C C . TRP A 1 687 ? 19.166 39.388 -26.428 1.00 28.06 687 TRP A C 1
ATOM 5343 O O . TRP A 1 687 ? 18.910 38.188 -26.353 1.00 28.06 687 TRP A O 1
ATOM 5353 N N . GLN A 1 688 ? 19.567 40.004 -27.542 1.00 28.11 688 GLN A N 1
ATOM 5354 C CA . GLN A 1 688 ? 20.101 39.375 -28.743 1.00 28.11 688 GLN A CA 1
ATOM 5355 C C . GLN A 1 688 ? 21.521 38.864 -28.466 1.00 28.11 688 GLN A C 1
ATOM 5357 O O . GLN A 1 688 ? 22.273 39.493 -27.722 1.00 28.11 688 GLN A O 1
ATOM 5362 N N . LEU A 1 689 ? 21.881 37.747 -29.102 1.00 28.86 689 LEU A N 1
ATOM 5363 C CA . LEU A 1 689 ? 23.259 37.279 -29.208 1.00 28.86 689 LEU A CA 1
ATOM 5364 C C . LEU A 1 689 ? 24.098 38.267 -30.028 1.00 28.86 689 LEU A C 1
ATOM 5366 O O . LEU A 1 689 ? 23.713 38.601 -31.148 1.00 28.86 689 LEU A O 1
ATOM 5370 N N . ASP A 1 690 ? 25.287 38.600 -29.528 1.00 29.19 690 ASP A N 1
ATOM 5371 C CA . ASP A 1 690 ? 26.438 38.870 -30.388 1.00 29.19 690 ASP A CA 1
ATOM 5372 C C . ASP A 1 690 ? 27.737 38.361 -29.734 1.00 29.19 690 ASP A C 1
ATOM 5374 O O . ASP A 1 690 ? 27.896 38.353 -28.512 1.00 29.19 690 ASP A O 1
ATOM 5378 N N . HIS A 1 691 ? 28.642 37.867 -30.572 1.00 33.66 691 HIS A N 1
ATOM 5379 C CA . HIS A 1 691 ? 29.906 37.230 -30.216 1.00 33.66 691 HIS A CA 1
ATOM 5380 C C . HIS A 1 691 ? 30.955 38.245 -29.727 1.00 33.66 691 HIS A C 1
ATOM 5382 O O . HIS A 1 691 ? 31.171 39.255 -30.392 1.00 33.66 691 HIS A O 1
ATOM 5388 N N . ARG A 1 692 ? 31.721 37.892 -28.675 1.00 30.25 692 ARG A N 1
ATOM 5389 C CA . ARG A 1 692 ? 33.210 37.919 -28.579 1.00 30.25 692 ARG A CA 1
ATOM 5390 C C . ARG A 1 692 ? 33.714 38.060 -27.128 1.00 30.25 692 ARG A C 1
ATOM 5392 O O . ARG A 1 692 ? 33.336 38.983 -26.425 1.00 30.25 692 ARG A O 1
ATOM 5399 N N . ASN A 1 693 ? 34.709 37.222 -26.811 1.00 31.36 693 ASN A N 1
ATOM 5400 C CA . ASN A 1 693 ? 35.830 37.413 -25.873 1.00 31.36 693 ASN A CA 1
ATOM 5401 C C . ASN A 1 693 ? 35.592 37.455 -24.345 1.00 31.36 693 ASN A C 1
ATOM 5403 O O . ASN A 1 693 ? 34.936 38.345 -23.827 1.00 31.36 693 ASN A O 1
ATOM 5407 N N . GLY A 1 694 ? 36.377 36.635 -23.625 1.00 28.39 694 GLY A N 1
ATOM 5408 C CA . GLY A 1 694 ? 37.241 37.169 -22.559 1.00 28.39 694 GLY A CA 1
ATOM 5409 C C . GLY A 1 694 ? 37.052 36.641 -21.131 1.00 28.39 694 GLY A C 1
ATOM 5410 O O . GLY A 1 694 ? 36.182 37.087 -20.401 1.00 28.39 694 GLY A O 1
ATOM 5411 N N . LEU A 1 695 ? 37.969 35.754 -20.739 1.00 31.05 695 LEU A N 1
ATOM 5412 C CA . LEU A 1 695 ? 38.403 35.367 -19.387 1.00 31.05 695 LEU A CA 1
ATOM 5413 C C . LEU A 1 695 ? 38.378 36.469 -18.295 1.00 31.05 695 LEU A C 1
ATOM 5415 O O . LEU A 1 695 ? 38.916 37.549 -18.523 1.00 31.05 695 LEU A O 1
ATOM 5419 N N . ASN A 1 696 ? 37.922 36.115 -17.079 1.00 30.08 696 ASN A N 1
ATOM 5420 C CA . ASN A 1 696 ? 38.668 36.110 -15.794 1.00 30.08 696 ASN A CA 1
ATOM 5421 C C . ASN A 1 696 ? 37.856 36.518 -14.544 1.00 30.08 696 ASN A C 1
ATOM 5423 O O . ASN A 1 696 ? 37.136 37.509 -14.524 1.00 30.08 696 ASN A O 1
ATOM 5427 N N . SER A 1 697 ? 38.161 35.792 -13.459 1.00 28.66 697 SER A N 1
ATOM 5428 C CA . SER A 1 697 ? 38.058 36.142 -12.031 1.00 28.66 697 SER A CA 1
ATOM 5429 C C . SER A 1 697 ? 36.673 36.315 -11.397 1.00 28.66 697 SER A C 1
ATOM 5431 O O . SER A 1 697 ? 36.001 37.322 -11.584 1.00 28.66 697 SER A O 1
ATOM 5433 N N . MET A 1 698 ? 36.321 35.380 -10.508 1.00 24.61 698 MET A N 1
ATOM 5434 C CA . MET A 1 698 ? 35.303 35.583 -9.476 1.00 24.61 698 MET A CA 1
ATOM 5435 C C . MET A 1 698 ? 35.976 35.441 -8.102 1.00 24.61 698 MET A C 1
ATOM 5437 O O . MET A 1 698 ? 36.497 34.380 -7.757 1.00 24.61 698 MET A O 1
ATOM 5441 N N . GLN A 1 699 ? 36.032 36.554 -7.365 1.00 27.06 699 GLN A N 1
ATOM 5442 C CA . GLN A 1 699 ? 36.477 36.644 -5.974 1.00 27.06 699 GLN A CA 1
ATOM 5443 C C . GLN A 1 699 ? 35.331 36.277 -5.024 1.00 27.06 699 GLN A C 1
ATOM 5445 O O . GLN A 1 699 ? 34.185 36.670 -5.230 1.00 27.06 699 GLN A O 1
ATOM 5450 N N . VAL A 1 700 ? 35.679 35.559 -3.957 1.00 26.23 700 VAL A N 1
ATOM 5451 C CA . VAL A 1 700 ? 34.821 35.243 -2.810 1.00 26.23 700 VAL A CA 1
ATOM 5452 C C . VAL A 1 700 ? 34.837 36.417 -1.830 1.00 26.23 700 VAL A C 1
ATOM 5454 O O . VAL A 1 700 ? 35.911 36.886 -1.456 1.00 26.23 700 VAL A O 1
ATOM 5457 N N . VAL A 1 701 ? 33.662 36.839 -1.359 1.00 25.36 701 VAL A N 1
ATOM 5458 C CA . VAL A 1 701 ? 33.513 37.719 -0.191 1.00 25.36 701 VAL A CA 1
ATOM 5459 C C . VAL A 1 701 ? 32.697 36.978 0.864 1.00 25.36 701 VAL A C 1
ATOM 5461 O O . VAL A 1 701 ? 31.529 36.662 0.652 1.00 25.36 701 VAL A O 1
ATOM 5464 N N . ALA A 1 702 ? 33.342 36.688 1.992 1.00 25.83 702 ALA A N 1
ATOM 5465 C CA . ALA A 1 702 ? 32.705 36.257 3.228 1.00 25.83 702 ALA A CA 1
ATOM 5466 C C . ALA A 1 702 ? 32.249 37.491 4.021 1.00 25.83 702 ALA A C 1
ATOM 5468 O O . ALA A 1 702 ? 32.979 38.480 4.091 1.00 25.83 702 ALA A O 1
ATOM 5469 N N . ILE A 1 703 ? 31.074 37.418 4.646 1.00 27.03 703 ILE A N 1
ATOM 5470 C CA . ILE A 1 703 ? 30.614 38.397 5.637 1.00 27.03 703 ILE A CA 1
ATOM 5471 C C . ILE A 1 703 ? 30.596 37.694 6.994 1.00 27.03 703 ILE A C 1
ATOM 5473 O O . ILE A 1 703 ? 29.988 36.636 7.143 1.00 27.03 703 ILE A O 1
ATOM 5477 N N . SER A 1 704 ? 31.331 38.269 7.946 1.00 29.06 704 SER A N 1
ATOM 5478 C CA . SER A 1 704 ? 31.463 37.823 9.331 1.00 29.06 704 SER A CA 1
ATOM 5479 C C . SER A 1 704 ? 30.401 38.450 10.233 1.00 29.06 704 SER A C 1
ATOM 5481 O O . SER A 1 704 ? 30.118 39.642 10.109 1.00 29.06 704 SER A O 1
ATOM 5483 N N . ASP A 1 705 ? 29.931 37.668 11.202 1.00 34.03 705 ASP A N 1
ATOM 5484 C CA . ASP A 1 705 ? 29.120 38.100 12.342 1.00 34.03 705 ASP A CA 1
ATOM 5485 C C . ASP A 1 705 ? 29.858 39.044 13.302 1.00 34.03 705 ASP A C 1
ATOM 5487 O O . ASP A 1 705 ? 31.085 39.012 13.434 1.00 34.03 705 ASP A O 1
ATOM 5491 N N . GLY A 1 706 ? 29.078 39.819 14.061 1.00 27.77 706 GLY A N 1
ATOM 5492 C CA . GLY A 1 706 ? 29.559 40.566 15.213 1.00 27.77 706 GLY A CA 1
ATOM 5493 C C . GLY A 1 706 ? 28.536 40.662 16.347 1.00 27.77 706 GLY A C 1
ATOM 5494 O O . GLY A 1 706 ? 27.408 41.083 16.111 1.00 27.77 706 GLY A O 1
ATOM 5495 N N . GLN A 1 707 ? 29.055 40.402 17.563 1.00 28.55 707 GLN A N 1
ATOM 5496 C CA . GLN A 1 707 ? 28.657 40.872 18.914 1.00 28.55 707 GLN A CA 1
ATOM 5497 C C . GLN A 1 707 ? 27.905 39.847 19.810 1.00 28.55 707 GLN A C 1
ATOM 5499 O O . GLN A 1 707 ? 26.920 39.276 19.371 1.00 28.55 707 GLN A O 1
ATOM 5504 N N . VAL A 1 708 ? 28.251 39.578 21.090 1.00 30.48 708 VAL A N 1
ATOM 5505 C CA . VAL A 1 708 ? 29.275 40.121 22.023 1.00 30.48 708 VAL A CA 1
ATOM 5506 C C . VAL A 1 708 ? 29.319 39.299 23.350 1.00 30.48 708 VAL A C 1
ATOM 5508 O O . VAL A 1 708 ? 28.298 38.743 23.740 1.00 30.48 708 VAL A O 1
ATOM 5511 N N . ASN A 1 709 ? 30.479 39.332 24.043 1.00 28.08 709 ASN A N 1
ATOM 5512 C CA . ASN A 1 709 ? 30.785 39.087 25.487 1.00 28.08 709 ASN A CA 1
ATOM 5513 C C . ASN A 1 709 ? 30.705 37.666 26.097 1.00 28.08 709 ASN A C 1
ATOM 5515 O O . ASN A 1 709 ? 29.830 36.891 25.757 1.00 28.08 709 ASN A O 1
ATOM 5519 N N . GLU A 1 710 ? 31.519 37.221 27.071 1.00 28.62 710 GLU A N 1
ATOM 5520 C CA . GLU A 1 710 ? 32.760 37.645 27.761 1.00 28.62 710 GLU A CA 1
ATOM 5521 C C . GLU A 1 710 ? 33.312 36.392 28.519 1.00 28.62 710 GLU A C 1
ATOM 5523 O O . GLU A 1 710 ? 32.577 35.445 28.789 1.00 28.62 710 GLU A O 1
ATOM 5528 N N . ARG A 1 711 ? 34.619 36.349 28.827 1.00 26.05 711 ARG A N 1
ATOM 5529 C CA . ARG A 1 711 ? 35.376 35.274 29.548 1.00 26.05 711 ARG A CA 1
ATOM 5530 C C . ARG A 1 711 ? 35.314 35.468 31.098 1.00 26.05 711 ARG A C 1
ATOM 5532 O O . ARG A 1 711 ? 34.704 36.462 31.473 1.00 26.05 711 ARG A O 1
ATOM 5539 N N . PRO A 1 712 ? 35.990 34.695 32.015 1.00 44.03 712 PRO A N 1
ATOM 5540 C CA . PRO A 1 712 ? 37.023 33.632 31.858 1.00 44.03 712 PRO A CA 1
ATOM 5541 C C . PRO A 1 712 ? 36.978 32.400 32.824 1.00 44.03 712 PRO A C 1
ATOM 5543 O O . PRO A 1 712 ? 36.360 32.446 33.877 1.00 44.03 712 PRO A O 1
ATOM 5546 N N . ALA A 1 713 ? 37.749 31.333 32.512 1.00 29.39 713 ALA A N 1
ATOM 5547 C CA . ALA A 1 713 ? 38.854 30.773 33.342 1.00 29.39 713 ALA A CA 1
ATOM 5548 C C . ALA A 1 713 ? 39.079 29.228 33.284 1.00 29.39 713 ALA A C 1
ATOM 5550 O O . ALA A 1 713 ? 38.282 28.440 33.769 1.00 29.39 713 ALA A O 1
ATOM 5551 N N . ILE A 1 714 ? 40.259 28.852 32.756 1.00 28.91 714 ILE A N 1
ATOM 5552 C CA . ILE A 1 714 ? 41.290 27.921 33.288 1.00 28.91 714 ILE A CA 1
ATOM 5553 C C . ILE A 1 714 ? 40.872 26.504 33.773 1.00 28.91 714 ILE A C 1
ATOM 5555 O O . ILE A 1 714 ? 40.423 26.356 34.902 1.00 28.91 714 ILE A O 1
ATOM 5559 N N . ASN A 1 715 ? 41.273 25.439 33.048 1.00 28.25 715 ASN A N 1
ATOM 5560 C CA . ASN A 1 715 ? 42.364 24.538 33.488 1.00 28.25 715 ASN A CA 1
ATOM 5561 C C . ASN A 1 715 ? 42.859 23.529 32.423 1.00 28.25 715 ASN A C 1
ATOM 5563 O O . ASN A 1 715 ? 42.237 23.305 31.394 1.00 28.25 715 ASN A O 1
ATOM 5567 N N . ARG A 1 716 ? 44.063 23.010 32.691 1.00 30.67 716 ARG A N 1
ATOM 5568 C CA . ARG A 1 716 ? 45.085 22.425 31.801 1.00 30.67 716 ARG A CA 1
ATOM 5569 C C . ARG A 1 716 ? 44.892 20.940 31.441 1.00 30.67 716 ARG A C 1
ATOM 5571 O O . ARG A 1 716 ? 44.399 20.172 32.255 1.00 30.67 716 ARG A O 1
ATOM 5578 N N . GLY A 1 717 ? 45.493 20.524 30.316 1.00 27.14 717 GLY A N 1
ATOM 5579 C CA . GLY A 1 717 ? 45.867 19.125 30.043 1.00 27.14 717 GLY A CA 1
ATOM 5580 C C . GLY A 1 717 ? 46.329 18.854 28.601 1.00 27.14 717 GLY A C 1
ATOM 5581 O O . GLY A 1 717 ? 45.524 18.486 27.760 1.00 27.14 717 GLY A O 1
ATOM 5582 N N . ALA A 1 718 ? 47.624 19.040 28.312 1.00 27.98 718 ALA A N 1
ATOM 5583 C CA . ALA A 1 718 ? 48.304 18.631 27.066 1.00 27.98 718 ALA A CA 1
ATOM 5584 C C . ALA A 1 718 ? 48.405 17.082 26.963 1.00 27.98 718 ALA A C 1
ATOM 5586 O O . ALA A 1 718 ? 48.454 16.430 27.999 1.00 27.98 718 ALA A O 1
ATOM 5587 N N . ARG A 1 719 ? 48.484 16.414 25.797 1.00 29.20 719 ARG A N 1
ATOM 5588 C CA . ARG A 1 719 ? 49.579 16.442 24.801 1.00 29.20 719 ARG A CA 1
ATOM 5589 C C . ARG A 1 719 ? 49.223 15.669 23.503 1.00 29.20 719 ARG A C 1
ATOM 5591 O O . ARG A 1 719 ? 48.749 14.549 23.595 1.00 29.20 719 ARG A O 1
ATOM 5598 N N . VAL A 1 720 ? 49.603 16.271 22.360 1.00 29.00 720 VAL A N 1
ATOM 5599 C CA . VAL A 1 720 ? 50.413 15.760 21.209 1.00 29.00 720 VAL A CA 1
ATOM 5600 C C . VAL A 1 720 ? 49.986 14.443 20.507 1.00 29.00 720 VAL A C 1
ATOM 5602 O O . VAL A 1 720 ? 49.908 13.413 21.151 1.00 29.00 720 VAL A O 1
ATOM 5605 N N . GLY A 1 721 ? 49.840 14.362 19.173 1.00 25.98 721 GLY A N 1
ATOM 5606 C CA . GLY A 1 721 ? 50.055 15.374 18.135 1.00 25.98 721 GLY A CA 1
ATOM 5607 C C . GLY A 1 721 ? 49.972 14.877 16.675 1.00 25.98 721 GLY A C 1
ATOM 5608 O O . GLY A 1 721 ? 49.775 13.697 16.428 1.00 25.98 721 GLY A O 1
ATOM 5609 N N . ARG A 1 722 ? 50.187 15.859 15.773 1.00 27.00 722 ARG A N 1
ATOM 5610 C CA . ARG A 1 722 ? 50.631 15.858 14.348 1.00 27.00 722 ARG A CA 1
ATOM 5611 C C . ARG A 1 722 ? 49.835 14.996 13.345 1.00 27.00 722 ARG A C 1
ATOM 5613 O O . ARG A 1 722 ? 49.854 13.784 13.453 1.00 27.00 722 ARG A O 1
ATOM 5620 N N . ALA A 1 723 ? 49.073 15.514 12.371 1.00 24.88 723 ALA A N 1
ATOM 5621 C CA . ALA A 1 723 ? 49.216 16.595 11.365 1.00 24.88 723 ALA A CA 1
ATOM 5622 C C . ALA A 1 723 ? 50.089 16.251 10.136 1.00 24.88 723 ALA A C 1
ATOM 5624 O O . ALA A 1 723 ? 51.293 16.073 10.294 1.00 24.88 723 ALA A O 1
ATOM 5625 N N . ALA A 1 724 ? 49.455 16.249 8.948 1.00 26.78 724 ALA A N 1
ATOM 5626 C CA . ALA A 1 724 ? 49.890 16.762 7.623 1.00 26.78 724 ALA A CA 1
ATOM 5627 C C . ALA A 1 724 ? 49.114 15.997 6.518 1.00 26.78 724 ALA A C 1
ATOM 5629 O O . ALA A 1 724 ? 49.213 14.780 6.443 1.00 26.78 724 ALA A O 1
ATOM 5630 N N . ILE A 1 725 ? 48.137 16.591 5.821 1.00 25.84 725 ILE A N 1
ATOM 5631 C CA . ILE A 1 725 ? 48.241 17.493 4.650 1.00 25.84 725 ILE A CA 1
ATOM 5632 C C . ILE A 1 725 ? 48.897 16.813 3.434 1.00 25.84 725 ILE A C 1
ATOM 5634 O O . ILE A 1 725 ? 50.101 16.590 3.428 1.00 25.84 725 ILE A O 1
ATOM 5638 N N . PHE A 1 726 ? 48.102 16.604 2.378 1.00 23.55 726 PHE A N 1
ATOM 5639 C CA . PHE A 1 726 ? 48.555 16.487 0.989 1.00 23.55 726 PHE A CA 1
ATOM 5640 C C . PHE A 1 726 ? 47.646 17.343 0.090 1.00 23.55 726 PHE A C 1
ATOM 5642 O O . PHE A 1 726 ? 46.423 17.274 0.181 1.00 23.55 726 PHE A O 1
ATOM 5649 N N . TYR A 1 727 ? 48.286 18.147 -0.755 1.00 27.38 727 TYR A N 1
ATOM 5650 C CA . TYR A 1 727 ? 47.762 18.864 -1.926 1.00 27.38 727 TYR A CA 1
ATOM 5651 C C . TYR A 1 727 ? 48.550 18.355 -3.163 1.00 27.38 727 TYR A C 1
ATOM 5653 O O . TYR A 1 727 ? 49.512 17.604 -2.973 1.00 27.38 727 TYR A O 1
ATOM 5661 N N . PRO A 1 728 ? 48.149 18.674 -4.411 1.00 45.22 728 PRO A N 1
ATOM 5662 C CA . PRO A 1 728 ? 48.075 17.696 -5.493 1.00 45.22 728 PRO A CA 1
ATOM 5663 C C . PRO A 1 728 ? 48.957 18.050 -6.711 1.00 45.22 728 PRO A C 1
ATOM 5665 O O . PRO A 1 728 ? 49.747 18.988 -6.679 1.00 45.22 728 PRO A O 1
ATOM 5668 N N . GLU A 1 729 ? 48.708 17.296 -7.787 1.00 28.83 729 GLU A N 1
ATOM 5669 C CA . GLU A 1 729 ? 49.058 17.507 -9.203 1.00 28.83 729 GLU A CA 1
ATOM 5670 C C . GLU A 1 729 ? 50.424 17.044 -9.726 1.00 28.83 729 GLU A C 1
ATOM 5672 O O . GLU A 1 729 ? 51.466 17.209 -9.099 1.00 28.83 729 GLU A O 1
ATOM 5677 N N . GLY A 1 730 ? 50.394 16.524 -10.963 1.00 28.11 730 GLY A N 1
ATOM 5678 C CA . GLY A 1 730 ? 51.566 16.509 -11.840 1.00 28.11 730 GLY A CA 1
ATOM 5679 C C . GLY A 1 730 ? 51.724 15.285 -12.740 1.00 28.11 730 GLY A C 1
ATOM 5680 O O . GLY A 1 730 ? 52.570 14.437 -12.494 1.00 28.11 730 GLY A O 1
ATOM 5681 N N . SER A 1 731 ? 50.945 15.238 -13.816 1.00 28.36 731 SER A N 1
ATOM 5682 C CA . SER A 1 731 ? 51.115 14.436 -15.041 1.00 28.36 731 SER A CA 1
ATOM 5683 C C . SER A 1 731 ? 52.539 14.407 -15.625 1.00 28.36 731 SER A C 1
ATOM 5685 O O . SER A 1 731 ? 53.168 15.454 -15.634 1.00 28.36 731 SER A O 1
ATOM 5687 N N . TYR A 1 732 ? 52.970 13.293 -16.248 1.00 28.23 732 TYR A N 1
ATOM 5688 C CA . TYR A 1 732 ? 53.714 13.265 -17.532 1.00 28.23 732 TYR A CA 1
ATOM 5689 C C . TYR A 1 732 ? 53.811 11.841 -18.132 1.00 28.23 732 TYR A C 1
ATOM 5691 O O . TYR A 1 732 ? 54.087 10.865 -17.440 1.00 28.23 732 TYR A O 1
ATOM 5699 N N . MET A 1 733 ? 53.597 11.749 -19.451 1.00 27.42 733 MET A N 1
ATOM 5700 C CA . MET A 1 733 ? 53.841 10.580 -20.313 1.00 27.42 733 MET A CA 1
ATOM 5701 C C . MET A 1 733 ? 55.342 10.290 -20.506 1.00 27.42 733 MET A C 1
ATOM 5703 O O . MET A 1 733 ? 56.101 11.241 -20.685 1.00 27.42 733 MET A O 1
ATOM 5707 N N . ARG A 1 734 ? 55.728 9.011 -20.691 1.00 26.61 734 ARG A N 1
ATOM 5708 C CA . ARG A 1 734 ? 56.412 8.498 -21.914 1.00 26.61 734 ARG A CA 1
ATOM 5709 C C . ARG A 1 734 ? 56.796 7.002 -21.844 1.00 26.61 734 ARG A C 1
ATOM 5711 O O . ARG A 1 734 ? 57.600 6.592 -21.023 1.00 26.61 734 ARG A O 1
ATOM 5718 N N . THR A 1 735 ? 56.209 6.240 -22.773 1.00 28.81 735 THR A N 1
ATOM 5719 C CA . THR A 1 735 ? 56.799 5.276 -23.739 1.00 28.81 735 THR A CA 1
ATOM 5720 C C . THR A 1 735 ? 57.947 4.312 -23.368 1.00 28.81 735 THR A C 1
ATOM 5722 O O . THR A 1 735 ? 59.071 4.738 -23.138 1.00 28.81 735 THR A O 1
ATOM 5725 N N . HIS A 1 736 ? 57.638 3.017 -23.569 1.00 28.52 736 HIS A N 1
ATOM 5726 C CA . HIS A 1 736 ? 58.401 1.913 -24.200 1.00 28.52 736 HIS A CA 1
ATOM 5727 C C . HIS A 1 736 ? 59.874 1.627 -23.836 1.00 28.52 736 HIS A C 1
ATOM 5729 O O . HIS A 1 736 ? 60.757 2.428 -24.113 1.00 28.52 736 HIS A O 1
ATOM 5735 N N . THR A 1 737 ? 60.173 0.368 -23.464 1.00 29.47 737 THR A N 1
ATOM 5736 C CA . THR A 1 737 ? 60.827 -0.661 -24.325 1.00 29.47 737 THR A CA 1
ATOM 5737 C C . THR A 1 737 ? 61.186 -1.949 -23.549 1.00 29.47 737 THR A C 1
ATOM 5739 O O . THR A 1 737 ? 61.553 -1.880 -22.385 1.00 29.47 737 THR A O 1
ATOM 5742 N N . GLY A 1 738 ? 61.127 -3.099 -24.247 1.00 27.12 738 GLY A N 1
ATOM 5743 C CA . GLY A 1 738 ? 61.953 -4.313 -24.036 1.00 27.12 738 GLY A CA 1
ATOM 5744 C C . GLY A 1 738 ? 61.515 -5.286 -22.923 1.00 27.12 738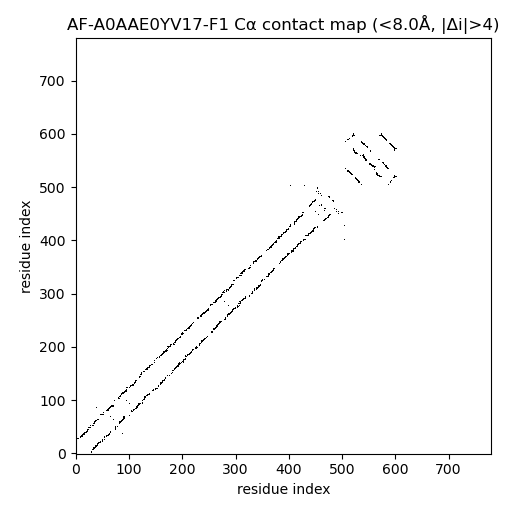 GLY A C 1
ATOM 5745 O O . GLY A 1 738 ? 61.615 -4.942 -21.759 1.00 27.12 738 GLY A O 1
ATOM 5746 N N . ALA A 1 739 ? 60.921 -6.463 -23.161 1.00 29.36 739 ALA A N 1
ATOM 5747 C CA . ALA A 1 739 ? 61.331 -7.663 -23.920 1.00 29.36 739 ALA A CA 1
ATOM 5748 C C . ALA A 1 739 ? 62.095 -8.736 -23.101 1.00 29.36 739 ALA A C 1
ATOM 5750 O O . ALA A 1 739 ? 63.038 -8.439 -22.377 1.00 29.36 739 ALA A O 1
ATOM 5751 N N . SER A 1 740 ? 61.711 -9.997 -23.368 1.00 28.50 740 SER A N 1
ATOM 5752 C CA . SER A 1 740 ? 62.320 -11.304 -23.017 1.00 28.50 740 SER A CA 1
ATOM 5753 C C . SER A 1 740 ? 62.125 -11.787 -21.566 1.00 28.50 740 SER A C 1
ATOM 5755 O O . SER A 1 740 ? 62.554 -11.144 -20.622 1.00 28.50 740 SER A O 1
ATOM 5757 N N . SER A 1 741 ? 61.288 -12.796 -21.282 1.00 29.28 741 SER A N 1
ATOM 5758 C CA . SER A 1 741 ? 61.333 -14.240 -21.608 1.00 29.28 741 SER A CA 1
ATOM 5759 C C . SER A 1 741 ? 62.382 -15.017 -20.808 1.00 29.28 741 SER A C 1
ATOM 5761 O O . SER A 1 741 ? 63.571 -14.827 -21.034 1.00 29.28 741 SER A O 1
ATOM 5763 N N . THR A 1 742 ? 61.960 -15.977 -19.979 1.00 30.25 742 THR A N 1
ATOM 5764 C CA . THR A 1 742 ? 62.343 -17.400 -20.102 1.00 30.25 742 THR A CA 1
ATOM 5765 C C . THR A 1 742 ? 61.637 -18.276 -19.064 1.00 30.25 742 THR A C 1
ATOM 5767 O O . THR A 1 742 ? 61.243 -17.834 -17.991 1.00 30.25 742 THR A O 1
ATOM 5770 N N . GLN A 1 743 ? 61.426 -19.521 -19.484 1.00 31.39 743 GLN A N 1
ATOM 5771 C CA . GLN A 1 743 ? 60.698 -20.618 -18.854 1.00 31.39 743 GLN A CA 1
ATOM 5772 C C . GLN A 1 743 ? 61.386 -21.175 -17.595 1.00 31.39 743 GLN A C 1
ATOM 5774 O O . GLN A 1 743 ? 62.596 -21.052 -17.439 1.00 31.39 743 GLN A O 1
ATOM 5779 N N . GLY A 1 744 ? 60.637 -21.924 -16.779 1.00 27.62 744 GLY A N 1
ATOM 5780 C CA . GLY A 1 744 ? 61.212 -22.813 -15.765 1.00 27.62 744 GLY A CA 1
ATOM 5781 C C . GLY A 1 744 ? 60.160 -23.589 -14.975 1.00 27.62 744 GLY A C 1
ATOM 5782 O O . GLY A 1 744 ? 59.572 -23.079 -14.034 1.00 27.62 744 GLY A O 1
ATOM 5783 N N . THR A 1 745 ? 59.907 -24.820 -15.399 1.00 31.84 745 THR A N 1
ATOM 5784 C CA . THR A 1 745 ? 58.937 -25.794 -14.876 1.00 31.84 745 THR A CA 1
ATOM 5785 C C . THR A 1 745 ? 59.390 -26.575 -13.625 1.00 31.84 745 THR A C 1
ATOM 5787 O O . THR A 1 745 ? 60.582 -26.757 -13.414 1.00 31.84 745 THR A O 1
ATOM 5790 N N . PHE A 1 746 ? 58.395 -27.209 -12.976 1.00 29.64 746 PHE A N 1
ATOM 5791 C CA . PHE A 1 746 ? 58.405 -28.451 -12.164 1.00 29.64 746 PHE A CA 1
ATOM 5792 C C . PHE A 1 746 ? 58.726 -28.419 -10.656 1.00 29.64 746 PHE A C 1
ATOM 5794 O O . PHE A 1 746 ? 59.789 -28.000 -10.221 1.00 29.64 746 PHE A O 1
ATOM 5801 N N . GLY A 1 747 ? 57.829 -29.061 -9.882 1.00 27.44 747 GLY A N 1
ATOM 5802 C CA . GLY A 1 747 ? 58.111 -29.593 -8.542 1.00 27.44 747 GLY A CA 1
ATOM 5803 C C . GLY A 1 747 ? 56.868 -30.030 -7.751 1.00 27.44 747 GLY A C 1
ATOM 5804 O O . GLY A 1 747 ? 56.278 -29.226 -7.043 1.00 27.44 747 GLY A O 1
ATOM 5805 N N . LYS A 1 748 ? 56.475 -31.308 -7.866 1.00 34.12 748 LYS A N 1
ATOM 5806 C CA . LYS A 1 748 ? 55.455 -31.996 -7.040 1.00 34.12 748 LYS A CA 1
ATOM 5807 C C . LYS A 1 748 ? 55.979 -32.291 -5.623 1.00 34.12 748 LYS A C 1
ATOM 5809 O O . LYS A 1 748 ? 57.155 -32.600 -5.475 1.00 34.12 748 LYS A O 1
ATOM 5814 N N . GLY A 1 749 ? 55.076 -32.389 -4.641 1.00 27.08 749 GLY A N 1
ATOM 5815 C CA . GLY A 1 749 ? 55.331 -33.040 -3.348 1.00 27.08 749 GLY A CA 1
ATOM 5816 C C . GLY A 1 749 ? 54.043 -33.338 -2.568 1.00 27.08 749 GLY A C 1
ATOM 5817 O O . GLY A 1 749 ? 53.405 -32.425 -2.064 1.00 27.08 749 GLY A O 1
ATOM 5818 N N . ASN A 1 750 ? 53.665 -34.618 -2.503 1.00 31.12 750 ASN A N 1
ATOM 5819 C CA . ASN A 1 750 ? 52.601 -35.194 -1.664 1.00 31.12 750 ASN A CA 1
ATOM 5820 C C . ASN A 1 750 ? 53.160 -35.600 -0.279 1.00 31.12 750 ASN A C 1
ATOM 5822 O O . ASN A 1 750 ? 54.348 -35.898 -0.193 1.00 31.12 750 ASN A O 1
ATOM 5826 N N . VAL A 1 751 ? 52.265 -35.780 0.713 1.00 31.28 751 VAL A N 1
ATOM 5827 C CA . VAL A 1 751 ? 52.062 -37.000 1.556 1.00 31.28 751 VAL A CA 1
ATOM 5828 C C . VAL A 1 751 ? 51.723 -36.699 3.044 1.00 31.28 751 VAL A C 1
ATOM 5830 O O . VAL A 1 751 ? 52.535 -36.120 3.748 1.00 31.28 751 VAL A O 1
ATOM 5833 N N . ARG A 1 752 ? 50.519 -37.176 3.452 1.00 29.73 752 ARG A N 1
ATOM 5834 C CA . ARG A 1 752 ? 50.016 -37.858 4.699 1.00 29.73 752 ARG A CA 1
ATOM 5835 C C . ARG A 1 752 ? 50.523 -37.427 6.095 1.00 29.73 752 ARG A C 1
ATOM 5837 O O . ARG A 1 752 ? 51.715 -37.278 6.281 1.00 29.73 752 ARG A O 1
ATOM 5844 N N . ALA A 1 753 ? 49.675 -37.153 7.100 1.00 32.59 753 ALA A N 1
ATOM 5845 C CA . ALA A 1 753 ? 48.648 -37.937 7.841 1.00 32.59 753 ALA A CA 1
ATOM 5846 C C . ALA A 1 753 ? 49.193 -38.768 9.030 1.00 32.59 753 ALA A C 1
ATOM 5848 O O . ALA A 1 753 ? 50.019 -39.639 8.798 1.00 32.59 753 ALA A O 1
ATOM 5849 N N . ASP A 1 754 ? 48.693 -38.483 10.248 1.00 27.42 754 ASP A N 1
ATOM 5850 C CA . ASP A 1 754 ? 48.360 -39.373 11.400 1.00 27.42 754 ASP A CA 1
ATOM 5851 C C . ASP A 1 754 ? 48.121 -38.486 12.655 1.00 27.42 754 ASP A C 1
ATOM 5853 O O . ASP A 1 754 ? 48.864 -37.534 12.862 1.00 27.42 754 ASP A O 1
ATOM 5857 N N . GLN A 1 755 ? 46.974 -38.494 13.356 1.00 30.30 755 GLN A N 1
ATOM 5858 C CA . GLN A 1 755 ? 46.291 -39.459 14.255 1.00 30.30 755 GLN A CA 1
ATOM 5859 C C . GLN A 1 755 ? 46.633 -39.312 15.763 1.00 30.30 755 GLN A C 1
ATOM 5861 O O . GLN A 1 755 ? 47.794 -39.427 16.135 1.00 30.30 755 GLN A O 1
ATOM 5866 N N . ARG A 1 756 ? 45.554 -39.223 16.584 1.00 29.55 756 ARG A N 1
ATOM 5867 C CA . ARG A 1 756 ? 45.401 -39.507 18.046 1.00 29.55 756 ARG A CA 1
ATOM 5868 C C . ARG A 1 756 ? 45.897 -38.430 19.043 1.00 29.55 756 ARG A C 1
ATOM 5870 O O . ARG A 1 756 ? 46.886 -37.776 18.770 1.00 29.55 756 ARG A O 1
ATOM 5877 N N . ASP A 1 757 ? 45.273 -38.124 20.193 1.00 29.09 757 ASP A N 1
ATOM 5878 C CA . ASP A 1 757 ? 44.304 -38.823 21.061 1.00 29.09 757 ASP A CA 1
ATOM 5879 C C . ASP A 1 757 ? 43.436 -37.856 21.920 1.00 29.09 757 ASP A C 1
ATOM 5881 O O . ASP A 1 757 ? 43.644 -36.646 21.961 1.00 29.09 757 ASP A O 1
ATOM 5885 N N . GLN A 1 758 ? 42.446 -38.462 22.581 1.00 29.16 758 GLN A N 1
ATOM 5886 C CA . GLN A 1 758 ? 41.307 -37.979 23.380 1.00 29.16 758 GLN A CA 1
ATOM 5887 C C . GLN A 1 758 ? 41.622 -37.140 24.644 1.00 29.16 758 GLN A C 1
ATOM 5889 O O . GLN A 1 758 ? 42.567 -37.445 25.362 1.00 29.16 758 GLN A O 1
ATOM 5894 N N . HIS A 1 759 ? 40.722 -36.210 25.014 1.00 29.78 759 HIS A N 1
ATOM 5895 C CA . HIS A 1 759 ? 40.043 -36.197 26.328 1.00 29.78 759 HIS A CA 1
ATOM 5896 C C . HIS A 1 759 ? 38.853 -35.211 26.389 1.00 29.78 759 HIS A C 1
ATOM 5898 O O . HIS A 1 759 ? 38.758 -34.250 25.636 1.00 29.78 759 HIS A O 1
ATOM 5904 N N . VAL A 1 760 ? 37.926 -35.555 27.281 1.00 28.31 760 VAL A N 1
ATOM 5905 C CA . VAL A 1 760 ? 36.516 -35.167 27.451 1.00 28.31 760 VAL A CA 1
ATOM 5906 C C . VAL A 1 760 ? 36.356 -33.928 28.346 1.00 28.31 760 VAL A C 1
ATOM 5908 O O . VAL A 1 760 ? 37.076 -33.844 29.332 1.00 28.31 760 VAL A O 1
ATOM 5911 N N . TYR A 1 761 ? 35.403 -33.031 28.050 1.00 28.72 761 TYR A N 1
ATOM 5912 C CA . TYR A 1 761 ? 34.361 -32.516 28.970 1.00 28.72 761 TYR A CA 1
ATOM 5913 C C . TYR A 1 761 ? 33.329 -31.660 28.204 1.00 28.72 761 TYR A C 1
ATOM 5915 O O . TYR A 1 761 ? 33.550 -31.253 27.068 1.00 28.72 761 TYR A O 1
ATOM 5923 N N . GLU A 1 762 ? 32.167 -31.512 28.827 1.00 27.95 762 GLU A N 1
ATOM 5924 C CA . GLU A 1 762 ? 30.815 -31.359 28.289 1.00 27.95 762 GLU A CA 1
ATOM 5925 C C . GLU A 1 762 ? 30.375 -29.952 27.822 1.00 27.95 762 GLU A C 1
ATOM 5927 O O . GLU A 1 762 ? 30.903 -28.931 28.256 1.00 27.95 762 GLU A O 1
ATOM 5932 N N . ASN A 1 763 ? 29.279 -29.986 27.049 1.00 27.48 763 ASN A N 1
ATOM 5933 C CA . ASN A 1 763 ? 28.119 -29.077 27.019 1.00 27.48 763 ASN A CA 1
ATOM 5934 C C . ASN A 1 763 ? 27.898 -28.066 25.866 1.00 27.48 763 ASN A C 1
ATOM 5936 O O . ASN A 1 763 ? 28.555 -27.041 25.740 1.00 27.48 763 ASN A O 1
ATOM 5940 N N . GLU A 1 764 ? 26.821 -28.401 25.131 1.00 29.30 764 GLU A N 1
ATOM 5941 C CA . GLU A 1 764 ? 25.681 -27.579 24.678 1.00 29.30 764 GLU A CA 1
ATOM 5942 C C . GLU A 1 764 ? 25.772 -26.721 23.394 1.00 29.30 764 GLU A C 1
ATOM 5944 O O . GLU A 1 764 ? 26.226 -25.585 23.376 1.00 29.30 764 GLU A O 1
ATOM 5949 N N . ASN A 1 765 ? 25.247 -27.331 22.317 1.00 28.25 765 ASN A N 1
ATOM 5950 C CA . ASN A 1 765 ? 24.216 -26.857 21.376 1.00 28.25 765 ASN A CA 1
ATOM 5951 C C . ASN A 1 765 ? 24.168 -25.369 20.970 1.00 28.25 765 ASN A C 1
ATOM 5953 O O . ASN A 1 765 ? 23.686 -24.537 21.725 1.00 28.25 765 ASN A O 1
ATOM 5957 N N . ASP A 1 766 ? 24.428 -25.095 19.682 1.00 28.22 766 ASP A N 1
ATOM 5958 C CA . ASP A 1 766 ? 23.364 -24.573 18.809 1.00 28.22 766 ASP A CA 1
ATOM 5959 C C . ASP A 1 766 ? 23.650 -24.785 17.310 1.00 28.22 766 ASP A C 1
ATOM 5961 O O . ASP A 1 766 ? 24.728 -24.503 16.781 1.00 28.22 766 ASP A O 1
ATOM 5965 N N . PHE A 1 767 ? 22.650 -25.349 16.632 1.00 27.39 767 PHE A N 1
ATOM 5966 C CA . PHE A 1 767 ? 22.656 -25.776 15.235 1.00 27.39 767 PHE A CA 1
ATOM 5967 C C . PHE A 1 767 ? 22.180 -24.640 14.316 1.00 27.39 767 PHE A C 1
ATOM 5969 O O . PHE A 1 767 ? 21.029 -24.216 14.380 1.00 27.39 767 PHE A O 1
ATOM 5976 N N . MET A 1 768 ? 23.024 -24.229 13.367 1.00 26.05 768 MET A N 1
ATOM 5977 C CA . MET A 1 768 ? 22.576 -23.563 12.138 1.00 26.05 768 MET A CA 1
ATOM 5978 C C . MET A 1 768 ? 22.044 -24.594 11.131 1.00 26.05 768 MET A C 1
ATOM 5980 O O . MET A 1 768 ? 22.749 -25.574 10.863 1.00 26.05 768 MET A O 1
ATOM 5984 N N . PRO A 1 769 ? 20.897 -24.363 10.464 1.00 31.83 769 PRO A N 1
ATOM 5985 C CA . PRO A 1 769 ? 20.558 -25.103 9.266 1.00 31.83 769 PRO A CA 1
ATOM 5986 C C . PRO A 1 769 ? 20.876 -24.324 7.985 1.00 31.83 769 PRO A C 1
ATOM 5988 O O . PRO A 1 769 ? 20.815 -23.100 7.879 1.00 31.83 769 PRO A O 1
ATOM 5991 N N . LYS A 1 770 ? 21.252 -25.142 7.008 1.00 25.89 770 LYS A N 1
ATOM 5992 C CA . LYS A 1 770 ? 21.718 -24.849 5.661 1.00 25.89 770 LYS A CA 1
ATOM 5993 C C . LYS A 1 770 ? 20.618 -24.266 4.771 1.00 25.89 770 LYS A C 1
ATOM 5995 O O . LYS A 1 770 ? 19.448 -24.608 4.890 1.00 25.89 770 LYS A O 1
ATOM 6000 N N . ARG A 1 771 ? 21.068 -23.483 3.786 1.00 28.02 771 ARG A N 1
ATOM 6001 C CA . ARG A 1 771 ? 20.353 -23.148 2.548 1.00 28.02 771 ARG A CA 1
ATOM 6002 C C . ARG A 1 771 ? 19.927 -24.423 1.802 1.00 28.02 771 ARG A C 1
ATOM 6004 O O . ARG A 1 771 ? 20.775 -25.254 1.485 1.00 28.02 771 ARG A O 1
ATOM 6011 N N . SER A 1 772 ? 18.650 -24.510 1.449 1.00 25.64 772 SER A N 1
ATOM 6012 C CA . SER A 1 772 ? 18.072 -25.446 0.470 1.00 25.64 772 SER A CA 1
ATOM 6013 C C . SER A 1 772 ? 16.961 -24.687 -0.264 1.00 25.64 772 SER A C 1
ATOM 6015 O O . SER A 1 772 ? 16.061 -24.157 0.377 1.00 25.64 772 SER A O 1
ATOM 6017 N N . SER A 1 773 ? 17.210 -24.301 -1.517 1.00 25.47 773 SER A N 1
ATOM 6018 C CA . SER A 1 773 ? 16.678 -24.924 -2.744 1.00 25.47 773 SER A CA 1
ATOM 6019 C C . SER A 1 773 ? 15.198 -24.614 -2.994 1.00 25.47 773 SER A C 1
ATOM 6021 O O . SER A 1 773 ? 14.314 -25.208 -2.385 1.00 25.47 773 SER A O 1
ATOM 6023 N N . TYR A 1 774 ? 14.975 -23.697 -3.937 1.00 23.66 774 TYR A N 1
ATOM 6024 C CA . TYR A 1 774 ? 13.690 -23.384 -4.555 1.00 23.66 774 TYR A CA 1
ATOM 6025 C C . TYR A 1 774 ? 13.034 -24.652 -5.126 1.00 23.66 774 TYR A C 1
ATOM 6027 O O . TYR A 1 774 ? 13.656 -25.388 -5.895 1.00 23.66 774 TYR A O 1
ATOM 6035 N N . HIS A 1 775 ? 11.778 -24.899 -4.755 1.00 24.62 775 HIS A N 1
ATOM 6036 C CA . HIS A 1 775 ? 10.894 -25.845 -5.430 1.00 24.62 775 HIS A CA 1
ATOM 6037 C C . HIS A 1 775 ? 10.022 -25.086 -6.433 1.00 24.62 775 HIS A C 1
ATOM 6039 O O . HIS A 1 775 ? 9.301 -24.161 -6.067 1.00 24.62 775 HIS A O 1
ATOM 6045 N N . ASN A 1 776 ? 10.127 -25.495 -7.699 1.00 24.53 776 ASN A N 1
ATOM 6046 C CA . ASN A 1 776 ? 9.184 -25.185 -8.765 1.00 24.53 776 ASN A CA 1
ATOM 6047 C C . ASN A 1 776 ? 7.954 -26.081 -8.588 1.00 24.53 776 ASN A C 1
ATOM 6049 O O . ASN A 1 776 ? 8.059 -27.296 -8.764 1.00 24.53 776 ASN A O 1
ATOM 6053 N N . GLU A 1 777 ? 6.796 -25.499 -8.296 1.00 24.97 777 GLU A N 1
ATOM 6054 C CA . GLU A 1 777 ? 5.517 -26.183 -8.488 1.00 24.97 777 GLU A CA 1
ATOM 6055 C C . GLU A 1 777 ? 5.033 -25.940 -9.917 1.00 24.97 777 GLU A C 1
ATOM 6057 O O . GLU A 1 777 ? 4.849 -24.810 -10.368 1.00 24.97 777 GLU A O 1
ATOM 6062 N N . THR A 1 778 ? 4.893 -27.046 -10.643 1.00 23.11 778 THR A N 1
ATOM 6063 C CA . THR A 1 778 ? 4.362 -27.109 -12.002 1.00 23.11 778 THR A CA 1
ATOM 6064 C C . THR A 1 778 ? 2.872 -27.399 -11.880 1.00 23.11 778 THR A C 1
ATOM 6066 O O . THR A 1 778 ? 2.492 -28.396 -11.272 1.00 23.11 778 THR A O 1
ATOM 6069 N N . ILE A 1 779 ? 2.043 -26.515 -12.427 1.00 23.84 779 ILE A N 1
ATOM 6070 C CA . ILE A 1 779 ? 0.596 -26.705 -12.544 1.00 23.84 779 ILE A CA 1
ATOM 6071 C C . ILE A 1 779 ? 0.349 -27.754 -13.639 1.00 23.84 779 ILE A C 1
ATOM 6073 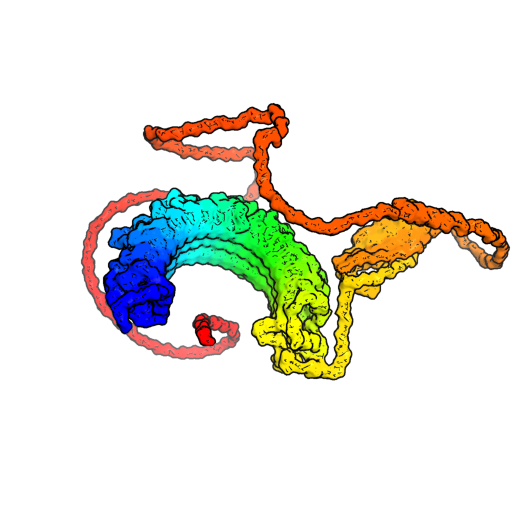O O . ILE A 1 779 ? 0.822 -27.581 -14.764 1.00 23.84 779 ILE A O 1
ATOM 6077 N N . VAL A 1 780 ? -0.385 -28.817 -13.302 1.00 31.02 780 VAL A N 1
ATOM 6078 C CA . VAL A 1 780 ? -1.121 -29.677 -14.245 1.00 31.02 780 VAL A CA 1
ATOM 6079 C C . VAL A 1 780 ? -2.600 -29.506 -13.958 1.00 31.02 780 VAL A C 1
ATOM 6081 O O . VAL A 1 780 ? -2.955 -29.554 -12.757 1.00 31.02 780 VAL A O 1
#

Sequence (780 aa):
MVPGTSSLVIDEFILTNNSITRLEDTSFQGLRVRALGLSGNAIASVSDHAFDPLARDLRELQMDGNLDGPPPESALNILTELEVLNLGNFMVQSIGDKHLYFLPFTHLKYLTLRRWNIRVIDVDAFKGPDSLQSLTLLQEENMFGLPLHTFREENLKTLKRLKISKTSLNEVSENSFSNSILTNLEELDLSDNSITHIRRNSLEGLGPALRKLSFASNFLRSDTSDLAGLRNLPLLEELDLSGNENINSIPDFSQLNSAVDVKIFLGNNKISALPPNPFSGITQRLHTLDLSQNSISRMDQDSFNGVTNLRMLRLSTQKGLASGELTLPGSLSQSANSLTHLFLDGQRLDVSALWDIVTHMAKLKVLDLSQTGLSNIPNLAFQKIIGLEELYLSGNSLTSLGQRNFVGPRFALKKLYLNQNPLAHISSCIFEQYHSFPIHLALQSVSLVCDCRLAWLLKAANIGKIIFLHGHAPLCTNHNNEPLVTKNVDEVCSNSSYIDAPCENLYRAPSLNLKIVKTTSNSITLSWSLSHTTDIVNDFDVKISDNYGDSGYTANHLEPRSFQVEAKPLHPNTQHEVCVTANFRLINSVTACTFARTELLNSSGPADPADSDDSHVQYAGIIIGAAAAGVLLLAVVSIIVYLLVFRRKPRRNYRPASAETQPRKFSKSELPSMTEDSHTFATQPKWQLDHRNGLNSMQVVAISDGQVNERPAINRGARVGRAAIFYPEGSYMRTHTGASSTQGTFGKGNVRADQRDQHVYENENDFMPKRSSYHNETIV

InterPro domains:
  IPR001611 Leucine-rich repeat [PF13855] (13-66)
  IPR001611 Leucine-rich repeat [PF13855] (158-218)
  IPR001611 Leucine-rich repeat [PF13855] (263-316)
  IPR001611 Leucine-rich repeat [PF13855] (363-423)
  IPR001611 Leucine-rich repeat [PS51450] (184-205)
  IPR001611 Leucine-rich repeat [PS51450] (235-257)
  IPR001611 Leucine-rich repeat [PS51450] (363-384)
  IPR003591 Leucine-rich repeat, typical subtype [SM00369] (28-53)
  IPR003591 Leucine-rich repeat, typical subtype [SM00369] (105-128)
  IPR003591 Leucine-rich repeat, typical subtype [SM00369] (156-179)
  IPR003591 Leucine-rich repeat, typical subtype [SM00369] (182-205)
  IPR003591 Leucine-rich repeat, typical subtype [SM00369] (233-256)
  IPR003591 Leucine-rich repeat, typical subtype [SM00369] (283-306)
  IPR003591 Leucine-rich repeat, typical subtype [SM00369] (361-384)
  IPR003591 Leucine-rich repeat, typical subtype [SM00369] (385-408)
  IPR003591 Leucine-rich repeat, typical subtype [SM00369] (412-433)
  IPR003961 Fibronectin type III [PF00041] (509-582)
  IPR003961 Fibronectin type III [cd00063] (509-582)
  IPR013783 Immunoglobulin-like fold [G3DSA:2.60.40.10] (508-591)
  IPR032675 Leucine-rich repeat domain superfamily [G3DSA:3.80.10.10] (3-263)

Nearest PDB structures (foldseek):
  6hyf-assembly1_A  TM=8.032E-01  e=5.089E-03  Rattus norvegicus
  2yrz-assembly1_A  TM=6.231E-01  e=7.953E-04  Homo sapiens
  4wtw-assembly2_B  TM=7.536E-01  e=6.382E-03  Homo sapiens
  6hyf-assembly2_B  TM=7.091E-01  e=4.649E-03  Rattus norvegicus
  2ha1-assembly1_A  TM=6.449E-01  e=9.592E-03  Homo sapiens

pLDDT: mean 75.04, std 24.69, range [23.11, 98.81]

Secondary structure (DSSP, 8-state):
--SS---PPEEEEE-TTS---EE-TTTTTT--EEEEE-TTS-B-EE-TTTTGGGTTT--EEEEEB-TTS---HHHHHT-TT-SEEEEES---SEESSS--TTTT-TT--EEEEES----EE-TTTT-S-TT--EEEEE-SS------GGGGGSSTTTT--EEEEESS---EE-TTSSTT-S-TT--EEE--SS---EE-TTTTTT--TT--EEE--SS--BTT---GGGGGG-TT--EEE-TT-TB--S----TT---SS-EEEE-TTS---EE-SSTTGGGTTTEEEEE-TTS---EE-TTTTTT-----EEE----TT-TT--BPPPGGGGGGTTT--EEE-TTS-B-HHHHHHHHTT-TT-SEEE-TTS--S---TTTTTT-TT--EEE-TTS------GGGGTGGGGT--EEE-TT---S---THHHHT----SEEEE-TT--B--SGGGHHHHHHHHTTSEEEGGG-PPEETTTTTEEGGGS-HHHHS-S---PPPPPP-TTSPPPEEEEEEEE-SS-EEEEEEESS-GGGEEEEEEEEEETTS---EEEEEE-TT--EEEE-S--TT-EEEEEEEEEESSS--EEEEEEEEPPP----------------------------SHHHHHHHHHHHHHHHHS---------------PPPPPPTT--PPPPS------------------------------------------------------------------------------------------PPPPP-----PPP-

Solvent-accessible surface area (backbone atoms only — not comparable to full-atom values): 43814 Å² total; per-residue (Å²): 132,83,93,74,77,68,86,64,66,41,66,70,49,79,54,52,68,43,84,51,40,66,40,44,57,67,72,42,62,83,45,39,36,27,26,40,33,38,30,65,27,53,31,72,47,67,35,60,48,24,43,62,58,30,27,85,54,29,30,31,43,32,39,23,40,34,73,84,37,61,76,64,56,69,30,51,55,62,40,36,54,22,32,35,42,38,44,29,31,23,35,36,63,57,38,32,88,88,49,72,83,37,44,53,25,42,53,19,29,36,42,36,45,32,36,34,57,44,41,43,68,38,66,60,39,61,44,38,27,63,48,22,29,34,44,36,42,36,38,82,54,82,22,66,52,77,60,52,60,37,62,54,44,85,53,43,44,53,20,28,33,44,35,47,28,32,34,51,31,51,57,47,50,63,48,32,25,48,83,30,49,36,45,50,21,30,35,42,35,47,26,45,27,45,27,39,40,48,36,64,53,18,53,33,42,55,18,59,48,24,28,37,42,31,46,24,41,21,44,31,35,57,80,42,71,32,52,67,28,41,42,58,25,39,40,31,32,35,42,32,48,22,40,11,65,49,22,43,44,73,69,71,32,58,51,28,47,41,81,40,60,24,32,41,34,44,24,41,23,39,27,37,42,43,58,64,43,37,44,60,32,33,20,80,22,36,28,32,42,32,46,21,44,12,30,53,63,47,49,33,57,40,34,35,50,74,27,44,42,29,29,35,42,34,51,29,30,33,54,87,42,86,89,51,55,44,56,68,36,71,25,52,48,57,15,20,84,34,26,27,34,42,34,46,22,57,32,38,43,36,66,70,55,45,51,73,42,60,34,58,24,38,47,24,30,35,43,33,46,22,33,21,67,42,54,68,73,56,76,48,44,32,47,52,22,41,48,23,29,35,42,34,44,26,49,22,54,31,50,64,77,57,48,50,30,48,58,18,23,28,69,34,37,38,36,42,32,43,22,42,15,63,25,40,61,65,60,63,50,55,51,69,74,44,72,41,68,56,27,35,38,32,35,50,74,24,57,26,50,60,32,54,73,37,38,62,57,52,54,34,36,77,73,55,43,38,41,53,44,94,80,42,59,40,34,16,60,83,54,87,54,41,46,50,79,82,55,53,66,58,77,32,25,73,87,62,89,75,70,78,78,81,63,81,66,76,72,59,80,56,55,62,50,73,43,82,74,48,65,35,35,35,33,42,30,39,36,46,49,61,74,54,81,56,88,52,41,62,22,31,33,38,43,29,28,39,88,85,70,49,73,57,39,77,48,72,71,37,54,57,81,64,45,62,51,75,47,69,72,40,68,49,63,33,55,29,46,38,34,42,32,42,36,40,74,74,43,75,64,44,75,34,74,50,77,50,60,26,34,66,74,80,88,71,80,94,80,86,91,84,78,80,87,85,89,84,86,93,86,82,89,83,86,88,82,87,85,84,71,66,68,63,56,56,55,54,53,53,53,51,53,52,59,70,72,70,76,79,82,84,89,82,85,89,86,88,85,88,83,88,81,83,87,82,85,86,72,100,83,82,78,85,89,81,79,98,82,80,94,82,82,86,86,85,82,90,79,81,92,79,91,81,86,84,91,82,89,85,84,88,82,87,86,82,89,86,89,84,90,84,88,91,85,91,88,88,83,89,80,89,82,85,91,83,92,84,85,87,90,83,88,84,90,83,83,89,82,86,85,86,90,85,88,87,84,90,84,87,85,89,84,86,91,86,88,89,85,90,88,88,86,88,88,84,89,85,86,85,84,80,94,77,80,90,81,86,86,79,91,128

Radius of gyration: 42.33 Å; Cα contacts (8 Å, |Δi|>4): 1635; chains: 1; bounding box: 128×93×132 Å

Mean predicted aligned error: 17.6 Å

Organism: NCBI:txid231223

Foldseek 3Di:
DDQDDDVDAAAEDAPEQDADAEQDLCNQRPHEYAEYHAYNYAHAYYDLNRCVNHQPRYAYYAHEYAQEAAPSQSNCLSNLNYQYYHYERHEDAEADPPDQSQQSNCNHAYYAYYAHNYQYYALNRQHHPQNYAEYAYHHQDERPAYQLCSQQDNRCLNYQYYAHANHQHAALDAPSQPNHSVQNHQEYHHDHHAHAAYDANSLPNNHLNHAEYEHEQYQYALPRPHLLSQLSHQNHAEYYPHNNQRHAAQHQNLSHAHPAAHAYHHAQYAHAEQDAPSNVNQLVRDAHYAHHNYQHQYYDLRSNASNAAHAYYHHHAHPPCAPGADADHPNVLSNLAHHAYYADEHEAHPVVNVLVRQLSNLNHQYDACALHQDQAADFSSVVSNQQHAEYHHAQYAHQAHALRRCNRPLEHYAEYEHENYQHQAYAPSVNPSRPDFQHEYEHHNHAYAQALRCLVVLVCVVVRNYDYPPPAAFFHNVPVRHHPNVDDSCRSYVPDPDDRDDHDPLADAWDKAKDFDDAAQFKTKIFIDTNDDQPQFQAKKKFKAFPVRHTQDIDPRHDSPPGMDMRGGGHGQTKIKIKMWTPGDNYHIDMDIDIDGHHHPPPDDDDDDDDDDDDDDDDDDDDDDDDPPPPVVVVVVVVVVVVVPPPDDDDDDDDDDDDDDDDDDDDPPDDDDDDDDDPDDDDDDDDDDDDDDDDDDDDDDDDDDDDDDDDDDDDDDDDDDDDDDDDDDDDDDDDDDDDDDDDDDDDDDDDDDDDDDDDDDDDDDDDDDDDDDDDDDDDD